Protein AF-0000000087154926 (afdb_homodimer)

Solvent-accessible surface area (backbone atoms only — not comparable to full-atom values): 63981 Å² total; per-residue (Å²): 123,73,59,80,70,66,79,45,47,63,75,35,67,78,38,38,64,49,48,40,53,49,39,43,32,69,75,39,32,81,43,69,43,34,34,36,35,54,97,91,38,78,43,77,36,25,26,40,57,48,49,42,52,24,42,16,43,15,47,27,40,43,75,71,67,49,43,70,70,38,28,35,30,39,26,35,64,43,36,64,53,52,53,39,52,49,53,8,36,39,50,42,40,11,19,31,30,39,33,59,58,82,58,50,27,67,55,48,25,48,54,37,61,73,67,55,36,38,34,34,38,21,36,38,71,68,41,43,52,34,45,61,62,22,79,50,47,84,76,31,68,37,39,33,30,49,34,85,84,61,79,65,89,87,55,60,92,41,48,39,35,45,69,65,55,34,54,90,32,82,65,62,40,68,59,51,44,51,55,38,39,73,70,58,52,15,80,38,64,33,33,31,35,63,41,81,47,82,69,76,74,54,47,28,41,27,27,23,32,21,10,47,48,24,6,34,46,42,60,49,73,65,32,69,62,44,76,76,41,80,30,36,30,66,55,53,55,58,50,38,38,63,67,36,32,31,55,63,59,44,26,38,59,56,32,48,38,29,36,33,23,40,76,41,47,89,48,35,66,60,43,31,44,73,65,33,23,28,37,48,74,45,45,45,67,60,55,52,53,51,49,49,54,42,50,52,54,50,68,70,43,52,73,66,55,40,51,51,50,53,52,39,50,54,46,22,51,53,36,49,52,38,53,56,65,71,52,84,67,53,66,66,48,52,51,45,35,52,50,35,36,64,72,50,30,37,60,45,32,45,75,63,12,45,59,54,45,71,42,41,40,30,28,90,50,86,59,48,40,68,60,47,47,51,44,39,49,55,68,35,61,54,33,34,35,37,52,47,83,63,32,33,45,46,56,27,30,40,63,56,74,57,51,74,64,68,44,29,22,35,69,51,95,29,90,48,47,47,78,48,67,46,95,85,26,34,35,31,39,32,44,56,16,37,41,83,37,34,64,98,28,66,68,63,22,52,70,33,44,51,98,72,28,35,54,68,50,34,25,47,46,69,46,100,84,58,38,28,25,80,48,37,44,60,86,57,44,26,42,24,61,82,71,46,78,40,48,40,55,54,49,27,42,50,44,43,70,38,78,47,29,68,45,55,48,60,41,31,65,64,26,88,56,28,27,33,42,32,26,62,22,62,68,55,41,46,64,64,34,48,84,73,40,79,84,54,82,51,70,49,39,48,43,72,30,65,68,51,47,50,53,51,49,52,49,46,48,58,30,32,73,76,39,58,79,86,64,25,66,77,41,72,45,54,42,59,57,77,84,30,44,88,78,57,30,18,37,90,88,65,45,78,26,63,58,43,42,50,61,75,42,36,72,63,52,53,70,64,49,79,47,60,64,55,48,51,49,52,52,52,68,74,93,124,74,59,78,70,65,80,44,47,63,76,33,65,78,37,40,63,50,45,40,54,51,40,43,32,69,74,40,32,80,42,68,44,33,34,35,35,54,96,92,38,79,44,76,35,25,26,40,58,50,48,42,52,22,42,17,43,15,49,30,40,42,76,73,66,50,43,71,70,39,28,34,32,41,27,36,64,44,38,65,54,52,52,40,52,48,53,8,36,41,52,42,40,13,20,31,31,38,32,59,59,81,58,49,28,68,55,48,24,47,55,39,61,75,68,54,36,39,33,34,39,20,37,38,72,69,42,44,53,34,46,61,63,22,79,49,48,86,74,31,69,37,37,33,31,49,34,84,83,60,76,66,90,86,54,60,92,42,48,39,37,44,69,66,56,33,54,89,30,84,66,62,41,68,60,51,46,51,56,39,41,72,70,57,50,15,79,39,64,34,33,32,36,61,41,78,48,82,68,77,76,56,46,28,39,28,28,23,31,22,10,47,49,25,6,34,48,43,59,50,73,66,33,70,62,44,76,74,42,80,30,36,31,65,55,51,54,59,50,38,37,65,68,35,31,31,57,62,60,44,27,39,60,56,32,48,38,30,37,32,23,42,76,42,46,90,48,36,67,60,42,30,45,75,65,34,23,28,36,48,74,46,44,46,67,60,56,50,53,51,49,50,53,41,50,51,54,50,69,70,43,54,73,66,54,41,50,51,49,53,53,40,48,54,46,20,51,52,37,49,52,38,54,56,65,71,52,82,68,53,66,67,48,52,52,46,35,52,51,34,35,66,73,50,30,37,60,46,32,45,75,64,12,45,60,54,45,73,43,41,39,29,26,87,51,86,59,49,39,67,60,48,45,50,44,38,50,54,67,36,60,54,33,35,37,37,51,48,83,61,32,33,44,44,56,27,28,42,65,56,74,56,52,74,62,67,43,30,21,34,69,51,94,30,89,48,47,45,78,48,67,45,94,86,26,34,34,31,39,31,46,57,18,37,39,83,36,35,64,97,29,66,69,64,21,52,68,34,41,52,98,70,29,34,53,67,49,34,26,49,45,68,45,98,86,58,38,28,25,79,50,37,45,60,86,58,45,26,43,25,61,82,69,47,78,39,47,39,56,54,50,26,42,51,42,42,69,36,80,47,31,67,45,55,47,62,42,31,64,66,26,89,57,29,27,34,41,31,26,62,21,62,68,55,40,46,64,64,35,48,84,73,41,79,84,53,82,50,69,48,39,48,43,72,29,65,66,50,46,52,52,50,48,52,50,44,49,59,32,33,72,77,38,57,80,85,63,25,65,76,39,72,47,52,42,59,57,78,84,32,43,87,79,55,28,17,38,90,88,65,43,79,26,63,60,44,42,49,59,74,40,36,74,64,54,53,71,66,48,79,49,60,66,55,49,50,48,52,51,51,67,76,93

pLDDT: mean 89.59, std 10.34, range [37.25, 98.75]

Structure (mmCIF, N/CA/C/O backbone):
data_AF-0000000087154926-model_v1
#
loop_
_entity.id
_entity.type
_entity.pdbx_description
1 polymer 'Long-chain-fatty-acid--CoA ligase FadD15'
#
loop_
_atom_site.group_PDB
_atom_site.id
_atom_site.type_symbol
_atom_site.label_atom_id
_atom_site.label_alt_id
_atom_site.label_comp_id
_atom_site.label_asym_id
_atom_site.label_entity_id
_atom_site.label_seq_id
_atom_site.pdbx_PDB_ins_code
_atom_site.Cartn_x
_atom_site.Cartn_y
_atom_site.Cartn_z
_atom_site.occupancy
_atom_site.B_iso_or_equiv
_atom_site.auth_seq_id
_atom_site.auth_comp_id
_atom_site.auth_asym_id
_atom_site.auth_atom_id
_atom_site.pdbx_PDB_model_num
ATOM 1 N N . MET A 1 1 ? -20.078 -26.844 -34.25 1 72.94 1 MET A N 1
ATOM 2 C CA . MET A 1 1 ? -20.125 -27.266 -32.875 1 72.94 1 MET A CA 1
ATOM 3 C C . MET A 1 1 ? -19.547 -26.188 -31.953 1 72.94 1 MET A C 1
ATOM 5 O O . MET A 1 1 ? -18.5 -25.609 -32.25 1 72.94 1 MET A O 1
ATOM 9 N N . ASP A 1 2 ? -20.328 -25.766 -31.047 1 77.19 2 ASP A N 1
ATOM 10 C CA . ASP A 1 2 ? -19.875 -24.781 -30.078 1 77.19 2 ASP A CA 1
ATOM 11 C C . ASP A 1 2 ? -19.094 -25.453 -28.953 1 77.19 2 ASP A C 1
ATOM 13 O O . ASP A 1 2 ? -19.672 -25.828 -27.938 1 77.19 2 ASP A O 1
ATOM 17 N N . VAL A 1 3 ? -17.812 -25.547 -29.062 1 77.19 3 VAL A N 1
ATOM 18 C CA . VAL A 1 3 ? -16.922 -26.328 -28.203 1 77.19 3 VAL A CA 1
ATOM 19 C C . VAL A 1 3 ? -16.875 -25.688 -26.812 1 77.19 3 VAL A C 1
ATOM 21 O O . VAL A 1 3 ? -16.797 -26.406 -25.797 1 77.19 3 VAL A O 1
ATOM 24 N N . GLU A 1 4 ? -17.016 -24.375 -26.719 1 74.38 4 GLU A N 1
ATOM 25 C CA . GLU A 1 4 ? -16.844 -23.672 -25.453 1 74.38 4 GLU A CA 1
ATOM 26 C C . GLU A 1 4 ? -18.094 -23.766 -24.594 1 74.38 4 GLU A C 1
ATOM 28 O O . GLU A 1 4 ? -18.109 -23.344 -23.438 1 74.38 4 GLU A O 1
ATOM 33 N N . SER A 1 5 ? -19.109 -24.469 -25.125 1 78.06 5 SER A N 1
ATOM 34 C CA . SER A 1 5 ? -20.391 -24.594 -24.422 1 78.06 5 SER A CA 1
ATOM 35 C C . SER A 1 5 ? -20.422 -25.844 -23.547 1 78.06 5 SER A C 1
ATOM 37 O O . SER A 1 5 ? -21.375 -26.047 -22.797 1 78.06 5 SER A O 1
ATOM 39 N N . PHE A 1 6 ? -19.312 -26.656 -23.609 1 85.62 6 PHE A N 1
ATOM 40 C CA . PHE A 1 6 ? -19.297 -27.875 -22.797 1 85.62 6 PHE A CA 1
ATOM 41 C C . PHE A 1 6 ? -19.219 -27.531 -21.312 1 85.62 6 PHE A C 1
ATOM 43 O O . PHE A 1 6 ? -18.328 -26.797 -20.891 1 85.62 6 PHE A O 1
ATOM 50 N N . THR A 1 7 ? -20.094 -28.078 -20.516 1 85.44 7 THR A N 1
ATOM 51 C CA . THR A 1 7 ? -20.109 -27.828 -19.078 1 85.44 7 THR A CA 1
ATOM 52 C C . THR A 1 7 ? -19.922 -29.125 -18.312 1 85.44 7 THR A C 1
ATOM 54 O O . THR A 1 7 ? -19.781 -29.109 -17.078 1 85.44 7 THR A O 1
ATOM 57 N N . SER A 1 8 ? -20 -30.188 -19.078 1 90.56 8 SER A N 1
ATOM 58 C CA . SER A 1 8 ? -19.875 -31.5 -18.453 1 90.56 8 SER A CA 1
ATOM 59 C C . SER A 1 8 ? -19.141 -32.469 -19.375 1 90.56 8 SER A C 1
ATOM 61 O O . SER A 1 8 ? -19.266 -32.406 -20.594 1 90.56 8 SER A O 1
ATOM 63 N N . GLY A 1 9 ? -18.438 -33.406 -18.75 1 90.25 9 GLY A N 1
ATOM 64 C CA . GLY A 1 9 ? -17.797 -34.469 -19.5 1 90.25 9 GLY A CA 1
ATOM 65 C C . GLY A 1 9 ? -18.797 -35.375 -20.203 1 90.25 9 GLY A C 1
ATOM 66 O O . GLY A 1 9 ? -18.438 -36.062 -21.156 1 90.25 9 GLY A O 1
ATOM 67 N N . ALA A 1 10 ? -20 -35.344 -19.734 1 91.69 10 ALA A N 1
ATOM 68 C CA . ALA A 1 10 ? -21.047 -36.188 -20.312 1 91.69 10 ALA A CA 1
ATOM 69 C C . ALA A 1 10 ? -21.344 -35.781 -21.75 1 91.69 10 ALA A C 1
ATOM 71 O O . ALA A 1 10 ? -21.797 -36.594 -22.547 1 91.69 10 ALA A O 1
ATOM 72 N N . GLN A 1 11 ? -21.078 -34.625 -22.062 1 93.31 11 GLN A N 1
ATOM 73 C CA . GLN A 1 11 ? -21.375 -34.125 -23.391 1 93.31 11 GLN A CA 1
ATOM 74 C C . GLN A 1 11 ? -20.312 -34.562 -24.406 1 93.31 11 GLN A C 1
ATOM 76 O O . GLN A 1 11 ? -20.484 -34.344 -25.609 1 93.31 11 GLN A O 1
ATOM 81 N N . LEU A 1 12 ? -19.25 -35.219 -23.938 1 95.38 12 LEU A N 1
ATOM 82 C CA . LEU A 1 12 ? -18.125 -35.562 -24.797 1 95.38 12 LEU A CA 1
ATOM 83 C C . LEU A 1 12 ? -18.203 -37.031 -25.203 1 95.38 12 LEU A C 1
ATOM 85 O O . LEU A 1 12 ? -17.344 -37.531 -25.938 1 95.38 12 LEU A O 1
ATOM 89 N N . VAL A 1 13 ? -19.312 -37.75 -24.906 1 94.69 13 VAL A N 1
ATOM 90 C CA . VAL A 1 13 ? -19.438 -39.188 -25.109 1 94.69 13 VAL A CA 1
ATOM 91 C C . VAL A 1 13 ? -19.594 -39.5 -26.609 1 94.69 13 VAL A C 1
ATOM 93 O O . VAL A 1 13 ? -19.422 -40.625 -27.031 1 94.69 13 VAL A O 1
ATOM 96 N N . ASP A 1 14 ? -19.844 -38.531 -27.422 1 94.31 14 ASP A N 1
ATOM 97 C CA . ASP A 1 14 ? -19.984 -38.75 -28.859 1 94.31 14 ASP A CA 1
ATOM 98 C C . ASP A 1 14 ? -19.062 -37.781 -29.641 1 94.31 14 ASP A C 1
ATOM 100 O O . ASP A 1 14 ? -19.328 -37.5 -30.797 1 94.31 14 ASP A O 1
ATOM 104 N N . VAL A 1 15 ? -18.141 -37.281 -28.984 1 96.38 15 VAL A N 1
ATOM 105 C CA . VAL A 1 15 ? -17.234 -36.312 -29.594 1 96.38 15 VAL A CA 1
ATOM 106 C C . VAL A 1 15 ? -15.859 -36.938 -29.812 1 96.38 15 VAL A C 1
ATOM 108 O O . VAL A 1 15 ? -15.375 -37.688 -28.953 1 96.38 15 VAL A O 1
ATOM 111 N N . THR A 1 16 ? -15.25 -36.719 -30.984 1 97.62 16 THR A N 1
ATOM 112 C CA . THR A 1 16 ? -13.93 -37.25 -31.281 1 97.62 16 THR A CA 1
ATOM 113 C C . THR A 1 16 ? -12.93 -36.125 -31.531 1 97.62 16 THR A C 1
ATOM 115 O O . THR A 1 16 ? -13.328 -34.969 -31.797 1 97.62 16 THR A O 1
ATOM 118 N N . ILE A 1 17 ? -11.672 -36.406 -31.406 1 97.81 17 ILE A N 1
ATOM 119 C CA . ILE A 1 17 ? -10.586 -35.438 -31.562 1 97.81 17 ILE A CA 1
ATOM 120 C C . ILE A 1 17 ? -10.602 -34.875 -33 1 97.81 17 ILE A C 1
ATOM 122 O O . ILE A 1 17 ? -10.555 -33.656 -33.188 1 97.81 17 ILE A O 1
ATOM 126 N N . PRO A 1 18 ? -10.773 -35.719 -34.094 1 97.75 18 PRO A N 1
ATOM 127 C CA . PRO A 1 18 ? -10.844 -35.156 -35.438 1 97.75 18 PRO A CA 1
ATOM 128 C C . PRO A 1 18 ? -12.031 -34.219 -35.594 1 97.75 18 PRO A C 1
ATOM 130 O O . PRO A 1 18 ? -11.945 -33.25 -36.375 1 97.75 18 PRO A O 1
ATOM 133 N N . GLN A 1 19 ? -13.109 -34.531 -34.906 1 97.06 19 GLN A N 1
ATOM 134 C CA . GLN A 1 19 ? -14.273 -33.656 -34.969 1 97.06 19 GLN A CA 1
ATOM 135 C C . GLN A 1 19 ? -13.953 -32.25 -34.438 1 97.06 19 GLN A C 1
ATOM 137 O O . GLN A 1 19 ? -14.344 -31.25 -35 1 97.06 19 GLN A O 1
ATOM 142 N N . LEU A 1 20 ? -13.273 -32.219 -33.312 1 96.62 20 LEU A N 1
ATOM 143 C CA . LEU A 1 20 ? -12.945 -30.938 -32.688 1 96.62 20 LEU A CA 1
ATOM 144 C C . LEU A 1 20 ? -11.891 -30.188 -33.5 1 96.62 20 LEU A C 1
ATOM 146 O O . LEU A 1 20 ? -11.906 -28.969 -33.562 1 96.62 20 LEU A O 1
ATOM 150 N N . LEU A 1 21 ? -10.914 -30.938 -34.094 1 97.31 21 LEU A N 1
ATOM 151 C CA . LEU A 1 21 ? -9.953 -30.297 -35 1 97.31 21 LEU A CA 1
ATOM 152 C C . LEU A 1 21 ? -10.672 -29.641 -36.156 1 97.31 21 LEU A C 1
ATOM 154 O O . LEU A 1 21 ? -10.367 -28.484 -36.5 1 97.31 21 LEU A O 1
ATOM 158 N N . SER A 1 22 ? -11.609 -30.328 -36.688 1 96.5 22 SER A N 1
ATOM 159 C CA . SER A 1 22 ? -12.406 -29.797 -37.781 1 96.5 22 SER A CA 1
ATOM 160 C C . SER A 1 22 ? -13.18 -28.562 -37.375 1 96.5 22 SER A C 1
ATOM 162 O O . SER A 1 22 ? -13.273 -27.594 -38.125 1 96.5 22 SER A O 1
ATOM 164 N N . ALA A 1 23 ? -13.742 -28.625 -36.25 1 95.25 23 ALA A N 1
ATOM 165 C CA . ALA A 1 23 ? -14.508 -27.5 -35.719 1 95.25 23 ALA A CA 1
ATOM 166 C C . ALA A 1 23 ? -13.625 -26.281 -35.531 1 95.25 23 ALA A C 1
ATOM 168 O O . ALA A 1 23 ? -14.023 -25.156 -35.875 1 95.25 23 ALA A O 1
ATOM 169 N N . ARG A 1 24 ? -12.414 -26.438 -35 1 94.81 24 ARG A N 1
ATOM 170 C CA . ARG A 1 24 ? -11.492 -25.312 -34.812 1 94.81 24 ARG A CA 1
ATOM 171 C C . ARG A 1 24 ? -11.055 -24.719 -36.125 1 94.81 24 ARG A C 1
ATOM 173 O O . ARG A 1 24 ? -10.945 -23.5 -36.25 1 94.81 24 ARG A O 1
ATOM 180 N N . ARG A 1 25 ? -10.781 -25.609 -37.062 1 96 25 ARG A N 1
ATOM 181 C CA . ARG A 1 25 ? -10.445 -25.141 -38.406 1 96 25 ARG A CA 1
ATOM 182 C C . ARG A 1 25 ? -11.555 -24.266 -38.969 1 96 25 ARG A C 1
ATOM 184 O O . ARG A 1 25 ? -11.273 -23.234 -39.594 1 96 25 ARG A O 1
ATOM 191 N N . ALA A 1 26 ? -12.734 -24.625 -38.75 1 95 26 ALA A N 1
ATOM 192 C CA . ALA A 1 26 ? -13.883 -23.906 -39.281 1 95 26 ALA A CA 1
ATOM 193 C C . ALA A 1 26 ? -14.117 -22.609 -38.531 1 95 26 ALA A C 1
ATOM 195 O O . ALA A 1 26 ? -14.414 -21.578 -39.156 1 95 26 ALA A O 1
ATOM 196 N N . GLU A 1 27 ? -13.984 -22.609 -37.281 1 92.69 27 GLU A N 1
ATOM 197 C CA . GLU A 1 27 ? -14.352 -21.484 -36.406 1 92.69 27 GLU A CA 1
ATOM 198 C C . GLU A 1 27 ? -13.266 -20.422 -36.406 1 92.69 27 GLU A C 1
ATOM 200 O O . GLU A 1 27 ? -13.562 -19.219 -36.312 1 92.69 27 GLU A O 1
ATOM 205 N N . ARG A 1 28 ? -12.031 -20.812 -36.406 1 92 28 ARG A N 1
ATOM 206 C CA . ARG A 1 28 ? -10.945 -19.859 -36.25 1 92 28 ARG A CA 1
ATOM 207 C C . ARG A 1 28 ? -9.742 -20.219 -37.094 1 92 28 ARG A C 1
ATOM 209 O O . ARG A 1 28 ? -8.625 -20.344 -36.594 1 92 28 ARG A O 1
ATOM 216 N N . PRO A 1 29 ? -9.914 -20.25 -38.344 1 95.69 29 PRO A N 1
ATOM 217 C CA . PRO A 1 29 ? -8.867 -20.734 -39.25 1 95.69 29 PRO A CA 1
ATOM 218 C C . PRO A 1 29 ? -7.598 -19.891 -39.188 1 95.69 29 PRO A C 1
ATOM 220 O O . PRO A 1 29 ? -6.492 -20.422 -39.312 1 95.69 29 PRO A O 1
ATOM 223 N N . GLU A 1 30 ? -7.754 -18.594 -38.875 1 97.12 30 GLU A N 1
ATOM 224 C CA . GLU A 1 30 ? -6.594 -17.703 -38.969 1 97.12 30 GLU A CA 1
ATOM 225 C C . GLU A 1 30 ? -5.984 -17.438 -37.594 1 97.12 30 GLU A C 1
ATOM 227 O O . GLU A 1 30 ? -4.953 -16.766 -37.5 1 97.12 30 GLU A O 1
ATOM 232 N N . MET A 1 31 ? -6.598 -17.906 -36.531 1 96 31 MET A N 1
ATOM 233 C CA . MET A 1 31 ? -6.023 -17.75 -35.219 1 96 31 MET A CA 1
ATOM 234 C C . MET A 1 31 ? -4.848 -18.703 -35 1 96 31 MET A C 1
ATOM 236 O O . MET A 1 31 ? -4.781 -19.766 -35.625 1 96 31 MET A O 1
ATOM 240 N N . VAL A 1 32 ? -3.922 -18.297 -34.156 1 97.81 32 VAL A N 1
ATOM 241 C CA . VAL A 1 32 ? -2.711 -19.062 -33.906 1 97.81 32 VAL A CA 1
ATOM 242 C C . VAL A 1 32 ? -3.057 -20.328 -33.125 1 97.81 32 VAL A C 1
ATOM 244 O O . VAL A 1 32 ? -3.717 -20.266 -32.062 1 97.81 32 VAL A O 1
ATOM 247 N N . ALA A 1 33 ? -2.643 -21.5 -33.656 1 97.94 33 ALA A N 1
ATOM 248 C CA . ALA A 1 33 ? -2.844 -22.781 -33 1 97.94 33 ALA A CA 1
ATOM 249 C C . ALA A 1 33 ? -1.681 -23.109 -32.062 1 97.94 33 ALA A C 1
ATOM 251 O O . ALA A 1 33 ? -1.884 -23.609 -30.953 1 97.94 33 ALA A O 1
ATOM 252 N N . TYR A 1 34 ? -0.46 -22.828 -32.531 1 98.25 34 TYR A N 1
ATOM 253 C CA . TYR A 1 34 ? 0.733 -23.016 -31.703 1 98.25 34 TYR A CA 1
ATOM 254 C C . TYR A 1 34 ? 1.912 -22.234 -32.281 1 98.25 34 TYR A C 1
ATOM 256 O O . TYR A 1 34 ? 1.832 -21.703 -33.375 1 98.25 34 TYR A O 1
ATOM 264 N N . LYS A 1 35 ? 2.965 -22.094 -31.484 1 98.56 35 LYS A N 1
ATOM 265 C CA . LYS A 1 35 ? 4.215 -21.484 -31.906 1 98.56 35 LYS A CA 1
ATOM 266 C C . LYS A 1 35 ? 5.402 -22.406 -31.641 1 98.56 35 LYS A C 1
ATOM 268 O O . LYS A 1 35 ? 5.414 -23.125 -30.641 1 98.56 35 LYS A O 1
ATOM 273 N N . GLN A 1 36 ? 6.363 -22.422 -32.594 1 98.38 36 GLN A N 1
ATOM 274 C CA . GLN A 1 36 ? 7.621 -23.141 -32.438 1 98.38 36 GLN A CA 1
ATOM 275 C C . GLN A 1 36 ? 8.812 -22.203 -32.594 1 98.38 36 GLN A C 1
ATOM 277 O O . GLN A 1 36 ? 8.883 -21.438 -33.562 1 98.38 36 GLN A O 1
ATOM 282 N N . LYS A 1 37 ? 9.688 -22.266 -31.578 1 97.81 37 LYS A N 1
ATOM 283 C CA . LYS A 1 37 ? 10.93 -21.516 -31.703 1 97.81 37 LYS A CA 1
ATOM 284 C C . LYS A 1 37 ? 11.953 -22.281 -32.531 1 97.81 37 LYS A C 1
ATOM 286 O O . LYS A 1 37 ? 12.188 -23.469 -32.312 1 97.81 37 LYS A O 1
ATOM 291 N N . ARG A 1 38 ? 12.461 -21.688 -33.562 1 96.19 38 ARG A N 1
ATOM 292 C CA . ARG A 1 38 ? 13.539 -22.219 -34.375 1 96.19 38 ARG A CA 1
ATOM 293 C C . ARG A 1 38 ? 14.602 -21.172 -34.656 1 96.19 38 ARG A C 1
ATOM 295 O O . ARG A 1 38 ? 14.289 -20.062 -35.125 1 96.19 38 ARG A O 1
ATOM 302 N N . ARG A 1 39 ? 15.812 -21.453 -34.312 1 94.62 39 ARG A N 1
ATOM 303 C CA . ARG A 1 39 ? 16.938 -20.562 -34.562 1 94.62 39 ARG A CA 1
ATOM 304 C C . ARG A 1 39 ? 16.672 -19.172 -33.938 1 94.62 39 ARG A C 1
ATOM 306 O O . ARG A 1 39 ? 16.859 -18.156 -34.625 1 94.62 39 ARG A O 1
ATOM 313 N N . GLY A 1 40 ? 16.109 -19.156 -32.812 1 94.25 40 GLY A N 1
ATOM 314 C CA . GLY A 1 40 ? 15.922 -17.938 -32.031 1 94.25 40 GLY A CA 1
ATOM 315 C C . GLY A 1 40 ? 14.648 -17.188 -32.406 1 94.25 40 GLY A C 1
ATOM 316 O O . GLY A 1 40 ? 14.305 -16.188 -31.766 1 94.25 40 GLY A O 1
ATOM 317 N N . GLU A 1 41 ? 13.852 -17.703 -33.344 1 97.06 41 GLU A N 1
ATOM 318 C CA . GLU A 1 41 ? 12.656 -17.016 -33.812 1 97.06 41 GLU A CA 1
ATOM 319 C C . GLU A 1 41 ? 11.398 -17.828 -33.531 1 97.06 41 GLU A C 1
ATOM 321 O O . GLU A 1 41 ? 11.398 -19.047 -33.719 1 97.06 41 GLU A O 1
ATOM 326 N N . TRP A 1 42 ? 10.375 -17.125 -33.094 1 98 42 TRP A N 1
ATOM 327 C CA . TRP A 1 42 ? 9.094 -17.797 -32.875 1 98 42 TRP A CA 1
ATOM 328 C C . TRP A 1 42 ? 8.281 -17.844 -34.188 1 98 42 TRP A C 1
ATOM 330 O O . TRP A 1 42 ? 8.031 -16.812 -34.812 1 98 42 TRP A O 1
ATOM 340 N N . ILE A 1 43 ? 7.891 -18.969 -34.594 1 98.12 43 ILE A N 1
ATOM 341 C CA . ILE A 1 43 ? 7.086 -19.188 -35.781 1 98.12 43 ILE A CA 1
ATOM 342 C C . ILE A 1 43 ? 5.676 -19.609 -35.375 1 98.12 43 ILE A C 1
ATOM 344 O O . ILE A 1 43 ? 5.496 -20.625 -34.688 1 98.12 43 ILE A O 1
ATOM 348 N N . ALA A 1 44 ? 4.699 -18.844 -35.844 1 98.38 44 ALA A N 1
ATOM 349 C CA . ALA A 1 44 ? 3.303 -19.141 -35.531 1 98.38 44 ALA A CA 1
ATOM 350 C C . ALA A 1 44 ? 2.662 -20 -36.625 1 98.38 44 ALA A C 1
ATOM 352 O O . ALA A 1 44 ? 2.955 -19.828 -37.812 1 98.38 44 ALA A O 1
ATOM 353 N N . THR A 1 45 ? 1.829 -20.938 -36.25 1 98.5 45 THR A N 1
ATOM 354 C CA . THR A 1 45 ? 1.003 -21.766 -37.125 1 98.5 45 THR A CA 1
ATOM 355 C C . THR A 1 45 ? -0.478 -21.562 -36.812 1 98.5 45 THR A C 1
ATOM 357 O O . THR A 1 45 ? -0.887 -21.625 -35.656 1 98.5 45 THR A O 1
ATOM 360 N N . THR A 1 46 ? -1.258 -21.25 -37.812 1 98.5 46 THR A N 1
ATOM 361 C CA . THR A 1 46 ? -2.689 -21.031 -37.625 1 98.5 46 THR A CA 1
ATOM 362 C C . THR A 1 46 ? -3.428 -22.375 -37.562 1 98.5 46 THR A C 1
ATOM 364 O O . THR A 1 46 ? -2.867 -23.422 -37.938 1 98.5 46 THR A O 1
ATOM 367 N N . TRP A 1 47 ? -4.66 -22.391 -37.188 1 98.06 47 TRP A N 1
ATOM 368 C CA . TRP A 1 47 ? -5.484 -23.594 -37.125 1 98.06 47 TRP A CA 1
ATOM 369 C C . TRP A 1 47 ? -5.664 -24.188 -38.531 1 98.06 47 TRP A C 1
ATOM 371 O O . TRP A 1 47 ? -5.707 -25.406 -38.688 1 98.06 47 TRP A O 1
ATOM 381 N N . ARG A 1 48 ? -5.727 -23.328 -39.5 1 98.31 48 ARG A N 1
ATOM 382 C CA . ARG A 1 48 ? -5.816 -23.797 -40.906 1 98.31 48 ARG A CA 1
ATOM 383 C C . ARG A 1 48 ? -4.551 -24.531 -41.312 1 98.31 48 ARG A C 1
ATOM 385 O O . ARG A 1 48 ? -4.617 -25.656 -41.812 1 98.31 48 ARG A O 1
ATOM 392 N N . GLN A 1 49 ? -3.469 -23.906 -41.094 1 98.19 49 GLN A N 1
ATOM 393 C CA . GLN A 1 49 ? -2.189 -24.516 -41.438 1 98.19 49 GLN A CA 1
ATOM 394 C C . GLN A 1 49 ? -1.965 -25.812 -40.656 1 98.19 49 GLN A C 1
ATOM 396 O O . GLN A 1 49 ? -1.498 -26.797 -41.219 1 98.19 49 GLN A O 1
ATOM 401 N N . TYR A 1 50 ? -2.305 -25.781 -39.406 1 98.25 50 TYR A N 1
ATOM 402 C CA . TYR A 1 50 ? -2.16 -26.938 -38.531 1 98.25 50 TYR A CA 1
ATOM 403 C C . TYR A 1 50 ? -2.979 -28.109 -39.062 1 98.25 50 TYR A C 1
ATOM 405 O O . TYR A 1 50 ? -2.451 -29.219 -39.25 1 98.25 50 TYR A O 1
ATOM 413 N N . SER A 1 51 ? -4.242 -27.859 -39.344 1 98.25 51 SER A N 1
ATOM 414 C CA . SER A 1 51 ? -5.133 -28.906 -39.844 1 98.25 51 SER A CA 1
ATOM 415 C C . SER A 1 51 ? -4.699 -29.422 -41.188 1 98.25 51 SER A C 1
ATOM 417 O O . SER A 1 51 ? -4.832 -30.609 -41.5 1 98.25 51 SER A O 1
ATOM 419 N N . ASP A 1 52 ? -4.16 -28.578 -42.062 1 98 52 ASP A N 1
ATOM 420 C CA . ASP A 1 52 ? -3.648 -28.984 -43.375 1 98 52 ASP A CA 1
ATOM 421 C C . ASP A 1 52 ? -2.473 -29.938 -43.219 1 98 52 ASP A C 1
ATOM 423 O O . ASP A 1 52 ? -2.428 -30.984 -43.875 1 98 52 ASP A O 1
ATOM 427 N N . GLN A 1 53 ? -1.593 -29.562 -42.375 1 97.69 53 GLN A N 1
ATOM 428 C CA . GLN A 1 53 ? -0.415 -30.391 -42.156 1 97.69 53 GLN A CA 1
ATOM 429 C C . GLN A 1 53 ? -0.8 -31.75 -41.594 1 97.69 53 GLN A C 1
ATOM 431 O O . GLN A 1 53 ? -0.235 -32.781 -41.969 1 97.69 53 GLN A O 1
ATOM 436 N N . VAL A 1 54 ? -1.736 -31.75 -40.625 1 98.25 54 VAL A N 1
ATOM 437 C CA . VAL A 1 54 ? -2.217 -32.969 -40.031 1 98.25 54 VAL A CA 1
ATOM 438 C C . VAL A 1 54 ? -2.857 -33.875 -41.062 1 98.25 54 VAL A C 1
ATOM 440 O O . VAL A 1 54 ? -2.566 -35.062 -41.125 1 98.25 54 VAL A O 1
ATOM 443 N N . ALA A 1 55 ? -3.709 -33.281 -41.906 1 97.94 55 ALA A N 1
ATOM 444 C CA . ALA A 1 55 ? -4.398 -34.062 -42.938 1 97.94 55 ALA A CA 1
ATOM 445 C C . ALA A 1 55 ? -3.406 -34.656 -43.938 1 97.94 55 ALA A C 1
ATOM 447 O O . ALA A 1 55 ? -3.525 -35.812 -44.312 1 97.94 55 ALA A O 1
ATOM 448 N N . ASP A 1 56 ? -2.463 -33.875 -44.344 1 97.88 56 ASP A N 1
ATOM 449 C CA . ASP A 1 56 ? -1.45 -34.344 -45.281 1 97.88 56 ASP A CA 1
ATOM 450 C C . ASP A 1 56 ? -0.655 -35.5 -44.688 1 97.88 56 ASP A C 1
ATOM 452 O O . ASP A 1 56 ? -0.433 -36.5 -45.375 1 97.88 56 ASP A O 1
ATOM 456 N N . LEU A 1 57 ? -0.222 -35.344 -43.5 1 98.06 57 LEU A N 1
ATOM 457 C CA . LEU A 1 57 ? 0.556 -36.406 -42.844 1 98.06 57 LEU A CA 1
ATOM 458 C C . LEU A 1 57 ? -0.296 -37.656 -42.625 1 98.06 57 LEU A C 1
ATOM 460 O O . LEU A 1 57 ? 0.181 -38.781 -42.781 1 98.06 57 LEU A O 1
ATOM 464 N N . ALA A 1 58 ? -1.553 -37.5 -42.156 1 98.19 58 ALA A N 1
ATOM 465 C CA . ALA A 1 58 ? -2.467 -38.625 -41.969 1 98.19 58 ALA A CA 1
ATOM 466 C C . ALA A 1 58 ? -2.684 -39.375 -43.281 1 98.19 58 ALA A C 1
ATOM 468 O O . ALA A 1 58 ? -2.691 -40.594 -43.312 1 98.19 58 ALA A O 1
ATOM 469 N N . ALA A 1 59 ? -2.861 -38.625 -44.375 1 97 59 ALA A N 1
ATOM 470 C CA . ALA A 1 59 ? -3.02 -39.219 -45.688 1 97 59 ALA A CA 1
ATOM 471 C C . ALA A 1 59 ? -1.766 -40 -46.094 1 97 59 ALA A C 1
ATOM 473 O O . ALA A 1 59 ? -1.854 -41.094 -46.656 1 97 59 ALA A O 1
ATOM 474 N N . ALA A 1 60 ? -0.632 -39.406 -45.812 1 97.69 60 ALA A N 1
ATOM 475 C CA . ALA A 1 60 ? 0.631 -40.094 -46.125 1 97.69 60 ALA A CA 1
ATOM 476 C C . ALA A 1 60 ? 0.731 -41.406 -45.375 1 97.69 60 ALA A C 1
ATOM 478 O O . ALA A 1 60 ? 1.187 -42.438 -45.938 1 97.69 60 ALA A O 1
ATOM 479 N N . LEU A 1 61 ? 0.329 -41.406 -44.125 1 97.81 61 LEU A N 1
ATOM 480 C CA . LEU A 1 61 ? 0.302 -42.656 -43.344 1 97.81 61 LEU A CA 1
ATOM 481 C C . LEU A 1 61 ? -0.595 -43.688 -44 1 97.81 61 LEU A C 1
ATOM 483 O O . LEU A 1 61 ? -0.186 -44.844 -44.188 1 97.81 61 LEU A O 1
ATOM 487 N N . ARG A 1 62 ? -1.79 -43.312 -44.344 1 95.81 62 ARG A N 1
ATOM 488 C CA . ARG A 1 62 ? -2.744 -44.219 -44.969 1 95.81 62 ARG A CA 1
ATOM 489 C C . ARG A 1 62 ? -2.193 -44.781 -46.281 1 95.81 62 ARG A C 1
ATOM 491 O O . ARG A 1 62 ? -2.309 -45.969 -46.562 1 95.81 62 ARG A O 1
ATOM 498 N N . ASN A 1 63 ? -1.602 -43.938 -47.094 1 95.38 63 ASN A N 1
ATOM 499 C CA . ASN A 1 63 ? -1.023 -44.344 -48.375 1 95.38 63 ASN A CA 1
ATOM 500 C C . ASN A 1 63 ? 0.125 -45.344 -48.188 1 95.38 63 ASN A C 1
ATOM 502 O O . ASN A 1 63 ? 0.384 -46.156 -49.062 1 95.38 63 ASN A O 1
ATOM 506 N N . ALA A 1 64 ? 0.735 -45.25 -47.031 1 95.81 64 ALA A N 1
ATOM 507 C CA . ALA A 1 64 ? 1.856 -46.125 -46.719 1 95.81 64 ALA A CA 1
ATOM 508 C C . ALA A 1 64 ? 1.374 -47.438 -46.062 1 95.81 64 ALA A C 1
ATOM 510 O O . ALA A 1 64 ? 2.182 -48.25 -45.625 1 95.81 64 ALA A O 1
ATOM 511 N N . GLY A 1 65 ? 0.057 -47.594 -45.938 1 96.06 65 GLY A N 1
ATOM 512 C CA . GLY A 1 65 ? -0.493 -48.844 -45.5 1 96.06 65 GLY A CA 1
ATOM 513 C C . GLY A 1 65 ? -0.979 -48.812 -44.062 1 96.06 65 GLY A C 1
ATOM 514 O O . GLY A 1 65 ? -1.364 -49.844 -43.5 1 96.06 65 GLY A O 1
ATOM 515 N N . PHE A 1 66 ? -0.918 -47.625 -43.5 1 97.25 66 PHE A N 1
ATOM 516 C CA . PHE A 1 66 ? -1.433 -47.469 -42.125 1 97.25 66 PHE A CA 1
ATOM 517 C C . PHE A 1 66 ? -2.951 -47.625 -42.125 1 97.25 66 PHE A C 1
ATOM 519 O O . PHE A 1 66 ? -3.652 -46.906 -42.844 1 97.25 66 PHE A O 1
ATOM 526 N N . LYS A 1 67 ? -3.514 -48.5 -41.344 1 96.5 67 LYS A N 1
ATOM 527 C CA . LYS A 1 67 ? -4.949 -48.75 -41.281 1 96.5 67 LYS A CA 1
ATOM 528 C C . LYS A 1 67 ? -5.531 -48.344 -39.938 1 96.5 67 LYS A C 1
ATOM 530 O O . LYS A 1 67 ? -4.789 -48.094 -38.969 1 96.5 67 LYS A O 1
ATOM 535 N N . ARG A 1 68 ? -6.824 -48.25 -39.938 1 96.31 68 ARG A N 1
ATOM 536 C CA . ARG A 1 68 ? -7.508 -47.969 -38.656 1 96.31 68 ARG A CA 1
ATOM 537 C C . ARG A 1 68 ? -7.172 -49 -37.625 1 96.31 68 ARG A C 1
ATOM 539 O O . ARG A 1 68 ? -7.164 -50.188 -37.906 1 96.31 68 ARG A O 1
ATOM 546 N N . GLY A 1 69 ? -6.77 -48.5 -36.438 1 96.56 69 GLY A N 1
ATOM 547 C CA . GLY A 1 69 ? -6.43 -49.406 -35.344 1 96.56 69 GLY A CA 1
ATOM 548 C C . GLY A 1 69 ? -4.945 -49.688 -35.25 1 96.56 69 GLY A C 1
ATOM 549 O O . GLY A 1 69 ? -4.469 -50.188 -34.219 1 96.56 69 GLY A O 1
ATOM 550 N N . ASP A 1 70 ? -4.191 -49.375 -36.344 1 98 70 ASP A N 1
ATOM 551 C CA . ASP A 1 70 ? -2.744 -49.562 -36.281 1 98 70 ASP A CA 1
ATOM 552 C C . ASP A 1 70 ? -2.104 -48.625 -35.25 1 98 70 ASP A C 1
ATOM 554 O O . ASP A 1 70 ? -2.674 -47.594 -34.906 1 98 70 ASP A O 1
ATOM 558 N N . ARG A 1 71 ? -0.963 -49.094 -34.719 1 98.5 71 ARG A N 1
ATOM 559 C CA . ARG A 1 71 ? -0.235 -48.281 -33.75 1 98.5 71 ARG A CA 1
ATOM 560 C C . ARG A 1 71 ? 0.984 -47.625 -34.375 1 98.5 71 ARG A C 1
ATOM 562 O O . ARG A 1 71 ? 1.695 -48.25 -35.156 1 98.5 71 ARG A O 1
ATOM 569 N N . ALA A 1 72 ? 1.183 -46.375 -34.125 1 98.75 72 ALA A N 1
ATOM 570 C CA . ALA A 1 72 ? 2.391 -45.656 -34.469 1 98.75 72 ALA A CA 1
ATOM 571 C C . ALA A 1 72 ? 3.062 -45.094 -33.219 1 98.75 72 ALA A C 1
ATOM 573 O O . ALA A 1 72 ? 2.436 -44.344 -32.438 1 98.75 72 ALA A O 1
ATOM 574 N N . ALA A 1 73 ? 4.348 -45.406 -33 1 98.62 73 ALA A N 1
ATOM 575 C CA . ALA A 1 73 ? 5.105 -44.906 -31.875 1 98.62 73 ALA A CA 1
ATOM 576 C C . ALA A 1 73 ? 5.711 -43.531 -32.188 1 98.62 73 ALA A C 1
ATOM 578 O O . ALA A 1 73 ? 6.004 -43.25 -33.344 1 98.62 73 ALA A O 1
ATOM 579 N N . ILE A 1 74 ? 5.801 -42.719 -31.234 1 98.31 74 ILE A N 1
ATOM 580 C CA . ILE A 1 74 ? 6.484 -41.438 -31.375 1 98.31 74 ILE A CA 1
ATOM 581 C C . ILE A 1 74 ? 7.531 -41.281 -30.281 1 98.31 74 ILE A C 1
ATOM 583 O O . ILE A 1 74 ? 7.203 -41.281 -29.094 1 98.31 74 ILE A O 1
ATOM 587 N N . MET A 1 75 ? 8.75 -41.219 -30.625 1 97 75 MET A N 1
ATOM 588 C CA . MET A 1 75 ? 9.891 -41 -29.734 1 97 75 MET A CA 1
ATOM 589 C C . MET A 1 75 ? 10.617 -39.719 -30.094 1 97 75 MET A C 1
ATOM 591 O O . MET A 1 75 ? 11.375 -39.688 -31.062 1 97 75 MET A O 1
ATOM 595 N N . GLY A 1 76 ? 10.391 -38.688 -29.266 1 95 76 GLY A N 1
ATOM 596 C CA . GLY A 1 76 ? 11.031 -37.438 -29.547 1 95 76 GLY A CA 1
ATOM 597 C C . GLY A 1 76 ? 10.781 -36.375 -28.469 1 95 76 GLY A C 1
ATOM 598 O O . GLY A 1 76 ? 9.906 -36.562 -27.609 1 95 76 GLY A O 1
ATOM 599 N N . ASP A 1 77 ? 11.57 -35.344 -28.484 1 93.06 77 ASP A N 1
ATOM 600 C CA . ASP A 1 77 ? 11.422 -34.25 -27.547 1 93.06 77 ASP A CA 1
ATOM 601 C C . ASP A 1 77 ? 10.203 -33.375 -27.906 1 93.06 77 ASP A C 1
ATOM 603 O O . ASP A 1 77 ? 9.531 -33.656 -28.906 1 93.06 77 ASP A O 1
ATOM 607 N N . VAL A 1 78 ? 9.859 -32.438 -27.062 1 94.31 78 VAL A N 1
ATOM 608 C CA . VAL A 1 78 ? 8.734 -31.547 -27.312 1 94.31 78 VAL A CA 1
ATOM 609 C C . VAL A 1 78 ? 8.969 -30.766 -28.609 1 94.31 78 VAL A C 1
ATOM 611 O O . VAL A 1 78 ? 10.039 -30.188 -28.797 1 94.31 78 VAL A O 1
ATOM 614 N N . SER A 1 79 ? 8.031 -30.812 -29.5 1 96.81 79 SER A N 1
ATOM 615 C CA . SER A 1 79 ? 8.133 -30.078 -30.766 1 96.81 79 SER A CA 1
ATOM 616 C C . SER A 1 79 ? 6.797 -30.031 -31.5 1 96.81 79 SER A C 1
ATOM 618 O O . SER A 1 79 ? 5.902 -30.828 -31.203 1 96.81 79 SER A O 1
ATOM 620 N N . GLN A 1 80 ? 6.723 -29.109 -32.438 1 97.56 80 GLN A N 1
ATOM 621 C CA . GLN A 1 80 ? 5.527 -29.078 -33.25 1 97.56 80 GLN A CA 1
ATOM 622 C C . GLN A 1 80 ? 5.391 -30.359 -34.062 1 97.56 80 GLN A C 1
ATOM 624 O O . GLN A 1 80 ? 4.277 -30.828 -34.312 1 97.56 80 GLN A O 1
ATOM 629 N N . GLU A 1 81 ? 6.535 -30.969 -34.469 1 98 81 GLU A N 1
ATOM 630 C CA . GLU A 1 81 ? 6.5 -32.219 -35.219 1 98 81 GLU A CA 1
ATOM 631 C C . GLU A 1 81 ? 5.902 -33.344 -34.406 1 98 81 GLU A C 1
ATOM 633 O O . GLU A 1 81 ? 5.172 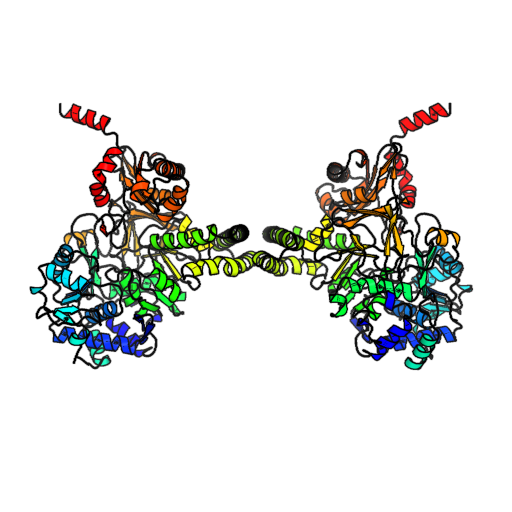-34.188 -34.969 1 98 81 GLU A O 1
ATOM 638 N N . TRP A 1 82 ? 6.32 -33.375 -33.156 1 97.81 82 TRP A N 1
ATOM 639 C CA . TRP A 1 82 ? 5.695 -34.344 -32.281 1 97.81 82 TRP A CA 1
ATOM 640 C C . TRP A 1 82 ? 4.176 -34.188 -32.281 1 97.81 82 TRP A C 1
ATOM 642 O O . TRP A 1 82 ? 3.438 -35.156 -32.406 1 97.81 82 TRP A O 1
ATOM 652 N N . LEU A 1 83 ? 3.73 -32.938 -32.094 1 98.25 83 LEU A N 1
ATOM 653 C CA . LEU A 1 83 ? 2.311 -32.594 -32.094 1 98.25 83 LEU A CA 1
ATOM 654 C C . LEU A 1 83 ? 1.64 -33.031 -33.406 1 98.25 83 LEU A C 1
ATOM 656 O O . LEU A 1 83 ? 0.561 -33.625 -33.375 1 98.25 83 LEU A O 1
ATOM 660 N N . LEU A 1 84 ? 2.246 -32.75 -34.531 1 98.25 84 LEU A N 1
ATOM 661 C CA . LEU A 1 84 ? 1.718 -33.125 -35.812 1 98.25 84 LEU A CA 1
ATOM 662 C C . LEU A 1 84 ? 1.607 -34.625 -35.969 1 98.25 84 LEU A C 1
ATOM 664 O O . LEU A 1 84 ? 0.589 -35.156 -36.438 1 98.25 84 LEU A O 1
ATOM 668 N N . ALA A 1 85 ? 2.648 -35.312 -35.562 1 98.44 85 ALA A N 1
ATOM 669 C CA . ALA A 1 85 ? 2.66 -36.781 -35.656 1 98.44 85 ALA A CA 1
ATOM 670 C C . ALA A 1 85 ? 1.535 -37.375 -34.812 1 98.44 85 ALA A C 1
ATOM 672 O O . ALA A 1 85 ? 0.849 -38.312 -35.25 1 98.44 85 ALA A O 1
ATOM 673 N N . ASP A 1 86 ? 1.359 -36.906 -33.656 1 98.31 86 ASP A N 1
ATOM 674 C CA . ASP A 1 86 ? 0.321 -37.375 -32.75 1 98.31 86 ASP A CA 1
ATOM 675 C C . ASP A 1 86 ? -1.069 -37.156 -33.344 1 98.31 86 ASP A C 1
ATOM 677 O O . ASP A 1 86 ? -1.829 -38.125 -33.5 1 98.31 86 ASP A O 1
ATOM 681 N N . MET A 1 87 ? -1.352 -35.938 -33.719 1 98.5 87 MET A N 1
ATOM 682 C CA . MET A 1 87 ? -2.666 -35.594 -34.25 1 98.5 87 MET A CA 1
ATOM 683 C C . MET A 1 87 ? -2.934 -36.312 -35.562 1 98.5 87 MET A C 1
ATOM 685 O O . MET A 1 87 ? -4.047 -36.812 -35.812 1 98.5 87 MET A O 1
ATOM 689 N N . ALA A 1 88 ? -1.937 -36.438 -36.406 1 98.56 88 ALA A N 1
ATOM 690 C CA . ALA A 1 88 ? -2.096 -37.125 -37.688 1 98.56 88 ALA A CA 1
ATOM 691 C C . ALA A 1 88 ? -2.393 -38.594 -37.5 1 98.56 88 ALA A C 1
ATOM 693 O O . ALA A 1 88 ? -3.232 -39.188 -38.188 1 98.56 88 ALA A O 1
ATOM 694 N N . THR A 1 89 ? -1.677 -39.25 -36.594 1 98.5 89 THR A N 1
ATOM 695 C CA . THR A 1 89 ? -1.923 -40.656 -36.281 1 98.5 89 THR A CA 1
ATOM 696 C C . THR A 1 89 ? -3.371 -40.875 -35.844 1 98.5 89 THR A C 1
ATOM 698 O O . THR A 1 89 ? -4.047 -41.75 -36.344 1 98.5 89 THR A O 1
ATOM 701 N N . ILE A 1 90 ? -3.857 -40 -34.969 1 98.38 90 ILE A N 1
ATOM 702 C CA . ILE A 1 90 ? -5.219 -40.094 -34.469 1 98.38 90 ILE A CA 1
ATOM 703 C C . ILE A 1 90 ? -6.215 -39.844 -35.594 1 98.38 90 ILE A C 1
ATOM 705 O O . ILE A 1 90 ? -7.176 -40.625 -35.75 1 98.38 90 ILE A O 1
ATOM 709 N N . CYS A 1 91 ? -5.965 -38.906 -36.438 1 97.88 91 CYS A N 1
ATOM 710 C CA . CYS A 1 91 ? -6.875 -38.562 -37.531 1 97.88 91 CYS A CA 1
ATOM 711 C C . CYS A 1 91 ? -6.859 -39.625 -38.594 1 97.88 91 CYS A C 1
ATOM 713 O O . CYS A 1 91 ? -7.82 -39.75 -39.375 1 97.88 91 CYS A O 1
ATOM 715 N N . ALA A 1 92 ? -5.801 -40.375 -38.688 1 97.62 92 ALA A N 1
ATOM 716 C CA . ALA A 1 92 ? -5.73 -41.5 -39.625 1 97.62 92 ALA A CA 1
ATOM 717 C C . ALA A 1 92 ? -6.453 -42.719 -39.062 1 97.62 92 ALA A C 1
ATOM 719 O O . ALA A 1 92 ? -6.543 -43.75 -39.719 1 97.62 92 ALA A O 1
ATOM 720 N N . GLY A 1 93 ? -6.984 -42.562 -37.844 1 97.69 93 GLY A N 1
ATOM 721 C CA . GLY A 1 93 ? -7.715 -43.656 -37.219 1 97.69 93 GLY A CA 1
ATOM 722 C C . GLY A 1 93 ? -6.816 -44.594 -36.406 1 97.69 93 GLY A C 1
ATOM 723 O O . GLY A 1 93 ? -7.238 -45.688 -36.031 1 97.69 93 GLY A O 1
ATOM 724 N N . GLY A 1 94 ? -5.629 -44.219 -36.219 1 98.19 94 GLY A N 1
ATOM 725 C CA . GLY A 1 94 ? -4.672 -45.062 -35.531 1 98.19 94 GLY A CA 1
ATOM 726 C C . GLY A 1 94 ? -4.52 -44.75 -34.062 1 98.19 94 GLY A C 1
ATOM 727 O O . GLY A 1 94 ? -5.316 -44 -33.5 1 98.19 94 GLY A O 1
ATOM 728 N N . VAL A 1 95 ? -3.561 -45.438 -33.406 1 98.5 95 VAL A N 1
ATOM 729 C CA . VAL A 1 95 ? -3.281 -45.344 -31.984 1 98.5 95 VAL A CA 1
ATOM 730 C C . VAL A 1 95 ? -1.841 -44.875 -31.766 1 98.5 95 VAL A C 1
ATOM 732 O O . VAL A 1 95 ? -0.901 -45.5 -32.25 1 98.5 95 VAL A O 1
ATOM 735 N N . THR A 1 96 ? -1.687 -43.781 -31.094 1 98.25 96 THR A N 1
ATOM 736 C CA . THR A 1 96 ? -0.36 -43.25 -30.781 1 98.25 96 THR A CA 1
ATOM 737 C C . THR A 1 96 ? 0.246 -44 -29.594 1 98.25 96 THR A C 1
ATOM 739 O O . THR A 1 96 ? -0.415 -44.219 -28.578 1 98.25 96 THR A O 1
ATOM 742 N N . VAL A 1 97 ? 1.479 -44.438 -29.719 1 97.75 97 VAL A N 1
ATOM 743 C CA . VAL A 1 97 ? 2.268 -45.031 -28.641 1 97.75 97 VAL A CA 1
ATOM 744 C C . VAL A 1 97 ? 3.395 -44.094 -28.234 1 97.75 97 VAL A C 1
ATOM 746 O O . VAL A 1 97 ? 4.367 -43.906 -28.984 1 97.75 97 VAL A O 1
ATOM 749 N N . GLY A 1 98 ? 3.248 -43.5 -27.062 1 94.69 98 GLY A N 1
ATOM 750 C CA . GLY A 1 98 ? 4.27 -42.594 -26.594 1 94.69 98 GLY A CA 1
ATOM 751 C C . GLY A 1 98 ? 5.508 -43.281 -26.062 1 94.69 98 GLY A C 1
ATOM 752 O O . GLY A 1 98 ? 5.402 -44.219 -25.281 1 94.69 98 GLY A O 1
ATOM 753 N N . VAL A 1 99 ? 6.691 -42.812 -26.516 1 93.06 99 VAL A N 1
ATOM 754 C CA . VAL A 1 99 ? 7.98 -43.312 -26.047 1 93.06 99 VAL A CA 1
ATOM 755 C C . VAL A 1 99 ? 8.859 -42.156 -25.594 1 93.06 99 VAL A C 1
ATOM 757 O O . VAL A 1 99 ? 9.031 -41.156 -26.328 1 93.06 99 VAL A O 1
ATOM 760 N N . TYR A 1 100 ? 9.352 -42.25 -24.359 1 87.5 100 TYR A N 1
ATOM 761 C CA . TYR A 1 100 ? 10.242 -41.219 -23.891 1 87.5 100 TYR A CA 1
ATOM 762 C C . TYR A 1 100 ? 11.469 -41.062 -24.797 1 87.5 100 TYR A C 1
ATOM 764 O O . TYR A 1 100 ? 12.039 -42.094 -25.219 1 87.5 100 TYR A O 1
ATOM 772 N N . PHE A 1 101 ? 11.867 -39.875 -25.031 1 88.94 101 PHE A N 1
ATOM 773 C CA . PHE A 1 101 ? 12.945 -39.688 -26 1 88.94 101 PHE A CA 1
ATOM 774 C C . PHE A 1 101 ? 14.289 -40.062 -25.406 1 88.94 101 PHE A C 1
ATOM 776 O O . PHE A 1 101 ? 15.305 -40.094 -26.094 1 88.94 101 PHE A O 1
ATOM 783 N N . THR A 1 102 ? 14.281 -40.438 -24.078 1 80.94 102 THR A N 1
ATOM 784 C CA . THR A 1 102 ? 15.5 -40.875 -23.406 1 80.94 102 THR A CA 1
ATOM 785 C C . THR A 1 102 ? 15.477 -42.375 -23.172 1 80.94 102 THR A C 1
ATOM 787 O O . THR A 1 102 ? 16.344 -42.938 -22.484 1 80.94 102 THR A O 1
ATOM 790 N N . SER A 1 103 ? 14.484 -43.062 -23.688 1 85.12 103 SER A N 1
ATOM 791 C CA . SER A 1 103 ? 14.359 -44.5 -23.484 1 85.12 103 SER A CA 1
ATOM 792 C C . SER A 1 103 ? 15.531 -45.25 -24.125 1 85.12 103 SER A C 1
ATOM 794 O O . SER A 1 103 ? 16.047 -44.844 -25.156 1 85.12 103 SER A O 1
ATOM 796 N N . SER A 1 104 ? 15.922 -46.344 -23.531 1 85.12 104 SER A N 1
ATOM 797 C CA . SER A 1 104 ? 16.984 -47.188 -24.047 1 85.12 104 SER A CA 1
ATOM 798 C C . SER A 1 104 ? 16.5 -48.062 -25.203 1 85.12 104 SER A C 1
ATOM 800 O O . SER A 1 104 ? 15.289 -48.188 -25.406 1 85.12 104 SER A O 1
ATOM 802 N N . PRO A 1 105 ? 17.453 -48.656 -25.969 1 90.38 105 PRO A N 1
ATOM 803 C CA . PRO A 1 105 ? 17.047 -49.562 -27.047 1 90.38 105 PRO A CA 1
ATOM 804 C C . PRO A 1 105 ? 16.219 -50.719 -26.562 1 90.38 105 PRO A C 1
ATOM 806 O O . PRO A 1 105 ? 15.266 -51.125 -27.234 1 90.38 105 PRO A O 1
ATOM 809 N N . GLU A 1 106 ? 16.562 -51.188 -25.406 1 87.69 106 GLU A N 1
ATOM 810 C CA . GLU A 1 106 ? 15.82 -52.312 -24.828 1 87.69 106 GLU A CA 1
ATOM 811 C C . GLU A 1 106 ? 14.383 -51.938 -24.516 1 87.69 106 GLU A C 1
ATOM 813 O O . GLU A 1 106 ? 13.453 -52.688 -24.797 1 87.69 106 GLU A O 1
ATOM 818 N N . GLU A 1 107 ? 14.242 -50.781 -23.969 1 86.5 107 GLU A N 1
ATOM 819 C CA . GLU A 1 107 ? 12.906 -50.281 -23.656 1 86.5 107 GLU A CA 1
ATOM 820 C C . GLU A 1 107 ? 12.094 -50.062 -24.922 1 86.5 107 GLU A C 1
ATOM 822 O O . GLU A 1 107 ? 10.922 -50.438 -25 1 86.5 107 GLU A O 1
ATOM 827 N N . VAL A 1 108 ? 12.758 -49.469 -25.906 1 93.69 108 VAL A N 1
ATOM 828 C CA . VAL A 1 108 ? 12.094 -49.219 -27.172 1 93.69 108 VAL A CA 1
ATOM 829 C C . VAL A 1 108 ? 11.672 -50.531 -27.828 1 93.69 108 VAL A C 1
ATOM 831 O O . VAL A 1 108 ? 10.562 -50.625 -28.344 1 93.69 108 VAL A O 1
ATOM 834 N N . GLY A 1 109 ? 12.594 -51.5 -27.734 1 94.81 109 GLY A N 1
ATOM 835 C CA . GLY A 1 109 ? 12.25 -52.812 -28.25 1 94.81 109 GLY A CA 1
ATOM 836 C C . GLY A 1 109 ? 11.016 -53.406 -27.594 1 94.81 109 GLY A C 1
ATOM 837 O O . GLY A 1 109 ? 10.148 -53.969 -28.266 1 94.81 109 GLY A O 1
ATOM 838 N N . TYR A 1 110 ? 10.945 -53.281 -26.344 1 91.62 110 TYR A N 1
ATOM 839 C CA . TYR A 1 110 ? 9.797 -53.781 -25.594 1 91.62 110 TYR A CA 1
ATOM 840 C C . TYR A 1 110 ? 8.523 -53.062 -26.016 1 91.62 110 TYR A C 1
ATOM 842 O O . TYR A 1 110 ? 7.5 -53.688 -26.281 1 91.62 110 TYR A O 1
ATOM 850 N N . TYR A 1 111 ? 8.516 -51.719 -26.078 1 94.75 111 TYR A N 1
ATOM 851 C CA . TYR A 1 111 ? 7.34 -50.906 -26.406 1 94.75 111 TYR A CA 1
ATOM 852 C C . TYR A 1 111 ? 6.828 -51.25 -27.812 1 94.75 111 TYR A C 1
ATOM 854 O O . TYR A 1 111 ? 5.621 -51.406 -28.016 1 94.75 111 TYR A O 1
ATOM 862 N N . LEU A 1 112 ? 7.762 -51.438 -28.734 1 96.88 112 LEU A N 1
ATOM 863 C CA . LEU A 1 112 ? 7.387 -51.75 -30.109 1 96.88 112 LEU A CA 1
ATOM 864 C C . LEU A 1 112 ? 6.812 -53.156 -30.219 1 96.88 112 LEU A C 1
ATOM 866 O O . LEU A 1 112 ? 5.785 -53.344 -30.859 1 96.88 112 LEU A O 1
ATOM 870 N N . SER A 1 113 ? 7.441 -54.031 -29.531 1 96.44 113 SER A N 1
ATOM 871 C CA . SER A 1 113 ? 6.992 -55.406 -29.578 1 96.44 113 SER A CA 1
ATOM 872 C C . SER A 1 113 ? 5.645 -55.594 -28.891 1 96.44 113 SER A C 1
ATOM 874 O O . SER A 1 113 ? 4.727 -56.219 -29.438 1 96.44 113 SER A O 1
ATOM 876 N N . ASP A 1 114 ? 5.523 -55.062 -27.734 1 95.31 114 ASP A N 1
ATOM 877 C CA . ASP A 1 114 ? 4.297 -55.219 -26.953 1 95.31 114 ASP A CA 1
ATOM 878 C C . ASP A 1 114 ? 3.121 -54.531 -27.641 1 95.31 114 ASP A C 1
ATOM 880 O O . ASP A 1 114 ? 2.045 -55.094 -27.781 1 95.31 114 ASP A O 1
ATOM 884 N N . SER A 1 115 ? 3.314 -53.281 -28.125 1 97.44 115 SER A N 1
ATOM 885 C CA . SER A 1 115 ? 2.234 -52.5 -28.719 1 97.44 115 SER A CA 1
ATOM 886 C C . SER A 1 115 ? 1.898 -53.031 -30.125 1 97.44 115 SER A C 1
ATOM 888 O O . SER A 1 115 ? 0.793 -52.781 -30.625 1 97.44 115 SER A O 1
ATOM 890 N N . GLY A 1 116 ? 2.848 -53.625 -30.75 1 97.44 116 GLY A N 1
ATOM 891 C CA . GLY A 1 116 ? 2.674 -54.031 -32.125 1 97.44 116 GLY A CA 1
ATOM 892 C C . GLY A 1 116 ? 2.707 -52.875 -33.094 1 97.44 116 GLY A C 1
ATOM 893 O O . GLY A 1 116 ? 2.09 -52.906 -34.156 1 97.44 116 GLY A O 1
ATOM 894 N N . ALA A 1 117 ? 3.393 -51.812 -32.781 1 97.94 117 ALA A N 1
ATOM 895 C CA . ALA A 1 117 ? 3.492 -50.656 -33.656 1 97.94 117 ALA A CA 1
ATOM 896 C C . ALA A 1 117 ? 4.184 -51 -34.969 1 97.94 117 ALA A C 1
ATOM 898 O O . ALA A 1 117 ? 5.18 -51.75 -34.969 1 97.94 117 ALA A O 1
ATOM 899 N N . SER A 1 118 ? 3.621 -50.5 -36 1 96.06 118 SER A N 1
ATOM 900 C CA . SER A 1 118 ? 4.172 -50.812 -37.312 1 96.06 118 SER A CA 1
ATOM 901 C C . SER A 1 118 ? 4.883 -49.594 -37.906 1 96.06 118 SER A C 1
ATOM 903 O O . SER A 1 118 ? 5.633 -49.719 -38.875 1 96.06 118 SER A O 1
ATOM 905 N N . PHE A 1 119 ? 4.602 -48.438 -37.406 1 98.19 119 PHE A N 1
ATOM 906 C CA . PHE A 1 119 ? 5.258 -47.188 -37.75 1 98.19 119 PHE A CA 1
ATOM 907 C C . PHE A 1 119 ? 5.883 -46.531 -36.5 1 98.19 119 PHE A C 1
ATOM 909 O O . PHE A 1 119 ? 5.398 -46.719 -35.375 1 98.19 119 PHE A O 1
ATOM 916 N N . ILE A 1 120 ? 7.008 -45.812 -36.688 1 98.5 120 ILE A N 1
ATOM 917 C CA . ILE A 1 120 ? 7.551 -45.031 -35.594 1 98.5 120 ILE A CA 1
ATOM 918 C C . ILE A 1 120 ? 8.086 -43.719 -36.125 1 98.5 120 ILE A C 1
ATOM 920 O O . ILE A 1 120 ? 8.703 -43.656 -37.188 1 98.5 120 ILE A O 1
ATOM 924 N N . PHE A 1 121 ? 7.711 -42.656 -35.438 1 98.56 121 PHE A N 1
ATOM 925 C CA . PHE A 1 121 ? 8.328 -41.344 -35.594 1 98.56 121 PHE A CA 1
ATOM 926 C C . PHE A 1 121 ? 9.484 -41.156 -34.625 1 98.56 121 PHE A C 1
ATOM 928 O O . PHE A 1 121 ? 9.344 -41.438 -33.438 1 98.56 121 PHE A O 1
ATOM 935 N N . VAL A 1 122 ? 10.633 -40.688 -35.062 1 97.81 122 VAL A N 1
ATOM 936 C CA . VAL A 1 122 ? 11.781 -40.469 -34.188 1 97.81 122 VAL A CA 1
ATOM 937 C C . VAL A 1 122 ? 12.211 -39 -34.312 1 97.81 122 VAL A C 1
ATOM 939 O O . VAL A 1 122 ? 12.211 -38.406 -35.406 1 97.81 122 VAL A O 1
ATOM 942 N N . GLY A 1 123 ? 12.531 -38.406 -33.188 1 96.25 123 GLY A N 1
ATOM 943 C CA . GLY A 1 123 ? 12.766 -36.969 -33.062 1 96.25 123 GLY A CA 1
ATOM 944 C C . GLY A 1 123 ? 14.031 -36.531 -33.781 1 96.25 123 GLY A C 1
ATOM 945 O O . GLY A 1 123 ? 14.086 -35.406 -34.312 1 96.25 123 GLY A O 1
ATOM 946 N N . SER A 1 124 ? 15.055 -37.312 -33.688 1 93.94 124 SER A N 1
ATOM 947 C CA . SER A 1 124 ? 16.359 -36.969 -34.25 1 93.94 124 SER A CA 1
ATOM 948 C C . SER A 1 124 ? 17.156 -38.219 -34.625 1 93.94 124 SER A C 1
ATOM 950 O O . SER A 1 124 ? 16.656 -39.344 -34.531 1 93.94 124 SER A O 1
ATOM 952 N N . GLU A 1 125 ? 18.375 -37.906 -35.094 1 92.94 125 GLU A N 1
ATOM 953 C CA . GLU A 1 125 ? 19.281 -38.969 -35.438 1 92.94 125 GLU A CA 1
ATOM 954 C C . GLU A 1 125 ? 19.594 -39.844 -34.219 1 92.94 125 GLU A C 1
ATOM 956 O O . GLU A 1 125 ? 19.734 -41.062 -34.344 1 92.94 125 GLU A O 1
ATOM 961 N N . LEU A 1 126 ? 19.656 -39.219 -33.125 1 90.88 126 LEU A N 1
ATOM 962 C CA . LEU A 1 126 ? 19.938 -39.938 -31.906 1 90.88 126 LEU A CA 1
ATOM 963 C C . LEU A 1 126 ? 18.875 -40.969 -31.625 1 90.88 126 LEU A C 1
ATOM 965 O O . LEU A 1 126 ? 19.172 -42.125 -31.312 1 90.88 126 LEU A O 1
ATOM 969 N N . GLN A 1 127 ? 17.625 -40.594 -31.688 1 94.5 127 GLN A N 1
ATOM 970 C CA . GLN A 1 127 ? 16.531 -41.531 -31.438 1 94.5 127 GLN A CA 1
ATOM 971 C C . GLN A 1 127 ? 16.422 -42.562 -32.562 1 94.5 127 GLN A C 1
ATOM 973 O O . GLN A 1 127 ? 16.016 -43.719 -32.312 1 94.5 127 GLN A O 1
ATOM 978 N N . LEU A 1 128 ? 16.781 -42.156 -33.812 1 95.38 128 LEU A N 1
ATOM 979 C CA . LEU A 1 128 ? 16.844 -43.125 -34.906 1 95.38 128 LEU A CA 1
ATOM 980 C C . LEU A 1 128 ? 17.812 -44.25 -34.594 1 95.38 128 LEU A C 1
ATOM 982 O O . LEU A 1 128 ? 17.484 -45.438 -34.75 1 95.38 128 LEU A O 1
ATOM 986 N N . ASP A 1 129 ? 18.969 -43.906 -34.094 1 93.31 129 ASP A N 1
ATOM 987 C CA . ASP A 1 129 ? 20 -44.875 -33.75 1 93.31 129 ASP A CA 1
ATOM 988 C C . ASP A 1 129 ? 19.484 -45.812 -32.656 1 93.31 129 ASP A C 1
ATOM 990 O O . ASP A 1 129 ? 19.766 -47.031 -32.719 1 93.31 129 ASP A O 1
ATOM 994 N N . ILE A 1 130 ? 18.75 -45.281 -31.703 1 93.06 130 ILE A N 1
ATOM 995 C CA . ILE A 1 130 ? 18.203 -46.094 -30.625 1 93.06 130 ILE A CA 1
ATOM 996 C C . ILE A 1 130 ? 17.219 -47.094 -31.172 1 93.06 130 ILE A C 1
ATOM 998 O O . ILE A 1 130 ? 17.234 -48.281 -30.797 1 93.06 130 ILE A O 1
ATOM 1002 N N . VAL A 1 131 ? 16.344 -46.688 -32.062 1 95.88 131 VAL A N 1
ATOM 1003 C CA . VAL A 1 131 ? 15.336 -47.562 -32.688 1 95.88 131 VAL A CA 1
ATOM 1004 C C . VAL A 1 131 ? 16.016 -48.625 -33.5 1 95.88 131 VAL A C 1
ATOM 1006 O O . VAL A 1 131 ? 15.625 -49.812 -33.469 1 95.88 131 VAL A O 1
ATOM 1009 N N . LEU A 1 132 ? 17.062 -48.281 -34.25 1 95.06 132 LEU A N 1
ATOM 1010 C CA . LEU A 1 132 ? 17.797 -49.219 -35.094 1 95.06 132 LEU A CA 1
ATOM 1011 C C . LEU A 1 132 ? 18.469 -50.281 -34.219 1 95.06 132 LEU A C 1
ATOM 1013 O O . LEU A 1 132 ? 18.609 -51.438 -34.656 1 95.06 132 LEU A O 1
ATOM 1017 N N . ALA A 1 133 ? 18.781 -49.875 -33.062 1 93.94 133 ALA A N 1
ATOM 1018 C CA . ALA A 1 133 ? 19.469 -50.781 -32.125 1 93.94 133 ALA A CA 1
ATOM 1019 C C . ALA A 1 133 ? 18.484 -51.594 -31.297 1 93.94 133 ALA A C 1
ATOM 1021 O O . ALA A 1 133 ? 18.875 -52.438 -30.516 1 93.94 133 ALA A O 1
ATOM 1022 N N . SER A 1 134 ? 17.234 -51.344 -31.422 1 93.75 134 SER A N 1
ATOM 1023 C CA . SER A 1 134 ? 16.203 -51.906 -30.562 1 93.75 134 SER A CA 1
ATOM 1024 C C . SER A 1 134 ? 15.93 -53.375 -30.938 1 93.75 134 SER A C 1
ATOM 1026 O O . SER A 1 134 ? 15.297 -54.094 -30.172 1 93.75 134 SER A O 1
ATOM 1028 N N . GLY A 1 135 ? 16.344 -53.844 -32.094 1 93.06 135 GLY A N 1
ATOM 1029 C CA . GLY A 1 135 ? 16.062 -55.188 -32.625 1 93.06 135 GLY A CA 1
ATOM 1030 C C . GLY A 1 135 ? 14.711 -55.281 -33.281 1 93.06 135 GLY A C 1
ATOM 1031 O O . GLY A 1 135 ? 14.336 -56.375 -33.75 1 93.06 135 GLY A O 1
ATOM 1032 N N . GLN A 1 136 ? 13.984 -54.188 -33.375 1 93.88 136 GLN A N 1
ATOM 1033 C CA . GLN A 1 136 ? 12.633 -54.219 -33.938 1 93.88 136 GLN A CA 1
ATOM 1034 C C . GLN A 1 136 ? 12.555 -53.438 -35.25 1 93.88 136 GLN A C 1
ATOM 1036 O O . GLN A 1 136 ? 11.523 -53.438 -35.906 1 93.88 136 GLN A O 1
ATOM 1041 N N . ALA A 1 137 ? 13.625 -52.812 -35.688 1 93.75 137 ALA A N 1
ATOM 1042 C CA . ALA A 1 137 ? 13.625 -51.844 -36.781 1 93.75 137 ALA A CA 1
ATOM 1043 C C . ALA A 1 137 ? 13.211 -52.5 -38.094 1 93.75 137 ALA A C 1
ATOM 1045 O O . ALA A 1 137 ? 12.492 -51.906 -38.906 1 93.75 137 ALA A O 1
ATOM 1046 N N . GLU A 1 138 ? 13.586 -53.719 -38.312 1 92 138 GLU A N 1
ATOM 1047 C CA . GLU A 1 138 ? 13.336 -54.406 -39.562 1 92 138 GLU A CA 1
ATOM 1048 C C . GLU A 1 138 ? 11.852 -54.719 -39.75 1 92 138 GLU A C 1
ATOM 1050 O O . GLU A 1 138 ? 11.352 -54.812 -40.844 1 92 138 GLU A O 1
ATOM 1055 N N . GLY A 1 139 ? 11.219 -54.844 -38.688 1 92.69 139 GLY A N 1
ATOM 1056 C CA . GLY A 1 139 ? 9.805 -55.219 -38.719 1 92.69 139 GLY A CA 1
ATOM 1057 C C . GLY A 1 139 ? 8.898 -54 -38.906 1 92.69 139 GLY A C 1
ATOM 1058 O O . GLY A 1 139 ? 7.707 -54.156 -39.188 1 92.69 139 GLY A O 1
ATOM 1059 N N . LEU A 1 140 ? 9.453 -52.781 -38.906 1 96.25 140 LEU A N 1
ATOM 1060 C CA . LEU A 1 140 ? 8.664 -51.562 -39.031 1 96.25 140 LEU A CA 1
ATOM 1061 C C . LEU A 1 140 ? 8.461 -51.25 -40.531 1 96.25 140 LEU A C 1
ATOM 1063 O O . LEU A 1 140 ? 9.383 -51.375 -41.312 1 96.25 140 LEU A O 1
ATOM 1067 N N . ARG A 1 141 ? 7.312 -50.875 -40.844 1 96.5 141 ARG A N 1
ATOM 1068 C CA . ARG A 1 141 ? 7.012 -50.469 -42.219 1 96.5 141 ARG A CA 1
ATOM 1069 C C . ARG A 1 141 ? 7.738 -49.188 -42.562 1 96.5 141 ARG A C 1
ATOM 1071 O O . ARG A 1 141 ? 8.281 -49.031 -43.656 1 96.5 141 ARG A O 1
ATOM 1078 N N . LYS A 1 142 ? 7.668 -48.188 -41.656 1 96.62 142 LYS A N 1
ATOM 1079 C CA . LYS A 1 142 ? 8.367 -46.938 -41.875 1 96.62 142 LYS A CA 1
ATOM 1080 C C . LYS A 1 142 ? 8.914 -46.406 -40.562 1 96.62 142 LYS A C 1
ATOM 1082 O O . LYS A 1 142 ? 8.289 -46.562 -39.5 1 96.62 142 LYS A O 1
ATOM 1087 N N . ILE A 1 143 ? 10.086 -45.875 -40.625 1 97.44 143 ILE A N 1
ATOM 1088 C CA . ILE A 1 143 ? 10.68 -45.031 -39.594 1 97.44 143 ILE A CA 1
ATOM 1089 C C . ILE A 1 143 ? 10.805 -43.594 -40.094 1 97.44 143 ILE A C 1
ATOM 1091 O O . ILE A 1 143 ? 11.578 -43.312 -41.031 1 97.44 143 ILE A O 1
ATOM 1095 N N . ILE A 1 144 ? 10 -42.656 -39.5 1 97.38 144 ILE A N 1
ATOM 1096 C CA . ILE A 1 144 ? 9.922 -41.312 -40 1 97.38 144 ILE A CA 1
ATOM 1097 C C . ILE A 1 144 ? 10.672 -40.375 -39.062 1 97.38 144 ILE A C 1
ATOM 1099 O O . ILE A 1 144 ? 10.344 -40.25 -37.906 1 97.38 144 ILE A O 1
ATOM 1103 N N . VAL A 1 145 ? 11.648 -39.656 -39.531 1 97.12 145 VAL A N 1
ATOM 1104 C CA . VAL A 1 145 ? 12.461 -38.75 -38.75 1 97.12 145 VAL A CA 1
ATOM 1105 C C . VAL A 1 145 ? 11.812 -37.344 -38.719 1 97.12 145 VAL A C 1
ATOM 1107 O O . VAL A 1 145 ? 11.617 -36.719 -39.75 1 97.12 145 VAL A O 1
ATOM 1110 N N . LEU A 1 146 ? 11.523 -36.875 -37.531 1 96.69 146 LEU A N 1
ATOM 1111 C CA . LEU A 1 146 ? 10.758 -35.656 -37.344 1 96.69 146 LEU A CA 1
ATOM 1112 C C . LEU A 1 146 ? 11.641 -34.406 -37.531 1 96.69 146 LEU A C 1
ATOM 1114 O O . LEU A 1 146 ? 11.156 -33.375 -37.938 1 96.69 146 LEU A O 1
ATOM 1118 N N . ASP A 1 147 ? 12.93 -34.531 -37.281 1 94.56 147 ASP A N 1
ATOM 1119 C CA . ASP A 1 147 ? 13.859 -33.406 -37.375 1 94.56 147 ASP A CA 1
ATOM 1120 C C . ASP A 1 147 ? 13.883 -32.844 -38.812 1 94.56 147 ASP A C 1
ATOM 1122 O O . ASP A 1 147 ? 14.312 -33.531 -39.75 1 94.56 147 ASP A O 1
ATOM 1126 N N . PRO A 1 148 ? 13.461 -31.594 -38.875 1 90.5 148 PRO A N 1
ATOM 1127 C CA . PRO A 1 148 ? 13.391 -31.031 -40.219 1 90.5 148 PRO A CA 1
ATOM 1128 C C . PRO A 1 148 ? 14.758 -30.875 -40.875 1 90.5 148 PRO A C 1
ATOM 1130 O O . PRO A 1 148 ? 14.852 -30.75 -42.125 1 90.5 148 PRO A O 1
ATOM 1133 N N . GLU A 1 149 ? 15.742 -30.875 -40.156 1 88.56 149 GLU A N 1
ATOM 1134 C CA . GLU A 1 149 ? 17.078 -30.672 -40.688 1 88.56 149 GLU A CA 1
ATOM 1135 C C . GLU A 1 149 ? 17.75 -32 -41.031 1 88.56 149 GLU A C 1
ATOM 1137 O O . GLU A 1 149 ? 18.859 -32.031 -41.562 1 88.56 149 GLU A O 1
ATOM 1142 N N . TRP A 1 150 ? 17.078 -33.062 -40.656 1 90.12 150 TRP A N 1
ATOM 1143 C CA . TRP A 1 150 ? 17.641 -34.406 -40.906 1 90.12 150 TRP A CA 1
ATOM 1144 C C . TRP A 1 150 ? 17.641 -34.75 -42.375 1 90.12 150 TRP A C 1
ATOM 1146 O O . TRP A 1 150 ? 16.672 -34.469 -43.094 1 90.12 150 TRP A O 1
ATOM 1156 N N . SER A 1 151 ? 18.828 -35.25 -43 1 81.38 151 SER A N 1
ATOM 1157 C CA . SER A 1 151 ? 18.953 -35.688 -44.406 1 81.38 151 SER A CA 1
ATOM 1158 C C . SER A 1 151 ? 19.25 -37.188 -44.5 1 81.38 151 SER A C 1
ATOM 1160 O O . SER A 1 151 ? 20.016 -37.719 -43.688 1 81.38 151 SER A O 1
ATOM 1162 N N . ALA A 1 152 ? 18.484 -38.031 -45.344 1 71.12 152 ALA A N 1
ATOM 1163 C CA . ALA A 1 152 ? 18.391 -39.469 -45.5 1 71.12 152 ALA A CA 1
ATOM 1164 C C . ALA A 1 152 ? 19.688 -40.062 -46.094 1 71.12 152 ALA A C 1
ATOM 1166 O O . ALA A 1 152 ? 19.766 -41.25 -46.375 1 71.12 152 ALA A O 1
ATOM 1167 N N . ALA A 1 153 ? 20.781 -39.469 -46.375 1 56.66 153 ALA A N 1
ATOM 1168 C CA . ALA A 1 153 ? 21.812 -39.969 -47.281 1 56.66 153 ALA A CA 1
ATOM 1169 C C . ALA A 1 153 ? 22.047 -41.438 -47.094 1 56.66 153 ALA A C 1
ATOM 1171 O O . ALA A 1 153 ? 22.188 -42.188 -48.094 1 56.66 153 ALA A O 1
ATOM 1172 N N . ALA A 1 154 ? 22.203 -42.094 -45.969 1 56.81 154 ALA A N 1
ATOM 1173 C CA . ALA A 1 154 ? 22.625 -43.5 -45.812 1 56.81 154 ALA A CA 1
ATOM 1174 C C . ALA A 1 154 ? 21.641 -44.25 -44.906 1 56.81 154 ALA A C 1
ATOM 1176 O O . ALA A 1 154 ? 22.031 -45.219 -44.25 1 56.81 154 ALA A O 1
ATOM 1177 N N . ALA A 1 155 ? 20.25 -43.969 -45.156 1 65.5 155 ALA A N 1
ATOM 1178 C CA . ALA A 1 155 ? 19.391 -44.594 -44.156 1 65.5 155 ALA A CA 1
ATOM 1179 C C . ALA A 1 155 ? 18.797 -45.906 -44.719 1 65.5 155 ALA A C 1
ATOM 1181 O O . ALA A 1 155 ? 18.797 -46.125 -45.938 1 65.5 155 ALA A O 1
ATOM 1182 N N . ALA A 1 156 ? 18.516 -46.844 -43.844 1 75.25 156 ALA A N 1
ATOM 1183 C CA . ALA A 1 156 ? 17.797 -48.094 -44.156 1 75.25 156 ALA A CA 1
ATOM 1184 C C . ALA A 1 156 ? 16.594 -47.812 -45.062 1 75.25 156 ALA A C 1
ATOM 1186 O O . ALA A 1 156 ? 16.109 -46.656 -45.094 1 75.25 156 ALA A O 1
ATOM 1187 N N . ALA A 1 157 ? 16.141 -48.75 -45.875 1 80.5 157 ALA A N 1
ATOM 1188 C CA . ALA A 1 157 ? 15.109 -48.625 -46.875 1 80.5 157 ALA A CA 1
ATOM 1189 C C . ALA A 1 157 ? 13.797 -48.125 -46.281 1 80.5 157 ALA A C 1
ATOM 1191 O O . ALA A 1 157 ? 13.008 -47.438 -46.938 1 80.5 157 ALA A O 1
ATOM 1192 N N . ASN A 1 158 ? 13.602 -48.312 -45 1 92.94 158 ASN A N 1
ATOM 1193 C CA . ASN A 1 158 ? 12.305 -47.938 -44.438 1 92.94 158 ASN A CA 1
ATOM 1194 C C . ASN A 1 158 ? 12.414 -46.688 -43.594 1 92.94 158 ASN A C 1
ATOM 1196 O O . ASN A 1 158 ? 11.492 -46.344 -42.844 1 92.94 158 ASN A O 1
ATOM 1200 N N . VAL A 1 159 ? 13.578 -45.969 -43.719 1 95.38 159 VAL A N 1
ATOM 1201 C CA . VAL A 1 159 ? 13.766 -44.719 -43 1 95.38 159 VAL A CA 1
ATOM 1202 C C . VAL A 1 159 ? 13.523 -43.562 -43.938 1 95.38 159 VAL A C 1
ATOM 1204 O O . VAL A 1 159 ? 14.062 -43.531 -45.062 1 95.38 159 VAL A O 1
ATOM 1207 N N . VAL A 1 160 ? 12.695 -42.625 -43.5 1 94.31 160 VAL A N 1
ATOM 1208 C CA . VAL A 1 160 ? 12.359 -41.5 -44.375 1 94.31 160 VAL A CA 1
ATOM 1209 C C . VAL A 1 160 ? 12.227 -40.219 -43.531 1 94.31 160 VAL A C 1
ATOM 1211 O O . VAL A 1 160 ? 11.906 -40.281 -42.344 1 94.31 160 VAL A O 1
ATOM 1214 N N . SER A 1 161 ? 12.555 -39.062 -44.094 1 94.81 161 SER A N 1
ATOM 1215 C CA . SER A 1 161 ? 12.305 -37.812 -43.406 1 94.81 161 SER A CA 1
ATOM 1216 C C . SER A 1 161 ? 10.828 -37.438 -43.438 1 94.81 161 SER A C 1
ATOM 1218 O O . SER A 1 161 ? 10.094 -37.844 -44.344 1 94.81 161 SER A O 1
ATOM 1220 N N . LEU A 1 162 ? 10.391 -36.656 -42.406 1 95.19 162 LEU A N 1
ATOM 1221 C CA . LEU A 1 162 ? 9 -36.219 -42.344 1 95.19 162 LEU A CA 1
ATOM 1222 C C . LEU A 1 162 ? 8.617 -35.469 -43.625 1 95.19 162 LEU A C 1
ATOM 1224 O O . LEU A 1 162 ? 7.531 -35.688 -44.188 1 95.19 162 LEU A O 1
ATOM 1228 N N . ARG A 1 163 ? 9.477 -34.562 -44.031 1 92.19 163 ARG A N 1
ATOM 1229 C CA . ARG A 1 163 ? 9.227 -33.781 -45.25 1 92.19 163 ARG A CA 1
ATOM 1230 C C . ARG A 1 163 ? 9.008 -34.688 -46.469 1 92.19 163 ARG A C 1
ATOM 1232 O O . ARG A 1 163 ? 8.031 -34.531 -47.188 1 92.19 163 ARG A O 1
ATOM 1239 N N . SER A 1 164 ? 9.906 -35.625 -46.656 1 91.94 164 SER A N 1
ATOM 1240 C CA . SER A 1 164 ? 9.828 -36.531 -47.781 1 91.94 164 SER A CA 1
ATOM 1241 C C . SER A 1 164 ? 8.602 -37.438 -47.688 1 91.94 164 SER A C 1
ATOM 1243 O O . SER A 1 164 ? 8 -37.781 -48.719 1 91.94 164 SER A O 1
ATOM 1245 N N . PHE A 1 165 ? 8.297 -37.844 -46.531 1 93.81 165 PHE A N 1
ATOM 1246 C CA . PHE A 1 165 ? 7.168 -38.719 -46.281 1 93.81 165 PHE A CA 1
ATOM 1247 C C . PHE A 1 165 ? 5.859 -38.062 -46.688 1 93.81 165 PHE A C 1
ATOM 1249 O O . PHE A 1 165 ? 4.945 -38.719 -47.188 1 93.81 165 PHE A O 1
ATOM 1256 N N . CYS A 1 166 ? 5.762 -36.812 -46.438 1 92.75 166 CYS A N 1
ATOM 1257 C CA . CYS A 1 166 ? 4.535 -36.062 -46.688 1 92.75 166 CYS A CA 1
ATOM 1258 C C . CYS A 1 166 ? 4.504 -35.5 -48.125 1 92.75 166 CYS A C 1
ATOM 1260 O O . CYS A 1 166 ? 3.469 -35.031 -48.594 1 92.75 166 CYS A O 1
ATOM 1262 N N . GLU A 1 167 ? 5.727 -35.75 -48.719 1 83.19 167 GLU A N 1
ATOM 1263 C CA . GLU A 1 167 ? 5.852 -35.188 -50.062 1 83.19 167 GLU A CA 1
ATOM 1264 C C . GLU A 1 167 ? 4.852 -35.812 -51.031 1 83.19 167 GLU A C 1
ATOM 1266 O O . GLU A 1 167 ? 4.598 -37 -50.969 1 83.19 167 GLU A O 1
ATOM 1271 N N . LYS A 1 168 ? 3.945 -35.156 -51.656 1 78.56 168 LYS A N 1
ATOM 1272 C CA . LYS A 1 168 ? 3.033 -35.562 -52.719 1 78.56 168 LYS A CA 1
ATOM 1273 C C . LYS A 1 168 ? 1.657 -35.906 -52.156 1 78.56 168 LYS A C 1
ATOM 1275 O O . LYS A 1 168 ? 0.8 -36.406 -52.906 1 78.56 168 LYS A O 1
ATOM 1280 N N . ASN A 1 169 ? 1.538 -35.75 -50.938 1 79.38 169 ASN A N 1
ATOM 1281 C CA . ASN A 1 169 ? 0.258 -36.125 -50.344 1 79.38 169 ASN A CA 1
ATOM 1282 C C . ASN A 1 169 ? -0.562 -34.906 -49.969 1 79.38 169 ASN A C 1
ATOM 1284 O O . ASN A 1 169 ? -0.99 -34.75 -48.844 1 79.38 169 ASN A O 1
ATOM 1288 N N . SER A 1 170 ? -0.828 -34.062 -50.906 1 86.56 170 SER A N 1
ATOM 1289 C CA . SER A 1 170 ? -1.723 -32.938 -50.656 1 86.56 170 SER A CA 1
ATOM 1290 C C . SER A 1 170 ? -3.178 -33.312 -50.875 1 86.56 170 SER A C 1
ATOM 1292 O O . SER A 1 170 ? -3.535 -33.75 -51.969 1 86.56 170 SER A O 1
ATOM 1294 N N . VAL A 1 171 ? -3.924 -33.219 -49.719 1 93.12 171 VAL A N 1
ATOM 1295 C CA . VAL A 1 171 ? -5.32 -33.625 -49.812 1 93.12 171 VAL A CA 1
ATOM 1296 C C . VAL A 1 171 ? -6.23 -32.438 -49.469 1 93.12 171 VAL A C 1
ATOM 1298 O O . VAL A 1 171 ? -5.773 -31.438 -48.938 1 93.12 171 VAL A O 1
ATOM 1301 N N . ASP A 1 172 ? -7.535 -32.625 -49.875 1 95.75 172 ASP A N 1
ATOM 1302 C CA . ASP A 1 172 ? -8.547 -31.719 -49.375 1 95.75 172 ASP A CA 1
ATOM 1303 C C . ASP A 1 172 ? -8.82 -31.969 -47.875 1 95.75 172 ASP A C 1
ATOM 1305 O O . ASP A 1 172 ? -9.492 -32.938 -47.531 1 95.75 172 ASP A O 1
ATOM 1309 N N . THR A 1 173 ? -8.312 -31.031 -47.125 1 95.69 173 THR A N 1
ATOM 1310 C CA . THR A 1 173 ? -8.336 -31.203 -45.656 1 95.69 173 THR A CA 1
ATOM 1311 C C . THR A 1 173 ? -9.766 -31.375 -45.156 1 95.69 173 THR A C 1
ATOM 1313 O O . THR A 1 173 ? -10.039 -32.25 -44.344 1 95.69 173 THR A O 1
ATOM 1316 N N . ASP A 1 174 ? -10.688 -30.594 -45.656 1 95.94 174 ASP A N 1
ATOM 1317 C CA . ASP A 1 174 ? -12.07 -30.656 -45.188 1 95.94 174 ASP A CA 1
ATOM 1318 C C . ASP A 1 174 ? -12.695 -32 -45.531 1 95.94 174 ASP A C 1
ATOM 1320 O O . ASP A 1 174 ? -13.367 -32.625 -44.688 1 95.94 174 ASP A O 1
ATOM 1324 N N . GLU A 1 175 ? -12.445 -32.406 -46.688 1 96.38 175 GLU A N 1
ATOM 1325 C CA . GLU A 1 175 ? -12.984 -33.719 -47.125 1 96.38 175 GLU A CA 1
ATOM 1326 C C . GLU A 1 175 ? -12.352 -34.844 -46.312 1 96.38 175 GLU A C 1
ATOM 1328 O O . GLU A 1 175 ? -13.039 -35.781 -45.906 1 96.38 175 GLU A O 1
ATOM 1333 N N . PHE A 1 176 ? -11.102 -34.781 -46.188 1 96.25 176 PHE A N 1
ATOM 1334 C CA . PHE A 1 176 ? -10.391 -35.812 -45.469 1 96.25 176 PHE A CA 1
ATOM 1335 C C . PHE A 1 176 ? -10.906 -35.906 -44.031 1 96.25 176 PHE A C 1
ATOM 1337 O O . PHE A 1 176 ? -11.234 -37 -43.562 1 96.25 176 PHE A O 1
ATOM 1344 N N . LEU A 1 177 ? -10.961 -34.781 -43.312 1 95.69 177 LEU A N 1
ATOM 1345 C CA . LEU A 1 177 ? -11.406 -34.75 -41.938 1 95.69 177 LEU A CA 1
ATOM 1346 C C . LEU A 1 177 ? -12.859 -35.188 -41.812 1 95.69 177 LEU A C 1
ATOM 1348 O O . LEU A 1 177 ? -13.227 -35.906 -40.875 1 95.69 177 LEU A O 1
ATOM 1352 N N . ARG A 1 178 ? -13.641 -34.812 -42.75 1 95.56 178 ARG A N 1
ATOM 1353 C CA . ARG A 1 178 ? -15.039 -35.25 -42.75 1 95.56 178 ARG A CA 1
ATOM 1354 C C . ARG A 1 178 ? -15.141 -36.75 -42.812 1 95.56 178 ARG A C 1
ATOM 1356 O O . ARG A 1 178 ? -15.945 -37.375 -42.125 1 95.56 178 ARG A O 1
ATOM 1363 N N . THR A 1 179 ? -14.375 -37.344 -43.625 1 95.81 179 THR A N 1
ATOM 1364 C CA . THR A 1 179 ? -14.375 -38.781 -43.812 1 95.81 179 THR A CA 1
ATOM 1365 C C . THR A 1 179 ? -13.898 -39.5 -42.531 1 95.81 179 THR A C 1
ATOM 1367 O O . THR A 1 179 ? -14.477 -40.5 -42.125 1 95.81 179 THR A O 1
ATOM 1370 N N . GLN A 1 180 ? -12.875 -38.938 -42 1 93.62 180 GLN A N 1
ATOM 1371 C CA . GLN A 1 180 ? -12.336 -39.531 -40.781 1 93.62 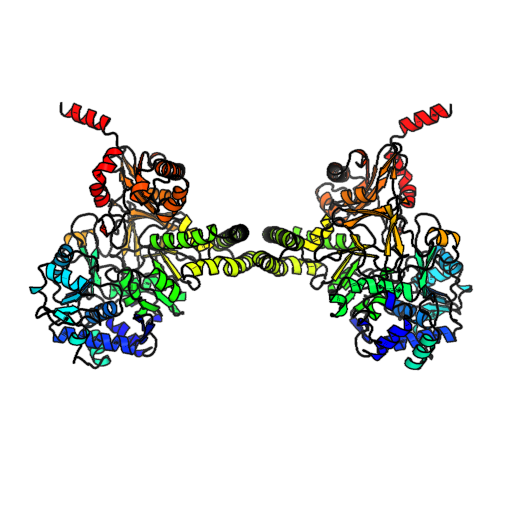180 GLN A CA 1
ATOM 1372 C C . GLN A 1 180 ? -13.328 -39.375 -39.625 1 93.62 180 GLN A C 1
ATOM 1374 O O . GLN A 1 180 ? -13.5 -40.281 -38.812 1 93.62 180 GLN A O 1
ATOM 1379 N N . VAL A 1 181 ? -13.984 -38.25 -39.5 1 94.44 181 VAL A N 1
ATOM 1380 C CA . VAL A 1 181 ? -14.977 -38 -38.469 1 94.44 181 VAL A CA 1
ATOM 1381 C C . VAL A 1 181 ? -16.125 -38.969 -38.594 1 94.44 181 VAL A C 1
ATOM 1383 O O . VAL A 1 181 ? -16.609 -39.5 -37.594 1 94.44 181 VAL A O 1
ATOM 1386 N N . ALA A 1 182 ? -16.469 -39.312 -39.75 1 95.81 182 ALA A N 1
ATOM 1387 C CA . ALA A 1 182 ? -17.609 -40.188 -40 1 95.81 182 ALA A CA 1
ATOM 1388 C C . ALA A 1 182 ? -17.297 -41.594 -39.531 1 95.81 182 ALA A C 1
ATOM 1390 O O . ALA A 1 182 ? -18.203 -42.344 -39.156 1 95.81 182 ALA A O 1
ATOM 1391 N N . LYS A 1 183 ? -16.062 -41.969 -39.469 1 96.44 183 LYS A N 1
ATOM 1392 C CA . LYS A 1 183 ? -15.656 -43.312 -39.156 1 96.44 183 LYS A CA 1
ATOM 1393 C C . LYS A 1 183 ? -15.297 -43.469 -37.688 1 96.44 183 LYS A C 1
ATOM 1395 O O . LYS A 1 183 ? -15.273 -44.562 -37.125 1 96.44 183 LYS A O 1
ATOM 1400 N N . ALA A 1 184 ? -14.977 -42.375 -37.062 1 96.56 184 ALA A N 1
ATOM 1401 C CA . ALA A 1 184 ? -14.43 -42.406 -35.719 1 96.56 184 ALA A CA 1
ATOM 1402 C C . ALA A 1 184 ? -15.547 -42.469 -34.656 1 96.56 184 ALA A C 1
ATOM 1404 O O . ALA A 1 184 ? -16.625 -41.906 -34.875 1 96.56 184 ALA A O 1
ATOM 1405 N N . LYS A 1 185 ? -15.312 -43.188 -33.562 1 97.44 185 LYS A N 1
ATOM 1406 C CA . LYS A 1 185 ? -16.172 -43.219 -32.375 1 97.44 185 LYS A CA 1
ATOM 1407 C C . LYS A 1 185 ? -15.414 -42.719 -31.125 1 97.44 185 LYS A C 1
ATOM 1409 O O . LYS A 1 185 ? -14.219 -43 -30.984 1 97.44 185 LYS A O 1
ATOM 1414 N N . ALA A 1 186 ? -16.172 -42.125 -30.266 1 97.5 186 ALA A N 1
ATOM 1415 C CA . ALA A 1 186 ? -15.562 -41.594 -29.047 1 97.5 186 ALA A CA 1
ATOM 1416 C C . ALA A 1 186 ? -14.867 -42.688 -28.25 1 97.5 186 ALA A C 1
ATOM 1418 O O . ALA A 1 186 ? -13.867 -42.438 -27.562 1 97.5 186 ALA A O 1
ATOM 1419 N N . SER A 1 187 ? -15.32 -43.938 -28.406 1 97.5 187 SER A N 1
ATOM 1420 C CA . SER A 1 187 ? -14.812 -45.062 -27.641 1 97.5 187 SER A CA 1
ATOM 1421 C C . SER A 1 187 ? -13.609 -45.688 -28.312 1 97.5 187 SER A C 1
ATOM 1423 O O . SER A 1 187 ? -13 -46.625 -27.781 1 97.5 187 SER A O 1
ATOM 1425 N N . ASP A 1 188 ? -13.219 -45.188 -29.516 1 98.31 188 ASP A N 1
ATOM 1426 C CA . ASP A 1 188 ? -12.062 -45.719 -30.203 1 98.31 188 ASP A CA 1
ATOM 1427 C C . ASP A 1 188 ? -10.773 -45.438 -29.438 1 98.31 188 ASP A C 1
ATOM 1429 O O . ASP A 1 188 ? -10.609 -44.375 -28.875 1 98.31 188 ASP A O 1
ATOM 1433 N N . LEU A 1 189 ? -9.867 -46.438 -29.438 1 98.06 189 LEU A N 1
ATOM 1434 C CA . LEU A 1 189 ? -8.547 -46.25 -28.859 1 98.06 189 LEU A CA 1
ATOM 1435 C C . LEU A 1 189 ? -7.715 -45.281 -29.656 1 98.06 189 LEU A C 1
ATOM 1437 O O . LEU A 1 189 ? -7.68 -45.344 -30.891 1 98.06 189 LEU A O 1
ATOM 1441 N N . VAL A 1 190 ? -7.059 -44.344 -28.953 1 97.44 190 VAL A N 1
ATOM 1442 C CA . VAL A 1 190 ? -6.27 -43.375 -29.703 1 97.44 190 VAL A CA 1
ATOM 1443 C C . VAL A 1 190 ? -4.863 -43.281 -29.109 1 97.44 190 VAL A C 1
ATOM 1445 O O . VAL A 1 190 ? -3.957 -42.719 -29.734 1 97.44 190 VAL A O 1
ATOM 1448 N N . SER A 1 191 ? -4.652 -43.875 -27.922 1 97.19 191 SER A N 1
ATOM 1449 C CA . SER A 1 191 ? -3.352 -43.719 -27.281 1 97.19 191 SER A CA 1
ATOM 1450 C C . SER A 1 191 ? -3.033 -44.906 -26.391 1 97.19 191 SER A C 1
ATOM 1452 O O . SER A 1 191 ? -3.92 -45.438 -25.734 1 97.19 191 SER A O 1
ATOM 1454 N N . ILE A 1 192 ? -1.83 -45.312 -26.391 1 96.56 192 ILE A N 1
ATOM 1455 C CA . ILE A 1 192 ? -1.237 -46.219 -25.422 1 96.56 192 ILE A CA 1
ATOM 1456 C C . ILE A 1 192 ? -0.042 -45.562 -24.75 1 96.56 192 ILE A C 1
ATOM 1458 O O . ILE A 1 192 ? 0.949 -45.219 -25.406 1 96.56 192 ILE A O 1
ATOM 1462 N N . GLY A 1 193 ? -0.175 -45.25 -23.5 1 92.12 193 GLY A N 1
ATOM 1463 C CA . GLY A 1 193 ? 0.91 -44.688 -22.719 1 92.12 193 GLY A CA 1
ATOM 1464 C C . GLY A 1 193 ? 1.473 -45.656 -21.688 1 92.12 193 GLY A C 1
ATOM 1465 O O . GLY A 1 193 ? 0.747 -46.125 -20.812 1 92.12 193 GLY A O 1
ATOM 1466 N N . TYR A 1 194 ? 2.76 -45.906 -21.812 1 87.38 194 TYR A N 1
ATOM 1467 C CA . TYR A 1 194 ? 3.375 -46.875 -20.906 1 87.38 194 TYR A CA 1
ATOM 1468 C C . TYR A 1 194 ? 3.721 -46.25 -19.578 1 87.38 194 TYR A C 1
ATOM 1470 O O . TYR A 1 194 ? 4.301 -45.156 -19.516 1 87.38 194 TYR A O 1
ATOM 1478 N N . THR A 1 195 ? 3.217 -46.844 -18.5 1 78.19 195 THR A N 1
ATOM 1479 C CA . THR A 1 195 ? 3.434 -46.375 -17.125 1 78.19 195 THR A CA 1
ATOM 1480 C C . THR A 1 195 ? 4.438 -47.25 -16.406 1 78.19 195 THR A C 1
ATOM 1482 O O . THR A 1 195 ? 4.488 -48.469 -16.625 1 78.19 195 THR A O 1
ATOM 1485 N N . SER A 1 196 ? 5.516 -46.656 -15.852 1 61.91 196 SER A N 1
ATOM 1486 C CA . SER A 1 196 ? 6.57 -47.438 -15.18 1 61.91 196 SER A CA 1
ATOM 1487 C C . SER A 1 196 ? 6.094 -47.969 -13.836 1 61.91 196 SER A C 1
ATOM 1489 O O . SER A 1 196 ? 5.574 -47.219 -13.008 1 61.91 196 SER A O 1
ATOM 1491 N N . GLY A 1 197 ? 5.305 -49 -13.859 1 53.66 197 GLY A N 1
ATOM 1492 C CA . GLY A 1 197 ? 4.941 -49.531 -12.562 1 53.66 197 GLY A CA 1
ATOM 1493 C C . GLY A 1 197 ? 6.141 -49.906 -11.711 1 53.66 197 GLY A C 1
ATOM 1494 O O . GLY A 1 197 ? 7.273 -49.906 -12.195 1 53.66 197 GLY A O 1
ATOM 1495 N N . THR A 1 198 ? 6.152 -49.75 -10.336 1 47.03 198 THR A N 1
ATOM 1496 C CA . THR A 1 198 ? 7.199 -50.062 -9.375 1 47.03 198 THR A CA 1
ATOM 1497 C C . THR A 1 198 ? 7.734 -51.469 -9.602 1 47.03 198 THR A C 1
ATOM 1499 O O . THR A 1 198 ? 8.898 -51.75 -9.305 1 47.03 198 THR A O 1
ATOM 1502 N N . THR A 1 199 ? 6.871 -52.375 -10.117 1 49.09 199 THR A N 1
ATOM 1503 C CA . THR A 1 199 ? 7.258 -53.781 -10.312 1 49.09 199 THR A CA 1
ATOM 1504 C C . THR A 1 199 ? 6.996 -54.219 -11.75 1 49.09 199 THR A C 1
ATOM 1506 O O . THR A 1 199 ? 5.965 -53.875 -12.336 1 49.09 199 THR A O 1
ATOM 1509 N N . GLY A 1 200 ? 8.086 -54.688 -12.477 1 59.22 200 GLY A N 1
ATOM 1510 C CA . GLY A 1 200 ? 7.918 -55.375 -13.766 1 59.22 200 GLY A CA 1
ATOM 1511 C C . GLY A 1 200 ? 8.016 -54.406 -14.938 1 59.22 200 GLY A C 1
ATOM 1512 O O . GLY A 1 200 ? 8.492 -53.281 -14.797 1 59.22 200 GLY A O 1
ATOM 1513 N N . PHE A 1 201 ? 7.684 -54.812 -16.156 1 71.44 201 PHE A N 1
ATOM 1514 C CA . PHE A 1 201 ? 7.707 -54.031 -17.375 1 71.44 201 PHE A CA 1
ATOM 1515 C C . PHE A 1 201 ? 6.57 -53 -17.391 1 71.44 201 PHE A C 1
ATOM 1517 O O . PHE A 1 201 ? 5.484 -53.281 -16.859 1 71.44 201 PHE A O 1
ATOM 1524 N N . PRO A 1 202 ? 6.789 -51.875 -17.891 1 81.38 202 PRO A N 1
ATOM 1525 C CA . PRO A 1 202 ? 5.746 -50.844 -17.984 1 81.38 202 PRO A CA 1
ATOM 1526 C C . PRO A 1 202 ? 4.48 -51.344 -18.672 1 81.38 202 PRO A C 1
ATOM 1528 O O . PRO A 1 202 ? 4.555 -52.219 -19.547 1 81.38 202 PRO A O 1
ATOM 1531 N N . LYS A 1 203 ? 3.354 -50.906 -18.156 1 88.56 203 LYS A N 1
ATOM 1532 C CA . LYS A 1 203 ? 2.064 -51.281 -18.719 1 88.56 203 LYS A CA 1
ATOM 1533 C C . LYS A 1 203 ? 1.51 -50.188 -19.609 1 88.56 203 LYS A C 1
ATOM 1535 O O . LYS A 1 203 ? 1.63 -49 -19.281 1 88.56 203 LYS A O 1
ATOM 1540 N N . GLY A 1 204 ? 0.992 -50.562 -20.781 1 93.94 204 GLY A N 1
ATOM 1541 C CA . GLY A 1 204 ? 0.433 -49.594 -21.703 1 93.94 204 GLY A CA 1
ATOM 1542 C C . GLY A 1 204 ? -1.005 -49.219 -21.375 1 93.94 204 GLY A C 1
ATOM 1543 O O . GLY A 1 204 ? -1.929 -49.969 -21.703 1 93.94 204 GLY A O 1
ATOM 1544 N N . ALA A 1 205 ? -1.226 -48.125 -20.734 1 95.5 205 ALA A N 1
ATOM 1545 C CA . ALA A 1 205 ? -2.576 -47.625 -20.453 1 95.5 205 ALA A CA 1
ATOM 1546 C C . ALA A 1 205 ? -3.289 -47.219 -21.734 1 95.5 205 ALA A C 1
ATOM 1548 O O . ALA A 1 205 ? -2.764 -46.438 -22.516 1 95.5 205 ALA A O 1
ATOM 1549 N N . MET A 1 206 ? -4.465 -47.75 -21.953 1 97.94 206 MET A N 1
ATOM 1550 C CA . MET A 1 206 ? -5.234 -47.5 -23.172 1 97.94 206 MET A CA 1
ATOM 1551 C C . MET A 1 206 ? -6.203 -46.344 -22.969 1 97.94 206 MET A C 1
ATOM 1553 O O . MET A 1 206 ? -7.039 -46.375 -22.062 1 97.94 206 MET A O 1
ATOM 1557 N N . LEU A 1 207 ? -6.062 -45.312 -23.766 1 97.56 207 LEU A N 1
ATOM 1558 C CA . LEU A 1 207 ? -6.926 -44.156 -23.672 1 97.56 207 LEU A CA 1
ATOM 1559 C C . LEU A 1 207 ? -7.711 -43.969 -24.969 1 97.56 207 LEU A C 1
ATOM 1561 O O . LEU A 1 207 ? -7.18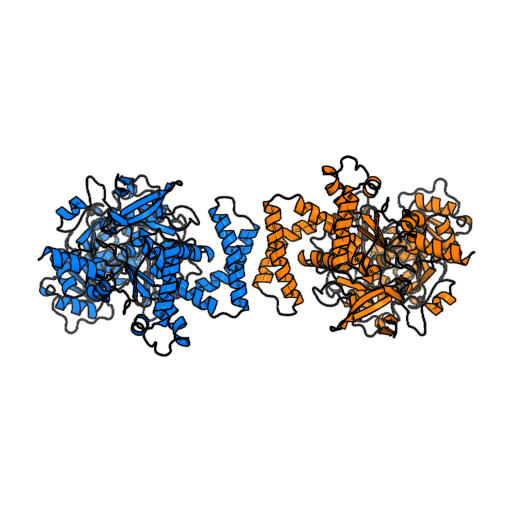 -44.156 -26.062 1 97.56 207 LEU A O 1
ATOM 1565 N N . THR A 1 208 ? -8.93 -43.531 -24.875 1 98.06 208 THR A N 1
ATOM 1566 C CA . THR A 1 208 ? -9.836 -43.312 -26 1 98.06 208 THR A CA 1
ATOM 1567 C C . THR A 1 208 ? -9.945 -41.812 -26.312 1 98.06 208 THR A C 1
ATOM 1569 O O . THR A 1 208 ? -9.367 -41 -25.625 1 98.06 208 THR A O 1
ATOM 1572 N N . HIS A 1 209 ? -10.703 -41.5 -27.469 1 97.88 209 HIS A N 1
ATOM 1573 C CA . HIS A 1 209 ? -11.047 -40.094 -27.688 1 97.88 209 HIS A CA 1
ATOM 1574 C C . HIS A 1 209 ? -11.711 -39.5 -26.453 1 97.88 209 HIS A C 1
ATOM 1576 O O . HIS A 1 209 ? -11.328 -38.406 -26.016 1 97.88 209 HIS A O 1
ATOM 1582 N N . LEU A 1 210 ? -12.617 -40.219 -25.891 1 97.44 210 LEU A N 1
ATOM 1583 C CA . LEU A 1 210 ? -13.391 -39.75 -24.75 1 97.44 210 LEU A CA 1
ATOM 1584 C C . LEU A 1 210 ? -12.492 -39.562 -23.531 1 97.44 210 LEU A C 1
ATOM 1586 O O . LEU A 1 210 ? -12.586 -38.531 -22.844 1 97.44 210 LEU A O 1
ATOM 1590 N N . SER A 1 211 ? -11.586 -40.469 -23.266 1 96.75 211 SER A N 1
ATOM 1591 C CA . SER A 1 211 ? -10.688 -40.344 -22.125 1 96.75 211 SER A CA 1
ATOM 1592 C C . SER A 1 211 ? -9.906 -39.031 -22.172 1 96.75 211 SER A C 1
ATOM 1594 O O . SER A 1 211 ? -9.891 -38.281 -21.188 1 96.75 211 SER A O 1
ATOM 1596 N N . LEU A 1 212 ? -9.344 -38.781 -23.328 1 96.75 212 LEU A N 1
ATOM 1597 C CA . LEU A 1 212 ? -8.461 -37.625 -23.469 1 96.75 212 LEU A CA 1
ATOM 1598 C C . LEU A 1 212 ? -9.258 -36.312 -23.453 1 96.75 212 LEU A C 1
ATOM 1600 O O . LEU A 1 212 ? -8.875 -35.344 -22.797 1 96.75 212 LEU A O 1
ATOM 1604 N N . LEU A 1 213 ? -10.367 -36.281 -24.125 1 96.12 213 LEU A N 1
ATOM 1605 C CA . LEU A 1 213 ? -11.164 -35.062 -24.219 1 96.12 213 LEU A CA 1
ATOM 1606 C C . LEU A 1 213 ? -11.836 -34.75 -22.875 1 96.12 213 LEU A C 1
ATOM 1608 O O . LEU A 1 213 ? -11.828 -33.594 -22.438 1 96.12 213 LEU A O 1
ATOM 1612 N N . ALA A 1 214 ? -12.414 -35.719 -22.219 1 95.06 214 ALA A N 1
ATOM 1613 C CA . ALA A 1 214 ? -13.047 -35.531 -20.922 1 95.06 214 ALA A CA 1
ATOM 1614 C C . ALA A 1 214 ? -12.023 -35.125 -19.859 1 95.06 214 ALA A C 1
ATOM 1616 O O . ALA A 1 214 ? -12.305 -34.312 -18.984 1 95.06 214 ALA A O 1
ATOM 1617 N N . GLY A 1 215 ? -10.891 -35.781 -19.922 1 93.12 215 GLY A N 1
ATOM 1618 C CA . GLY A 1 215 ? -9.82 -35.375 -19.016 1 93.12 215 GLY A CA 1
ATOM 1619 C C . GLY A 1 215 ? -9.398 -33.938 -19.188 1 93.12 215 GLY A C 1
ATOM 1620 O O . GLY A 1 215 ? -9.273 -33.188 -18.203 1 93.12 215 GLY A O 1
ATOM 1621 N N . ALA A 1 216 ? -9.164 -33.531 -20.438 1 92 216 ALA A N 1
ATOM 1622 C CA . ALA A 1 216 ? -8.797 -32.125 -20.719 1 92 216 ALA A CA 1
ATOM 1623 C C . ALA A 1 216 ? -9.906 -31.172 -20.297 1 92 216 ALA A C 1
ATOM 1625 O O . ALA A 1 216 ? -9.633 -30.109 -19.75 1 92 216 ALA A O 1
ATOM 1626 N N . HIS A 1 217 ? -11.109 -31.562 -20.484 1 91.88 217 HIS A N 1
ATOM 1627 C CA . HIS A 1 217 ? -12.266 -30.734 -20.141 1 91.88 217 HIS A CA 1
ATOM 1628 C C . HIS A 1 217 ? -12.352 -30.516 -18.625 1 91.88 217 HIS A C 1
ATOM 1630 O O . HIS A 1 217 ? -12.812 -29.469 -18.172 1 91.88 217 HIS A O 1
ATOM 1636 N N . SER A 1 218 ? -11.953 -31.453 -17.875 1 90.12 218 SER A N 1
ATOM 1637 C CA . SER A 1 218 ? -12.016 -31.312 -16.422 1 90.12 218 SER A CA 1
ATOM 1638 C C . SER A 1 218 ? -11.25 -30.078 -15.953 1 90.12 218 SER A C 1
ATOM 1640 O O . SER A 1 218 ? -11.656 -29.422 -15 1 90.12 218 SER A O 1
ATOM 1642 N N . ILE A 1 219 ? -10.234 -29.688 -16.656 1 86.38 219 ILE A N 1
ATOM 1643 C CA . ILE A 1 219 ? -9.398 -28.547 -16.297 1 86.38 219 ILE A CA 1
ATOM 1644 C C . ILE A 1 219 ? -10.18 -27.25 -16.516 1 86.38 219 ILE A C 1
ATOM 1646 O O . ILE A 1 219 ? -10.016 -26.297 -15.766 1 86.38 219 ILE A O 1
ATOM 1650 N N . THR A 1 220 ? -11.039 -27.219 -17.469 1 86.56 220 THR A N 1
ATOM 1651 C CA . THR A 1 220 ? -11.805 -26.016 -17.812 1 86.56 220 THR A CA 1
ATOM 1652 C C . THR A 1 220 ? -12.93 -25.797 -16.797 1 86.56 220 THR A C 1
ATOM 1654 O O . THR A 1 220 ? -13.5 -24.703 -16.734 1 86.56 220 THR A O 1
ATOM 1657 N N . THR A 1 221 ? -13.242 -26.781 -16.016 1 82.94 221 THR A N 1
ATOM 1658 C CA . THR A 1 221 ? -14.422 -26.734 -15.156 1 82.94 221 THR A CA 1
ATOM 1659 C C . THR A 1 221 ? -14.117 -25.953 -13.875 1 82.94 221 THR A C 1
ATOM 1661 O O . THR A 1 221 ? -15.031 -25.422 -13.234 1 82.94 221 THR A O 1
ATOM 1664 N N . PHE A 1 222 ? -12.875 -25.875 -13.508 1 77.94 222 PHE A N 1
ATOM 1665 C CA . PHE A 1 222 ? -12.602 -25.234 -12.227 1 77.94 222 PHE A CA 1
ATOM 1666 C C . PHE A 1 222 ? -11.742 -24 -12.406 1 77.94 222 PHE A C 1
ATOM 1668 O O . PHE A 1 222 ? -11.258 -23.422 -11.43 1 77.94 222 PHE A O 1
ATOM 1675 N N . THR A 1 223 ? -11.57 -23.562 -13.539 1 79.44 223 THR A N 1
ATOM 1676 C CA . THR A 1 223 ? -10.93 -22.281 -13.844 1 79.44 223 THR A CA 1
ATOM 1677 C C . THR A 1 223 ? -11.703 -21.531 -14.922 1 79.44 223 THR A C 1
ATOM 1679 O O . THR A 1 223 ? -11.422 -21.688 -16.109 1 79.44 223 THR A O 1
ATOM 1682 N N . PRO A 1 224 ? -12.516 -20.75 -14.484 1 71 224 PRO A N 1
ATOM 1683 C CA . PRO A 1 224 ? -13.383 -20.094 -15.461 1 71 224 PRO A CA 1
ATOM 1684 C C . PRO A 1 224 ? -12.594 -19.234 -16.453 1 71 224 PRO A C 1
ATOM 1686 O O . PRO A 1 224 ? -13 -19.109 -17.609 1 71 224 PRO A O 1
ATOM 1689 N N . ARG A 1 225 ? -11.461 -18.812 -16.062 1 76.88 225 ARG A N 1
ATOM 1690 C CA . ARG A 1 225 ? -10.648 -17.953 -16.938 1 76.88 225 ARG A CA 1
ATOM 1691 C C . ARG A 1 225 ? -10.172 -18.734 -18.156 1 76.88 225 ARG A C 1
ATOM 1693 O O . ARG A 1 225 ? -9.836 -18.125 -19.188 1 76.88 225 ARG A O 1
ATOM 1700 N N . MET A 1 226 ? -10.195 -20.016 -18.109 1 77.75 226 MET A N 1
ATOM 1701 C CA . MET A 1 226 ? -9.727 -20.875 -19.203 1 77.75 226 MET A CA 1
ATOM 1702 C C . MET A 1 226 ? -10.664 -20.781 -20.406 1 77.75 226 MET A C 1
ATOM 1704 O O . MET A 1 226 ? -10.258 -21.047 -21.547 1 77.75 226 MET A O 1
ATOM 1708 N N . ARG A 1 227 ? -11.906 -20.344 -20.156 1 73 227 ARG A N 1
ATOM 1709 C CA . ARG A 1 227 ? -12.898 -20.359 -21.219 1 73 227 ARG A CA 1
ATOM 1710 C C . ARG A 1 227 ? -13 -19 -21.906 1 73 227 ARG A C 1
ATOM 1712 O O . ARG A 1 227 ? -13.547 -18.891 -23 1 73 227 ARG A O 1
ATOM 1719 N N . SER A 1 228 ? -12.453 -18.016 -21.266 1 75 228 SER A N 1
ATOM 1720 C CA . SER A 1 228 ? -12.703 -16.688 -21.812 1 75 228 SER A CA 1
ATOM 1721 C C . SER A 1 228 ? -11.422 -16.047 -22.344 1 75 228 SER A C 1
ATOM 1723 O O . SER A 1 228 ? -11.438 -15.406 -23.391 1 75 228 SER A O 1
ATOM 1725 N N . ASP A 1 229 ? -10.312 -16.359 -21.781 1 83.94 229 ASP A N 1
ATOM 1726 C CA . ASP A 1 229 ? -9.055 -15.695 -22.125 1 83.94 229 ASP A CA 1
ATOM 1727 C C . ASP A 1 229 ? -8.18 -16.594 -22.984 1 83.94 229 ASP A C 1
ATOM 1729 O O . ASP A 1 229 ? -8.359 -17.812 -23.016 1 83.94 229 ASP A O 1
ATOM 1733 N N . THR A 1 230 ? -7.387 -15.992 -23.797 1 90.75 230 THR A N 1
ATOM 1734 C CA . THR A 1 230 ? -6.32 -16.734 -24.469 1 90.75 230 THR A CA 1
ATOM 1735 C C . THR A 1 230 ? -5.141 -16.953 -23.516 1 90.75 230 THR A C 1
ATOM 1737 O O . THR A 1 230 ? -4.719 -16.016 -22.828 1 90.75 230 THR A O 1
ATOM 1740 N N . HIS A 1 231 ? -4.699 -18.172 -23.5 1 95 231 HIS A N 1
ATOM 1741 C CA . HIS A 1 231 ? -3.611 -18.5 -22.578 1 95 231 HIS A CA 1
ATOM 1742 C C . HIS A 1 231 ? -2.367 -18.953 -23.344 1 95 231 HIS A C 1
ATOM 1744 O O . HIS A 1 231 ? -2.471 -19.688 -24.328 1 95 231 HIS A O 1
ATOM 1750 N N . ARG A 1 232 ? -1.232 -18.469 -22.938 1 97.31 232 ARG A N 1
ATOM 1751 C CA . ARG A 1 232 ? 0.062 -18.953 -23.406 1 97.31 232 ARG A CA 1
ATOM 1752 C C . ARG A 1 232 ? 0.559 -20.109 -22.547 1 97.31 232 ARG A C 1
ATOM 1754 O O . ARG A 1 232 ? 0.652 -19.984 -21.328 1 97.31 232 ARG A O 1
ATOM 1761 N N . LEU A 1 233 ? 0.841 -21.203 -23.234 1 96.38 233 LEU A N 1
ATOM 1762 C CA . LEU A 1 233 ? 1.354 -22.391 -22.562 1 96.38 233 LEU A CA 1
ATOM 1763 C C . LEU A 1 233 ? 2.744 -22.75 -23.078 1 96.38 233 LEU A C 1
ATOM 1765 O O . LEU A 1 233 ? 2.965 -22.797 -24.297 1 96.38 233 LEU A O 1
ATOM 1769 N N . VAL A 1 234 ? 3.676 -22.922 -22.172 1 97.44 234 VAL A N 1
ATOM 1770 C CA . VAL A 1 234 ? 4.969 -23.484 -22.547 1 97.44 234 VAL A CA 1
ATOM 1771 C C . VAL A 1 234 ? 4.938 -25 -22.359 1 97.44 234 VAL A C 1
ATOM 1773 O O . VAL A 1 234 ? 4.719 -25.5 -21.25 1 97.44 234 VAL A O 1
ATOM 1776 N N . VAL A 1 235 ? 5.094 -25.75 -23.469 1 96.56 235 VAL A N 1
ATOM 1777 C CA . VAL A 1 235 ? 5.148 -27.203 -23.391 1 96.56 235 VAL A CA 1
ATOM 1778 C C . VAL A 1 235 ? 6.543 -27.641 -22.969 1 96.56 235 VAL A C 1
ATOM 1780 O O . VAL A 1 235 ? 7.488 -27.609 -23.766 1 96.56 235 VAL A O 1
ATOM 1783 N N . HIS A 1 236 ? 6.664 -28.047 -21.734 1 92.12 236 HIS A N 1
ATOM 1784 C CA . HIS A 1 236 ? 7.996 -28.344 -21.203 1 92.12 236 HIS A CA 1
ATOM 1785 C C . HIS A 1 236 ? 8.078 -29.781 -20.688 1 92.12 236 HIS A C 1
ATOM 1787 O O . HIS A 1 236 ? 9.172 -30.312 -20.516 1 92.12 236 HIS A O 1
ATOM 1793 N N . LEU A 1 237 ? 6.969 -30.391 -20.453 1 89.38 237 LEU A N 1
ATOM 1794 C CA . LEU A 1 237 ? 6.941 -31.781 -20.047 1 89.38 237 LEU A CA 1
ATOM 1795 C C . LEU A 1 237 ? 6.965 -32.688 -21.266 1 89.38 237 LEU A C 1
ATOM 1797 O O . LEU A 1 237 ? 6.508 -32.312 -22.344 1 89.38 237 LEU A O 1
ATOM 1801 N N . PRO A 1 238 ? 7.461 -33.906 -21.109 1 89.69 238 PRO A N 1
ATOM 1802 C CA . PRO A 1 238 ? 7.484 -34.844 -22.25 1 89.69 238 PRO A CA 1
ATOM 1803 C C . PRO A 1 238 ? 6.086 -35.156 -22.781 1 89.69 238 PRO A C 1
ATOM 1805 O O . PRO A 1 238 ? 5.211 -35.562 -22 1 89.69 238 PRO A O 1
ATOM 1808 N N . MET A 1 239 ? 5.918 -35.062 -24.062 1 93.19 239 MET A N 1
ATOM 1809 C CA . MET A 1 239 ? 4.613 -35.25 -24.688 1 93.19 239 MET A CA 1
ATOM 1810 C C . MET A 1 239 ? 4.258 -36.75 -24.75 1 93.19 239 MET A C 1
ATOM 1812 O O . MET A 1 239 ? 3.113 -37.094 -25.047 1 93.19 239 MET A O 1
ATOM 1816 N N . SER A 1 240 ? 5.25 -37.656 -24.484 1 90.94 240 SER A N 1
ATOM 1817 C CA . SER A 1 240 ? 4.961 -39.062 -24.375 1 90.94 240 SER A CA 1
ATOM 1818 C C . SER A 1 240 ? 4.117 -39.375 -23.156 1 90.94 240 SER A C 1
ATOM 1820 O O . SER A 1 240 ? 3.525 -40.469 -23.047 1 90.94 240 SER A O 1
ATOM 1822 N N . HIS A 1 241 ? 4.113 -38.406 -22.266 1 87.25 241 HIS A N 1
ATOM 1823 C CA . HIS A 1 241 ? 3.289 -38.531 -21.062 1 87.25 241 HIS A CA 1
ATOM 1824 C C . HIS A 1 241 ? 1.914 -37.906 -21.281 1 87.25 241 HIS A C 1
ATOM 1826 O O . HIS A 1 241 ? 1.785 -36.906 -21.984 1 87.25 241 HIS A O 1
ATOM 1832 N N . THR A 1 242 ? 0.983 -38.438 -20.578 1 88.19 242 THR A N 1
ATOM 1833 C CA . THR A 1 242 ? -0.42 -38.094 -20.781 1 88.19 242 THR A CA 1
ATOM 1834 C C . THR A 1 242 ? -0.679 -36.625 -20.453 1 88.19 242 THR A C 1
ATOM 1836 O O . THR A 1 242 ? -1.435 -35.969 -21.156 1 88.19 242 THR A O 1
ATOM 1839 N N . VAL A 1 243 ? -0.075 -36.094 -19.438 1 86.88 243 VAL A N 1
ATOM 1840 C CA . VAL A 1 243 ? -0.357 -34.719 -19 1 86.88 243 VAL A CA 1
ATOM 1841 C C . VAL A 1 243 ? 0.046 -33.719 -20.078 1 86.88 243 VAL A C 1
ATOM 1843 O O . VAL A 1 243 ? -0.75 -32.875 -20.484 1 86.88 243 VAL A O 1
ATOM 1846 N N . ALA A 1 244 ? 1.27 -33.812 -20.516 1 88.69 244 ALA A N 1
ATOM 1847 C CA . ALA A 1 244 ? 1.754 -32.906 -21.547 1 88.69 244 ALA A CA 1
ATOM 1848 C C . ALA A 1 244 ? 0.948 -33.062 -22.844 1 88.69 244 ALA A C 1
ATOM 1850 O O . ALA A 1 244 ? 0.669 -32.062 -23.516 1 88.69 244 ALA A O 1
ATOM 1851 N N . ARG A 1 245 ? 0.658 -34.281 -23.125 1 88.81 245 ARG A N 1
ATOM 1852 C CA . ARG A 1 245 ? -0.121 -34.531 -24.344 1 88.81 245 ARG A CA 1
ATOM 1853 C C . ARG A 1 245 ? -1.509 -33.906 -24.234 1 88.81 245 ARG A C 1
ATOM 1855 O O . ARG A 1 245 ? -1.992 -33.281 -25.188 1 88.81 245 ARG A O 1
ATOM 1862 N N . ALA A 1 246 ? -2.117 -34.094 -23.109 1 89.69 246 ALA A N 1
ATOM 1863 C CA . ALA A 1 246 ? -3.428 -33.469 -22.891 1 89.69 246 ALA A CA 1
ATOM 1864 C C . ALA A 1 246 ? -3.346 -31.953 -22.984 1 89.69 246 ALA A C 1
ATOM 1866 O O . ALA A 1 246 ? -4.215 -31.312 -23.578 1 89.69 246 ALA A O 1
ATOM 1867 N N . GLN A 1 247 ? -2.314 -31.406 -22.5 1 90.75 247 GLN A N 1
ATOM 1868 C CA . GLN A 1 247 ? -2.164 -29.953 -22.469 1 90.75 247 GLN A CA 1
ATOM 1869 C C . GLN A 1 247 ? -1.88 -29.391 -23.859 1 90.75 247 GLN A C 1
ATOM 1871 O O . GLN A 1 247 ? -2.436 -28.359 -24.234 1 90.75 247 GLN A O 1
ATOM 1876 N N . ALA A 1 248 ? -1.043 -30.062 -24.562 1 93.56 248 ALA A N 1
ATOM 1877 C CA . ALA A 1 248 ? -0.572 -29.516 -25.828 1 93.56 248 ALA A CA 1
ATOM 1878 C C . ALA A 1 248 ? -1.498 -29.922 -26.969 1 93.56 248 ALA A C 1
ATOM 1880 O O . ALA A 1 248 ? -1.625 -29.188 -27.953 1 93.56 248 ALA A O 1
ATOM 1881 N N . THR A 1 249 ? -2.164 -31.078 -26.828 1 94.62 249 THR A N 1
ATOM 1882 C CA . THR A 1 249 ? -2.887 -31.625 -27.969 1 94.62 249 THR A CA 1
ATOM 1883 C C . THR A 1 249 ? -4.395 -31.438 -27.781 1 94.62 249 THR A C 1
ATOM 1885 O O . THR A 1 249 ? -5.062 -30.875 -28.656 1 94.62 249 THR A O 1
ATOM 1888 N N . THR A 1 250 ? -4.926 -31.812 -26.688 1 95.06 250 THR A N 1
ATOM 1889 C CA . THR A 1 250 ? -6.379 -31.891 -26.578 1 95.06 250 THR A CA 1
ATOM 1890 C C . THR A 1 250 ? -6.938 -30.609 -25.938 1 95.06 250 THR A C 1
ATOM 1892 O O . THR A 1 250 ? -7.992 -30.125 -26.344 1 95.06 250 THR A O 1
ATOM 1895 N N . LEU A 1 251 ? -6.262 -30.047 -24.938 1 93.44 251 LEU A N 1
ATOM 1896 C CA . LEU A 1 251 ? -6.773 -28.891 -24.219 1 93.44 251 LEU A CA 1
ATOM 1897 C C . LEU A 1 251 ? -6.965 -27.703 -25.188 1 93.44 251 LEU A C 1
ATOM 1899 O O . LEU A 1 251 ? -7.969 -27 -25.094 1 93.44 251 LEU A O 1
ATOM 1903 N N . PRO A 1 252 ? -6.051 -27.453 -26.156 1 94.56 252 PRO A N 1
ATOM 1904 C CA . PRO A 1 252 ? -6.238 -26.359 -27.094 1 94.56 252 PRO A CA 1
ATOM 1905 C C . PRO A 1 252 ? -7.492 -26.516 -27.953 1 94.56 252 PRO A C 1
ATOM 1907 O O . PRO A 1 252 ? -7.992 -25.547 -28.516 1 94.56 252 PRO A O 1
ATOM 1910 N N . LEU A 1 253 ? -7.988 -27.797 -28.094 1 94.62 253 LEU A N 1
ATOM 1911 C CA . LEU A 1 253 ? -9.219 -28.047 -28.844 1 94.62 253 LEU A CA 1
ATOM 1912 C C . LEU A 1 253 ? -10.438 -27.594 -28.047 1 94.62 253 LEU A C 1
ATOM 1914 O O . LEU A 1 253 ? -11.508 -27.375 -28.625 1 94.62 253 LEU A O 1
ATOM 1918 N N . LEU A 1 254 ? -10.258 -27.516 -26.75 1 92.25 254 LEU A N 1
ATOM 1919 C CA . LEU A 1 254 ? -11.398 -27.281 -25.875 1 92.25 254 LEU A CA 1
ATOM 1920 C C . LEU A 1 254 ? -11.344 -25.859 -25.297 1 92.25 254 LEU A C 1
ATOM 1922 O O . LEU A 1 254 ? -12.359 -25.344 -24.812 1 92.25 254 LEU A O 1
ATOM 1926 N N . ALA A 1 255 ? -10.164 -25.266 -25.266 1 90.62 255 ALA A N 1
ATOM 1927 C CA . ALA A 1 255 ? -9.945 -23.938 -24.703 1 90.62 255 ALA A CA 1
ATOM 1928 C C . ALA A 1 255 ? -9.023 -23.094 -25.594 1 90.62 255 ALA A C 1
ATOM 1930 O O . ALA A 1 255 ? -8.422 -23.625 -26.531 1 90.62 255 ALA A O 1
ATOM 1931 N N . ARG A 1 256 ? -8.961 -21.781 -25.328 1 90.38 256 ARG A N 1
ATOM 1932 C CA . ARG A 1 256 ? -8.078 -20.891 -26.078 1 90.38 256 ARG A CA 1
ATOM 1933 C C . ARG A 1 256 ? -6.656 -20.938 -25.531 1 90.38 256 ARG A C 1
ATOM 1935 O O . ARG A 1 256 ? -6.242 -20.031 -24.797 1 90.38 256 ARG A O 1
ATOM 1942 N N . MET A 1 257 ? -6.004 -21.984 -25.891 1 93.12 257 MET A N 1
ATOM 1943 C CA . MET A 1 257 ? -4.629 -22.219 -25.469 1 93.12 257 MET A CA 1
ATOM 1944 C C . MET A 1 257 ? -3.68 -22.203 -26.656 1 93.12 257 MET A C 1
ATOM 1946 O O . MET A 1 257 ? -3.977 -22.797 -27.703 1 93.12 257 MET A O 1
ATOM 1950 N N . VAL A 1 258 ? -2.613 -21.516 -26.438 1 96.94 258 VAL A N 1
ATOM 1951 C CA . VAL A 1 258 ? -1.592 -21.5 -27.484 1 96.94 258 VAL A CA 1
ATOM 1952 C C . VAL A 1 258 ? -0.305 -22.125 -26.969 1 96.94 258 VAL A C 1
ATOM 1954 O O . VAL A 1 258 ? 0.487 -21.469 -26.281 1 96.94 258 VAL A O 1
ATOM 1957 N N . PRO A 1 259 ? -0.085 -23.391 -27.344 1 97.94 259 PRO A N 1
ATOM 1958 C CA . PRO A 1 259 ? 1.177 -24.031 -26.953 1 97.94 259 PRO A CA 1
ATOM 1959 C C . PRO A 1 259 ? 2.393 -23.359 -27.594 1 97.94 259 PRO A C 1
ATOM 1961 O O . PRO A 1 259 ? 2.346 -23 -28.766 1 97.94 259 PRO A O 1
ATOM 1964 N N . HIS A 1 260 ? 3.404 -23.141 -26.797 1 98.31 260 HIS A N 1
ATOM 1965 C CA . HIS A 1 260 ? 4.707 -22.672 -27.234 1 98.31 260 HIS A CA 1
ATOM 1966 C C . HIS A 1 260 ? 5.777 -23.734 -27.062 1 98.31 260 HIS A C 1
ATOM 1968 O O . HIS A 1 260 ? 6.035 -24.188 -25.938 1 98.31 260 HIS A O 1
ATOM 1974 N N . PHE A 1 261 ? 6.352 -24.156 -28.188 1 97.94 261 PHE A N 1
ATOM 1975 C CA . PHE A 1 261 ? 7.445 -25.125 -28.172 1 97.94 261 PHE A CA 1
ATOM 1976 C C . PHE A 1 261 ? 8.789 -24.422 -28.328 1 97.94 261 PHE A C 1
ATOM 1978 O O . PHE A 1 261 ? 9.031 -23.734 -29.312 1 97.94 261 PHE A O 1
ATOM 1985 N N . GLY A 1 262 ? 9.602 -24.562 -27.266 1 96.69 262 GLY A N 1
ATOM 1986 C CA . GLY A 1 262 ? 10.961 -24.078 -27.406 1 96.69 262 GLY A CA 1
ATOM 1987 C C . GLY A 1 262 ? 11.805 -24.906 -28.359 1 96.69 262 GLY A C 1
ATOM 1988 O O . GLY A 1 262 ? 11.281 -25.766 -29.047 1 96.69 262 GLY A O 1
ATOM 1989 N N . GLU A 1 263 ? 13.07 -24.609 -28.391 1 94.38 263 GLU A N 1
ATOM 1990 C CA . GLU A 1 263 ? 13.969 -25.359 -29.25 1 94.38 263 GLU A CA 1
ATOM 1991 C C . GLU A 1 263 ? 14.188 -26.781 -28.719 1 94.38 263 GLU A C 1
ATOM 1993 O O . GLU A 1 263 ? 14.25 -27.734 -29.484 1 94.38 263 GLU A O 1
ATOM 1998 N N . THR A 1 264 ? 14.297 -26.844 -27.406 1 90.38 264 THR A N 1
ATOM 1999 C CA . THR A 1 264 ? 14.383 -28.109 -26.703 1 90.38 264 THR A CA 1
ATOM 2000 C C . THR A 1 264 ? 13.734 -28 -25.328 1 90.38 264 THR A C 1
ATOM 2002 O O . THR A 1 264 ? 13.531 -26.906 -24.812 1 90.38 264 THR A O 1
ATOM 2005 N N . SER A 1 265 ? 13.375 -29.141 -24.75 1 88.38 265 SER A N 1
ATOM 2006 C CA . SER A 1 265 ? 12.805 -29.141 -23.406 1 88.38 265 SER A CA 1
ATOM 2007 C C . SER A 1 265 ? 13.867 -28.781 -22.359 1 88.38 265 SER A C 1
ATOM 2009 O O . SER A 1 265 ? 13.539 -28.297 -21.281 1 88.38 265 SER A O 1
ATOM 2011 N N . ALA A 1 266 ? 15.148 -28.953 -22.672 1 84.69 266 ALA A N 1
ATOM 2012 C CA . ALA A 1 266 ? 16.25 -28.656 -21.766 1 84.69 266 ALA A CA 1
ATOM 2013 C C . ALA A 1 266 ? 16.312 -27.156 -21.453 1 84.69 266 ALA A C 1
ATOM 2015 O O . ALA A 1 266 ? 16.734 -26.766 -20.375 1 84.69 266 ALA A O 1
ATOM 2016 N N . GLU A 1 267 ? 15.828 -26.375 -22.344 1 90.44 267 GLU A N 1
ATOM 2017 C CA . GLU A 1 267 ? 15.883 -24.938 -22.188 1 90.44 267 GLU A CA 1
ATOM 2018 C C . GLU A 1 267 ? 14.531 -24.375 -21.75 1 90.44 267 GLU A C 1
ATOM 2020 O O . GLU A 1 267 ? 14.188 -23.234 -22.062 1 90.44 267 GLU A O 1
ATOM 2025 N N . PHE A 1 268 ? 13.781 -25.203 -21.047 1 92.06 268 PHE A N 1
ATOM 2026 C CA . PHE A 1 268 ? 12.414 -24.828 -20.703 1 92.06 268 PHE A CA 1
ATOM 2027 C C . PHE A 1 268 ? 12.391 -23.562 -19.859 1 92.06 268 PHE A C 1
ATOM 2029 O O . PHE A 1 268 ? 11.492 -22.734 -20 1 92.06 268 PHE A O 1
ATOM 2036 N N . ALA A 1 269 ? 13.375 -23.344 -18.984 1 92.75 269 ALA A N 1
ATOM 2037 C CA . ALA A 1 269 ? 13.391 -22.156 -18.125 1 92.75 269 ALA A CA 1
ATOM 2038 C C . ALA A 1 269 ? 13.492 -20.875 -18.938 1 92.75 269 ALA A C 1
ATOM 2040 O O . ALA A 1 269 ? 12.773 -19.906 -18.672 1 92.75 269 ALA A O 1
ATOM 2041 N N . GLN A 1 270 ? 14.359 -20.891 -19.906 1 94.88 270 GLN A N 1
ATOM 2042 C CA . GLN A 1 270 ? 14.516 -19.734 -20.797 1 94.88 270 GLN A CA 1
ATOM 2043 C C . GLN A 1 270 ? 13.258 -19.516 -21.641 1 94.88 270 GLN A C 1
ATOM 2045 O O . GLN A 1 270 ? 12.852 -18.375 -21.875 1 94.88 270 GLN A O 1
ATOM 2050 N N . THR A 1 271 ? 12.695 -20.609 -22.078 1 97.25 271 THR A N 1
ATOM 2051 C CA . THR A 1 271 ? 11.469 -20.531 -22.859 1 97.25 271 THR A CA 1
ATOM 2052 C C . THR A 1 271 ? 10.352 -19.875 -22.031 1 97.25 271 THR A C 1
ATOM 2054 O O . THR A 1 271 ? 9.609 -19.031 -22.547 1 97.25 271 THR A O 1
ATOM 2057 N N . ILE A 1 272 ? 10.258 -20.219 -20.797 1 98 272 ILE A N 1
ATOM 2058 C CA . ILE A 1 272 ? 9.242 -19.672 -19.891 1 98 272 ILE A CA 1
ATOM 2059 C C . ILE A 1 272 ? 9.461 -18.172 -19.734 1 98 272 ILE A C 1
ATOM 2061 O O . ILE A 1 272 ? 8.508 -17.391 -19.797 1 98 272 ILE A O 1
ATOM 2065 N N . LYS A 1 273 ? 10.672 -17.75 -19.562 1 97.31 273 LYS A N 1
ATOM 2066 C CA . LYS A 1 273 ? 10.984 -16.344 -19.391 1 97.31 273 LYS A CA 1
ATOM 2067 C C . LYS A 1 273 ? 10.602 -15.539 -20.641 1 97.31 273 LYS A C 1
ATOM 2069 O O . LYS A 1 273 ? 10.125 -14.414 -20.531 1 97.31 273 LYS A O 1
ATOM 2074 N N . GLU A 1 274 ? 10.805 -16.125 -21.797 1 97.69 274 GLU A N 1
ATOM 2075 C CA . GLU A 1 274 ? 10.531 -15.438 -23.062 1 97.69 274 GLU A CA 1
ATOM 2076 C C . GLU A 1 274 ? 9.031 -15.367 -23.344 1 97.69 274 GLU A C 1
ATOM 2078 O O . GLU A 1 274 ? 8.531 -14.336 -23.797 1 97.69 274 GLU A O 1
ATOM 2083 N N . VAL A 1 275 ? 8.352 -16.453 -23 1 98.19 275 VAL A N 1
ATOM 2084 C CA . VAL A 1 275 ? 6.945 -16.594 -23.375 1 98.19 275 VAL A CA 1
ATOM 2085 C C . VAL A 1 275 ? 6.062 -15.922 -22.312 1 98.19 275 VAL A C 1
ATOM 2087 O O . VAL A 1 275 ? 4.957 -15.469 -22.625 1 98.19 275 VAL A O 1
ATOM 2090 N N . ARG A 1 276 ? 6.531 -15.859 -21.031 1 98.06 276 ARG A N 1
ATOM 2091 C CA . ARG A 1 276 ? 5.73 -15.367 -19.922 1 98.06 276 ARG A CA 1
ATOM 2092 C C . ARG A 1 276 ? 4.344 -16 -19.922 1 98.06 276 ARG A C 1
ATOM 2094 O O . ARG A 1 276 ? 3.338 -15.297 -20.062 1 98.06 276 ARG A O 1
ATOM 2101 N N . PRO A 1 277 ? 4.266 -17.25 -19.656 1 97.94 277 PRO A N 1
ATOM 2102 C CA . PRO A 1 277 ? 2.994 -17.969 -19.766 1 97.94 277 PRO A CA 1
ATOM 2103 C C . PRO A 1 277 ? 1.92 -17.406 -18.828 1 97.94 277 PRO A C 1
ATOM 2105 O O . PRO A 1 277 ? 2.238 -16.859 -17.766 1 97.94 277 PRO A O 1
ATOM 2108 N N . THR A 1 278 ? 0.654 -17.531 -19.25 1 96.94 278 THR A N 1
ATOM 2109 C CA . THR A 1 278 ? -0.484 -17.172 -18.422 1 96.94 278 THR A CA 1
ATOM 2110 C C . THR A 1 278 ? -1.131 -18.422 -17.812 1 96.94 278 THR A C 1
ATOM 2112 O O . THR A 1 278 ? -2 -18.312 -16.953 1 96.94 278 THR A O 1
ATOM 2115 N N . TYR A 1 279 ? -0.678 -19.625 -18.281 1 95.62 279 TYR A N 1
ATOM 2116 C CA . TYR A 1 279 ? -1.063 -20.938 -17.766 1 95.62 279 TYR A CA 1
ATOM 2117 C C . TYR A 1 279 ? 0.162 -21.812 -17.531 1 95.62 279 TYR A C 1
ATOM 2119 O O . TYR A 1 279 ? 1.046 -21.891 -18.391 1 95.62 279 TYR A O 1
ATOM 2127 N N . PHE A 1 280 ? 0.191 -22.438 -16.328 1 95.38 280 PHE A N 1
ATOM 2128 C CA . PHE A 1 280 ? 1.322 -23.312 -16.016 1 95.38 280 PHE A CA 1
ATOM 2129 C C . PHE A 1 280 ? 0.903 -24.438 -15.094 1 95.38 280 PHE A C 1
ATOM 2131 O O . PHE A 1 280 ? 0.341 -24.203 -14.023 1 95.38 280 PHE A O 1
ATOM 2138 N N . THR A 1 281 ? 1.092 -25.656 -15.508 1 92.88 281 THR A N 1
ATOM 2139 C CA . THR A 1 281 ? 0.896 -26.844 -14.68 1 92.88 281 THR A CA 1
ATOM 2140 C C . THR A 1 281 ? 2.16 -27.703 -14.648 1 92.88 281 THR A C 1
ATOM 2142 O O . THR A 1 281 ? 2.734 -28 -15.695 1 92.88 281 THR A O 1
ATOM 2145 N N . ALA A 1 282 ? 2.588 -28.047 -13.5 1 92.19 282 ALA A N 1
ATOM 2146 C CA . ALA A 1 282 ? 3.799 -28.844 -13.336 1 92.19 282 ALA A CA 1
ATOM 2147 C C . ALA A 1 282 ? 3.816 -29.547 -11.984 1 92.19 282 ALA A C 1
ATOM 2149 O O . ALA A 1 282 ? 3.094 -29.156 -11.062 1 92.19 282 ALA A O 1
ATOM 2150 N N . PRO A 1 283 ? 4.613 -30.594 -11.914 1 87.38 283 PRO A N 1
ATOM 2151 C CA . PRO A 1 283 ? 4.828 -31.203 -10.602 1 87.38 283 PRO A CA 1
ATOM 2152 C C . PRO A 1 283 ? 5.477 -30.25 -9.609 1 87.38 283 PRO A C 1
ATOM 2154 O O . PRO A 1 283 ? 6.09 -29.25 -10.008 1 87.38 283 PRO A O 1
ATOM 2157 N N . PRO A 1 284 ? 5.418 -30.531 -8.305 1 88.31 284 PRO A N 1
ATOM 2158 C CA . PRO A 1 284 ? 5.934 -29.672 -7.242 1 88.31 284 PRO A CA 1
ATOM 2159 C C . PRO A 1 284 ? 7.418 -29.344 -7.414 1 88.31 284 PRO A C 1
ATOM 2161 O O . PRO A 1 284 ? 7.852 -28.234 -7.09 1 88.31 284 PRO A O 1
ATOM 2164 N N . ARG A 1 285 ? 8.156 -30.234 -8.016 1 81.38 285 ARG A N 1
ATOM 2165 C CA . ARG A 1 285 ? 9.602 -30.047 -8.133 1 81.38 285 ARG A CA 1
ATOM 2166 C C . ARG A 1 285 ? 9.922 -28.828 -8.977 1 81.38 285 ARG A C 1
ATOM 2168 O O . ARG A 1 285 ? 10.922 -28.141 -8.734 1 81.38 285 ARG A O 1
ATOM 2175 N N . PHE A 1 286 ? 9.125 -28.562 -9.953 1 87.25 286 PHE A N 1
ATOM 2176 C CA . PHE A 1 286 ? 9.344 -27.391 -10.789 1 87.25 286 PHE A CA 1
ATOM 2177 C C . PHE A 1 286 ? 9.086 -26.109 -10 1 87.25 286 PHE A C 1
ATOM 2179 O O . PHE A 1 286 ? 9.867 -25.156 -10.086 1 87.25 286 PHE A O 1
ATOM 2186 N N . TYR A 1 287 ? 8.062 -26.141 -9.18 1 92.94 287 TYR A N 1
ATOM 2187 C CA . TYR A 1 287 ? 7.75 -24.984 -8.344 1 92.94 287 TYR A CA 1
ATOM 2188 C C . TYR A 1 287 ? 8.828 -24.766 -7.289 1 92.94 287 TYR A C 1
ATOM 2190 O O . TYR A 1 287 ? 9.148 -23.625 -6.949 1 92.94 287 TYR A O 1
ATOM 2198 N N . GLN A 1 288 ? 9.328 -25.828 -6.773 1 85.69 288 GLN A N 1
ATOM 2199 C CA . GLN A 1 288 ? 10.414 -25.75 -5.805 1 85.69 288 GLN A CA 1
ATOM 2200 C C . GLN A 1 288 ? 11.656 -25.109 -6.422 1 85.69 288 GLN A C 1
ATOM 2202 O O . GLN A 1 288 ? 12.266 -24.219 -5.824 1 85.69 288 GLN A O 1
ATOM 2207 N N . ARG A 1 289 ? 11.984 -25.547 -7.594 1 81.94 289 ARG A N 1
ATOM 2208 C CA . ARG A 1 289 ? 13.148 -25.031 -8.297 1 81.94 289 ARG A CA 1
ATOM 2209 C C . ARG A 1 289 ? 13.016 -23.531 -8.539 1 81.94 289 ARG A C 1
ATOM 2211 O O . ARG A 1 289 ? 13.93 -22.766 -8.234 1 81.94 289 ARG A O 1
ATOM 2218 N N . PHE A 1 290 ? 11.906 -23.141 -9 1 92.62 290 PHE A N 1
ATOM 2219 C CA . PHE A 1 290 ? 11.695 -21.734 -9.32 1 92.62 290 PHE A CA 1
ATOM 2220 C C . PHE A 1 290 ? 11.625 -20.891 -8.047 1 92.62 290 PHE A C 1
ATOM 2222 O O . PHE A 1 290 ? 12.117 -19.766 -8.016 1 92.62 290 PHE A O 1
ATOM 2229 N N . ALA A 1 291 ? 11.008 -21.422 -6.98 1 92.38 291 ALA A N 1
ATOM 2230 C CA . ALA A 1 291 ? 10.969 -20.719 -5.703 1 92.38 291 ALA A CA 1
ATOM 2231 C C . ALA A 1 291 ? 12.375 -20.484 -5.164 1 92.38 291 ALA A C 1
ATOM 2233 O O . ALA A 1 291 ? 12.68 -19.391 -4.668 1 92.38 291 ALA A O 1
ATOM 2234 N N . THR A 1 292 ? 13.172 -21.438 -5.305 1 82.94 292 THR A N 1
ATOM 2235 C CA . THR A 1 292 ? 14.555 -21.328 -4.852 1 82.94 292 THR A CA 1
ATOM 2236 C C . THR A 1 292 ? 15.297 -20.25 -5.625 1 82.94 292 THR A C 1
ATOM 2238 O O . THR A 1 292 ? 16.062 -19.484 -5.047 1 82.94 292 THR A O 1
ATOM 2241 N N . GLN A 1 293 ? 15.039 -20.234 -6.871 1 86.25 293 GLN A N 1
ATOM 2242 C CA . GLN A 1 293 ? 15.656 -19.203 -7.699 1 86.25 293 GLN A CA 1
ATOM 2243 C C . GLN A 1 293 ? 15.227 -17.797 -7.254 1 86.25 293 GLN A C 1
ATOM 2245 O O . GLN A 1 293 ? 16.062 -16.891 -7.148 1 86.25 293 GLN A O 1
ATOM 2250 N N . ILE A 1 294 ? 13.992 -17.609 -6.977 1 93.5 294 ILE A N 1
ATOM 2251 C CA . ILE A 1 294 ? 13.469 -16.328 -6.535 1 93.5 294 ILE A CA 1
ATOM 2252 C C . ILE A 1 294 ? 14.07 -15.953 -5.184 1 93.5 294 ILE A C 1
ATOM 2254 O O . ILE A 1 294 ? 14.539 -14.828 -4.992 1 93.5 294 ILE A O 1
ATOM 2258 N N . LEU A 1 295 ? 14.102 -16.891 -4.262 1 88.75 295 LEU A N 1
ATOM 2259 C CA . LEU A 1 295 ? 14.617 -16.625 -2.924 1 88.75 295 LEU A CA 1
ATOM 2260 C C . LEU A 1 295 ? 16.109 -16.297 -2.967 1 88.75 295 LEU A C 1
ATOM 2262 O O . LEU A 1 295 ? 16.594 -15.5 -2.17 1 88.75 295 LEU A O 1
ATOM 2266 N N . SER A 1 296 ? 16.781 -16.953 -3.896 1 82.06 296 SER A N 1
ATOM 2267 C CA . SER A 1 296 ? 18.188 -16.625 -4.074 1 82.06 296 SER A CA 1
ATOM 2268 C C . SER A 1 296 ? 18.375 -15.172 -4.477 1 82.06 296 SER A C 1
ATOM 2270 O O . SER A 1 296 ? 19.312 -14.508 -4.004 1 82.06 296 SER A O 1
ATOM 2272 N N . LYS A 1 297 ? 17.547 -14.758 -5.32 1 87 297 LYS A N 1
ATOM 2273 C CA . LYS A 1 297 ? 17.578 -13.359 -5.727 1 87 297 LYS A CA 1
ATOM 2274 C C . LYS A 1 297 ? 17.281 -12.438 -4.547 1 87 297 LYS A C 1
ATOM 2276 O O . LYS A 1 297 ? 17.938 -11.406 -4.383 1 87 297 LYS A O 1
ATOM 2281 N N . VAL A 1 298 ? 16.312 -12.742 -3.703 1 90.88 298 VAL A N 1
ATOM 2282 C CA . VAL A 1 298 ? 15.953 -11.961 -2.523 1 90.88 298 VAL A CA 1
ATOM 2283 C C . VAL A 1 298 ? 17.141 -11.883 -1.571 1 90.88 298 VAL A C 1
ATOM 2285 O O . VAL A 1 298 ? 17.484 -10.797 -1.084 1 90.88 298 VAL A O 1
ATOM 2288 N N . HIS A 1 299 ? 17.75 -12.969 -1.363 1 84.38 299 HIS A N 1
ATOM 2289 C CA . HIS A 1 299 ? 18.844 -13.062 -0.4 1 84.38 299 HIS A CA 1
ATOM 2290 C C . HIS A 1 299 ? 20.094 -12.328 -0.903 1 84.38 299 HIS A C 1
ATOM 2292 O O . HIS A 1 299 ? 20.891 -11.852 -0.105 1 84.38 299 HIS A O 1
ATOM 2298 N N . ALA A 1 300 ? 20.266 -12.234 -2.172 1 85.06 300 ALA A N 1
ATOM 2299 C CA . ALA A 1 300 ? 21.406 -11.562 -2.768 1 85.06 300 ALA A CA 1
ATOM 2300 C C . ALA A 1 300 ? 21.219 -10.047 -2.779 1 85.06 300 ALA A C 1
ATOM 2302 O O . ALA A 1 300 ? 22.141 -9.297 -3.104 1 85.06 300 ALA A O 1
ATOM 2303 N N . GLY A 1 301 ? 20.016 -9.602 -2.465 1 87.81 301 GLY A N 1
ATOM 2304 C CA . GLY A 1 301 ? 19.719 -8.18 -2.488 1 87.81 301 GLY A CA 1
ATOM 2305 C C . GLY A 1 301 ? 20.359 -7.418 -1.344 1 87.81 301 GLY A C 1
ATOM 2306 O O . GLY A 1 301 ? 20.953 -8.016 -0.442 1 87.81 301 GLY A O 1
ATOM 2307 N N . SER A 1 302 ? 20.328 -6.059 -1.367 1 93.88 302 SER A N 1
ATOM 2308 C CA . SER A 1 302 ? 20.828 -5.184 -0.307 1 93.88 302 SER A CA 1
ATOM 2309 C C . SER A 1 302 ? 20.031 -5.367 0.977 1 93.88 302 SER A C 1
ATOM 2311 O O . SER A 1 302 ? 18.969 -5.996 0.969 1 93.88 302 SER A O 1
ATOM 2313 N N . ALA A 1 303 ? 20.531 -4.871 2.025 1 92.38 303 ALA A N 1
ATOM 2314 C CA . ALA A 1 303 ? 19.828 -4.93 3.303 1 92.38 303 ALA A CA 1
ATOM 2315 C C . ALA A 1 303 ? 18.453 -4.273 3.203 1 92.38 303 ALA A C 1
ATOM 2317 O O . ALA A 1 303 ? 17.469 -4.797 3.73 1 92.38 303 ALA A O 1
ATOM 2318 N N . LYS A 1 304 ? 18.375 -3.199 2.48 1 91.81 304 LYS A N 1
ATOM 2319 C CA . LYS A 1 304 ? 17.109 -2.484 2.301 1 91.81 304 LYS A CA 1
ATOM 2320 C C . LYS A 1 304 ? 16.125 -3.316 1.491 1 91.81 304 LYS A C 1
ATOM 2322 O O . LYS A 1 304 ? 14.938 -3.371 1.82 1 91.81 304 LYS A O 1
ATOM 2327 N N . GLN A 1 305 ? 16.609 -3.932 0.488 1 92.94 305 GLN A N 1
ATOM 2328 C CA . GLN A 1 305 ? 15.75 -4.766 -0.349 1 92.94 305 GLN A CA 1
ATOM 2329 C C . GLN A 1 305 ? 15.188 -5.945 0.439 1 92.94 305 GLN A C 1
ATOM 2331 O O . GLN A 1 305 ? 14.023 -6.305 0.281 1 92.94 305 GLN A O 1
ATOM 2336 N N . LYS A 1 306 ? 16.016 -6.492 1.27 1 93.88 306 LYS A N 1
ATOM 2337 C CA . LYS A 1 306 ? 15.586 -7.602 2.119 1 93.88 306 LYS A CA 1
ATOM 2338 C C . LYS A 1 306 ? 14.531 -7.145 3.125 1 93.88 306 LYS A C 1
ATOM 2340 O O . LYS A 1 306 ? 13.555 -7.859 3.379 1 93.88 306 LYS A O 1
ATOM 2345 N N . GLN A 1 307 ? 14.758 -5.988 3.664 1 93.56 307 GLN A N 1
ATOM 2346 C CA . GLN A 1 307 ? 13.781 -5.438 4.602 1 93.56 307 GLN A CA 1
ATOM 2347 C C . GLN A 1 307 ? 12.445 -5.172 3.914 1 93.56 307 GLN A C 1
ATOM 2349 O O . GLN A 1 307 ? 11.383 -5.445 4.48 1 93.56 307 GLN A O 1
ATOM 2354 N N . ASP A 1 308 ? 12.508 -4.609 2.74 1 96.06 308 ASP A N 1
ATOM 2355 C CA . ASP A 1 308 ? 11.289 -4.352 1.972 1 96.06 308 ASP A CA 1
ATOM 2356 C C . ASP A 1 308 ? 10.555 -5.652 1.66 1 96.06 308 ASP A C 1
ATOM 2358 O O . ASP A 1 308 ? 9.328 -5.715 1.765 1 96.06 308 ASP A O 1
ATOM 2362 N N . TYR A 1 309 ? 11.359 -6.707 1.312 1 97.81 309 TYR A N 1
ATOM 2363 C CA . TYR A 1 309 ? 10.75 -8.008 1.046 1 97.81 309 TYR A CA 1
ATOM 2364 C C . TYR A 1 309 ? 10.055 -8.547 2.289 1 97.81 309 TYR A C 1
ATOM 2366 O O . TYR A 1 309 ? 8.914 -9.016 2.215 1 97.81 309 TYR A O 1
ATOM 2374 N N . GLN A 1 310 ? 10.68 -8.43 3.396 1 96.19 310 GLN A N 1
ATOM 2375 C CA . GLN A 1 310 ? 10.109 -8.93 4.641 1 96.19 310 GLN A CA 1
ATOM 2376 C C . GLN A 1 310 ? 8.828 -8.188 5.004 1 96.19 310 GLN A C 1
ATOM 2378 O O . GLN A 1 310 ? 7.852 -8.789 5.449 1 96.19 310 GLN A O 1
ATOM 2383 N N . PHE A 1 311 ? 8.852 -6.895 4.809 1 96.06 311 PHE A N 1
ATOM 2384 C CA . PHE A 1 311 ? 7.66 -6.102 5.102 1 96.06 311 PHE A CA 1
ATOM 2385 C C . PHE A 1 311 ? 6.527 -6.449 4.145 1 96.06 311 PHE A C 1
ATOM 2387 O O . PHE A 1 311 ? 5.375 -6.566 4.559 1 96.06 311 PHE A O 1
ATOM 2394 N N . ALA A 1 312 ? 6.82 -6.605 2.85 1 98.06 312 ALA A N 1
ATOM 2395 C CA . ALA A 1 312 ? 5.828 -7.023 1.861 1 98.06 312 ALA A CA 1
ATOM 2396 C C . ALA A 1 312 ? 5.234 -8.383 2.219 1 98.06 312 ALA A C 1
ATOM 2398 O O . ALA A 1 312 ? 4.031 -8.602 2.068 1 98.06 312 ALA A O 1
ATOM 2399 N N . MET A 1 313 ? 6.102 -9.281 2.717 1 97.75 313 MET A N 1
ATOM 2400 C CA . MET A 1 313 ? 5.648 -10.609 3.117 1 97.75 313 MET A CA 1
ATOM 2401 C C . MET A 1 313 ? 4.672 -10.523 4.285 1 97.75 313 MET A C 1
ATOM 2403 O O . MET A 1 313 ? 3.721 -11.305 4.363 1 97.75 313 MET A O 1
ATOM 2407 N N . THR A 1 314 ? 4.91 -9.586 5.172 1 96.56 314 THR A N 1
ATOM 2408 C CA . THR A 1 314 ? 3.99 -9.375 6.281 1 96.56 314 THR A CA 1
ATOM 2409 C C . THR A 1 314 ? 2.611 -8.969 5.773 1 96.56 314 THR A C 1
ATOM 2411 O O . THR A 1 314 ? 1.594 -9.484 6.238 1 96.56 314 THR A O 1
ATOM 2414 N N . ILE A 1 315 ? 2.619 -8.094 4.855 1 97.44 315 ILE A N 1
ATOM 2415 C CA . ILE A 1 315 ? 1.365 -7.633 4.273 1 97.44 315 ILE A CA 1
ATOM 2416 C C . ILE A 1 315 ? 0.719 -8.766 3.477 1 97.44 315 ILE A C 1
ATOM 2418 O O . ILE A 1 315 ? -0.496 -8.961 3.541 1 97.44 315 ILE A O 1
ATOM 2422 N N . ALA A 1 316 ? 1.525 -9.523 2.773 1 98.19 316 ALA A N 1
ATOM 2423 C CA . ALA A 1 316 ? 1.031 -10.648 1.987 1 98.19 316 ALA A CA 1
ATOM 2424 C C . ALA A 1 316 ? 0.357 -11.688 2.881 1 98.19 316 ALA A C 1
ATOM 2426 O O . ALA A 1 316 ? -0.666 -12.266 2.506 1 98.19 316 ALA A O 1
ATOM 2427 N N . ARG A 1 317 ? 0.97 -11.945 3.992 1 97 317 ARG A N 1
ATOM 2428 C CA . ARG A 1 317 ? 0.383 -12.891 4.93 1 97 317 ARG A CA 1
ATOM 2429 C C . ARG A 1 317 ? -0.997 -12.43 5.387 1 97 317 ARG A C 1
ATOM 2431 O O . ARG A 1 317 ? -1.934 -13.227 5.457 1 97 317 ARG A O 1
ATOM 2438 N N . LYS A 1 318 ? -1.102 -11.164 5.664 1 95.06 318 LYS A N 1
ATOM 2439 C CA . LYS A 1 318 ? -2.398 -10.625 6.055 1 95.06 318 LYS A CA 1
ATOM 2440 C C . LYS A 1 318 ? -3.41 -10.742 4.922 1 95.06 318 LYS A C 1
ATOM 2442 O O . LYS A 1 318 ? -4.59 -11.008 5.16 1 95.06 318 LYS A O 1
ATOM 2447 N N . ALA A 1 319 ? -2.98 -10.461 3.77 1 96.5 319 ALA A N 1
ATOM 2448 C CA . ALA A 1 319 ? -3.855 -10.539 2.604 1 96.5 319 ALA A CA 1
ATOM 2449 C C . ALA A 1 319 ? -4.324 -11.969 2.361 1 96.5 319 ALA A C 1
ATOM 2451 O O . ALA A 1 319 ? -5.5 -12.211 2.074 1 96.5 319 ALA A O 1
ATOM 2452 N N . LEU A 1 320 ? -3.385 -12.906 2.451 1 95.88 320 LEU A N 1
ATOM 2453 C CA . LEU A 1 320 ? -3.738 -14.305 2.236 1 95.88 320 LEU A CA 1
ATOM 2454 C C . LEU A 1 320 ? -4.727 -14.789 3.293 1 95.88 320 LEU A C 1
ATOM 2456 O O . LEU A 1 320 ? -5.707 -15.469 2.971 1 95.88 320 LEU A O 1
ATOM 2460 N N . ASP A 1 321 ? -4.422 -14.406 4.531 1 94.5 321 ASP A N 1
ATOM 2461 C CA . ASP A 1 321 ? -5.34 -14.75 5.609 1 94.5 321 ASP A CA 1
ATOM 2462 C C . ASP A 1 321 ? -6.738 -14.195 5.34 1 94.5 321 ASP A C 1
ATOM 2464 O O . ASP A 1 321 ? -7.738 -14.883 5.562 1 94.5 321 ASP A O 1
ATOM 2468 N N . ASP A 1 322 ? -6.742 -13.016 4.875 1 93.62 322 ASP A N 1
ATOM 2469 C CA . ASP A 1 322 ? -8.008 -12.367 4.562 1 93.62 322 ASP A CA 1
ATOM 2470 C C . ASP A 1 322 ? -8.742 -13.094 3.436 1 93.62 322 ASP A C 1
ATOM 2472 O O . ASP A 1 322 ? -9.953 -13.305 3.51 1 93.62 322 ASP A O 1
ATOM 2476 N N . ARG A 1 323 ? -8.055 -13.484 2.41 1 92.56 323 ARG A N 1
ATOM 2477 C CA . ARG A 1 323 ? -8.625 -14.164 1.249 1 92.56 323 ARG A CA 1
ATOM 2478 C C . ARG A 1 323 ? -9.156 -15.539 1.626 1 92.56 323 ARG A C 1
ATOM 2480 O O . ARG A 1 323 ? -10.188 -15.977 1.107 1 92.56 323 ARG A O 1
ATOM 2487 N N . GLN A 1 324 ? -8.477 -16.188 2.514 1 92.88 324 GLN A N 1
ATOM 2488 C CA . GLN A 1 324 ? -8.812 -17.562 2.869 1 92.88 324 GLN A CA 1
ATOM 2489 C C . GLN A 1 324 ? -9.898 -17.594 3.936 1 92.88 324 GLN A C 1
ATOM 2491 O O . GLN A 1 324 ? -10.516 -18.641 4.16 1 92.88 324 GLN A O 1
ATOM 2496 N N . ALA A 1 325 ? -10.133 -16.469 4.578 1 87.81 325 ALA A N 1
ATOM 2497 C CA . ALA A 1 325 ? -11.172 -16.391 5.598 1 87.81 325 ALA A CA 1
ATOM 2498 C C . ALA A 1 325 ? -12.562 -16.391 4.965 1 87.81 325 ALA A C 1
ATOM 2500 O O . ALA A 1 325 ? -13.562 -16.656 5.648 1 87.81 325 ALA A O 1
ATOM 2501 N N . GLY A 1 326 ? -12.648 -16.281 3.67 1 79.19 326 GLY A N 1
ATOM 2502 C CA . GLY A 1 326 ? -13.898 -16.422 2.949 1 79.19 326 GLY A CA 1
ATOM 2503 C C . GLY A 1 326 ? -14.758 -15.164 2.992 1 79.19 326 GLY A C 1
ATOM 2504 O O . GLY A 1 326 ? -15.781 -15.078 2.32 1 79.19 326 GLY A O 1
ATOM 2505 N N . ALA A 1 327 ? -14.406 -14.117 3.836 1 79.44 327 ALA A N 1
ATOM 2506 C CA . ALA A 1 327 ? -15.164 -12.875 3.916 1 79.44 327 ALA A CA 1
ATOM 2507 C C . ALA A 1 327 ? -14.75 -11.906 2.814 1 79.44 327 ALA A C 1
ATOM 2509 O O . ALA A 1 327 ? -13.852 -12.203 2.025 1 79.44 327 ALA A O 1
ATOM 2510 N N . ALA A 1 328 ? -15.555 -10.859 2.67 1 85.81 328 ALA A N 1
ATOM 2511 C CA . ALA A 1 328 ? -15.172 -9.805 1.733 1 85.81 328 ALA A CA 1
ATOM 2512 C C . ALA A 1 328 ? -13.781 -9.266 2.047 1 85.81 328 ALA A C 1
ATOM 2514 O O . ALA A 1 328 ? -13.445 -9.039 3.211 1 85.81 328 ALA A O 1
ATOM 2515 N N . PRO A 1 329 ? -12.984 -9.25 1.033 1 87.88 329 PRO A N 1
ATOM 2516 C CA . PRO A 1 329 ? -11.617 -8.789 1.274 1 87.88 329 PRO A CA 1
ATOM 2517 C C . PRO A 1 329 ? -11.57 -7.387 1.888 1 87.88 329 PRO A C 1
ATOM 2519 O O . PRO A 1 329 ? -12.375 -6.527 1.537 1 87.88 329 PRO A O 1
ATOM 2522 N N . ASP A 1 330 ? -10.742 -7.188 2.805 1 92.75 330 ASP A N 1
ATOM 2523 C CA . ASP A 1 330 ? -10.484 -5.883 3.4 1 92.75 330 ASP A CA 1
ATOM 2524 C C . ASP A 1 330 ? -9.859 -4.926 2.381 1 92.75 330 ASP A C 1
ATOM 2526 O O . ASP A 1 330 ? -8.797 -5.203 1.834 1 92.75 330 ASP A O 1
ATOM 2530 N N . PRO A 1 331 ? -10.508 -3.84 2.127 1 94.31 331 PRO A N 1
ATOM 2531 C CA . PRO A 1 331 ? -10.031 -2.943 1.073 1 94.31 331 PRO A CA 1
ATOM 2532 C C . PRO A 1 331 ? -8.625 -2.414 1.347 1 94.31 331 PRO A C 1
ATOM 2534 O O . PRO A 1 331 ? -7.82 -2.27 0.42 1 94.31 331 PRO A O 1
ATOM 2537 N N . LEU A 1 332 ? -8.281 -2.057 2.592 1 96.06 332 LEU A N 1
ATOM 2538 C CA . LEU A 1 332 ? -6.945 -1.55 2.906 1 96.06 332 LEU A CA 1
ATOM 2539 C C . LEU A 1 332 ? -5.883 -2.605 2.625 1 96.06 332 LEU A C 1
ATOM 2541 O O . LEU A 1 332 ? -4.895 -2.332 1.938 1 96.06 332 LEU A O 1
ATOM 2545 N N . ILE A 1 333 ? -6.152 -3.801 3.109 1 96.38 333 ILE A N 1
ATOM 2546 C CA . ILE A 1 333 ? -5.18 -4.879 2.973 1 96.38 333 ILE A CA 1
ATOM 2547 C C . ILE A 1 333 ? -5 -5.227 1.495 1 96.38 333 ILE A C 1
ATOM 2549 O O . ILE A 1 333 ? -3.879 -5.441 1.033 1 96.38 333 ILE A O 1
ATOM 2553 N N . SER A 1 334 ? -6.129 -5.258 0.77 1 96.88 334 SER A N 1
ATOM 2554 C CA . SER A 1 334 ? -6.074 -5.543 -0.661 1 96.88 334 SER A CA 1
ATOM 2555 C C . SER A 1 334 ? -5.246 -4.496 -1.4 1 96.88 334 SER A C 1
ATOM 2557 O O . SER A 1 334 ? -4.426 -4.836 -2.256 1 96.88 334 SER A O 1
ATOM 2559 N N . ALA A 1 335 ? -5.445 -3.254 -1.04 1 97.5 335 ALA A N 1
ATOM 2560 C CA . ALA A 1 335 ? -4.719 -2.174 -1.7 1 97.5 335 ALA A CA 1
ATOM 2561 C C . ALA A 1 335 ? -3.236 -2.211 -1.342 1 97.5 335 ALA A C 1
ATOM 2563 O O . ALA A 1 335 ? -2.379 -1.96 -2.193 1 97.5 335 ALA A O 1
ATOM 2564 N N . LEU A 1 336 ? -2.961 -2.406 -0.046 1 98.19 336 LEU A N 1
ATOM 2565 C CA . LEU A 1 336 ? -1.571 -2.529 0.38 1 98.19 336 LEU A CA 1
ATOM 2566 C C . LEU A 1 336 ? -0.879 -3.678 -0.346 1 98.19 336 LEU A C 1
ATOM 2568 O O . LEU A 1 336 ? 0.265 -3.541 -0.783 1 98.19 336 LEU A O 1
ATOM 2572 N N . PHE A 1 337 ? -1.559 -4.773 -0.484 1 98.38 337 PHE A N 1
ATOM 2573 C CA . PHE A 1 337 ? -0.988 -5.922 -1.183 1 98.38 337 PHE A CA 1
ATOM 2574 C C . PHE A 1 337 ? -0.738 -5.59 -2.648 1 98.38 337 PHE A C 1
ATOM 2576 O O . PHE A 1 337 ? 0.256 -6.031 -3.229 1 98.38 337 PHE A O 1
ATOM 2583 N N . ALA A 1 338 ? -1.665 -4.918 -3.262 1 98.19 338 ALA A N 1
ATOM 2584 C CA . ALA A 1 338 ? -1.489 -4.516 -4.656 1 98.19 338 ALA A CA 1
ATOM 2585 C C . ALA A 1 338 ? -0.188 -3.742 -4.844 1 98.19 338 ALA A C 1
ATOM 2587 O O . ALA A 1 338 ? 0.499 -3.908 -5.855 1 98.19 338 ALA A O 1
ATOM 2588 N N . VAL A 1 339 ? 0.167 -2.922 -3.869 1 98.12 339 VAL A N 1
ATOM 2589 C CA . VAL A 1 339 ? 1.426 -2.186 -3.914 1 98.12 339 VAL A CA 1
ATOM 2590 C C . VAL A 1 339 ? 2.6 -3.16 -3.838 1 98.12 339 VAL A C 1
ATOM 2592 O O . VAL A 1 339 ? 3.562 -3.043 -4.598 1 98.12 339 VAL A O 1
ATOM 2595 N N . CYS A 1 340 ? 2.504 -4.07 -2.895 1 98.38 340 CYS A N 1
ATOM 2596 C CA . CYS A 1 340 ? 3.557 -5.066 -2.732 1 98.38 340 CYS A CA 1
ATOM 2597 C C . CYS A 1 340 ? 3.707 -5.91 -3.992 1 98.38 340 CYS A C 1
ATOM 2599 O O . CYS A 1 340 ? 4.824 -6.238 -4.395 1 98.38 340 CYS A O 1
ATOM 2601 N N . GLN A 1 341 ? 2.594 -6.305 -4.598 1 97.88 341 GLN A N 1
ATOM 2602 C CA . GLN A 1 341 ? 2.617 -7.082 -5.832 1 97.88 341 GLN A CA 1
ATOM 2603 C C . GLN A 1 341 ? 3.371 -6.344 -6.934 1 97.88 341 GLN A C 1
ATOM 2605 O O . GLN A 1 341 ? 4.234 -6.922 -7.598 1 97.88 341 GLN A O 1
ATOM 2610 N N . ASP A 1 342 ? 3.105 -5.098 -7.016 1 97.62 342 ASP A N 1
ATOM 2611 C CA . ASP A 1 342 ? 3.666 -4.297 -8.102 1 97.62 342 ASP A CA 1
ATOM 2612 C C . ASP A 1 342 ? 5.148 -4.023 -7.867 1 97.62 342 ASP A C 1
ATOM 2614 O O . ASP A 1 342 ? 5.953 -4.105 -8.797 1 97.62 342 ASP A O 1
ATOM 2618 N N . GLN A 1 343 ? 5.496 -3.766 -6.652 1 97.06 343 GLN A N 1
ATOM 2619 C CA . GLN A 1 343 ? 6.832 -3.232 -6.406 1 97.06 343 GLN A CA 1
ATOM 2620 C C . GLN A 1 343 ? 7.809 -4.344 -6.027 1 97.06 343 GLN A C 1
ATOM 2622 O O . GLN A 1 343 ? 9.016 -4.203 -6.211 1 97.06 343 GLN A O 1
ATOM 2627 N N . ILE A 1 344 ? 7.238 -5.414 -5.445 1 98.12 344 ILE A N 1
ATOM 2628 C CA . ILE A 1 344 ? 8.141 -6.414 -4.891 1 98.12 344 ILE A CA 1
ATOM 2629 C C . ILE A 1 344 ? 7.926 -7.754 -5.59 1 98.12 344 ILE A C 1
ATOM 2631 O O . ILE A 1 344 ? 8.828 -8.273 -6.246 1 98.12 344 ILE A O 1
ATOM 2635 N N . PHE A 1 345 ? 6.73 -8.305 -5.66 1 98.56 345 PHE A N 1
ATOM 2636 C CA . PHE A 1 345 ? 6.492 -9.703 -6.008 1 98.56 345 PHE A CA 1
ATOM 2637 C C . PHE A 1 345 ? 6.5 -9.891 -7.52 1 98.56 345 PHE A C 1
ATOM 2639 O O . PHE A 1 345 ? 7.082 -10.852 -8.023 1 98.56 345 PHE A O 1
ATOM 2646 N N . ARG A 1 346 ? 5.891 -8.992 -8.281 1 98 346 ARG A N 1
ATOM 2647 C CA . ARG A 1 346 ? 5.855 -9.148 -9.734 1 98 346 ARG A CA 1
ATOM 2648 C C . ARG A 1 346 ? 7.262 -9.133 -10.32 1 98 346 ARG A C 1
ATOM 2650 O O . ARG A 1 346 ? 7.59 -9.969 -11.172 1 98 346 ARG A O 1
ATOM 2657 N N . PRO A 1 347 ? 8.109 -8.156 -9.82 1 97.75 347 PRO A N 1
ATOM 2658 C CA . PRO A 1 347 ? 9.492 -8.211 -10.289 1 97.75 347 PRO A CA 1
ATOM 2659 C C . PRO A 1 347 ? 10.188 -9.523 -9.938 1 97.75 347 PRO A C 1
ATOM 2661 O O . PRO A 1 347 ? 10.977 -10.039 -10.734 1 97.75 347 PRO A O 1
ATOM 2664 N N . LEU A 1 348 ? 9.93 -10.094 -8.805 1 97.5 348 LEU A N 1
ATOM 2665 C CA . LEU A 1 348 ? 10.516 -11.367 -8.398 1 97.5 348 LEU A CA 1
ATOM 2666 C C . LEU A 1 348 ? 9.992 -12.508 -9.258 1 97.5 348 LEU A C 1
ATOM 2668 O O . LEU A 1 348 ? 10.75 -13.383 -9.68 1 97.5 348 LEU A O 1
ATOM 2672 N N . LEU A 1 349 ? 8.719 -12.516 -9.586 1 98.56 349 LEU A N 1
ATOM 2673 C CA . LEU A 1 349 ? 8.109 -13.531 -10.438 1 98.56 349 LEU A CA 1
ATOM 2674 C C . LEU A 1 349 ? 8.664 -13.445 -11.859 1 98.56 349 LEU A C 1
ATOM 2676 O O . LEU A 1 349 ? 8.82 -14.469 -12.531 1 98.56 349 LEU A O 1
ATOM 2680 N N . ALA A 1 350 ? 9.031 -12.227 -12.242 1 98.12 350 ALA A N 1
ATOM 2681 C CA . ALA A 1 350 ? 9.594 -12.016 -13.578 1 98.12 350 AL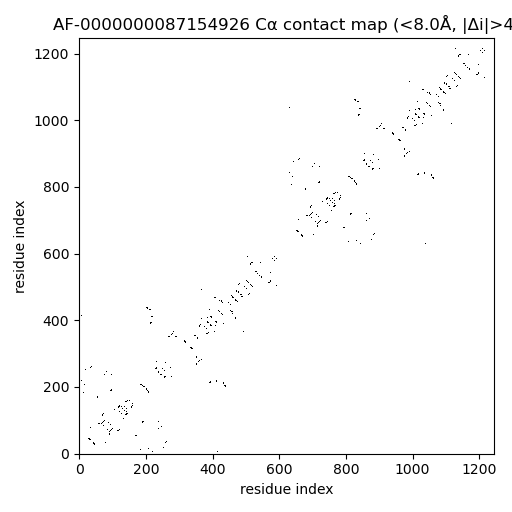A A CA 1
ATOM 2682 C C . ALA A 1 350 ? 10.953 -12.695 -13.719 1 98.12 350 ALA A C 1
ATOM 2684 O O . ALA A 1 350 ? 11.367 -13.039 -14.82 1 98.12 350 ALA A O 1
ATOM 2685 N N . GLU A 1 351 ? 11.586 -12.938 -12.539 1 95.62 351 GLU A N 1
ATOM 2686 C CA . GLU A 1 351 ? 12.883 -13.609 -12.547 1 95.62 351 GLU A CA 1
ATOM 2687 C C . GLU A 1 351 ? 12.758 -15.023 -13.109 1 95.62 351 GLU A C 1
ATOM 2689 O O . GLU A 1 351 ? 13.734 -15.578 -13.617 1 95.62 351 GLU A O 1
ATOM 2694 N N . VAL A 1 352 ? 11.562 -15.594 -13.086 1 97.31 352 VAL A N 1
ATOM 2695 C CA . VAL A 1 352 ? 11.383 -16.953 -13.594 1 97.31 352 VAL A CA 1
ATOM 2696 C C . VAL A 1 352 ? 10.312 -16.953 -14.68 1 97.31 352 VAL A C 1
ATOM 2698 O O . VAL A 1 352 ? 9.797 -18.016 -15.047 1 97.31 352 VAL A O 1
ATOM 2701 N N . GLY A 1 353 ? 9.844 -15.812 -15.148 1 98.25 353 GLY A N 1
ATOM 2702 C CA . GLY A 1 353 ? 8.93 -15.664 -16.266 1 98.25 353 GLY A CA 1
ATOM 2703 C C . GLY A 1 353 ? 7.477 -15.828 -15.875 1 98.25 353 GLY A C 1
ATOM 2704 O O . GLY A 1 353 ? 6.633 -16.141 -16.719 1 98.25 353 GLY A O 1
ATOM 2705 N N . PHE A 1 354 ? 7.117 -15.617 -14.594 1 98.56 354 PHE A N 1
ATOM 2706 C CA . PHE A 1 354 ? 5.766 -15.898 -14.125 1 98.56 354 PHE A CA 1
ATOM 2707 C C . PHE A 1 354 ? 5.008 -14.602 -13.852 1 98.56 354 PHE A C 1
ATOM 2709 O O . PHE A 1 354 ? 3.998 -14.602 -13.148 1 98.56 354 PHE A O 1
ATOM 2716 N N . GLU A 1 355 ? 5.465 -13.445 -14.391 1 97.69 355 GLU A N 1
ATOM 2717 C CA . GLU A 1 355 ? 4.863 -12.148 -14.086 1 97.69 355 GLU A CA 1
ATOM 2718 C C . GLU A 1 355 ? 3.461 -12.039 -14.68 1 97.69 355 GLU A C 1
ATOM 2720 O O . GLU A 1 355 ? 2.666 -11.195 -14.25 1 97.69 355 GLU A O 1
ATOM 2725 N N . ASP A 1 356 ? 3.123 -12.914 -15.695 1 97.06 356 ASP A N 1
ATOM 2726 C CA . ASP A 1 356 ? 1.806 -12.852 -16.312 1 97.06 356 ASP A CA 1
ATOM 2727 C C . ASP A 1 356 ? 0.958 -14.062 -15.938 1 97.06 356 ASP A C 1
ATOM 2729 O O . ASP A 1 356 ? -0.164 -14.219 -16.422 1 97.06 356 ASP A O 1
ATOM 2733 N N . LEU A 1 357 ? 1.482 -14.922 -15.102 1 96.75 357 LEU A N 1
ATOM 2734 C CA . LEU A 1 357 ? 0.823 -16.188 -14.773 1 96.75 357 LEU A CA 1
ATOM 2735 C C . LEU A 1 357 ? -0.46 -15.938 -13.984 1 96.75 357 LEU A C 1
ATOM 2737 O O . LEU A 1 357 ? -0.436 -15.281 -12.945 1 96.75 357 LEU A O 1
ATOM 2741 N N . THR A 1 358 ? -1.564 -16.453 -14.477 1 93.12 358 THR A N 1
ATOM 2742 C CA . THR A 1 358 ? -2.854 -16.234 -13.828 1 93.12 358 THR A CA 1
ATOM 2743 C C . THR A 1 358 ? -3.49 -17.578 -13.438 1 93.12 358 THR A C 1
ATOM 2745 O O . THR A 1 358 ? -4.301 -17.625 -12.516 1 93.12 358 THR A O 1
ATOM 2748 N N . VAL A 1 359 ? -3.141 -18.641 -14.172 1 93.94 359 VAL A N 1
ATOM 2749 C CA . VAL A 1 359 ? -3.672 -19.984 -13.898 1 93.94 359 VAL A CA 1
ATOM 2750 C C . VAL A 1 359 ? -2.521 -20.953 -13.656 1 93.94 359 VAL A C 1
ATOM 2752 O O . VAL A 1 359 ? -1.741 -21.25 -14.562 1 93.94 359 VAL A O 1
ATOM 2755 N N . CYS A 1 360 ? -2.438 -21.453 -12.461 1 94.38 360 CYS A N 1
ATOM 2756 C CA . CYS A 1 360 ? -1.358 -22.391 -12.156 1 94.38 360 CYS A CA 1
ATOM 2757 C C . CYS A 1 360 ? -1.841 -23.484 -11.227 1 94.38 360 CYS A C 1
ATOM 2759 O O . CYS A 1 360 ? -2.631 -23.234 -10.312 1 94.38 360 CYS A O 1
ATOM 2761 N N . TYR A 1 361 ? -1.396 -24.719 -11.57 1 93.31 361 TYR A N 1
ATOM 2762 C CA . TYR A 1 361 ? -1.758 -25.922 -10.828 1 93.31 361 TYR A CA 1
ATOM 2763 C C . TYR A 1 361 ? -0.548 -26.828 -10.633 1 93.31 361 TYR A C 1
ATOM 2765 O O . TYR A 1 361 ? 0.445 -26.719 -11.359 1 93.31 361 TYR A O 1
ATOM 2773 N N . THR A 1 362 ? -0.683 -27.594 -9.633 1 93.25 362 THR A N 1
ATOM 2774 C CA . THR A 1 362 ? 0.285 -28.672 -9.43 1 93.25 362 THR A CA 1
ATOM 2775 C C . THR A 1 362 ? -0.424 -30 -9.195 1 93.25 362 THR A C 1
ATOM 2777 O O . THR A 1 362 ? -1.552 -30.031 -8.695 1 93.25 362 THR A O 1
ATOM 2780 N N . SER A 1 363 ? 0.152 -31 -9.727 1 89.5 363 SER A N 1
ATOM 2781 C CA . SER A 1 363 ? -0.335 -32.375 -9.617 1 89.5 363 SER A CA 1
ATOM 2782 C C . SER A 1 363 ? 0.816 -33.375 -9.648 1 89.5 363 SER A C 1
ATOM 2784 O O . SER A 1 363 ? 1.981 -33 -9.531 1 89.5 363 SER A O 1
ATOM 2786 N N . SER A 1 364 ? 0.54 -34.656 -9.727 1 79 364 SER A N 1
ATOM 2787 C CA . SER A 1 364 ? 1.488 -35.75 -9.961 1 79 364 SER A CA 1
ATOM 2788 C C . SER A 1 364 ? 2.133 -36.188 -8.656 1 79 364 SER A C 1
ATOM 2790 O O . SER A 1 364 ? 2.574 -37.344 -8.547 1 79 364 SER A O 1
ATOM 2792 N N . ALA A 1 365 ? 2.357 -35.219 -7.777 1 76.62 365 ALA A N 1
ATOM 2793 C CA . ALA A 1 365 ? 2.891 -35.531 -6.453 1 76.62 365 ALA A CA 1
ATOM 2794 C C . ALA A 1 365 ? 2.318 -34.594 -5.398 1 76.62 365 ALA A C 1
ATOM 2796 O O . ALA A 1 365 ? 1.748 -33.531 -5.73 1 76.62 365 ALA A O 1
ATOM 2797 N N . ALA A 1 366 ? 2.512 -35.031 -4.188 1 78 366 ALA A N 1
ATOM 2798 C CA . ALA A 1 366 ? 2.023 -34.188 -3.105 1 78 366 ALA A CA 1
ATOM 2799 C C . ALA A 1 366 ? 2.826 -32.906 -3.025 1 78 366 ALA A C 1
ATOM 2801 O O . ALA A 1 366 ? 4.059 -32.906 -3.084 1 78 366 ALA A O 1
ATOM 2802 N N . MET A 1 367 ? 2.166 -31.812 -2.947 1 85.75 367 MET A N 1
ATOM 2803 C CA . MET A 1 367 ? 2.768 -30.5 -2.822 1 85.75 367 MET A CA 1
ATOM 2804 C C . MET A 1 367 ? 3.037 -30.156 -1.36 1 85.75 367 MET A C 1
ATOM 2806 O O . MET A 1 367 ? 2.133 -30.219 -0.527 1 85.75 367 MET A O 1
ATOM 2810 N N . PRO A 1 368 ? 4.324 -29.844 -0.984 1 81.44 368 PRO A N 1
ATOM 2811 C CA . PRO A 1 368 ? 4.535 -29.344 0.378 1 81.44 368 PRO A CA 1
ATOM 2812 C C . PRO A 1 368 ? 3.713 -28.094 0.686 1 81.44 368 PRO A C 1
ATOM 2814 O O . PRO A 1 368 ? 3.684 -27.156 -0.115 1 81.44 368 PRO A O 1
ATOM 2817 N N . SER A 1 369 ? 3.064 -28.047 1.825 1 88.56 369 SER A N 1
ATOM 2818 C CA . SER A 1 369 ? 2.131 -26.984 2.182 1 88.56 369 SER A CA 1
ATOM 2819 C C . SER A 1 369 ? 2.822 -25.625 2.201 1 88.56 369 SER A C 1
ATOM 2821 O O . SER A 1 369 ? 2.273 -24.625 1.715 1 88.56 369 SER A O 1
ATOM 2823 N N . GLU A 1 370 ? 4.043 -25.547 2.727 1 88.12 370 GLU A N 1
ATOM 2824 C CA . GLU A 1 370 ? 4.762 -24.297 2.846 1 88.12 370 GLU A CA 1
ATOM 2825 C C . GLU A 1 370 ? 5.121 -23.719 1.474 1 88.12 370 GLU A C 1
ATOM 2827 O O . GLU A 1 370 ? 5.098 -22.516 1.271 1 88.12 370 GLU A O 1
ATOM 2832 N N . LEU A 1 371 ? 5.457 -24.672 0.568 1 90.38 371 LEU A N 1
ATOM 2833 C CA . LEU A 1 371 ? 5.809 -24.234 -0.782 1 90.38 371 LEU A CA 1
ATOM 2834 C C . LEU A 1 371 ? 4.594 -23.656 -1.499 1 90.38 371 LEU A C 1
ATOM 2836 O O . LEU A 1 371 ? 4.691 -22.625 -2.164 1 90.38 371 LEU A O 1
ATOM 2840 N N . MET A 1 372 ? 3.518 -24.328 -1.342 1 94.88 372 MET A N 1
ATOM 2841 C CA . MET A 1 372 ? 2.289 -23.828 -1.948 1 94.88 372 MET A CA 1
ATOM 2842 C C . MET A 1 372 ? 1.939 -22.438 -1.394 1 94.88 372 MET A C 1
ATOM 2844 O O . MET A 1 372 ? 1.642 -21.516 -2.154 1 94.88 372 MET A O 1
ATOM 2848 N N . SER A 1 373 ? 2.045 -22.297 -0.058 1 95.75 373 SER A N 1
ATOM 2849 C CA . SER A 1 373 ? 1.723 -21.031 0.601 1 95.75 373 SER A CA 1
ATOM 2850 C C . SER A 1 373 ? 2.66 -19.922 0.149 1 95.75 373 SER A C 1
ATOM 2852 O O . SER A 1 373 ? 2.24 -18.781 -0.009 1 95.75 373 SER A O 1
ATOM 2854 N N . LEU A 1 374 ? 3.881 -20.234 0.017 1 96.31 374 LEU A N 1
ATOM 2855 C CA . LEU A 1 374 ? 4.855 -19.25 -0.42 1 96.31 374 LEU A CA 1
ATOM 2856 C C . LEU A 1 374 ? 4.461 -18.656 -1.769 1 96.31 374 LEU A C 1
ATOM 2858 O O . LEU A 1 374 ? 4.504 -17.438 -1.954 1 96.31 374 LEU A O 1
ATOM 2862 N N . TRP A 1 375 ? 4.102 -19.484 -2.729 1 97.94 375 TRP A N 1
ATOM 2863 C CA . TRP A 1 375 ? 3.68 -19.016 -4.043 1 97.94 375 TRP A CA 1
ATOM 2864 C C . TRP A 1 375 ? 2.428 -18.141 -3.928 1 97.94 375 TRP A C 1
ATOM 2866 O O . TRP A 1 375 ? 2.287 -17.141 -4.641 1 97.94 375 TRP A O 1
ATOM 2876 N N . GLN A 1 376 ? 1.542 -18.562 -3.037 1 97.81 376 GLN A N 1
ATOM 2877 C CA . GLN A 1 376 ? 0.334 -17.766 -2.824 1 97.81 376 GLN A CA 1
ATOM 2878 C C . GLN A 1 376 ? 0.667 -16.406 -2.215 1 97.81 376 GLN A C 1
ATOM 2880 O O . GLN A 1 376 ? 0.048 -15.398 -2.561 1 97.81 376 GLN A O 1
ATOM 2885 N N . LEU A 1 377 ? 1.593 -16.422 -1.308 1 97.94 377 LEU A N 1
ATOM 2886 C CA . LEU A 1 377 ? 2.025 -15.164 -0.7 1 97.94 377 LEU A CA 1
ATOM 2887 C C . LEU A 1 377 ? 2.6 -14.219 -1.751 1 97.94 377 LEU A C 1
ATOM 2889 O O . LEU A 1 377 ? 2.402 -13 -1.674 1 97.94 377 LEU A O 1
ATOM 2893 N N . TRP A 1 378 ? 3.244 -14.781 -2.779 1 98.25 378 TRP A N 1
ATOM 2894 C CA . TRP A 1 378 ? 3.809 -13.969 -3.852 1 98.25 378 TRP A CA 1
ATOM 2895 C C . TRP A 1 378 ? 2.725 -13.516 -4.824 1 98.25 378 TRP A C 1
ATOM 2897 O O . TRP A 1 378 ? 2.998 -12.773 -5.77 1 98.25 378 TRP A O 1
ATOM 2907 N N . GLY A 1 379 ? 1.519 -14.055 -4.695 1 97.12 379 GLY A N 1
ATOM 2908 C CA . GLY A 1 379 ? 0.397 -13.539 -5.469 1 97.12 379 GLY A CA 1
ATOM 2909 C C . GLY A 1 379 ? -0.081 -14.5 -6.535 1 97.12 379 GLY A C 1
ATOM 2910 O O . GLY A 1 379 ? -0.943 -14.156 -7.348 1 97.12 379 GLY A O 1
ATOM 2911 N N . LEU A 1 380 ? 0.45 -15.703 -6.531 1 97 380 LEU A N 1
ATOM 2912 C CA . LEU A 1 380 ? -0.013 -16.703 -7.48 1 97 380 LEU A CA 1
ATOM 2913 C C . LEU A 1 380 ? -0.98 -17.688 -6.816 1 97 380 LEU A C 1
ATOM 2915 O O . LEU A 1 380 ? -0.638 -18.312 -5.816 1 97 380 LEU A O 1
ATOM 2919 N N . GLN A 1 381 ? -2.141 -17.781 -7.387 1 93.94 381 GLN A N 1
ATOM 2920 C CA . GLN A 1 381 ? -3.154 -18.672 -6.828 1 93.94 381 GLN A CA 1
ATOM 2921 C C . GLN A 1 381 ? -2.885 -20.125 -7.211 1 93.94 381 GLN A C 1
ATOM 2923 O O . GLN A 1 381 ? -3.631 -20.703 -7.996 1 93.94 381 GLN A O 1
ATOM 2928 N N . LEU A 1 382 ? -1.793 -20.672 -6.695 1 95.75 382 LEU A N 1
ATOM 2929 C CA . LEU A 1 382 ? -1.426 -22.062 -6.957 1 95.75 382 LEU A CA 1
ATOM 2930 C C . LEU A 1 382 ? -2.424 -23.016 -6.312 1 95.75 382 LEU A C 1
ATOM 2932 O O . LEU A 1 382 ? -2.793 -22.844 -5.148 1 95.75 382 LEU A O 1
ATOM 2936 N N . LYS A 1 383 ? -2.875 -23.984 -7.121 1 94.88 383 LYS A N 1
ATOM 2937 C CA . LYS A 1 383 ? -3.844 -24.969 -6.664 1 94.88 383 LYS A CA 1
ATOM 2938 C C . LYS A 1 383 ? -3.34 -26.391 -6.91 1 94.88 383 LYS A C 1
ATOM 2940 O O . LYS A 1 383 ? -2.498 -26.609 -7.785 1 94.88 383 LYS A O 1
ATOM 2945 N N . GLU A 1 384 ? -3.857 -27.234 -6.113 1 94.12 384 GLU A N 1
ATOM 2946 C CA . GLU A 1 384 ? -3.547 -28.656 -6.297 1 94.12 384 GLU A CA 1
ATOM 2947 C C . GLU A 1 384 ? -4.727 -29.406 -6.902 1 94.12 384 GLU A C 1
ATOM 2949 O O . GLU A 1 384 ? -5.883 -29.078 -6.617 1 94.12 384 GLU A O 1
ATOM 2954 N N . CYS A 1 385 ? -4.445 -30.328 -7.762 1 92.94 385 CYS A N 1
ATOM 2955 C CA . CYS A 1 385 ? -5.434 -31.281 -8.273 1 92.94 385 CYS A CA 1
ATOM 2956 C C . CYS A 1 385 ? -4.859 -32.688 -8.328 1 92.94 385 CYS A C 1
ATOM 2958 O O . CYS A 1 385 ? -3.646 -32.875 -8.227 1 92.94 385 CYS A O 1
ATOM 2960 N N . TYR A 1 386 ? -5.75 -33.625 -8.336 1 93.81 386 TYR A N 1
ATOM 2961 C CA . TYR A 1 386 ? -5.359 -35.031 -8.336 1 93.81 386 TYR A CA 1
ATOM 2962 C C . TYR A 1 386 ? -5.73 -35.688 -9.656 1 93.81 386 TYR A C 1
ATOM 2964 O O . TYR A 1 386 ? -6.824 -35.469 -10.188 1 93.81 386 TYR A O 1
ATOM 2972 N N . GLY A 1 387 ? -4.785 -36.469 -10.156 1 89.94 387 GLY A N 1
ATOM 2973 C CA . GLY A 1 387 ? -4.973 -37.312 -11.328 1 89.94 387 GLY A CA 1
ATOM 2974 C C . GLY A 1 387 ? -3.883 -38.344 -11.492 1 89.94 387 GLY A C 1
ATOM 2975 O O . GLY A 1 387 ? -2.9 -38.344 -10.75 1 89.94 387 GLY A O 1
ATOM 2976 N N . GLN A 1 388 ? -4.082 -39.25 -12.305 1 88.94 388 GLN A N 1
ATOM 2977 C CA . GLN A 1 388 ? -3.117 -40.281 -12.719 1 88.94 388 GLN A CA 1
ATOM 2978 C C . GLN A 1 388 ? -3.322 -40.656 -14.18 1 88.94 388 GLN A C 1
ATOM 2980 O O . GLN A 1 388 ? -4.273 -40.188 -14.82 1 88.94 388 GLN A O 1
ATOM 2985 N N . THR A 1 389 ? -2.424 -41.375 -14.734 1 88.38 389 THR A N 1
ATOM 2986 C CA . THR A 1 389 ? -2.486 -41.75 -16.141 1 88.38 389 THR A CA 1
ATOM 2987 C C . THR A 1 389 ? -3.803 -42.438 -16.469 1 88.38 389 THR A C 1
ATOM 2989 O O . THR A 1 389 ? -4.402 -42.219 -17.516 1 88.38 389 THR A O 1
ATOM 2992 N N . GLU A 1 390 ? -4.316 -43.344 -15.531 1 93.88 390 GLU A N 1
ATOM 2993 C CA . GLU A 1 390 ? -5.531 -44.125 -15.719 1 93.88 390 GLU A CA 1
ATOM 2994 C C . GLU A 1 390 ? -6.781 -43.281 -15.586 1 93.88 390 GLU A C 1
ATOM 2996 O O . GLU A 1 390 ? -7.891 -43.719 -15.859 1 93.88 390 GLU A O 1
ATOM 3001 N N . LEU A 1 391 ? -6.543 -42.125 -15.125 1 94.25 391 L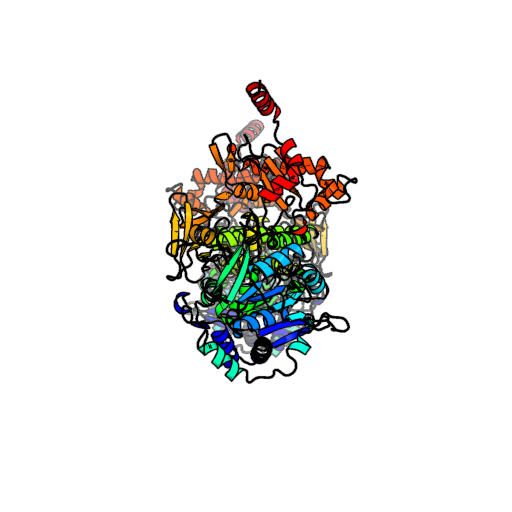EU A N 1
ATOM 3002 C CA . LEU A 1 391 ? -7.555 -41.094 -14.984 1 94.25 391 LEU A CA 1
ATOM 3003 C C . LEU A 1 391 ? -7.055 -39.781 -15.539 1 94.25 391 LEU A C 1
ATOM 3005 O O . LEU A 1 391 ? -6.418 -39 -14.828 1 94.25 391 LEU A O 1
ATOM 3009 N N . VAL A 1 392 ? -7.359 -39.531 -16.828 1 92.19 392 VAL A N 1
ATOM 3010 C CA . VAL A 1 392 ? -6.863 -38.312 -17.5 1 92.19 392 VAL A CA 1
ATOM 3011 C C . VAL A 1 392 ? -7.535 -37.094 -16.891 1 92.19 392 VAL A C 1
ATOM 3013 O O . VAL A 1 392 ? -8.75 -37.062 -16.688 1 92.19 392 VAL A O 1
ATOM 3016 N N . GLY A 1 393 ? -6.73 -36.062 -16.625 1 91.12 393 GLY A N 1
ATOM 3017 C CA . GLY A 1 393 ? -7.266 -34.906 -15.977 1 91.12 393 GLY A CA 1
ATOM 3018 C C . GLY A 1 393 ? -7.289 -35 -14.461 1 91.12 393 GLY A C 1
ATOM 3019 O O . GLY A 1 393 ? -6.312 -35.438 -13.852 1 91.12 393 GLY A O 1
ATOM 3020 N N . ALA A 1 394 ? -8.414 -34.469 -13.875 1 92.44 394 ALA A N 1
ATOM 3021 C CA . ALA A 1 394 ? -8.477 -34.438 -12.414 1 92.44 394 ALA A CA 1
ATOM 3022 C C . ALA A 1 394 ? -9.883 -34.75 -11.914 1 92.44 394 ALA A C 1
ATOM 3024 O O . ALA A 1 394 ? -10.867 -34.25 -12.461 1 92.44 394 ALA A O 1
ATOM 3025 N N . ASN A 1 395 ? -9.977 -35.625 -10.898 1 94.5 395 ASN A N 1
ATOM 3026 C CA . ASN A 1 395 ? -11.273 -35.844 -10.266 1 94.5 395 ASN A CA 1
ATOM 3027 C C . ASN A 1 395 ? -11.398 -35.094 -8.961 1 94.5 395 ASN A C 1
ATOM 3029 O O . ASN A 1 395 ? -12.516 -34.844 -8.477 1 94.5 395 ASN A O 1
ATOM 3033 N N . LEU A 1 396 ? -10.258 -34.781 -8.344 1 95.19 396 LEU A N 1
ATOM 3034 C CA . LEU A 1 396 ? -10.211 -33.906 -7.18 1 95.19 396 LEU A CA 1
ATOM 3035 C C . LEU A 1 396 ? -9.461 -32.625 -7.5 1 95.19 396 LEU A C 1
ATOM 3037 O O . LEU A 1 396 ? -8.422 -32.656 -8.164 1 95.19 396 LEU A O 1
ATOM 3041 N N . VAL A 1 397 ? -10.047 -31.562 -7.09 1 94.38 397 VAL A N 1
ATOM 3042 C CA . VAL A 1 397 ? -9.43 -30.266 -7.379 1 94.38 397 VAL A CA 1
ATOM 3043 C C . VAL A 1 397 ? -9.734 -29.281 -6.25 1 94.38 397 VAL A C 1
ATOM 3045 O O . VAL A 1 397 ? -10.805 -29.359 -5.633 1 94.38 397 VAL A O 1
ATOM 3048 N N . GLN A 1 398 ? -8.75 -28.469 -6.016 1 93.38 398 GLN A N 1
ATOM 3049 C CA . GLN A 1 398 ? -9.023 -27.312 -5.148 1 93.38 398 GLN A CA 1
ATOM 3050 C C . GLN A 1 398 ? -9.828 -26.25 -5.883 1 93.38 398 GLN A C 1
ATOM 3052 O O . GLN A 1 398 ? -9.266 -25.406 -6.582 1 93.38 398 GLN A O 1
ATOM 3057 N N . MET A 1 399 ? -11.047 -26.219 -5.695 1 89.12 399 MET A N 1
ATOM 3058 C CA . MET A 1 399 ? -11.961 -25.391 -6.465 1 89.12 399 MET A CA 1
ATOM 3059 C C . MET A 1 399 ? -11.977 -23.953 -5.93 1 89.12 399 MET A C 1
ATOM 3061 O O . MET A 1 399 ? -12.195 -23.016 -6.688 1 89.12 399 MET A O 1
ATOM 3065 N N . ALA A 1 400 ? -11.766 -23.797 -4.637 1 87.56 400 ALA A N 1
ATOM 3066 C CA . ALA A 1 400 ? -11.82 -22.484 -4.004 1 87.56 400 ALA A CA 1
ATOM 3067 C C . ALA A 1 400 ? -10.711 -21.578 -4.523 1 87.56 400 ALA A C 1
ATOM 3069 O O . ALA A 1 400 ? -9.648 -22.047 -4.926 1 87.56 400 ALA A O 1
ATOM 3070 N N . GLU A 1 401 ? -11.055 -20.297 -4.578 1 89.56 401 GLU A N 1
ATOM 3071 C CA . GLU A 1 401 ? -9.969 -19.344 -4.805 1 89.56 401 GLU A CA 1
ATOM 3072 C C . GLU A 1 401 ? -9.039 -19.266 -3.598 1 89.56 401 GLU A C 1
ATOM 3074 O O . GLU A 1 401 ? -9.484 -19.328 -2.453 1 89.56 401 GLU A O 1
ATOM 3079 N N . TRP A 1 402 ? -7.824 -19.266 -3.869 1 92.19 402 TRP A N 1
ATOM 3080 C CA . TRP A 1 402 ? -6.777 -19.172 -2.855 1 92.19 402 TRP A CA 1
ATOM 3081 C C . TRP A 1 402 ? -6.977 -20.234 -1.775 1 92.19 402 TRP A C 1
ATOM 3083 O O . TRP A 1 402 ? -7.062 -19.906 -0.588 1 92.19 402 TRP A O 1
ATOM 3093 N N . PRO A 1 403 ? -7.02 -21.422 -2.227 1 93.06 403 PRO A N 1
ATOM 3094 C CA . PRO A 1 403 ? -7.273 -22.5 -1.273 1 93.06 403 PRO A CA 1
ATOM 3095 C C . PRO A 1 403 ? -6.141 -22.672 -0.268 1 93.06 403 PRO A C 1
ATOM 3097 O O . PRO A 1 403 ? -4.988 -22.359 -0.57 1 93.06 403 PRO A O 1
ATOM 3100 N N . GLU A 1 404 ? -6.492 -23.25 0.885 1 90.81 404 GLU A N 1
ATOM 3101 C CA . GLU A 1 404 ? -5.473 -23.594 1.867 1 90.81 404 GLU A CA 1
ATOM 3102 C C . GLU A 1 404 ? -4.629 -24.781 1.388 1 90.81 404 GLU A C 1
ATOM 3104 O O . GLU A 1 404 ? -5.145 -25.688 0.74 1 90.81 404 GLU A O 1
ATOM 3109 N N . ALA A 1 405 ? -3.373 -24.75 1.726 1 90.25 405 ALA A N 1
ATOM 3110 C CA . ALA A 1 405 ? -2.447 -25.812 1.375 1 90.25 405 ALA A CA 1
ATOM 3111 C C . ALA A 1 405 ? -2.723 -27.062 2.203 1 90.25 405 ALA A C 1
ATOM 3113 O O . ALA A 1 405 ? -3.354 -27 3.26 1 90.25 405 ALA A O 1
ATOM 3114 N N . GLY A 1 406 ? -2.336 -28.188 1.629 1 87.25 406 GLY A N 1
ATOM 3115 C CA . GLY A 1 406 ? -2.367 -29.422 2.412 1 87.25 406 GLY A CA 1
ATOM 3116 C C . GLY A 1 406 ? -3.486 -30.359 2.008 1 87.25 406 GLY A C 1
ATOM 3117 O O . GLY A 1 406 ? -3.631 -31.438 2.576 1 87.25 406 GLY A O 1
ATOM 3118 N N . THR A 1 407 ? -4.285 -29.922 1.105 1 90.88 407 THR A N 1
ATOM 3119 C CA . THR A 1 407 ? -5.371 -30.766 0.609 1 90.88 407 THR A CA 1
ATOM 3120 C C . THR A 1 407 ? -5.371 -30.812 -0.917 1 90.88 407 THR A C 1
ATOM 3122 O O . THR A 1 407 ? -4.672 -30.016 -1.562 1 90.88 407 THR A O 1
ATOM 3125 N N . VAL A 1 408 ? -6.164 -31.75 -1.453 1 93.06 408 VAL A N 1
ATOM 3126 C CA . VAL A 1 408 ? -6.281 -31.828 -2.904 1 93.06 408 VAL A CA 1
ATOM 3127 C C . VAL A 1 408 ? -7.691 -31.422 -3.332 1 93.06 408 VAL A C 1
ATOM 3129 O O . VAL A 1 408 ? -8.086 -31.641 -4.48 1 93.06 408 VAL A O 1
ATOM 3132 N N . GLY A 1 409 ? -8.398 -30.844 -2.35 1 94.31 409 GLY A N 1
ATOM 3133 C CA . GLY A 1 409 ? -9.664 -30.219 -2.684 1 94.31 409 GLY A CA 1
ATOM 3134 C C . GLY A 1 409 ? -10.852 -31.156 -2.561 1 94.31 409 GLY A C 1
ATOM 3135 O O . GLY A 1 409 ? -10.961 -31.906 -1.583 1 94.31 409 GLY A O 1
ATOM 3136 N N . VAL A 1 410 ? -11.781 -31.031 -3.498 1 95.19 410 VAL A N 1
ATOM 3137 C CA . VAL A 1 410 ? -13.055 -31.75 -3.482 1 95.19 410 VAL A CA 1
ATOM 3138 C C . VAL A 1 410 ? -13.305 -32.375 -4.852 1 95.19 410 VAL A C 1
ATOM 3140 O O . VAL A 1 410 ? -12.625 -32.031 -5.828 1 95.19 410 VAL A O 1
ATOM 3143 N N . PRO A 1 411 ? -14.203 -33.344 -4.902 1 95.19 411 PRO A N 1
ATOM 3144 C CA . PRO A 1 411 ? -14.57 -33.906 -6.207 1 95.19 411 PRO A CA 1
ATOM 3145 C C . PRO A 1 411 ? -15.055 -32.844 -7.188 1 95.19 411 PRO A C 1
ATOM 3147 O O . PRO A 1 411 ? -15.75 -31.906 -6.793 1 95.19 411 PRO A O 1
ATOM 3150 N N . LEU A 1 412 ? -14.602 -33.031 -8.398 1 92.44 412 LEU A N 1
ATOM 3151 C CA . LEU A 1 412 ? -15.023 -32.125 -9.469 1 92.44 412 LEU A CA 1
ATOM 3152 C C . LEU A 1 412 ? -16.531 -31.969 -9.484 1 92.44 412 LEU A C 1
ATOM 3154 O O . LEU A 1 412 ? -17.266 -32.938 -9.344 1 92.44 412 LEU A O 1
ATOM 3158 N N . HIS A 1 413 ? -17 -30.719 -9.719 1 89.75 413 HIS A N 1
ATOM 3159 C CA . HIS A 1 413 ? -18.438 -30.469 -9.805 1 89.75 413 HIS A CA 1
ATOM 3160 C C . HIS A 1 413 ? -18.969 -30.812 -11.195 1 89.75 413 HIS A C 1
ATOM 3162 O O . HIS A 1 413 ? -19.406 -29.938 -11.93 1 89.75 413 HIS A O 1
ATOM 3168 N N . ASP A 1 414 ? -18.953 -31.953 -11.555 1 92.12 414 ASP A N 1
ATOM 3169 C CA . ASP A 1 414 ? -19.453 -32.562 -12.781 1 92.12 414 ASP A CA 1
ATOM 3170 C C . ASP A 1 414 ? -20.109 -33.906 -12.516 1 92.12 414 ASP A C 1
ATOM 3172 O O . ASP A 1 414 ? -19.438 -34.844 -12.062 1 92.12 414 ASP A O 1
ATOM 3176 N N . ALA A 1 415 ? -21.359 -34 -12.805 1 92.06 415 ALA A N 1
ATOM 3177 C CA . ALA A 1 415 ? -22.141 -35.219 -12.5 1 92.06 415 ALA A CA 1
ATOM 3178 C C . ALA A 1 415 ? -21.609 -36.406 -13.273 1 92.06 415 ALA A C 1
ATOM 3180 O O . ALA A 1 415 ? -21.875 -37.562 -12.914 1 92.06 415 ALA A O 1
ATOM 3181 N N . ALA A 1 416 ? -20.828 -36.156 -14.297 1 94.56 416 ALA A N 1
ATOM 3182 C CA . ALA A 1 416 ? -20.266 -37.25 -15.094 1 94.56 416 ALA A CA 1
ATOM 3183 C C . ALA A 1 416 ? -19.156 -37.969 -14.336 1 94.56 416 ALA A C 1
ATOM 3185 O O . ALA A 1 416 ? -18.734 -39.062 -14.719 1 94.56 416 ALA A O 1
ATOM 3186 N N . TRP A 1 417 ? -18.688 -37.312 -13.297 1 95.25 417 TRP A N 1
ATOM 3187 C CA . TRP A 1 417 ? -17.641 -37.875 -12.453 1 95.25 417 TRP A CA 1
ATOM 3188 C C . TRP A 1 417 ? -18.188 -38.312 -11.102 1 95.25 417 TRP A C 1
ATOM 3190 O O . TRP A 1 417 ? -19.031 -37.625 -10.516 1 95.25 417 TRP A O 1
ATOM 3200 N N . GLU A 1 418 ? -17.766 -39.438 -10.664 1 96.69 418 GLU A N 1
ATOM 3201 C CA . GLU A 1 418 ? -18.109 -39.938 -9.336 1 96.69 418 GLU A CA 1
ATOM 3202 C C . GLU A 1 418 ? -16.859 -40.375 -8.57 1 96.69 418 GLU A C 1
ATOM 3204 O O . GLU A 1 418 ? -15.992 -41.062 -9.125 1 96.69 418 GLU A O 1
ATOM 3209 N N . THR A 1 419 ? -16.766 -39.938 -7.383 1 96.94 419 THR A N 1
ATOM 3210 C CA . THR A 1 419 ? -15.68 -40.281 -6.477 1 96.94 419 THR A CA 1
ATOM 3211 C C . THR A 1 419 ? -16.219 -40.969 -5.227 1 96.94 419 THR A C 1
ATOM 3213 O O . THR A 1 419 ? -17.172 -40.5 -4.609 1 96.94 419 THR A O 1
ATOM 3216 N N . ALA A 1 420 ? -15.711 -42.125 -4.895 1 96.19 420 ALA A N 1
ATOM 3217 C CA . ALA A 1 420 ? -16.094 -42.844 -3.691 1 96.19 420 ALA A CA 1
ATOM 3218 C C . ALA A 1 420 ? -14.867 -43.281 -2.904 1 96.19 420 ALA A C 1
ATOM 3220 O O . ALA A 1 420 ? -13.766 -43.344 -3.449 1 96.19 420 ALA A O 1
ATOM 3221 N N . ILE A 1 421 ? -15.086 -43.531 -1.656 1 95.62 421 ILE A N 1
ATOM 3222 C CA . ILE A 1 421 ? -14.031 -44 -0.766 1 95.62 421 ILE A CA 1
ATOM 3223 C C . ILE A 1 421 ? -14.422 -45.344 -0.161 1 95.62 421 ILE A C 1
ATOM 3225 O O . ILE A 1 421 ? -15.5 -45.469 0.422 1 95.62 421 ILE A O 1
ATOM 3229 N N . LEU A 1 422 ? -13.555 -46.219 -0.274 1 95.25 422 LEU A N 1
ATOM 3230 C CA . LEU A 1 422 ? -13.812 -47.562 0.264 1 95.25 422 LEU A CA 1
ATOM 3231 C C . LEU A 1 422 ? -13.547 -47.594 1.766 1 95.25 422 LEU A C 1
ATOM 3233 O O . LEU A 1 422 ? -13.07 -46.625 2.342 1 95.25 422 LEU A O 1
ATOM 3237 N N . GLU A 1 423 ? -13.82 -48.719 2.344 1 91.69 423 GLU A N 1
ATOM 3238 C CA . GLU A 1 423 ? -13.656 -48.906 3.783 1 91.69 423 GLU A CA 1
ATOM 3239 C C . GLU A 1 423 ? -12.188 -48.75 4.188 1 91.69 423 GLU A C 1
ATOM 3241 O O . GLU A 1 423 ? -11.883 -48.25 5.266 1 91.69 423 GLU A O 1
ATOM 3246 N N . ASP A 1 424 ? -11.344 -49.188 3.338 1 88.31 424 ASP A N 1
ATOM 3247 C CA . ASP A 1 424 ? -9.914 -49.094 3.645 1 88.31 424 ASP A CA 1
ATOM 3248 C C . ASP A 1 424 ? -9.344 -47.75 3.229 1 88.31 424 ASP A C 1
ATOM 3250 O O . ASP A 1 424 ? -8.125 -47.562 3.17 1 88.31 424 ASP A O 1
ATOM 3254 N N . ARG A 1 425 ? -10.195 -46.875 2.76 1 91.44 425 ARG A N 1
ATOM 3255 C CA . ARG A 1 425 ? -9.906 -45.469 2.484 1 91.44 425 ARG A CA 1
ATOM 3256 C C . ARG A 1 425 ? -9.289 -45.312 1.102 1 91.44 425 ARG A C 1
ATOM 3258 O O . ARG A 1 425 ? -8.781 -44.219 0.771 1 91.44 425 ARG A O 1
ATOM 3265 N N . GLU A 1 426 ? -9.273 -46.406 0.337 1 94.31 426 GLU A N 1
ATOM 3266 C CA . GLU A 1 426 ? -8.883 -46.219 -1.06 1 94.31 426 GLU A CA 1
ATOM 3267 C C . GLU A 1 426 ? -9.922 -45.438 -1.838 1 94.31 426 GLU A C 1
ATOM 3269 O O . GLU A 1 426 ? -11.125 -45.688 -1.713 1 94.31 426 GLU A O 1
ATOM 3274 N N . MET A 1 427 ? -9.445 -44.5 -2.508 1 96.44 427 MET A N 1
ATOM 3275 C CA . MET A 1 427 ? -10.336 -43.75 -3.381 1 96.44 427 MET A CA 1
ATOM 3276 C C . MET A 1 427 ? -10.594 -44.5 -4.684 1 96.44 427 MET A C 1
ATOM 3278 O O . MET A 1 427 ? -9.664 -45.031 -5.281 1 96.44 427 MET A O 1
ATOM 3282 N N . ILE A 1 428 ? -11.828 -44.562 -5.082 1 97.31 428 ILE A N 1
ATOM 3283 C CA . ILE A 1 428 ? -12.188 -45.125 -6.387 1 97.31 428 ILE A CA 1
ATOM 3284 C C . ILE A 1 428 ? -12.953 -44.062 -7.191 1 97.31 428 ILE A C 1
ATOM 3286 O O . ILE A 1 428 ? -13.602 -43.188 -6.621 1 97.31 428 ILE A O 1
ATOM 3290 N N . VAL A 1 429 ? -12.852 -44.156 -8.453 1 97.94 429 VAL A N 1
ATOM 3291 C CA . VAL A 1 429 ? -13.375 -43.094 -9.297 1 97.94 429 VAL A CA 1
ATOM 3292 C C . VAL A 1 429 ? -14.062 -43.688 -10.523 1 97.94 429 VAL A C 1
ATOM 3294 O O . VAL A 1 429 ? -13.617 -44.719 -11.055 1 97.94 429 VAL A O 1
ATOM 3297 N N . ARG A 1 430 ? -15.133 -43.125 -10.922 1 97.56 430 ARG A N 1
ATOM 3298 C CA . ARG A 1 430 ? -15.82 -43.406 -12.18 1 97.56 430 ARG A CA 1
ATOM 3299 C C . ARG A 1 430 ? -16.078 -42.156 -12.969 1 97.56 430 ARG A C 1
ATOM 3301 O O . ARG A 1 430 ? -16.438 -41.125 -12.391 1 97.56 430 ARG A O 1
ATOM 3308 N N . GLY A 1 431 ? -15.852 -42.219 -14.258 1 96 431 GLY A N 1
ATOM 3309 C CA . GLY A 1 431 ? -16.062 -41.031 -15.078 1 96 431 GLY A CA 1
ATOM 3310 C C . GLY A 1 431 ? -15.562 -41.188 -16.5 1 96 431 GLY A C 1
ATOM 3311 O O . GLY A 1 431 ? -14.969 -42.219 -16.844 1 96 431 GLY A O 1
ATOM 3312 N N . PRO A 1 432 ? -15.812 -40.219 -17.328 1 95.56 432 PRO A N 1
ATOM 3313 C CA . PRO A 1 432 ? -15.547 -40.344 -18.766 1 95.56 432 PRO A CA 1
ATOM 3314 C C . PRO A 1 432 ? -14.062 -40.25 -19.094 1 95.56 432 PRO A C 1
ATOM 3316 O O . PRO A 1 432 ? -13.648 -40.594 -20.203 1 95.56 432 PRO A O 1
ATOM 3319 N N . GLY A 1 433 ? -13.227 -39.781 -18.25 1 95.69 433 GLY A N 1
ATOM 3320 C CA . GLY A 1 433 ? -11.805 -39.594 -18.531 1 95.69 433 GLY A CA 1
ATOM 3321 C C . GLY A 1 433 ? -10.961 -40.781 -18.141 1 95.69 433 GLY A C 1
ATOM 3322 O O . GLY A 1 433 ? -9.734 -40.719 -18.188 1 95.69 433 GLY A O 1
ATOM 3323 N N . LEU A 1 434 ? -11.594 -41.938 -17.781 1 97.44 434 LEU A N 1
ATOM 3324 C CA . LEU A 1 434 ? -10.859 -43.125 -17.359 1 97.44 434 LEU A CA 1
ATOM 3325 C C . LEU A 1 434 ? -10.266 -43.844 -18.562 1 97.44 434 LEU A C 1
ATOM 3327 O O . LEU A 1 434 ? -10.812 -43.781 -19.672 1 97.44 434 LEU A O 1
ATOM 3331 N N . PHE A 1 435 ? -9.117 -44.5 -18.344 1 97.44 435 PHE A N 1
ATOM 3332 C CA . PHE A 1 435 ? -8.586 -45.406 -19.344 1 97.44 435 PHE A CA 1
ATOM 3333 C C . PHE A 1 435 ? -9.484 -46.625 -19.469 1 97.44 435 PHE A C 1
ATOM 3335 O O . PHE A 1 435 ? -10.391 -46.844 -18.672 1 97.44 435 PHE A O 1
ATOM 3342 N N . VAL A 1 436 ? -9.305 -47.438 -20.531 1 97.31 436 VAL A N 1
ATOM 3343 C CA . VAL A 1 436 ? -10.203 -48.562 -20.766 1 97.31 436 VAL A CA 1
ATOM 3344 C C . VAL A 1 436 ? -9.484 -49.875 -20.469 1 97.31 436 VAL A C 1
ATOM 3346 O O . VAL A 1 436 ? -10.016 -50.938 -20.719 1 97.31 436 VAL A O 1
ATOM 3349 N N . GLY A 1 437 ? -8.266 -49.781 -19.984 1 97 437 GLY A N 1
ATOM 3350 C CA . GLY A 1 437 ? -7.504 -50.938 -19.594 1 97 437 GLY A CA 1
ATOM 3351 C C . GLY A 1 437 ? -6.039 -50.875 -19.984 1 97 437 GLY A C 1
ATOM 3352 O O . GLY A 1 437 ? -5.586 -49.844 -20.5 1 97 437 GLY A O 1
ATOM 3353 N N . TYR A 1 438 ? -5.34 -52 -19.609 1 95.69 438 TYR A N 1
ATOM 3354 C CA . TYR A 1 438 ? -3.934 -52.125 -19.984 1 95.69 438 TYR A CA 1
ATOM 3355 C C . TYR A 1 438 ? -3.771 -53.031 -21.203 1 95.69 438 TYR A C 1
ATOM 3357 O O . TYR A 1 438 ? -4.336 -54.125 -21.25 1 95.69 438 TYR A O 1
ATOM 3365 N N . TRP A 1 439 ? -2.996 -52.469 -22.172 1 96.94 439 TRP A N 1
ATOM 3366 C CA . TRP A 1 439 ? -2.764 -53.188 -23.422 1 96.94 439 TRP A CA 1
ATOM 3367 C C . TRP A 1 439 ? -2.152 -54.562 -23.172 1 96.94 439 TRP A C 1
ATOM 3369 O O . TRP A 1 439 ? -1.105 -54.688 -22.531 1 96.94 439 TRP A O 1
ATOM 3379 N N . ASN A 1 440 ? -2.748 -55.656 -23.562 1 95.12 440 ASN A N 1
ATOM 3380 C CA . ASN A 1 440 ? -2.297 -57.062 -23.469 1 95.12 440 ASN A CA 1
ATOM 3381 C C . ASN A 1 440 ? -2.158 -57.5 -22.016 1 95.12 440 ASN A C 1
ATOM 3383 O O . ASN A 1 440 ? -1.321 -58.344 -21.703 1 95.12 440 ASN A O 1
ATOM 3387 N N . LYS A 1 441 ? -2.926 -56.844 -21.172 1 93.75 441 LYS A N 1
ATOM 3388 C CA . LYS A 1 441 ? -2.865 -57.188 -19.75 1 93.75 441 LYS A CA 1
ATOM 3389 C C . LYS A 1 441 ? -4.262 -57.25 -19.141 1 93.75 441 LYS A C 1
ATOM 3391 O O . LYS A 1 441 ? -4.613 -56.438 -18.281 1 93.75 441 LYS A O 1
ATOM 3396 N N . PRO A 1 442 ? -4.992 -58.25 -19.516 1 94.69 442 PRO A N 1
ATOM 3397 C CA . PRO A 1 442 ? -6.379 -58.344 -19.047 1 94.69 442 PRO A CA 1
ATOM 3398 C C . PRO A 1 442 ? -6.492 -58.5 -17.531 1 94.69 442 PRO A C 1
ATOM 3400 O O . PRO A 1 442 ? -7.414 -57.969 -16.922 1 94.69 442 PRO A O 1
ATOM 3403 N N . GLU A 1 443 ? -5.582 -59.281 -16.938 1 93.12 443 GLU A N 1
ATOM 3404 C CA . GLU A 1 443 ? -5.645 -59.5 -15.492 1 93.12 443 GLU A CA 1
ATOM 3405 C C . GLU A 1 443 ? -5.387 -58.188 -14.742 1 93.12 443 GLU A C 1
ATOM 3407 O O . GLU A 1 443 ? -6.102 -57.844 -13.797 1 93.12 443 GLU A O 1
ATOM 3412 N N . GLU A 1 444 ? -4.375 -57.469 -15.164 1 90.88 444 GLU A N 1
ATOM 3413 C CA . GLU A 1 444 ? -4.086 -56.156 -14.562 1 90.88 444 GLU A CA 1
ATOM 3414 C C . GLU A 1 444 ? -5.234 -55.188 -14.789 1 90.88 444 GLU A C 1
ATOM 3416 O O . GLU A 1 444 ? -5.531 -54.375 -13.922 1 90.88 444 GLU A O 1
ATOM 3421 N N . THR A 1 445 ? -5.902 -55.281 -15.93 1 95.56 445 THR A N 1
ATOM 3422 C CA . THR A 1 445 ? -7.047 -54.438 -16.234 1 95.56 445 THR A CA 1
ATOM 3423 C C . THR A 1 445 ? -8.195 -54.688 -15.266 1 95.56 445 THR A C 1
ATOM 3425 O O . THR A 1 445 ? -8.766 -53.75 -14.703 1 95.56 445 THR A O 1
ATOM 3428 N N . ARG A 1 446 ? -8.422 -55.938 -15.047 1 94.25 446 ARG A N 1
ATOM 3429 C CA . ARG A 1 446 ? -9.523 -56.312 -14.164 1 94.25 446 ARG A CA 1
ATOM 3430 C C . ARG A 1 446 ? -9.242 -55.906 -12.727 1 94.25 446 ARG A C 1
ATOM 3432 O O . ARG A 1 446 ? -10.164 -55.594 -11.969 1 94.25 446 ARG A O 1
ATOM 3439 N N . SER A 1 447 ? -8.031 -55.906 -12.414 1 92.19 447 SER A N 1
ATOM 3440 C CA . SER A 1 447 ? -7.637 -55.5 -11.062 1 92.19 447 SER A CA 1
ATOM 3441 C C . SER A 1 447 ? -7.793 -54 -10.867 1 92.19 447 SER A C 1
ATOM 3443 O O . SER A 1 447 ? -8.141 -53.531 -9.781 1 92.19 447 SER A O 1
ATOM 3445 N N . ALA A 1 448 ? -7.613 -53.25 -11.852 1 93.69 448 ALA A N 1
ATOM 3446 C CA . ALA A 1 448 ? -7.613 -51.781 -11.758 1 93.69 448 ALA A CA 1
ATOM 3447 C C . ALA A 1 448 ? -8.992 -51.219 -12.062 1 93.69 448 ALA A C 1
ATOM 3449 O O . ALA A 1 448 ? -9.367 -50.156 -11.547 1 93.69 448 ALA A O 1
ATOM 3450 N N . LEU A 1 449 ? -9.727 -51.844 -12.93 1 96.31 449 LEU A N 1
ATOM 3451 C CA . LEU A 1 449 ? -11.031 -51.406 -13.398 1 96.31 449 LEU A CA 1
ATOM 3452 C C . LEU A 1 449 ? -12.086 -52.469 -13.156 1 96.31 449 LEU A C 1
ATOM 3454 O O . LEU A 1 449 ? -12.039 -53.531 -13.773 1 96.31 449 LEU A O 1
ATOM 3458 N N . ARG A 1 450 ? -13.016 -52.156 -12.312 1 95.56 450 ARG A N 1
ATOM 3459 C CA . ARG A 1 450 ? -14.078 -53.094 -11.969 1 95.56 450 ARG A CA 1
ATOM 3460 C C . ARG A 1 450 ? -15.445 -52.406 -12.023 1 95.56 450 ARG A C 1
ATOM 3462 O O . ARG A 1 450 ? -15.695 -51.469 -11.273 1 95.56 450 ARG A O 1
ATOM 3469 N N . ASP A 1 451 ? -16.344 -52.906 -12.852 1 94 451 ASP A N 1
ATOM 3470 C CA . ASP A 1 451 ? -17.703 -52.406 -12.961 1 94 451 ASP A CA 1
ATOM 3471 C C . ASP A 1 451 ? -17.703 -50.906 -13.227 1 94 451 ASP A C 1
ATOM 3473 O O . ASP A 1 451 ? -18.453 -50.156 -12.586 1 94 451 ASP A O 1
ATOM 3477 N N . GLY A 1 452 ? -16.766 -50.438 -13.93 1 94.75 452 GLY A N 1
ATOM 3478 C CA . GLY A 1 452 ? -16.688 -49.031 -14.344 1 94.75 452 GLY A CA 1
ATOM 3479 C C . GLY A 1 452 ? -15.922 -48.156 -13.367 1 94.75 452 GLY A C 1
ATOM 3480 O O . GLY A 1 452 ? -15.719 -46.969 -13.617 1 94.75 452 GLY A O 1
ATOM 3481 N N . TRP A 1 453 ? -15.484 -48.781 -12.234 1 97.75 453 TRP A N 1
ATOM 3482 C CA . TRP A 1 453 ? -14.742 -48.031 -11.227 1 97.75 453 TRP A CA 1
ATOM 3483 C C . TRP A 1 453 ? -13.242 -48.281 -11.352 1 97.75 453 TRP A C 1
ATOM 3485 O O . TRP A 1 453 ? -12.797 -49.406 -11.422 1 97.75 453 TRP A O 1
ATOM 3495 N N . LEU A 1 454 ? -12.523 -47.219 -11.391 1 98.12 454 LEU A N 1
ATOM 3496 C CA . LEU A 1 454 ? -11.078 -47.312 -11.258 1 98.12 454 LEU A CA 1
ATOM 3497 C C . LEU A 1 454 ? -10.672 -47.406 -9.789 1 98.12 454 LEU A C 1
ATOM 3499 O O . LEU A 1 454 ? -11.023 -46.562 -8.984 1 98.12 454 LEU A O 1
ATOM 3503 N N . TYR A 1 455 ? -10.016 -48.406 -9.477 1 96.44 455 TYR A N 1
ATOM 3504 C CA . TYR A 1 455 ? -9.344 -48.469 -8.188 1 96.44 455 TYR A CA 1
ATOM 3505 C C . TYR A 1 455 ? -7.984 -47.781 -8.242 1 96.44 455 TYR A C 1
ATOM 3507 O O . TYR A 1 455 ? -7.016 -48.344 -8.766 1 96.44 455 TYR A O 1
ATOM 3515 N N . THR A 1 456 ? -7.883 -46.656 -7.645 1 94.31 456 THR A N 1
ATOM 3516 C CA . THR A 1 456 ? -6.766 -45.75 -7.887 1 94.31 456 THR A CA 1
ATOM 3517 C C . THR A 1 456 ? -5.508 -46.25 -7.18 1 94.31 456 THR A C 1
ATOM 3519 O O . THR A 1 456 ? -4.391 -45.875 -7.551 1 94.31 456 THR A O 1
ATOM 3522 N N . GLY A 1 457 ? -5.699 -46.969 -6.141 1 90.75 457 GLY A N 1
ATOM 3523 C CA . GLY A 1 457 ? -4.574 -47.375 -5.312 1 90.75 457 GLY A CA 1
ATOM 3524 C C . GLY A 1 457 ? -4.105 -46.312 -4.367 1 90.75 457 GLY A C 1
ATOM 3525 O O . GLY A 1 457 ? -3.1 -46.469 -3.672 1 90.75 457 GLY A O 1
ATOM 3526 N N . ASP A 1 458 ? -4.789 -45.219 -4.266 1 90 458 ASP A N 1
ATOM 3527 C CA . ASP A 1 458 ? -4.418 -44.094 -3.404 1 90 458 ASP A CA 1
ATOM 3528 C C . ASP A 1 458 ? -5.367 -43.969 -2.215 1 90 458 ASP A C 1
ATOM 3530 O O . ASP A 1 458 ? -6.586 -44.062 -2.375 1 90 458 ASP A O 1
ATOM 3534 N N . ILE A 1 459 ? -4.73 -43.75 -1.097 1 90.06 459 ILE A N 1
ATOM 3535 C CA . ILE A 1 459 ? -5.473 -43.594 0.151 1 90.06 459 ILE A CA 1
ATOM 3536 C C . ILE A 1 459 ? -5.723 -42.125 0.442 1 90.06 459 ILE A C 1
ATOM 3538 O O . ILE A 1 459 ? -4.812 -41.312 0.327 1 90.06 459 ILE A O 1
ATOM 3542 N N . VAL A 1 460 ? -7.039 -41.812 0.81 1 92.44 460 VAL A N 1
ATOM 3543 C CA . VAL A 1 460 ? -7.371 -40.406 1.06 1 92.44 460 VAL A CA 1
ATOM 3544 C C . VAL A 1 460 ? -8.094 -40.281 2.398 1 92.44 460 VAL A C 1
ATOM 3546 O O . VAL A 1 460 ? -8.68 -41.25 2.893 1 92.44 460 VAL A O 1
ATOM 3549 N N . ASP A 1 461 ? -7.891 -39.156 3.035 1 90.69 461 ASP A N 1
ATOM 3550 C CA . ASP A 1 461 ? -8.688 -38.719 4.184 1 90.69 461 ASP A CA 1
ATOM 3551 C C . ASP A 1 461 ? -9.586 -37.562 3.826 1 90.69 461 ASP A C 1
ATOM 3553 O O . ASP A 1 461 ? -9.266 -36.75 2.938 1 90.69 461 ASP A O 1
ATOM 3557 N N . ILE A 1 462 ? -10.727 -37.531 4.434 1 92.81 462 ILE A N 1
ATOM 3558 C CA . ILE A 1 462 ? -11.617 -36.375 4.262 1 92.81 462 ILE A CA 1
ATOM 3559 C C . ILE A 1 462 ? -11.688 -35.562 5.559 1 92.81 462 ILE A C 1
ATOM 3561 O O . ILE A 1 462 ? -12.086 -36.094 6.598 1 92.81 462 ILE A O 1
ATOM 3565 N N . GLY A 1 463 ? -11.305 -34.406 5.457 1 87.88 463 GLY A N 1
ATOM 3566 C CA . GLY A 1 463 ? -11.344 -33.562 6.633 1 87.88 463 GLY A CA 1
ATOM 3567 C C . GLY A 1 463 ? -12.75 -33.125 7.008 1 87.88 463 GLY A C 1
ATOM 3568 O O . GLY A 1 463 ? -13.703 -33.406 6.285 1 87.88 463 GLY A O 1
ATOM 3569 N N . PRO A 1 464 ? -12.82 -32.375 8.18 1 88.44 464 PRO A N 1
ATOM 3570 C CA . PRO A 1 464 ? -14.125 -31.922 8.664 1 88.44 464 PRO A CA 1
ATOM 3571 C C . PRO A 1 464 ? -14.812 -30.969 7.703 1 88.44 464 PRO A C 1
ATOM 3573 O O . PRO A 1 464 ? -16.047 -30.859 7.695 1 88.44 464 PRO A O 1
ATOM 3576 N N . THR A 1 465 ? -14.039 -30.344 6.902 1 87.12 465 THR A N 1
ATOM 3577 C CA . THR A 1 465 ? -14.602 -29.375 5.973 1 87.12 465 THR A CA 1
ATOM 3578 C C . THR A 1 465 ? -14.93 -30.031 4.633 1 87.12 465 THR A C 1
ATOM 3580 O O . THR A 1 465 ? -15.336 -29.344 3.688 1 87.12 465 THR A O 1
ATOM 3583 N N . GLY A 1 466 ? -14.648 -31.266 4.543 1 91.12 466 GLY A N 1
ATOM 3584 C CA . GLY A 1 466 ? -14.969 -31.984 3.324 1 91.12 466 GLY A CA 1
ATOM 3585 C C . GLY A 1 466 ? -13.82 -32.031 2.33 1 91.12 466 GLY A C 1
ATOM 3586 O O . GLY A 1 466 ? -13.945 -32.594 1.247 1 91.12 466 GLY A O 1
ATOM 3587 N N . LEU A 1 467 ? -12.734 -31.438 2.701 1 93.75 467 LEU A N 1
ATOM 3588 C CA . LEU A 1 467 ? -11.578 -31.391 1.816 1 93.75 467 LEU A CA 1
ATOM 3589 C C . LEU A 1 467 ? -10.805 -32.688 1.87 1 93.75 467 LEU A C 1
ATOM 3591 O O . LEU A 1 467 ? -10.609 -33.281 2.947 1 93.75 467 LEU A O 1
ATOM 3595 N N . PHE A 1 468 ? -10.422 -33.156 0.718 1 94.81 468 PHE A N 1
ATOM 3596 C CA . PHE A 1 468 ? -9.688 -34.406 0.599 1 94.81 468 PHE A CA 1
ATOM 3597 C C . PHE A 1 468 ? -8.195 -34.188 0.805 1 94.81 468 PHE A C 1
ATOM 3599 O O . PHE A 1 468 ? -7.637 -33.219 0.323 1 94.81 468 PHE A O 1
ATOM 3606 N N . LYS A 1 469 ? -7.617 -35.094 1.515 1 90.5 469 LYS A N 1
ATOM 3607 C CA . LYS A 1 469 ? -6.168 -35.156 1.69 1 90.5 469 LYS A CA 1
ATOM 3608 C C . LYS A 1 469 ? -5.602 -36.469 1.186 1 90.5 469 LYS A C 1
ATOM 3610 O O . LYS A 1 469 ? -6.09 -37.531 1.547 1 90.5 469 LYS A O 1
ATOM 3615 N N . LEU A 1 470 ? -4.633 -36.375 0.278 1 87.19 470 LEU A N 1
ATOM 3616 C CA . LEU A 1 470 ? -3.943 -37.562 -0.181 1 87.19 470 LEU A CA 1
ATOM 3617 C C . LEU A 1 470 ? -2.975 -38.094 0.881 1 87.19 470 LEU A C 1
ATOM 3619 O O . LEU A 1 470 ? -2.074 -37.344 1.305 1 87.19 470 LEU A O 1
ATOM 3623 N N . VAL A 1 471 ? -3.146 -39.25 1.335 1 82.75 471 VAL A N 1
ATOM 3624 C CA . VAL A 1 471 ? -2.305 -39.812 2.373 1 82.75 471 VAL A CA 1
ATOM 3625 C C . VAL A 1 471 ? -1.103 -40.5 1.733 1 82.75 471 VAL A C 1
ATOM 3627 O O . VAL A 1 471 ? 0.045 -40.156 1.998 1 82.75 471 VAL A O 1
ATOM 3630 N N . ASP A 1 472 ? -1.341 -41.562 0.959 1 81.69 472 ASP A N 1
ATOM 3631 C CA . ASP A 1 472 ? -0.281 -42.312 0.281 1 81.69 472 ASP A CA 1
ATOM 3632 C C . ASP A 1 472 ? -0.863 -43.344 -0.668 1 81.69 472 ASP A C 1
ATOM 3634 O O . ASP A 1 472 ? -2.08 -43.531 -0.72 1 81.69 472 ASP A O 1
ATOM 3638 N N . ARG A 1 473 ? 0.138 -43.906 -1.442 1 78.88 473 ARG A N 1
ATOM 3639 C CA . ARG A 1 473 ? -0.247 -45.094 -2.211 1 78.88 473 ARG A CA 1
ATOM 3640 C C . ARG A 1 473 ? -0.5 -46.281 -1.293 1 78.88 473 ARG A C 1
ATOM 3642 O O . ARG A 1 473 ? 0.233 -46.5 -0.324 1 78.88 473 ARG A O 1
ATOM 3649 N N . LYS A 1 474 ? -1.493 -46.969 -1.588 1 76.5 474 LYS A N 1
ATOM 3650 C CA . LYS A 1 474 ? -1.843 -48.156 -0.792 1 76.5 474 LYS A CA 1
ATOM 3651 C C . LYS A 1 474 ? -0.667 -49.125 -0.697 1 76.5 474 LYS A C 1
ATOM 3653 O O . LYS A 1 474 ? -0.369 -49.625 0.381 1 76.5 474 LYS A O 1
ATOM 3658 N N . LYS A 1 475 ? 0.06 -49.188 -1.827 1 73 475 LYS A N 1
ATOM 3659 C CA . LYS A 1 475 ? 1.16 -50.156 -1.893 1 73 475 LYS A CA 1
ATOM 3660 C C . LYS A 1 475 ? 2.412 -49.594 -1.217 1 73 475 LYS A C 1
ATOM 3662 O O . LYS A 1 475 ? 3.355 -50.344 -0.944 1 73 475 LYS A O 1
ATOM 3667 N N . GLU A 1 476 ? 2.391 -48.375 -1 1 76.19 476 GLU A N 1
ATOM 3668 C CA . GLU A 1 476 ? 3.59 -47.75 -0.461 1 76.19 476 GLU A CA 1
ATOM 3669 C C . GLU A 1 476 ? 3.486 -47.562 1.052 1 76.19 476 GLU A C 1
ATOM 3671 O O . GLU A 1 476 ? 4.453 -47.156 1.7 1 76.19 476 GLU A O 1
ATOM 3676 N N . ILE A 1 477 ? 2.418 -47.781 1.54 1 76.38 477 ILE A N 1
ATOM 3677 C CA . ILE A 1 477 ? 2.266 -47.688 2.988 1 76.38 477 ILE A CA 1
ATOM 3678 C C . ILE A 1 477 ? 3.25 -48.625 3.67 1 76.38 477 ILE A C 1
ATOM 3680 O O . ILE A 1 477 ? 3.391 -49.781 3.264 1 76.38 477 ILE A O 1
ATOM 3684 N N . ILE A 1 478 ? 4.074 -48.031 4.512 1 79.94 478 ILE A N 1
ATOM 3685 C CA . ILE A 1 478 ? 5.062 -48.812 5.242 1 79.94 478 ILE A CA 1
ATOM 3686 C C . ILE A 1 478 ? 4.402 -49.5 6.445 1 79.94 478 ILE A C 1
ATOM 3688 O O . ILE A 1 478 ? 3.732 -48.844 7.242 1 79.94 478 ILE A O 1
ATOM 3692 N N . ASN A 1 479 ? 4.488 -50.781 6.496 1 77.62 479 ASN A N 1
ATOM 3693 C CA . ASN A 1 479 ? 4.102 -51.531 7.688 1 77.62 479 ASN A CA 1
ATOM 3694 C C . ASN A 1 479 ? 5.316 -51.938 8.516 1 77.62 479 ASN A C 1
ATOM 3696 O O . ASN A 1 479 ? 6.078 -52.812 8.109 1 77.62 479 ASN A O 1
ATOM 3700 N N . THR A 1 480 ? 5.473 -51.281 9.609 1 80.19 480 THR A N 1
ATOM 3701 C CA . THR A 1 480 ? 6.613 -51.594 10.469 1 80.19 480 THR A CA 1
ATOM 3702 C C . THR A 1 480 ? 6.414 -52.938 11.18 1 80.19 480 THR A C 1
ATOM 3704 O O . THR A 1 480 ? 5.309 -53.469 11.188 1 80.19 480 THR A O 1
ATOM 3707 N N . SER A 1 481 ? 7.566 -53.469 11.664 1 76.81 481 SER A N 1
ATOM 3708 C CA . SER A 1 481 ? 7.5 -54.75 12.352 1 76.81 481 SER A CA 1
ATOM 3709 C C . SER A 1 481 ? 6.633 -54.656 13.602 1 76.81 481 SER A C 1
ATOM 3711 O O . SER A 1 481 ? 6.121 -55.688 14.078 1 76.81 481 SER A O 1
ATOM 3713 N N . ASN A 1 482 ? 6.426 -53.438 14.094 1 72.56 482 ASN A N 1
ATOM 3714 C CA . ASN A 1 482 ? 5.586 -53.25 15.273 1 72.56 482 ASN A CA 1
ATOM 3715 C C . ASN A 1 482 ? 4.117 -53.094 14.898 1 72.56 482 ASN A C 1
ATOM 3717 O O . ASN A 1 482 ? 3.283 -52.781 15.742 1 72.56 482 ASN A O 1
ATOM 3721 N N . GLY A 1 483 ? 3.787 -53.281 13.625 1 70 483 GLY A N 1
ATOM 3722 C CA . GLY A 1 483 ? 2.406 -53.312 13.172 1 70 483 GLY A CA 1
ATOM 3723 C C . GLY A 1 483 ? 1.843 -51.938 12.836 1 70 483 GLY A C 1
ATOM 3724 O O . GLY A 1 483 ? 0.626 -51.781 12.727 1 70 483 GLY A O 1
ATOM 3725 N N . LYS A 1 484 ? 2.672 -50.969 12.812 1 76.19 484 LYS A N 1
ATOM 3726 C CA . LYS A 1 484 ? 2.193 -49.625 12.469 1 76.19 484 LYS A CA 1
ATOM 3727 C C . LYS A 1 484 ? 2.223 -49.406 10.961 1 76.19 484 LYS A C 1
ATOM 3729 O O . LYS A 1 484 ? 3.166 -49.812 10.289 1 76.19 484 LYS A O 1
ATOM 3734 N N . SER A 1 485 ? 1.113 -48.906 10.422 1 78.69 485 SER A N 1
ATOM 3735 C CA . SER A 1 485 ? 1.04 -48.5 9.023 1 78.69 485 SER A CA 1
ATOM 3736 C C . SER A 1 485 ? 1.305 -47.031 8.859 1 78.69 485 SER A C 1
ATOM 3738 O O . SER A 1 485 ? 0.557 -46.188 9.383 1 78.69 485 SER A O 1
ATOM 3740 N N . ILE A 1 486 ? 2.416 -46.781 8.211 1 81.94 486 ILE A N 1
ATOM 3741 C CA . ILE A 1 486 ? 2.893 -45.406 8.172 1 81.94 486 ILE A CA 1
ATOM 3742 C C . ILE A 1 486 ? 3.02 -44.938 6.723 1 81.94 486 ILE A C 1
ATOM 3744 O O . ILE A 1 486 ? 3.504 -45.688 5.867 1 81.94 486 ILE A O 1
ATOM 3748 N N . SER A 1 487 ? 2.566 -43.844 6.414 1 80.44 487 SER A N 1
ATOM 3749 C CA . SER A 1 487 ? 2.732 -43.219 5.102 1 80.44 487 SER A CA 1
ATOM 3750 C C . SER A 1 487 ? 4.102 -42.562 4.969 1 80.44 487 SER A C 1
ATOM 3752 O O . SER A 1 487 ? 4.363 -41.531 5.586 1 80.44 487 SER A O 1
ATOM 3754 N N . PRO A 1 488 ? 4.941 -43.125 4.145 1 87 488 PRO A N 1
ATOM 3755 C CA . PRO A 1 488 ? 6.25 -42.469 4 1 87 488 PRO A CA 1
ATOM 3756 C C . PRO A 1 488 ? 6.168 -41.125 3.336 1 87 488 PRO A C 1
ATOM 3758 O O . PRO A 1 488 ? 6.957 -40.219 3.652 1 87 488 PRO A O 1
ATOM 3761 N N . THR A 1 489 ? 5.152 -40.969 2.527 1 79.19 489 THR A N 1
ATOM 3762 C CA . THR A 1 489 ? 5.016 -39.75 1.778 1 79.19 489 THR A CA 1
ATOM 3763 C C . THR A 1 489 ? 4.828 -38.562 2.725 1 79.19 489 THR A C 1
ATOM 3765 O O . THR A 1 489 ? 5.438 -37.5 2.541 1 79.19 489 THR A O 1
ATOM 3768 N N . GLN A 1 490 ? 4.051 -38.688 3.646 1 78.06 490 GLN A N 1
ATOM 3769 C CA . GLN A 1 490 ? 3.82 -37.625 4.621 1 78.06 490 GLN A CA 1
ATOM 3770 C C . GLN A 1 490 ? 5.113 -37.25 5.336 1 78.06 490 GLN A C 1
ATOM 3772 O O . GLN A 1 490 ? 5.387 -36.062 5.535 1 78.06 490 GLN A O 1
ATOM 3777 N N . ILE A 1 491 ? 5.852 -38.219 5.707 1 86.94 491 ILE A N 1
ATOM 3778 C CA . ILE A 1 491 ? 7.113 -38 6.406 1 86.94 491 ILE A CA 1
ATOM 3779 C C . ILE A 1 491 ? 8.109 -37.312 5.465 1 86.94 491 ILE A C 1
ATOM 3781 O O . ILE A 1 491 ? 8.789 -36.375 5.844 1 86.94 491 ILE A O 1
ATOM 3785 N N . GLU A 1 492 ? 8.07 -37.781 4.27 1 89.5 492 GLU A N 1
ATOM 3786 C CA . GLU A 1 492 ? 8.977 -37.219 3.258 1 89.5 492 GLU A CA 1
ATOM 3787 C C . GLU A 1 492 ? 8.664 -35.781 2.961 1 89.5 492 GLU A C 1
ATOM 3789 O O . GLU A 1 492 ? 9.578 -34.938 2.809 1 89.5 492 GLU A O 1
ATOM 3794 N N . ASN A 1 493 ? 7.43 -35.531 2.938 1 82.88 493 ASN A N 1
ATOM 3795 C CA . ASN A 1 493 ? 7.02 -34.125 2.729 1 82.88 493 ASN A CA 1
ATOM 3796 C C . ASN A 1 493 ? 7.473 -33.25 3.877 1 82.88 493 ASN A C 1
ATOM 3798 O O . ASN A 1 493 ? 7.93 -32.125 3.65 1 82.88 493 ASN A O 1
ATOM 3802 N N . GLU A 1 494 ? 7.336 -33.656 5.094 1 83.94 494 GLU A N 1
ATOM 3803 C CA . GLU A 1 494 ? 7.773 -32.906 6.258 1 83.94 494 GLU A CA 1
ATOM 3804 C C . GLU A 1 494 ? 9.273 -32.625 6.203 1 83.94 494 GLU A C 1
ATOM 3806 O O . GLU A 1 494 ? 9.711 -31.516 6.559 1 83.94 494 GLU A O 1
ATOM 3811 N N . ILE A 1 495 ? 10.016 -33.562 5.695 1 89.31 495 ILE A N 1
ATOM 3812 C CA . ILE A 1 495 ? 11.469 -33.438 5.605 1 89.31 495 ILE A CA 1
ATOM 3813 C C . ILE A 1 495 ? 11.852 -32.438 4.516 1 89.31 495 ILE A C 1
ATOM 3815 O O . ILE A 1 495 ? 12.773 -31.656 4.688 1 89.31 495 ILE A O 1
ATOM 3819 N N . ARG A 1 496 ? 11.047 -32.344 3.5 1 86.69 496 ARG A N 1
ATOM 3820 C CA . ARG A 1 496 ? 11.359 -31.547 2.324 1 86.69 496 ARG A CA 1
ATOM 3821 C C . ARG A 1 496 ? 10.977 -30.094 2.545 1 86.69 496 ARG A C 1
ATOM 3823 O O . ARG A 1 496 ? 11.195 -29.25 1.669 1 86.69 496 ARG A O 1
ATOM 3830 N N . HIS A 1 497 ? 10.469 -29.828 3.701 1 81.38 497 HIS A N 1
ATOM 3831 C CA . HIS A 1 497 ? 10.258 -28.438 4.059 1 81.38 497 HIS A CA 1
ATOM 3832 C C . HIS A 1 497 ? 11.578 -27.688 4.18 1 81.38 497 HIS A C 1
ATOM 3834 O O . HIS A 1 497 ? 11.625 -26.469 4.051 1 81.38 497 HIS A O 1
ATOM 3840 N N . SER A 1 498 ? 12.648 -28.391 4.363 1 82.94 498 SER A N 1
ATOM 3841 C CA . SER A 1 498 ? 13.977 -27.812 4.465 1 82.94 498 SER A CA 1
ATOM 3842 C C . SER A 1 498 ? 14.508 -27.391 3.098 1 82.94 498 SER A C 1
ATOM 3844 O O . SER A 1 498 ? 14.461 -28.172 2.145 1 82.94 498 SER A O 1
ATOM 3846 N N . PRO A 1 499 ? 15.008 -26.156 3.023 1 80.12 499 PRO A N 1
ATOM 3847 C CA . PRO A 1 499 ? 15.578 -25.719 1.745 1 80.12 499 PRO A CA 1
ATOM 3848 C C . PRO A 1 499 ? 16.828 -26.516 1.351 1 80.12 499 PRO A C 1
ATOM 3850 O O . PRO A 1 499 ? 17.25 -26.453 0.198 1 80.12 499 PRO A O 1
ATOM 3853 N N . PHE A 1 500 ? 17.344 -27.297 2.223 1 85.88 500 PHE A N 1
ATOM 3854 C CA . PHE A 1 500 ? 18.578 -28.016 1.969 1 85.88 500 PHE A CA 1
ATOM 3855 C C . PHE A 1 500 ? 18.297 -29.422 1.473 1 85.88 500 PHE A C 1
ATOM 3857 O O . PHE A 1 500 ? 19.219 -30.156 1.087 1 85.88 500 PHE A O 1
ATOM 3864 N N . ILE A 1 501 ? 17.031 -29.812 1.479 1 90 501 ILE A N 1
ATOM 3865 C CA . ILE A 1 501 ? 16.656 -31.172 1.088 1 90 501 ILE A CA 1
ATOM 3866 C C . ILE A 1 501 ? 15.75 -31.125 -0.136 1 90 501 ILE A C 1
ATOM 3868 O O . ILE A 1 501 ? 14.664 -30.547 -0.088 1 90 501 ILE A O 1
ATOM 3872 N N . SER A 1 502 ? 16.188 -31.719 -1.187 1 86.88 502 SER A N 1
ATOM 3873 C CA . SER A 1 502 ? 15.422 -31.703 -2.426 1 86.88 502 SER A CA 1
ATOM 3874 C C . SER A 1 502 ? 14.461 -32.875 -2.492 1 86.88 502 SER A C 1
ATOM 3876 O O . SER A 1 502 ? 13.383 -32.781 -3.082 1 86.88 502 SER A O 1
ATOM 3878 N N . GLU A 1 503 ? 14.93 -34.062 -1.987 1 88.94 503 GLU A N 1
ATOM 3879 C CA . GLU A 1 503 ? 14.117 -35.281 -1.979 1 88.94 503 GLU A CA 1
ATOM 3880 C C . GLU A 1 503 ? 14.453 -36.156 -0.785 1 88.94 503 GLU A C 1
ATOM 3882 O O . GLU A 1 503 ? 15.547 -36.062 -0.225 1 88.94 503 GLU A O 1
ATOM 3887 N N . ALA A 1 504 ? 13.539 -37 -0.27 1 91.44 504 ALA A N 1
ATOM 3888 C CA . ALA A 1 504 ? 13.711 -37.969 0.811 1 91.44 504 ALA A CA 1
ATOM 3889 C C . ALA A 1 504 ? 12.984 -39.281 0.502 1 91.44 504 ALA A C 1
ATOM 3891 O O . ALA A 1 504 ? 11.898 -39.25 -0.069 1 91.44 504 ALA A O 1
ATOM 3892 N N . ALA A 1 505 ? 13.648 -40.344 0.792 1 92.12 505 ALA A N 1
ATOM 3893 C CA . ALA A 1 505 ? 13.023 -41.656 0.721 1 92.12 505 ALA A CA 1
ATOM 3894 C C . ALA A 1 505 ? 13.016 -42.344 2.086 1 92.12 505 ALA A C 1
ATOM 3896 O O . ALA A 1 505 ? 14.07 -42.75 2.596 1 92.12 505 ALA A O 1
ATOM 3897 N N . VAL A 1 506 ? 11.867 -42.5 2.658 1 92.44 506 VAL A N 1
ATOM 3898 C CA . VAL A 1 506 ? 11.734 -43.125 3.977 1 92.44 506 VAL A CA 1
ATOM 3899 C C . VAL A 1 506 ? 11.688 -44.625 3.838 1 92.44 506 VAL A C 1
ATOM 3901 O O . VAL A 1 506 ? 10.984 -45.156 2.969 1 92.44 506 VAL A O 1
ATOM 3904 N N . ILE A 1 507 ? 12.445 -45.25 4.656 1 91.31 507 ILE A N 1
ATOM 3905 C CA . ILE A 1 507 ? 12.562 -46.688 4.648 1 91.31 507 ILE A CA 1
ATOM 3906 C C . ILE A 1 507 ? 12.156 -47.25 6.008 1 91.31 507 ILE A C 1
ATOM 3908 O O . ILE A 1 507 ? 12.562 -46.719 7.051 1 91.31 507 ILE A O 1
ATOM 3912 N N . GLY A 1 508 ? 11.242 -48.375 5.957 1 87.94 508 GLY A N 1
ATOM 3913 C CA . GLY A 1 508 ? 10.891 -48.906 7.25 1 87.94 508 GLY A CA 1
ATOM 3914 C C . GLY A 1 508 ? 10.055 -50.188 7.145 1 87.94 508 GLY A C 1
ATOM 3915 O O . GLY A 1 508 ? 9.57 -50.688 8.156 1 87.94 508 GLY A O 1
ATOM 3916 N N . GLU A 1 509 ? 9.82 -50.625 5.93 1 85.12 509 GLU A N 1
ATOM 3917 C CA . GLU A 1 509 ? 9 -51.812 5.746 1 85.12 509 GLU A CA 1
ATOM 3918 C C . GLU A 1 509 ? 9.57 -53 6.52 1 85.12 509 GLU A C 1
ATOM 3920 O O . GLU A 1 509 ? 10.719 -53.406 6.293 1 85.12 509 GLU A O 1
ATOM 3925 N N . GLY A 1 510 ? 8.828 -53.531 7.383 1 80.81 510 GLY A N 1
ATOM 3926 C CA . GLY A 1 510 ? 9.242 -54.719 8.156 1 80.81 510 GLY A CA 1
ATOM 3927 C C . GLY A 1 510 ? 10.328 -54.406 9.164 1 80.81 510 GLY A C 1
ATOM 3928 O O . GLY A 1 510 ? 10.977 -55.312 9.688 1 80.81 510 GLY A O 1
ATOM 3929 N N . LYS A 1 511 ? 10.625 -53.094 9.297 1 84.94 511 LYS A N 1
ATOM 3930 C CA . LYS A 1 511 ? 11.68 -52.688 10.219 1 84.94 511 LYS A CA 1
ATOM 3931 C C . LYS A 1 511 ? 11.094 -52.094 11.5 1 84.94 511 LYS A C 1
ATOM 3933 O O . LYS A 1 511 ? 9.914 -51.75 11.539 1 84.94 511 LYS A O 1
ATOM 3938 N N . LYS A 1 512 ? 11.984 -52.031 12.492 1 81.19 512 LYS A N 1
ATOM 3939 C CA . LYS A 1 512 ? 11.547 -51.594 13.812 1 81.19 512 LYS A CA 1
ATOM 3940 C C . LYS A 1 512 ? 11.344 -50.062 13.828 1 81.19 512 LYS A C 1
ATOM 3942 O O . LYS A 1 512 ? 10.57 -49.562 14.641 1 81.19 512 LYS A O 1
ATOM 3947 N N . TYR A 1 513 ? 12.094 -49.438 13.062 1 88.06 513 TYR A N 1
ATOM 3948 C CA . TYR A 1 513 ? 12.016 -48 13.023 1 88.06 513 TYR A CA 1
ATOM 3949 C C . TYR A 1 513 ? 12.234 -47.469 11.609 1 88.06 513 TYR A C 1
ATOM 3951 O O . TYR A 1 513 ? 12.672 -48.219 10.727 1 88.06 513 TYR A O 1
ATOM 3959 N N . LEU A 1 514 ? 11.852 -46.219 11.383 1 92.38 514 LEU A N 1
ATOM 3960 C CA . LEU A 1 514 ? 11.969 -45.594 10.062 1 92.38 514 LEU A CA 1
ATOM 3961 C C . LEU A 1 514 ? 13.336 -44.938 9.883 1 92.38 514 LEU A C 1
ATOM 3963 O O . LEU A 1 514 ? 13.875 -44.344 10.82 1 92.38 514 LEU A O 1
ATOM 3967 N N . THR A 1 515 ? 13.93 -45.094 8.766 1 93.69 515 THR A N 1
ATOM 3968 C CA . THR A 1 515 ? 15.133 -44.375 8.336 1 93.69 515 THR A CA 1
ATOM 3969 C C . THR A 1 515 ? 14.891 -43.656 7.012 1 93.69 515 THR A C 1
ATOM 3971 O O . THR A 1 515 ? 13.797 -43.719 6.445 1 93.69 515 THR A O 1
ATOM 3974 N N . ALA A 1 516 ? 15.859 -42.844 6.602 1 94.5 516 ALA A N 1
ATOM 3975 C CA . ALA A 1 516 ? 15.617 -42.094 5.375 1 94.5 516 ALA A CA 1
ATOM 3976 C C . ALA A 1 516 ? 16.891 -41.938 4.555 1 94.5 516 ALA A C 1
ATOM 3978 O O . ALA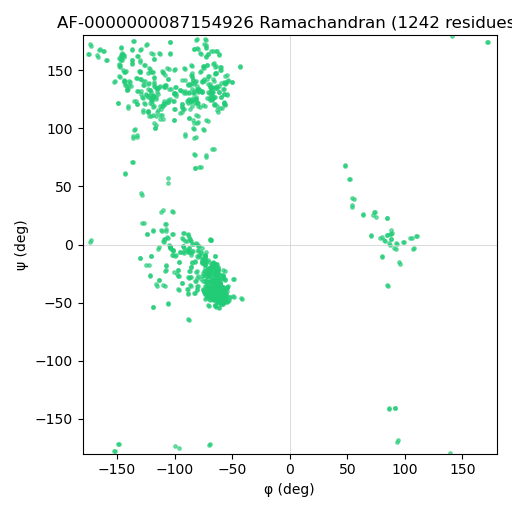 A 1 516 ? 17.984 -41.812 5.113 1 94.5 516 ALA A O 1
ATOM 3979 N N . LEU A 1 517 ? 16.781 -42.062 3.277 1 94.62 517 LEU A N 1
ATOM 3980 C CA . LEU A 1 517 ? 17.781 -41.562 2.332 1 94.62 517 LEU A CA 1
ATOM 3981 C C . LEU A 1 517 ? 17.5 -40.156 1.903 1 94.62 517 LEU A C 1
ATOM 3983 O O . LEU A 1 517 ? 16.375 -39.812 1.516 1 94.62 517 LEU A O 1
ATOM 3987 N N . ILE A 1 518 ? 18.5 -39.281 1.972 1 94.25 518 ILE A N 1
ATOM 3988 C CA . ILE A 1 518 ? 18.281 -37.875 1.766 1 94.25 518 ILE A CA 1
ATOM 3989 C C . ILE A 1 518 ? 19.031 -37.406 0.523 1 94.25 518 ILE A C 1
ATOM 3991 O O . ILE A 1 518 ? 20.234 -37.656 0.378 1 94.25 518 ILE A O 1
ATOM 3995 N N . GLU A 1 519 ? 18.281 -36.75 -0.404 1 92.62 519 GLU A N 1
ATOM 3996 C CA . GLU A 1 519 ? 18.906 -35.969 -1.465 1 92.62 519 GLU A CA 1
ATOM 3997 C C . GLU A 1 519 ? 19.031 -34.5 -1.067 1 92.62 519 GLU A C 1
ATOM 3999 O O . GLU A 1 519 ? 18.031 -33.844 -0.851 1 92.62 519 GLU A O 1
ATOM 4004 N N . VAL A 1 520 ? 20.25 -34 -0.997 1 90.25 520 VAL A N 1
ATOM 4005 C CA . VAL A 1 520 ? 20.453 -32.625 -0.601 1 90.25 520 VAL A CA 1
ATOM 4006 C C . VAL A 1 520 ? 20.297 -31.703 -1.816 1 90.25 520 VAL A C 1
ATOM 4008 O O . VAL A 1 520 ? 20.578 -32.094 -2.945 1 90.25 520 VAL A O 1
ATOM 4011 N N . ASN A 1 521 ? 19.703 -30.578 -1.609 1 85.25 521 ASN A N 1
ATOM 4012 C CA . ASN A 1 521 ? 19.656 -29.547 -2.646 1 85.25 521 ASN A CA 1
ATOM 4013 C C . ASN A 1 521 ? 21.062 -29.047 -2.99 1 85.25 521 ASN A C 1
ATOM 4015 O O . ASN A 1 521 ? 21.688 -28.359 -2.186 1 85.25 521 ASN A O 1
ATOM 4019 N N . ALA A 1 522 ? 21.422 -29.297 -4.156 1 80.75 522 ALA A N 1
ATOM 4020 C CA . ALA A 1 522 ? 22.797 -29.047 -4.543 1 80.75 522 ALA A CA 1
ATOM 4021 C C . ALA A 1 522 ? 23.125 -27.547 -4.469 1 80.75 522 ALA A C 1
ATOM 4023 O O . ALA A 1 522 ? 24.141 -27.156 -3.887 1 80.75 522 ALA A O 1
ATOM 4024 N N . ILE A 1 523 ? 22.266 -26.797 -4.898 1 73.5 523 ILE A N 1
ATOM 4025 C CA . ILE A 1 523 ? 22.531 -25.359 -5.004 1 73.5 523 ILE A CA 1
ATOM 4026 C C . ILE A 1 523 ? 22.578 -24.75 -3.605 1 73.5 523 ILE A C 1
ATOM 4028 O O . ILE A 1 523 ? 23.578 -24.125 -3.232 1 73.5 523 ILE A O 1
ATOM 4032 N N . ALA A 1 524 ? 21.578 -24.984 -2.816 1 76.81 524 ALA A N 1
ATOM 4033 C CA . ALA A 1 524 ? 21.5 -24.391 -1.485 1 76.81 524 ALA A CA 1
ATOM 4034 C C . ALA A 1 524 ? 22.609 -24.906 -0.583 1 76.81 524 ALA A C 1
ATOM 4036 O O . ALA A 1 524 ? 23.219 -24.141 0.164 1 76.81 524 ALA A O 1
ATOM 4037 N N . THR A 1 525 ? 22.938 -26.172 -0.729 1 80.44 525 THR A N 1
ATOM 4038 C CA . THR A 1 525 ? 23.875 -26.797 0.184 1 80.44 525 THR A CA 1
ATOM 4039 C C . THR A 1 525 ? 25.312 -26.453 -0.209 1 80.44 525 THR A C 1
ATOM 4041 O O . THR A 1 525 ? 26.172 -26.234 0.656 1 80.44 525 THR A O 1
ATOM 4044 N N . MET A 1 526 ? 25.516 -26.359 -1.474 1 78.75 526 MET A N 1
ATOM 4045 C CA . MET A 1 526 ? 26.844 -25.969 -1.913 1 78.75 526 MET A CA 1
ATOM 4046 C C . MET A 1 526 ? 27.156 -24.547 -1.486 1 78.75 526 MET A C 1
ATOM 4048 O O . MET A 1 526 ? 28.266 -24.266 -1.016 1 78.75 526 MET A O 1
ATOM 4052 N N . GLU A 1 527 ? 26.188 -23.719 -1.707 1 74.81 527 GLU A N 1
ATOM 4053 C CA . GLU A 1 527 ? 26.375 -22.328 -1.309 1 74.81 527 GLU A CA 1
ATOM 4054 C C . GLU A 1 527 ? 26.609 -22.219 0.193 1 74.81 527 GLU A C 1
ATOM 4056 O O . GLU A 1 527 ? 27.484 -21.453 0.628 1 74.81 527 GLU A O 1
ATOM 4061 N N . TRP A 1 528 ? 25.828 -22.922 0.932 1 76.56 528 TRP A N 1
ATOM 4062 C CA . TRP A 1 528 ? 25.953 -22.938 2.387 1 76.56 528 TRP A CA 1
ATOM 4063 C C . TRP A 1 528 ? 27.297 -23.516 2.82 1 76.56 528 TRP A C 1
ATOM 4065 O O . TRP A 1 528 ? 27.922 -22.984 3.738 1 76.56 528 TRP A O 1
ATOM 4075 N N . ALA A 1 529 ? 27.812 -24.578 2.104 1 75.25 529 ALA A N 1
ATOM 4076 C CA . ALA A 1 529 ? 28.984 -25.344 2.521 1 75.25 529 ALA A CA 1
ATOM 4077 C C . ALA A 1 529 ? 30.266 -24.703 2.012 1 75.25 529 ALA A C 1
ATOM 4079 O O . ALA A 1 529 ? 31.344 -24.938 2.559 1 75.25 529 ALA A O 1
ATOM 4080 N N . ARG A 1 530 ? 30.109 -23.953 0.998 1 69.56 530 ARG A N 1
ATOM 4081 C CA . ARG A 1 530 ? 31.297 -23.406 0.334 1 69.56 530 ARG A CA 1
ATOM 4082 C C . ARG A 1 530 ? 32.156 -22.641 1.317 1 69.56 530 ARG A C 1
ATOM 4084 O O . ARG A 1 530 ? 33.406 -22.766 1.291 1 69.56 530 ARG A O 1
ATOM 4091 N N . SER A 1 531 ? 31.609 -21.891 2.131 1 69.44 531 SER A N 1
ATOM 4092 C CA . SER A 1 531 ? 32.406 -21.094 3.031 1 69.44 531 SER A CA 1
ATOM 4093 C C . SER A 1 531 ? 32.781 -21.859 4.301 1 69.44 531 SER A C 1
ATOM 4095 O O . SER A 1 531 ? 33.625 -21.422 5.082 1 69.44 531 SER A O 1
ATOM 4097 N N . ARG A 1 532 ? 32.219 -22.969 4.453 1 74.19 532 ARG A N 1
ATOM 4098 C CA . ARG A 1 532 ? 32.344 -23.672 5.73 1 74.19 532 ARG A CA 1
ATOM 4099 C C . ARG A 1 532 ? 33.25 -24.906 5.602 1 74.19 532 ARG A C 1
ATOM 4101 O O . ARG A 1 532 ? 33.875 -25.312 6.57 1 74.19 532 ARG A O 1
ATOM 4108 N N . ASP A 1 533 ? 33.25 -25.641 4.496 1 72.19 533 ASP A N 1
ATOM 4109 C CA . ASP A 1 533 ? 34.062 -26.828 4.203 1 72.19 533 ASP A CA 1
ATOM 4110 C C . ASP A 1 533 ? 34.656 -26.75 2.801 1 72.19 533 ASP A C 1
ATOM 4112 O O . ASP A 1 533 ? 33.969 -27.031 1.811 1 72.19 533 ASP A O 1
ATOM 4116 N N . LEU A 1 534 ? 35.906 -26.344 2.734 1 68.75 534 LEU A N 1
ATOM 4117 C CA . LEU A 1 534 ? 36.594 -26.078 1.473 1 68.75 534 LEU A CA 1
ATOM 4118 C C . LEU A 1 534 ? 36.781 -27.359 0.672 1 68.75 534 LEU A C 1
ATOM 4120 O O . LEU A 1 534 ? 37.062 -27.312 -0.523 1 68.75 534 LEU A O 1
ATOM 4124 N N . ARG A 1 535 ? 36.625 -28.438 1.301 1 72.69 535 ARG A N 1
ATOM 4125 C CA . ARG A 1 535 ? 36.844 -29.703 0.638 1 72.69 535 ARG A CA 1
ATOM 4126 C C . ARG A 1 535 ? 35.688 -30.078 -0.267 1 72.69 535 ARG A C 1
ATOM 4128 O O . ARG A 1 535 ? 35.781 -31.031 -1.053 1 72.69 535 ARG A O 1
ATOM 4135 N N . ILE A 1 536 ? 34.594 -29.328 -0.244 1 78.12 536 ILE A N 1
ATOM 4136 C CA . ILE A 1 536 ? 33.375 -29.609 -0.999 1 78.12 536 ILE A CA 1
ATOM 4137 C C . ILE A 1 536 ? 33.469 -28.984 -2.387 1 78.12 536 ILE A C 1
ATOM 4139 O O . ILE A 1 536 ? 33.562 -27.75 -2.518 1 78.12 536 ILE A O 1
ATOM 4143 N N . ALA A 1 537 ? 33.625 -29.906 -3.406 1 75.94 537 ALA A N 1
ATOM 4144 C CA . ALA A 1 537 ? 33.781 -29.438 -4.777 1 75.94 537 ALA A CA 1
ATOM 4145 C C . ALA A 1 537 ? 32.594 -29.875 -5.645 1 75.94 537 ALA A C 1
ATOM 4147 O O . ALA A 1 537 ? 32.25 -29.219 -6.629 1 75.94 537 ALA A O 1
ATOM 4148 N N . GLN A 1 538 ? 32.125 -31.031 -5.34 1 81.19 538 GLN A N 1
ATOM 4149 C CA . GLN A 1 538 ? 31.031 -31.594 -6.129 1 81.19 538 GLN A CA 1
ATOM 4150 C C . GLN A 1 538 ? 29.969 -32.219 -5.234 1 81.19 538 GLN A C 1
ATOM 4152 O O . GLN A 1 538 ? 30.156 -32.344 -4.023 1 81.19 538 GLN A O 1
ATOM 4157 N N . TYR A 1 539 ? 28.859 -32.688 -5.82 1 82.88 539 TYR A N 1
ATOM 4158 C CA . TYR A 1 539 ? 27.703 -33.156 -5.074 1 82.88 539 TYR A CA 1
ATOM 4159 C C . TYR A 1 539 ? 28.078 -34.344 -4.184 1 82.88 539 TYR A C 1
ATOM 4161 O O . TYR A 1 539 ? 27.656 -34.406 -3.033 1 82.88 539 TYR A O 1
ATOM 4169 N N . SER A 1 540 ? 28.891 -35.188 -4.715 1 84.12 540 SER A N 1
ATOM 4170 C CA . SER A 1 540 ? 29.234 -36.406 -3.986 1 84.12 540 SER A CA 1
ATOM 4171 C C . SER A 1 540 ? 29.969 -36.094 -2.688 1 84.12 540 SER A C 1
ATOM 4173 O O . SER A 1 540 ? 29.906 -36.875 -1.731 1 84.12 540 SER A O 1
ATOM 4175 N N . ASP A 1 541 ? 30.609 -34.906 -2.689 1 84.31 541 ASP A N 1
ATOM 4176 C CA . ASP A 1 541 ? 31.359 -34.5 -1.505 1 84.31 541 ASP A CA 1
ATOM 4177 C C . ASP A 1 541 ? 30.406 -34.125 -0.366 1 84.31 541 ASP A C 1
ATOM 4179 O O . ASP A 1 541 ? 30.797 -34.156 0.804 1 84.31 541 ASP A O 1
ATOM 4183 N N . LEU A 1 542 ? 29.25 -33.812 -0.746 1 86 542 LEU A N 1
ATOM 4184 C CA . LEU A 1 542 ? 28.281 -33.344 0.256 1 86 542 LEU A CA 1
ATOM 4185 C C . LEU A 1 542 ? 27.891 -34.5 1.185 1 86 542 LEU A C 1
ATOM 4187 O O . LEU A 1 542 ? 27.766 -34.312 2.395 1 86 542 LEU A O 1
ATOM 4191 N N . ALA A 1 543 ? 27.781 -35.656 0.612 1 84.06 543 ALA A N 1
ATOM 4192 C CA . ALA A 1 543 ? 27.344 -36.844 1.365 1 84.06 543 ALA A CA 1
ATOM 4193 C C . ALA A 1 543 ? 28.391 -37.25 2.389 1 84.06 543 ALA A C 1
ATOM 4195 O O . ALA A 1 543 ? 28.062 -37.844 3.418 1 84.06 543 ALA A O 1
ATOM 4196 N N . ASN A 1 544 ? 29.625 -36.875 2.117 1 81.62 544 ASN A N 1
ATOM 4197 C CA . ASN A 1 544 ? 30.719 -37.312 2.979 1 81.62 544 ASN A CA 1
ATOM 4198 C C . ASN A 1 544 ? 31.203 -36.188 3.902 1 81.62 544 ASN A C 1
ATOM 4200 O O . ASN A 1 544 ? 32.125 -36.406 4.699 1 81.62 544 ASN A O 1
ATOM 4204 N N . SER A 1 545 ? 30.625 -35.094 3.777 1 86.88 545 SER A N 1
ATOM 4205 C CA . SER A 1 545 ? 31.016 -33.938 4.605 1 86.88 545 SER A CA 1
ATOM 4206 C C . SER A 1 545 ? 30.312 -33.969 5.957 1 86.88 545 SER A C 1
ATOM 4208 O O . SER A 1 545 ? 29.094 -33.969 6.023 1 86.88 545 SER A O 1
ATOM 4210 N N . GLU A 1 546 ? 31.047 -33.938 6.973 1 85.56 546 GLU A N 1
ATOM 4211 C CA . GLU A 1 546 ? 30.516 -34 8.328 1 85.56 546 GLU A CA 1
ATOM 4212 C C . GLU A 1 546 ? 29.641 -32.781 8.641 1 85.56 546 GLU A C 1
ATOM 4214 O O . GLU A 1 546 ? 28.609 -32.906 9.305 1 85.56 546 GLU A O 1
ATOM 4219 N N . ILE A 1 547 ? 30.109 -31.75 8.133 1 87.5 547 ILE A N 1
ATOM 4220 C CA . ILE A 1 547 ? 29.359 -30.531 8.43 1 87.5 547 ILE A CA 1
ATOM 4221 C C . ILE A 1 547 ? 28.016 -30.562 7.73 1 87.5 547 ILE A C 1
ATOM 4223 O O . ILE A 1 547 ? 27.016 -30.094 8.273 1 87.5 547 ILE A O 1
ATOM 4227 N N . VAL A 1 548 ? 28 -31.062 6.547 1 90 548 VAL A N 1
ATOM 4228 C CA . VAL A 1 548 ? 26.734 -31.156 5.809 1 90 548 VAL A CA 1
ATOM 4229 C C . VAL A 1 548 ? 25.828 -32.188 6.488 1 90 548 VAL A C 1
ATOM 4231 O O . VAL A 1 548 ? 24.625 -31.922 6.648 1 90 548 VAL A O 1
ATOM 4234 N N . VAL A 1 549 ? 26.406 -33.219 6.961 1 90.38 549 VAL A N 1
ATOM 4235 C CA . VAL A 1 549 ? 25.641 -34.281 7.625 1 90.38 549 VAL A CA 1
ATOM 4236 C C . VAL A 1 549 ? 25 -33.719 8.898 1 90.38 549 VAL A C 1
ATOM 4238 O O . VAL A 1 549 ? 23.828 -33.969 9.18 1 90.38 549 VAL A O 1
ATOM 4241 N N . ARG A 1 550 ? 25.703 -32.969 9.57 1 89.25 550 ARG A N 1
ATOM 4242 C CA . ARG A 1 550 ? 25.203 -32.375 10.812 1 89.25 550 ARG A CA 1
ATOM 4243 C C . ARG A 1 550 ? 24.078 -31.391 10.531 1 89.25 550 ARG A C 1
ATOM 4245 O O . ARG A 1 550 ? 23.094 -31.328 11.273 1 89.25 550 ARG A O 1
ATOM 4252 N N . MET A 1 551 ? 24.375 -30.625 9.5 1 90.25 551 MET A N 1
ATOM 4253 C CA . MET A 1 551 ? 23.344 -29.672 9.102 1 90.25 551 MET A CA 1
ATOM 4254 C C . MET A 1 551 ? 22.047 -30.391 8.734 1 90.25 551 MET A C 1
ATOM 4256 O O . MET A 1 551 ? 20.969 -30 9.172 1 90.25 551 MET A O 1
ATOM 4260 N N . ILE A 1 552 ? 22.141 -31.438 7.984 1 93.06 552 ILE A N 1
ATOM 4261 C CA . ILE A 1 552 ? 20.984 -32.219 7.559 1 93.06 552 ILE A CA 1
ATOM 4262 C C . ILE A 1 552 ? 20.344 -32.906 8.766 1 93.06 552 ILE A C 1
ATOM 4264 O O . ILE A 1 552 ? 19.125 -33 8.852 1 93.06 552 ILE A O 1
ATOM 4268 N N . GLU A 1 553 ? 21.188 -33.312 9.656 1 91.88 553 GLU A N 1
ATOM 4269 C CA . GLU A 1 553 ? 20.688 -33.906 10.898 1 91.88 553 GLU A CA 1
ATOM 4270 C C . GLU A 1 553 ? 19.797 -32.906 11.656 1 91.88 553 GLU A C 1
ATOM 4272 O O . GLU A 1 553 ? 18.75 -33.281 12.18 1 91.88 553 GLU A O 1
ATOM 4277 N N . GLY A 1 554 ? 20.297 -31.781 11.711 1 91 554 GLY A N 1
ATOM 4278 C CA . GLY A 1 554 ? 19.484 -30.75 12.32 1 91 554 GLY A CA 1
ATOM 4279 C C . GLY A 1 554 ? 18.156 -30.547 11.617 1 91 554 GLY A C 1
ATOM 4280 O O . GLY A 1 554 ? 17.125 -30.391 12.273 1 91 554 GLY A O 1
ATOM 4281 N N . GLU A 1 555 ? 18.188 -30.531 10.305 1 91.38 555 GLU A N 1
ATOM 4282 C CA . GLU A 1 555 ? 16.969 -30.359 9.516 1 91.38 555 GLU A CA 1
ATOM 4283 C C . GLU A 1 555 ? 16 -31.516 9.742 1 91.38 555 GLU A C 1
ATOM 4285 O O . GLU A 1 555 ? 14.789 -31.312 9.836 1 91.38 555 GLU A O 1
ATOM 4290 N N . ILE A 1 556 ? 16.516 -32.719 9.828 1 92.94 556 ILE A N 1
ATOM 4291 C CA . ILE A 1 556 ? 15.695 -33.875 10.094 1 92.94 556 ILE A CA 1
ATOM 4292 C C . ILE A 1 556 ? 15.117 -33.812 11.508 1 92.94 556 ILE A C 1
ATOM 4294 O O . ILE A 1 556 ? 13.969 -34.188 11.734 1 92.94 556 ILE A O 1
ATOM 4298 N N . GLY A 1 557 ? 15.914 -33.312 12.398 1 91.94 557 GLY A N 1
ATOM 4299 C CA . GLY A 1 557 ? 15.43 -33.094 13.75 1 91.94 557 GLY A CA 1
ATOM 4300 C C . GLY A 1 557 ? 14.219 -32.188 13.812 1 91.94 557 GLY A C 1
ATOM 4301 O O . GLY A 1 557 ? 13.258 -32.469 14.523 1 91.94 557 GLY A O 1
ATOM 4302 N N . LYS A 1 558 ? 14.305 -31.172 13.102 1 90.62 558 LYS A N 1
ATOM 4303 C CA . LYS A 1 558 ? 13.188 -30.234 13.023 1 90.62 558 LYS A CA 1
ATOM 4304 C C . LYS A 1 558 ? 11.938 -30.922 12.492 1 90.62 558 LYS A C 1
ATOM 4306 O O . LYS A 1 558 ? 10.836 -30.719 13.008 1 90.62 558 LYS A O 1
ATOM 4311 N N . ALA A 1 559 ? 12.117 -31.688 11.469 1 89.44 559 ALA A N 1
ATOM 4312 C CA . ALA A 1 559 ? 10.992 -32.438 10.906 1 89.44 559 ALA A CA 1
ATOM 4313 C C . ALA A 1 559 ? 10.445 -33.438 11.914 1 89.44 559 ALA A C 1
ATOM 4315 O O . ALA A 1 559 ? 9.227 -33.562 12.094 1 89.44 559 ALA A O 1
ATOM 4316 N N . ASN A 1 560 ? 11.344 -34.125 12.625 1 91.44 560 ASN A N 1
ATOM 4317 C CA . ASN A 1 560 ? 10.961 -35.125 13.617 1 91.44 560 ASN A CA 1
ATOM 4318 C C . ASN A 1 560 ? 10.125 -34.5 14.734 1 91.44 560 ASN A C 1
ATOM 4320 O O . ASN A 1 560 ? 9.203 -35.156 15.25 1 91.44 560 ASN A O 1
ATOM 4324 N N . SER A 1 561 ? 10.422 -33.312 15.016 1 88.12 561 SER A N 1
ATOM 4325 C CA . SER A 1 561 ? 9.719 -32.656 16.109 1 88.12 561 SER A CA 1
ATOM 4326 C C . SER A 1 561 ? 8.242 -32.469 15.773 1 88.12 561 SER A C 1
ATOM 4328 O O . SER A 1 561 ? 7.418 -32.25 16.672 1 88.12 561 SER A O 1
ATOM 4330 N N . LYS A 1 562 ? 7.875 -32.594 14.562 1 84.19 562 LYS A N 1
ATOM 4331 C CA . LYS A 1 562 ? 6.504 -32.375 14.109 1 84.19 562 LYS A CA 1
ATOM 4332 C C . LYS A 1 562 ? 5.809 -33.688 13.812 1 84.19 562 LYS A C 1
ATOM 4334 O O . LYS A 1 562 ? 4.676 -33.719 13.336 1 84.19 562 LYS A O 1
ATOM 4339 N N . LEU A 1 563 ? 6.523 -34.781 13.984 1 85.69 563 LEU A N 1
ATOM 4340 C CA . LEU A 1 563 ? 6.016 -36.094 13.641 1 85.69 563 LEU A CA 1
ATOM 4341 C C . LEU A 1 563 ? 5.762 -36.938 14.891 1 85.69 563 LEU A C 1
ATOM 4343 O O . LEU A 1 563 ? 6.402 -36.719 15.922 1 85.69 563 LEU A O 1
ATOM 4347 N N . ALA A 1 564 ? 4.777 -37.812 14.789 1 80.81 564 ALA A N 1
ATOM 4348 C CA . ALA A 1 564 ? 4.562 -38.781 15.875 1 80.81 564 ALA A CA 1
ATOM 4349 C C . ALA A 1 564 ? 5.789 -39.656 16.078 1 80.81 564 ALA A C 1
ATOM 4351 O O . ALA A 1 564 ? 6.598 -39.844 15.156 1 80.81 564 ALA A O 1
ATOM 4352 N N . ARG A 1 565 ? 5.961 -40.125 17.266 1 84.06 565 ARG A N 1
ATOM 4353 C CA . ARG A 1 565 ? 7.133 -40.906 17.656 1 84.06 565 ARG A CA 1
ATOM 4354 C C . ARG A 1 565 ? 7.402 -42.031 16.656 1 84.06 565 ARG A C 1
ATOM 4356 O O . ARG A 1 565 ? 8.547 -42.219 16.234 1 84.06 565 ARG A O 1
ATOM 4363 N N . ALA A 1 566 ? 6.348 -42.781 16.219 1 80.88 566 ALA A N 1
ATOM 4364 C CA . ALA A 1 566 ? 6.496 -43.906 15.32 1 80.88 566 ALA A CA 1
ATOM 4365 C C . ALA A 1 566 ? 6.883 -43.438 13.922 1 80.88 566 ALA A C 1
ATOM 4367 O O . ALA A 1 566 ? 7.375 -44.25 13.117 1 80.88 566 ALA A O 1
ATOM 4368 N N . GLU A 1 567 ? 6.746 -42.188 13.633 1 88 567 GLU A N 1
ATOM 4369 C CA . GLU A 1 567 ? 6.977 -41.656 12.297 1 88 567 GLU A CA 1
ATOM 4370 C C . GLU A 1 567 ? 8.336 -40.969 12.203 1 88 567 GLU A C 1
ATOM 4372 O O . GLU A 1 567 ? 8.742 -40.531 11.125 1 88 567 GLU A O 1
ATOM 4377 N N . GLN A 1 568 ? 9.008 -40.875 13.312 1 91.69 568 GLN A N 1
ATOM 4378 C CA . GLN A 1 568 ? 10.266 -40.156 13.344 1 91.69 568 GLN A CA 1
ATOM 4379 C C . GLN A 1 568 ? 11.391 -40.938 12.695 1 91.69 568 GLN A C 1
ATOM 4381 O O . GLN A 1 568 ? 11.469 -42.156 12.859 1 91.69 568 GLN A O 1
ATOM 4386 N N . ILE A 1 569 ? 12.25 -40.281 11.977 1 93.81 569 ILE A N 1
ATOM 4387 C CA . ILE A 1 569 ? 13.422 -40.875 11.328 1 93.81 569 ILE A CA 1
ATOM 4388 C C . ILE A 1 569 ? 14.539 -41.062 12.359 1 93.81 569 ILE A C 1
ATOM 4390 O O . ILE A 1 569 ? 15.016 -40.062 12.953 1 93.81 569 ILE A O 1
ATOM 4394 N N . LYS A 1 570 ? 14.891 -42.219 12.516 1 91 570 LYS A N 1
ATOM 4395 C CA . LYS A 1 570 ? 15.867 -42.531 13.562 1 91 570 LYS A CA 1
ATOM 4396 C C . LYS A 1 570 ? 17.297 -42.375 13.039 1 91 570 LYS A C 1
ATOM 4398 O O . LYS A 1 570 ? 18.219 -42.094 13.805 1 91 570 LYS A O 1
ATOM 4403 N N . ALA A 1 571 ? 17.5 -42.688 11.812 1 92.06 571 ALA A N 1
ATOM 4404 C CA . ALA A 1 571 ? 18.797 -42.562 11.148 1 92.06 571 ALA A CA 1
ATOM 4405 C C . ALA A 1 571 ? 18.625 -42.25 9.664 1 92.06 571 ALA A C 1
ATOM 4407 O O . ALA A 1 571 ? 17.578 -42.5 9.078 1 92.06 571 ALA A O 1
ATOM 4408 N N . PHE A 1 572 ? 19.672 -41.625 9.109 1 94.81 572 PHE A N 1
ATOM 4409 C CA . PHE A 1 572 ? 19.594 -41.25 7.699 1 94.81 572 PHE A CA 1
ATOM 4410 C C . PHE A 1 572 ? 20.953 -41.344 7.039 1 94.81 572 PHE A C 1
ATOM 4412 O O . PHE A 1 572 ? 21.984 -41.438 7.727 1 94.81 572 PHE A O 1
ATOM 4419 N N . ARG A 1 573 ? 20.969 -41.375 5.734 1 93.5 573 ARG A N 1
ATOM 4420 C CA . ARG A 1 573 ? 22.156 -41.219 4.906 1 93.5 573 ARG A CA 1
ATOM 4421 C C . ARG A 1 573 ? 21.906 -40.25 3.764 1 93.5 573 ARG A C 1
ATOM 4423 O O . ARG A 1 573 ? 20.797 -40.188 3.229 1 93.5 573 ARG A O 1
ATOM 4430 N N . ILE A 1 574 ? 22.922 -39.5 3.475 1 93.94 574 ILE A N 1
ATOM 4431 C CA . ILE A 1 574 ? 22.859 -38.625 2.314 1 93.94 574 ILE A CA 1
ATOM 4432 C C . ILE A 1 574 ? 23.219 -39.406 1.053 1 93.94 574 ILE A C 1
ATOM 4434 O O . ILE A 1 574 ? 24.219 -40.125 1.029 1 93.94 574 ILE A O 1
ATOM 4438 N N . LEU A 1 575 ? 22.344 -39.25 0.069 1 92.94 575 LEU A N 1
ATOM 4439 C CA . LEU A 1 575 ? 22.609 -39.906 -1.204 1 92.94 575 LEU A CA 1
ATOM 4440 C C . LEU A 1 575 ? 23.844 -39.344 -1.872 1 92.94 575 LEU A C 1
ATOM 4442 O O . LEU A 1 575 ? 24.062 -38.125 -1.867 1 92.94 575 LEU A O 1
ATOM 4446 N N . PRO A 1 576 ? 24.703 -40.156 -2.383 1 89.81 576 PRO A N 1
ATOM 4447 C CA . PRO A 1 576 ? 25.938 -39.688 -3.025 1 89.81 576 PRO A CA 1
ATOM 4448 C C . PRO A 1 576 ? 25.688 -39.062 -4.402 1 89.81 576 PRO A C 1
ATOM 4450 O O . PRO A 1 576 ? 26.609 -38.531 -5.012 1 89.81 576 PRO A O 1
ATOM 4453 N N . GLU A 1 577 ? 24.438 -39.219 -4.914 1 89.25 577 GLU A N 1
ATOM 4454 C CA . GLU A 1 577 ? 24.031 -38.656 -6.199 1 89.25 577 GLU A CA 1
ATOM 4455 C C . GLU A 1 577 ? 22.578 -38.188 -6.156 1 89.25 577 GLU A C 1
ATOM 4457 O O . GLU A 1 577 ? 21.828 -38.594 -5.27 1 89.25 577 GLU A O 1
ATOM 4462 N N . GLU A 1 578 ? 22.25 -37.344 -7.109 1 86.94 578 GLU A N 1
ATOM 4463 C CA . GLU A 1 578 ? 20.859 -36.906 -7.207 1 86.94 578 GLU A CA 1
ATOM 4464 C C . GLU A 1 578 ? 19.969 -37.969 -7.793 1 86.94 578 GLU A C 1
ATOM 4466 O O . GLU A 1 578 ? 20.391 -38.719 -8.672 1 86.94 578 GLU A O 1
ATOM 4471 N N . LEU A 1 579 ? 18.781 -38.062 -7.223 1 86.25 579 LEU A N 1
ATOM 4472 C CA . LEU A 1 579 ? 17.797 -38.969 -7.801 1 86.25 579 LEU A CA 1
ATOM 4473 C C . LEU A 1 579 ? 17.328 -38.5 -9.172 1 86.25 579 LEU A C 1
ATOM 4475 O O . LEU A 1 579 ? 17.031 -37.312 -9.336 1 86.25 579 LEU A O 1
ATOM 4479 N N . SER A 1 580 ? 17.438 -39.344 -10.156 1 81.31 580 SER A N 1
ATOM 4480 C CA . SER A 1 580 ? 17.078 -38.969 -11.516 1 81.31 580 SER A CA 1
ATOM 4481 C C . SER A 1 580 ? 16.484 -40.125 -12.297 1 81.31 580 SER A C 1
ATOM 4483 O O . SER A 1 580 ? 16.641 -41.281 -11.898 1 81.31 580 SER A O 1
ATOM 4485 N N . PRO A 1 581 ? 15.766 -39.844 -13.305 1 74.5 581 PRO A N 1
ATOM 4486 C CA . PRO A 1 581 ? 15.344 -40.938 -14.18 1 74.5 581 PRO A CA 1
ATOM 4487 C C . PRO A 1 581 ? 16.516 -41.688 -14.797 1 74.5 581 PRO A C 1
ATOM 4489 O O . PRO A 1 581 ? 16.453 -42.906 -14.992 1 74.5 581 PRO A O 1
ATOM 4492 N N . GLU A 1 582 ? 17.609 -41 -14.992 1 74.31 582 GLU A N 1
ATOM 4493 C CA . GLU A 1 582 ? 18.781 -41.594 -15.641 1 74.31 582 GLU A CA 1
ATOM 4494 C C . GLU A 1 582 ? 19.391 -42.688 -14.797 1 74.31 582 GLU A C 1
ATOM 4496 O O . GLU A 1 582 ? 19.844 -43.719 -15.328 1 74.31 582 GLU A O 1
ATOM 4501 N N . ASN A 1 583 ? 19.328 -42.531 -13.461 1 78.62 583 ASN A N 1
ATOM 4502 C CA . ASN A 1 583 ? 19.891 -43.594 -12.617 1 78.62 583 ASN A CA 1
ATOM 4503 C C . ASN A 1 583 ? 18.828 -44.594 -12.211 1 78.62 583 ASN A C 1
ATOM 4505 O O . ASN A 1 583 ? 19.078 -45.438 -11.344 1 78.62 583 ASN A O 1
ATOM 4509 N N . GLY A 1 584 ? 17.672 -44.438 -12.727 1 77.25 584 GLY A N 1
ATOM 4510 C CA . GLY A 1 584 ? 16.641 -45.438 -12.664 1 77.25 584 GLY A CA 1
ATOM 4511 C C . GLY A 1 584 ? 15.781 -45.344 -11.414 1 77.25 584 GLY A C 1
ATOM 4512 O O . GLY A 1 584 ? 14.914 -46.188 -11.18 1 77.25 584 GLY A O 1
ATOM 4513 N N . VAL A 1 585 ? 16.016 -44.312 -10.609 1 84.5 585 VAL A N 1
ATOM 4514 C CA . VAL A 1 585 ? 15.352 -44.312 -9.305 1 84.5 585 VAL A CA 1
ATOM 4515 C C . VAL A 1 585 ? 14.188 -43.344 -9.312 1 84.5 585 VAL A C 1
ATOM 4517 O O . VAL A 1 585 ? 13.5 -43.156 -8.305 1 84.5 585 VAL A O 1
ATOM 4520 N N . MET A 1 586 ? 14.047 -42.688 -10.398 1 80.31 586 MET A N 1
ATOM 4521 C CA . MET A 1 586 ? 12.883 -41.844 -10.609 1 80.31 586 MET A CA 1
ATOM 4522 C C . MET A 1 586 ? 12.219 -42.125 -11.945 1 80.31 586 MET A C 1
ATOM 4524 O O . MET A 1 586 ? 12.891 -42.531 -12.906 1 80.31 586 MET A O 1
ATOM 4528 N N . THR A 1 587 ? 10.945 -41.938 -11.93 1 69.31 587 THR A N 1
ATOM 4529 C CA . THR A 1 587 ? 10.227 -42 -13.203 1 69.31 587 THR A CA 1
ATOM 4530 C C . THR A 1 587 ? 10.562 -40.781 -14.07 1 69.31 587 THR A C 1
ATOM 4532 O O . THR A 1 587 ? 11.141 -39.812 -13.586 1 69.31 587 THR A O 1
ATOM 4535 N N . PRO A 1 588 ? 10.266 -40.875 -15.242 1 63.12 588 PRO A N 1
ATOM 4536 C CA . PRO A 1 588 ? 10.5 -39.719 -16.109 1 63.12 588 PRO A CA 1
ATOM 4537 C C . PRO A 1 588 ? 9.758 -38.469 -15.633 1 63.12 588 PRO A C 1
ATOM 4539 O O . PRO A 1 588 ? 10.18 -37.344 -15.938 1 63.12 588 PRO A O 1
ATOM 4542 N N . THR A 1 589 ? 8.672 -38.719 -14.945 1 59.31 589 THR A N 1
ATOM 4543 C CA . THR A 1 589 ? 7.914 -37.594 -14.414 1 59.31 589 THR A CA 1
ATOM 4544 C C . THR A 1 589 ? 8.43 -37.188 -13.031 1 59.31 589 THR A C 1
ATOM 4546 O O . THR A 1 589 ? 7.785 -36.438 -12.312 1 59.31 589 THR A O 1
ATOM 4549 N N . ARG A 1 590 ? 9.609 -37.875 -12.695 1 64.38 590 ARG A N 1
ATOM 4550 C CA . ARG A 1 590 ? 10.391 -37.531 -11.508 1 64.38 590 ARG A CA 1
ATOM 4551 C C . ARG A 1 590 ? 9.695 -38.031 -10.242 1 64.38 590 ARG A C 1
ATOM 4553 O O . ARG A 1 590 ? 9.781 -37.375 -9.195 1 64.38 590 ARG A O 1
ATOM 4560 N N . LYS A 1 591 ? 8.883 -39 -10.391 1 73.12 591 LYS A N 1
ATOM 4561 C CA . LYS A 1 591 ? 8.359 -39.688 -9.219 1 73.12 591 LYS A CA 1
ATOM 4562 C C . LYS A 1 591 ? 9.359 -40.719 -8.695 1 73.12 591 LYS A C 1
ATOM 4564 O O . LYS A 1 591 ? 10 -41.438 -9.484 1 73.12 591 LYS A O 1
ATOM 4569 N N . LYS A 1 592 ? 9.547 -40.906 -7.328 1 80.25 592 LYS A N 1
ATOM 4570 C CA . LYS A 1 592 ? 10.461 -41.844 -6.719 1 80.25 592 LYS A CA 1
ATOM 4571 C C . LYS A 1 592 ? 10.039 -43.281 -7.02 1 80.25 592 LYS A C 1
ATOM 4573 O O . LYS A 1 592 ? 8.852 -43.625 -6.906 1 80.25 592 LYS A O 1
ATOM 4578 N N . ARG A 1 593 ? 10.953 -44.031 -7.535 1 78.5 593 ARG A N 1
ATOM 4579 C CA . ARG A 1 593 ? 10.781 -45.469 -7.625 1 78.5 593 ARG A CA 1
ATOM 4580 C C . ARG A 1 593 ? 11.328 -46.156 -6.387 1 78.5 593 ARG A C 1
ATOM 4582 O O . ARG A 1 593 ? 12.508 -46.531 -6.344 1 78.5 593 ARG A O 1
ATOM 4589 N N . ARG A 1 594 ? 10.492 -46.438 -5.418 1 84.12 594 ARG A N 1
ATOM 4590 C CA . ARG A 1 594 ? 10.938 -46.875 -4.094 1 84.12 594 ARG A CA 1
ATOM 4591 C C . ARG A 1 594 ? 11.641 -48.219 -4.156 1 84.12 594 ARG A C 1
ATOM 4593 O O . ARG A 1 594 ? 12.656 -48.406 -3.49 1 84.12 594 ARG A O 1
ATOM 4600 N N . LYS A 1 595 ? 11.094 -49.125 -4.895 1 79.56 595 LYS A N 1
ATOM 4601 C CA . LYS A 1 595 ? 11.727 -50.438 -5.004 1 79.56 595 LYS A CA 1
ATOM 4602 C C . LYS A 1 595 ? 13.141 -50.344 -5.562 1 79.56 595 LYS A C 1
ATOM 4604 O O . LYS A 1 595 ? 14.07 -50.938 -5.039 1 79.56 595 LYS A O 1
ATOM 4609 N N . GLN A 1 596 ? 13.25 -49.5 -6.605 1 85 596 GLN A N 1
ATOM 4610 C CA . GLN A 1 596 ? 14.555 -49.312 -7.223 1 85 596 GLN A CA 1
ATOM 4611 C C . GLN A 1 596 ? 15.508 -48.562 -6.281 1 85 596 GLN A C 1
ATOM 4613 O O . GLN A 1 596 ? 16.703 -48.875 -6.258 1 85 596 GLN A O 1
ATOM 4618 N N . ILE A 1 597 ? 14.977 -47.688 -5.582 1 89.5 597 ILE A N 1
ATOM 4619 C CA . ILE A 1 597 ? 15.781 -46.969 -4.602 1 89.5 597 ILE A CA 1
ATOM 4620 C C . ILE A 1 597 ? 16.312 -47.969 -3.557 1 89.5 597 ILE A C 1
ATOM 4622 O O . ILE A 1 597 ? 17.5 -47.938 -3.221 1 89.5 597 ILE A O 1
ATOM 4626 N N . MET A 1 598 ? 15.477 -48.875 -3.115 1 86 598 MET A N 1
ATOM 4627 C CA . MET A 1 598 ? 15.867 -49.844 -2.113 1 86 598 MET A CA 1
ATOM 4628 C C . MET A 1 598 ? 16.938 -50.781 -2.658 1 86 598 MET A C 1
ATOM 4630 O O . MET A 1 598 ? 17.875 -51.125 -1.941 1 86 598 MET A O 1
ATOM 4634 N N . GLU A 1 599 ? 16.734 -51.062 -3.926 1 87.12 599 GLU A N 1
ATOM 4635 C CA . GLU A 1 599 ? 17.688 -52 -4.551 1 87.12 599 GLU A CA 1
ATOM 4636 C C . GLU A 1 599 ? 19.031 -51.312 -4.797 1 87.12 599 GLU A C 1
ATOM 4638 O O . GLU A 1 599 ? 20.094 -51.844 -4.453 1 87.12 599 GLU A O 1
ATOM 4643 N N . ARG A 1 600 ? 18.984 -50.156 -5.34 1 89.31 600 ARG A N 1
ATOM 4644 C CA . ARG A 1 600 ? 20.203 -49.469 -5.727 1 89.31 600 ARG A CA 1
ATOM 4645 C C . ARG A 1 600 ? 21.016 -49.062 -4.504 1 89.31 600 ARG A C 1
ATOM 4647 O O . ARG A 1 600 ? 22.25 -49.125 -4.523 1 89.31 600 ARG A O 1
ATOM 4654 N N . TYR A 1 601 ? 20.359 -48.688 -3.473 1 92.06 601 TYR A N 1
ATOM 4655 C CA . TYR A 1 601 ? 21.078 -48.188 -2.311 1 92.06 601 TYR A CA 1
ATOM 4656 C C . TYR A 1 601 ? 21 -49.156 -1.141 1 92.06 601 TYR A C 1
ATOM 4658 O O . TYR A 1 601 ? 21 -48.719 0.021 1 92.06 601 TYR A O 1
ATOM 4666 N N . ARG A 1 602 ? 20.891 -50.375 -1.466 1 89.38 602 ARG A N 1
ATOM 4667 C CA . ARG A 1 602 ? 20.75 -51.406 -0.455 1 89.38 602 ARG A CA 1
ATOM 4668 C C . ARG A 1 602 ? 21.891 -51.375 0.544 1 89.38 602 ARG A C 1
ATOM 4670 O O . ARG A 1 602 ? 21.688 -51.5 1.752 1 89.38 602 ARG A O 1
ATOM 4677 N N . SER A 1 603 ? 23.109 -51.219 0.017 1 87.62 603 SER A N 1
ATOM 4678 C CA . SER A 1 603 ? 24.281 -51.188 0.891 1 87.62 603 SER A CA 1
ATOM 4679 C C . SER A 1 603 ? 24.203 -50.031 1.881 1 87.62 603 SER A C 1
ATOM 4681 O O . SER A 1 603 ? 24.562 -50.188 3.051 1 87.62 603 SER A O 1
ATOM 4683 N N . LEU A 1 604 ? 23.781 -48.938 1.397 1 89.5 604 LEU A N 1
ATOM 4684 C CA . LEU A 1 604 ? 23.641 -47.75 2.248 1 89.5 604 LEU A CA 1
ATOM 4685 C C . LEU A 1 604 ? 22.547 -47.969 3.287 1 89.5 604 LEU A C 1
ATOM 4687 O O . LEU A 1 604 ? 22.719 -47.625 4.457 1 89.5 604 LEU A O 1
ATOM 4691 N N . ILE A 1 605 ? 21.422 -48.531 2.9 1 90.62 605 ILE A N 1
ATOM 4692 C CA . ILE A 1 605 ? 20.266 -48.781 3.758 1 90.62 605 ILE A CA 1
ATOM 4693 C C . ILE A 1 605 ? 20.641 -49.75 4.867 1 90.62 605 ILE A C 1
ATOM 4695 O O . ILE A 1 605 ? 20.25 -49.562 6.023 1 90.62 605 ILE A O 1
ATOM 4699 N N . ASP A 1 606 ? 21.438 -50.719 4.48 1 85.19 606 ASP A N 1
ATOM 4700 C CA . ASP A 1 606 ? 21.828 -51.75 5.434 1 85.19 606 ASP A CA 1
ATOM 4701 C C . ASP A 1 606 ? 22.625 -51.156 6.59 1 85.19 606 ASP A C 1
ATOM 4703 O O . ASP A 1 606 ? 22.578 -51.656 7.715 1 85.19 606 ASP A O 1
ATOM 4707 N N . THR A 1 607 ? 23.297 -50.062 6.254 1 86.31 607 THR A N 1
ATOM 4708 C CA . THR A 1 607 ? 24.094 -49.438 7.293 1 86.31 607 THR A CA 1
ATOM 4709 C C . THR A 1 607 ? 23.203 -48.719 8.305 1 86.31 607 THR A C 1
ATOM 4711 O O . THR A 1 607 ? 23.656 -48.375 9.398 1 86.31 607 THR A O 1
ATOM 4714 N N . LEU A 1 608 ? 22.031 -48.469 7.992 1 88.56 608 LEU A N 1
ATOM 4715 C CA . LEU A 1 608 ? 21.125 -47.688 8.82 1 88.56 608 LEU A CA 1
ATOM 4716 C C . LEU A 1 608 ? 20.438 -48.562 9.859 1 88.56 608 LEU A C 1
ATOM 4718 O O . LEU A 1 608 ? 19.859 -48.031 10.828 1 88.56 608 LEU A O 1
ATOM 4722 N N . TYR A 1 609 ? 20.438 -49.781 9.641 1 82.31 609 TYR A N 1
ATOM 4723 C CA . TYR A 1 609 ? 19.766 -50.688 10.562 1 82.31 609 TYR A CA 1
ATOM 4724 C C . TYR A 1 609 ? 20.75 -51.594 11.25 1 82.31 609 TYR A C 1
ATOM 4726 O O . TYR A 1 609 ? 21.719 -52.062 10.633 1 82.31 609 TYR A O 1
ATOM 4734 N N . ASP A 1 610 ? 20.953 -51.562 12.547 1 65.94 610 ASP A N 1
ATOM 4735 C CA . ASP A 1 610 ? 21.797 -52.469 13.32 1 65.94 610 ASP A CA 1
ATOM 4736 C C . ASP A 1 610 ? 21.203 -53.875 13.336 1 65.94 610 ASP A C 1
ATOM 4738 O O . ASP A 1 610 ? 20.141 -54.094 13.922 1 65.94 610 ASP A O 1
ATOM 4742 N N . GLU A 1 611 ? 21.453 -54.562 12.32 1 54.03 611 GLU A N 1
ATOM 4743 C CA . GLU A 1 611 ? 20.891 -55.906 12.328 1 54.03 611 GLU A CA 1
ATOM 4744 C C . GLU A 1 611 ? 21.562 -56.781 13.375 1 54.03 611 GLU A C 1
ATOM 4746 O O . GLU A 1 611 ? 21.359 -58 13.406 1 54.03 611 GLU A O 1
ATOM 4751 N N . SER A 1 612 ? 22.438 -56.281 14.156 1 49.97 612 SER A N 1
ATOM 4752 C CA . SER A 1 612 ? 23.141 -57.156 15.078 1 49.97 612 SER A CA 1
ATOM 4753 C C . SER A 1 612 ? 22.141 -57.969 15.922 1 49.97 612 SER A C 1
ATOM 4755 O O . SER A 1 612 ? 22.328 -59.156 16.141 1 49.97 612 SER A O 1
ATOM 4757 N N . GLU A 1 613 ? 21.25 -57.219 16.406 1 44.44 613 GLU A N 1
ATOM 4758 C CA . GLU A 1 613 ? 20.328 -58 17.266 1 44.44 613 GLU A CA 1
ATOM 4759 C C . GLU A 1 613 ? 19.5 -58.969 16.438 1 44.44 613 GLU A C 1
ATOM 4761 O O . GLU A 1 613 ? 19.281 -60.094 16.875 1 44.44 613 GLU A O 1
ATOM 4766 N N . ASP A 1 614 ? 19.094 -58.562 15.297 1 44.22 614 ASP A N 1
ATOM 4767 C CA . ASP A 1 614 ? 18.297 -59.5 14.492 1 44.22 614 ASP A CA 1
ATOM 4768 C C . ASP A 1 614 ? 19.172 -60.594 13.922 1 44.22 614 ASP A C 1
ATOM 4770 O O . ASP A 1 614 ? 18.734 -61.75 13.836 1 44.22 614 ASP A O 1
ATOM 4774 N N . ASN A 1 615 ? 20.281 -60.188 13.609 1 45.25 615 ASN A N 1
ATOM 4775 C CA . ASN A 1 615 ? 21.203 -61.25 13.188 1 45.25 615 ASN A CA 1
ATOM 4776 C C . ASN A 1 615 ? 21.531 -62.219 14.328 1 45.25 615 ASN A C 1
ATOM 4778 O O . ASN A 1 615 ? 21.703 -63.406 14.102 1 45.25 615 ASN A O 1
ATOM 4782 N N . LEU A 1 616 ? 21.688 -61.625 15.5 1 44.88 616 LEU A N 1
ATOM 4783 C CA . LEU A 1 616 ? 21.906 -62.5 16.656 1 44.88 616 LEU A CA 1
ATOM 4784 C C . LEU A 1 616 ? 20.719 -63.438 16.859 1 44.88 616 LEU A C 1
ATOM 4786 O O . LEU A 1 616 ? 20.906 -64.625 17.125 1 44.88 616 LEU A O 1
ATOM 4790 N N . VAL A 1 617 ? 19.562 -62.969 16.672 1 47.88 617 VAL A N 1
ATOM 4791 C CA . VAL A 1 617 ? 18.375 -63.781 16.844 1 47.88 617 VAL A CA 1
ATOM 4792 C C . VAL A 1 617 ? 18.297 -64.812 15.711 1 47.88 617 VAL A C 1
ATOM 4794 O O . VAL A 1 617 ? 18.031 -66 15.938 1 47.88 617 VAL A O 1
ATOM 4797 N N . LYS A 1 618 ? 18.516 -64.5 14.484 1 50.41 618 LYS A N 1
ATOM 4798 C CA . LYS A 1 618 ? 18.5 -65.438 13.352 1 50.41 618 LYS A CA 1
ATOM 4799 C C . LYS A 1 618 ? 19.609 -66.438 13.477 1 50.41 618 LYS A C 1
ATOM 4801 O O . LYS A 1 618 ? 19.406 -67.625 13.148 1 50.41 618 LYS A O 1
ATOM 4806 N N . ALA A 1 619 ? 20.656 -66.062 13.984 1 50 619 ALA A N 1
ATOM 4807 C CA . ALA A 1 619 ? 21.766 -66.938 14.203 1 50 619 ALA A CA 1
ATOM 4808 C C . ALA A 1 619 ? 21.453 -67.938 15.305 1 50 619 ALA A C 1
ATOM 4810 O O . ALA A 1 619 ? 21.797 -69.125 15.195 1 50 619 ALA A O 1
ATOM 4811 N N . GLU A 1 620 ? 20.781 -67.312 16.25 1 47.38 620 GLU A N 1
ATOM 4812 C CA . GLU A 1 620 ? 20.391 -68.25 17.328 1 47.38 620 GLU A CA 1
ATOM 4813 C C . GLU A 1 620 ? 19.297 -69.188 16.859 1 47.38 620 GLU A C 1
ATOM 4815 O O . GLU A 1 620 ? 19.266 -70.375 17.281 1 47.38 620 GLU A O 1
ATOM 4820 N N . MET A 1 621 ? 18.391 -68.75 16.078 1 45.5 621 MET A N 1
ATOM 4821 C CA . MET A 1 621 ? 17.344 -69.625 15.625 1 45.5 621 MET A CA 1
ATOM 4822 C C . MET A 1 621 ? 17.891 -70.688 14.656 1 45.5 621 MET A C 1
ATOM 4824 O O . MET A 1 621 ? 17.281 -71.75 14.43 1 45.5 621 MET A O 1
ATOM 4828 N N . LYS A 1 622 ? 18.922 -70.375 13.852 1 48.06 622 LYS A N 1
ATOM 4829 C CA . LYS A 1 622 ? 19.578 -71.375 12.977 1 48.06 622 LYS A CA 1
ATOM 4830 C C . LYS A 1 622 ? 20.438 -72.312 13.781 1 48.06 622 LYS A C 1
ATOM 4832 O O . LYS A 1 622 ? 20.844 -73.375 13.266 1 48.06 622 LYS A O 1
ATOM 4837 N N . THR A 1 623 ? 20.75 -71.938 14.945 1 37.25 623 THR A N 1
ATOM 4838 C CA . THR A 1 623 ? 21.406 -72.938 15.734 1 37.25 623 THR A CA 1
ATOM 4839 C C . THR A 1 623 ? 20.359 -73.875 16.406 1 37.25 623 THR A C 1
ATOM 4841 O O . THR A 1 623 ? 19.344 -73.375 16.891 1 37.25 623 THR A O 1
ATOM 4844 N N . MET B 1 1 ? 4.102 47 -9.32 1 73.06 1 MET B N 1
ATOM 4845 C CA . MET B 1 1 ? 5.004 46.344 -8.375 1 73.06 1 MET B CA 1
ATOM 4846 C C . MET B 1 1 ? 4.781 44.844 -8.359 1 73.06 1 MET B C 1
ATOM 4848 O O . MET B 1 1 ? 3.639 44.375 -8.336 1 73.06 1 MET B O 1
ATOM 4852 N N . ASP B 1 2 ? 5.805 44.125 -8.625 1 77.19 2 ASP B N 1
ATOM 4853 C CA . ASP B 1 2 ? 5.723 42.656 -8.578 1 77.19 2 ASP B CA 1
ATOM 4854 C C . ASP B 1 2 ? 5.891 42.156 -7.148 1 77.19 2 ASP B C 1
ATOM 4856 O O . ASP B 1 2 ? 7.008 41.844 -6.719 1 77.19 2 ASP B O 1
ATOM 4860 N N . VAL B 1 3 ? 4.828 42 -6.441 1 77.19 3 VAL B N 1
ATOM 4861 C CA . VAL B 1 3 ? 4.789 41.719 -5.008 1 77.19 3 VAL B CA 1
ATOM 4862 C C . VAL B 1 3 ? 5.355 40.312 -4.738 1 77.19 3 VAL B C 1
ATOM 4864 O O . VAL B 1 3 ? 6.02 40.094 -3.725 1 77.19 3 VAL B O 1
ATOM 4867 N N . GLU B 1 4 ? 5.18 39.375 -5.672 1 74.25 4 GLU B N 1
ATOM 4868 C CA . GLU B 1 4 ? 5.559 38 -5.434 1 74.25 4 GLU B CA 1
ATOM 4869 C C . GLU B 1 4 ? 7.055 37.781 -5.648 1 74.25 4 GLU B C 1
ATOM 4871 O O . GLU B 1 4 ? 7.578 36.719 -5.379 1 74.25 4 GLU B O 1
ATOM 4876 N N . SER B 1 5 ? 7.746 38.875 -5.98 1 78.12 5 SER B N 1
ATOM 4877 C CA . SER B 1 5 ? 9.18 38.812 -6.254 1 78.12 5 SER B CA 1
ATOM 4878 C C . SER B 1 5 ? 10 39.062 -5 1 78.12 5 SER B C 1
ATOM 4880 O O . SER B 1 5 ? 11.219 38.938 -5.008 1 78.12 5 SER B O 1
ATOM 4882 N N . PHE B 1 6 ? 9.297 39.406 -3.865 1 85.69 6 PHE B N 1
ATOM 4883 C CA . PHE B 1 6 ? 10.023 39.688 -2.639 1 85.69 6 PHE B CA 1
ATOM 4884 C C . PHE B 1 6 ? 10.695 38.438 -2.1 1 85.69 6 PHE B C 1
ATOM 4886 O O . PHE B 1 6 ? 10.047 37.406 -1.934 1 85.69 6 PHE B O 1
ATOM 4893 N N . THR B 1 7 ? 11.969 38.469 -1.804 1 85.44 7 THR B N 1
ATOM 4894 C CA . THR B 1 7 ? 12.703 37.344 -1.28 1 85.44 7 THR B CA 1
ATOM 4895 C C . THR B 1 7 ? 13.312 37.656 0.082 1 85.44 7 THR B C 1
ATOM 4897 O O . THR B 1 7 ? 13.852 36.781 0.751 1 85.44 7 THR B O 1
ATOM 4900 N N . SER B 1 8 ? 13.211 38.906 0.381 1 90.62 8 SER B N 1
ATOM 4901 C CA . SER B 1 8 ? 13.773 39.375 1.65 1 90.62 8 SER B CA 1
ATOM 4902 C C . SER B 1 8 ? 12.93 40.469 2.268 1 90.62 8 SER B C 1
ATOM 4904 O O . SER B 1 8 ? 12.344 41.281 1.55 1 90.62 8 SER B O 1
ATOM 4906 N N . GLY B 1 9 ? 12.922 40.5 3.588 1 90.31 9 GLY B N 1
ATOM 4907 C CA . GLY B 1 9 ? 12.258 41.594 4.297 1 90.31 9 GLY B CA 1
ATOM 4908 C C . GLY B 1 9 ? 12.898 42.938 4.047 1 90.31 9 GLY B C 1
ATOM 4909 O O . GLY B 1 9 ? 12.258 44 4.234 1 90.31 9 GLY B O 1
ATOM 4910 N N . ALA B 1 10 ? 14.109 42.906 3.598 1 91.62 10 ALA B N 1
ATOM 4911 C CA . ALA B 1 10 ? 14.836 44.156 3.318 1 91.62 10 ALA B CA 1
ATOM 4912 C C . ALA B 1 10 ? 14.188 44.938 2.18 1 91.62 10 ALA B C 1
ATOM 4914 O O . ALA B 1 10 ? 14.305 46.156 2.111 1 91.62 10 ALA B O 1
ATOM 4915 N N . GLN B 1 11 ? 13.516 44.281 1.39 1 93.38 11 GLN B N 1
ATOM 4916 C CA . GLN B 1 11 ? 12.891 44.906 0.227 1 93.38 11 GLN B CA 1
ATOM 4917 C C . GLN B 1 11 ? 11.609 45.625 0.613 1 93.38 11 GLN B C 1
ATOM 4919 O O . GLN B 1 11 ? 11.039 46.375 -0.192 1 93.38 11 GLN B O 1
ATOM 4924 N N . LEU B 1 12 ? 11.172 45.5 1.869 1 95.38 12 LEU B N 1
ATOM 4925 C CA . LEU B 1 12 ? 9.898 46.062 2.299 1 95.38 12 LEU B CA 1
ATOM 4926 C C . LEU B 1 12 ? 10.102 47.344 3.066 1 95.38 12 LEU B C 1
ATOM 4928 O O . LEU B 1 12 ? 9.133 47.969 3.52 1 95.38 12 LEU B O 1
ATOM 4932 N N . VAL B 1 13 ? 11.32 47.906 3.1 1 94.62 13 VAL B N 1
ATOM 4933 C CA . VAL B 1 13 ? 11.672 49.062 3.91 1 94.62 13 VAL B CA 1
ATOM 4934 C C . VAL B 1 13 ? 11.039 50.344 3.316 1 94.62 13 VAL B C 1
ATOM 4936 O O . VAL B 1 13 ? 10.906 51.344 4 1 94.62 13 VAL B O 1
ATOM 4939 N N . ASP B 1 14 ? 10.562 50.281 2.113 1 94.25 14 ASP B N 1
ATOM 4940 C CA . ASP B 1 14 ? 9.938 51.438 1.482 1 94.25 14 ASP B CA 1
ATOM 4941 C C . ASP B 1 14 ? 8.547 51.094 0.955 1 94.25 14 ASP B C 1
ATOM 4943 O O . ASP B 1 14 ? 8.031 51.75 0.046 1 94.25 14 ASP B O 1
ATOM 4947 N N . VAL B 1 15 ? 8.031 50.062 1.432 1 96.31 15 VAL B N 1
ATOM 4948 C CA . VAL B 1 15 ? 6.734 49.594 0.958 1 96.31 15 VAL B CA 1
ATOM 4949 C C . VAL B 1 15 ? 5.676 49.812 2.033 1 96.31 15 VAL B C 1
ATOM 4951 O O . VAL B 1 15 ? 5.934 49.625 3.223 1 96.31 15 VAL B O 1
ATOM 4954 N N . THR B 1 16 ? 4.496 50.312 1.642 1 97.69 16 THR B N 1
ATOM 4955 C CA . THR B 1 16 ? 3.41 50.531 2.586 1 97.69 16 THR B CA 1
ATOM 4956 C C . THR B 1 16 ? 2.197 49.688 2.236 1 97.69 16 THR B C 1
ATOM 4958 O O . THR B 1 16 ? 2.086 49.188 1.114 1 97.69 16 THR B O 1
ATOM 4961 N N . ILE B 1 17 ? 1.322 49.469 3.188 1 97.81 17 ILE B N 1
ATOM 4962 C CA . ILE B 1 17 ? 0.133 48.656 3.039 1 97.81 17 ILE B CA 1
ATOM 4963 C C . ILE B 1 17 ? -0.772 49.219 1.956 1 97.81 17 ILE B C 1
ATOM 4965 O O . ILE B 1 17 ? -1.221 48.5 1.061 1 97.81 17 ILE B O 1
ATOM 4969 N N . PRO B 1 18 ? -1.033 50.594 1.916 1 97.75 18 PRO B N 1
ATOM 4970 C CA . PRO B 1 18 ? -1.854 51.156 0.832 1 97.75 18 PRO B CA 1
ATOM 4971 C C . PRO B 1 18 ? -1.235 50.938 -0.546 1 97.75 18 PRO B C 1
ATOM 4973 O O . PRO B 1 18 ? -1.959 50.75 -1.53 1 97.75 18 PRO B O 1
ATOM 4976 N N . GLN B 1 19 ? 0.072 50.938 -0.591 1 97.06 19 GLN B N 1
ATOM 4977 C CA . GLN B 1 19 ? 0.752 50.688 -1.854 1 97.06 19 GLN B CA 1
ATOM 4978 C C . GLN B 1 19 ? 0.449 49.281 -2.361 1 97.06 19 GLN B C 1
ATOM 4980 O O . GLN B 1 19 ? 0.185 49.062 -3.551 1 97.06 19 GLN B O 1
ATOM 4985 N N . LEU B 1 20 ? 0.528 48.281 -1.484 1 96.62 20 LEU B N 1
ATOM 4986 C CA . LEU B 1 20 ? 0.286 46.906 -1.879 1 96.62 20 LEU B CA 1
ATOM 4987 C C . LEU B 1 20 ? -1.187 46.688 -2.205 1 96.62 20 LEU B C 1
ATOM 4989 O O . LEU B 1 20 ? -1.519 45.875 -3.084 1 96.62 20 LEU B O 1
ATOM 4993 N N . LEU B 1 21 ? -2.111 47.344 -1.442 1 97.31 21 LEU B N 1
ATOM 4994 C CA . LEU B 1 21 ? -3.525 47.281 -1.791 1 97.31 21 LEU B CA 1
ATOM 4995 C C . LEU B 1 21 ? -3.768 47.812 -3.203 1 97.31 21 LEU B C 1
ATOM 4997 O O . LEU B 1 21 ? -4.492 47.188 -3.984 1 97.31 21 LEU B O 1
ATOM 5001 N N . SER B 1 22 ? -3.137 48.906 -3.506 1 96.5 22 SER B N 1
ATOM 5002 C CA . SER B 1 22 ? -3.242 49.469 -4.84 1 96.5 22 SER B CA 1
ATOM 5003 C C . SER B 1 22 ? -2.691 48.531 -5.902 1 96.5 22 SER B C 1
ATOM 5005 O O . SER B 1 22 ? -3.266 48.406 -6.984 1 96.5 22 SER B O 1
ATOM 5007 N N . ALA B 1 23 ? -1.603 47.969 -5.605 1 95.19 23 ALA B N 1
ATOM 5008 C CA . ALA B 1 23 ? -0.982 47.031 -6.539 1 95.19 23 ALA B CA 1
ATOM 5009 C C . ALA B 1 23 ? -1.897 45.844 -6.809 1 95.19 23 ALA B C 1
ATOM 5011 O O . ALA B 1 23 ? -2.033 45.406 -7.953 1 95.19 23 ALA B O 1
ATOM 5012 N N . ARG B 1 24 ? -2.527 45.281 -5.777 1 94.75 24 ARG B N 1
ATOM 5013 C CA . ARG B 1 24 ? -3.418 44.125 -5.941 1 94.75 24 ARG B CA 1
ATOM 5014 C C . ARG B 1 24 ? -4.652 44.5 -6.758 1 94.75 24 ARG B C 1
ATOM 5016 O O . ARG B 1 24 ? -5.117 43.719 -7.586 1 94.75 24 ARG B O 1
ATOM 5023 N N . ARG B 1 25 ? -5.168 45.656 -6.453 1 96 25 ARG B N 1
ATOM 5024 C CA . ARG B 1 25 ? -6.293 46.188 -7.234 1 96 25 ARG B CA 1
ATOM 5025 C C . ARG B 1 25 ? -5.941 46.25 -8.719 1 96 25 ARG B C 1
ATOM 5027 O O . ARG B 1 25 ? -6.758 45.875 -9.57 1 96 25 ARG B O 1
ATOM 5034 N N . ALA B 1 26 ? -4.789 46.656 -9.016 1 95 26 ALA B N 1
ATOM 5035 C CA . ALA B 1 26 ? -4.352 46.812 -10.398 1 95 26 ALA B CA 1
ATOM 5036 C C . ALA B 1 26 ? -4.074 45.469 -11.055 1 95 26 ALA B C 1
ATOM 5038 O O . ALA B 1 26 ? -4.426 45.25 -12.211 1 95 26 ALA B O 1
ATOM 5039 N N . GLU B 1 27 ? -3.475 44.562 -10.359 1 92.62 27 GLU B N 1
ATOM 5040 C CA . GLU B 1 27 ? -2.982 43.312 -10.898 1 92.62 27 GLU B CA 1
ATOM 5041 C C . GLU B 1 27 ? -4.109 42.281 -11.039 1 92.62 27 GLU B C 1
ATOM 5043 O O . GLU B 1 27 ? -4.125 41.5 -11.977 1 92.62 27 GLU B O 1
ATOM 5048 N N . ARG B 1 28 ? -4.996 42.25 -10.102 1 91.94 28 ARG B N 1
ATOM 5049 C CA . ARG B 1 28 ? -6 41.188 -10.086 1 91.94 28 ARG B CA 1
ATOM 5050 C C . ARG B 1 28 ? -7.344 41.719 -9.602 1 91.94 28 ARG B C 1
ATOM 5052 O O . ARG B 1 28 ? -7.934 41.188 -8.664 1 91.94 28 ARG B O 1
ATOM 5059 N N . PRO B 1 29 ? -7.891 42.625 -10.266 1 95.62 29 PRO B N 1
ATOM 5060 C CA . PRO B 1 29 ? -9.102 43.312 -9.805 1 95.62 29 PRO B CA 1
ATOM 5061 C C . PRO B 1 29 ? -10.297 42.375 -9.664 1 95.62 29 PRO B C 1
ATOM 5063 O O . PRO B 1 29 ? -11.109 42.531 -8.75 1 95.62 29 PRO B O 1
ATOM 5066 N N . GLU B 1 30 ? -10.32 41.312 -10.477 1 97.12 30 GLU B N 1
ATOM 5067 C CA . GLU B 1 30 ? -11.516 40.469 -10.5 1 97.12 30 GLU B CA 1
ATOM 5068 C C . GLU B 1 30 ? -11.32 39.188 -9.688 1 97.12 30 GLU B C 1
ATOM 5070 O O . GLU B 1 30 ? -12.25 38.406 -9.531 1 97.12 30 GLU B O 1
ATOM 5075 N N . MET B 1 31 ? -10.133 38.969 -9.18 1 95.94 31 MET B N 1
ATOM 5076 C CA . MET B 1 31 ? -9.906 37.812 -8.328 1 95.94 31 MET B CA 1
ATOM 5077 C C . MET B 1 31 ? -10.5 38.031 -6.938 1 95.94 31 MET B C 1
ATOM 5079 O O . MET B 1 31 ? -10.633 39.156 -6.492 1 95.94 31 MET B O 1
ATOM 5083 N N . VAL B 1 32 ? -10.867 36.938 -6.289 1 97.81 32 VAL B N 1
ATOM 5084 C CA . VAL B 1 32 ? -11.508 37 -4.98 1 97.81 32 VAL B CA 1
ATOM 5085 C C . VAL B 1 32 ? -10.492 37.406 -3.926 1 97.81 32 VAL B C 1
ATOM 5087 O O . VAL B 1 32 ? -9.414 36.812 -3.822 1 97.81 32 VAL B O 1
ATOM 5090 N N . ALA B 1 33 ? -10.828 38.469 -3.168 1 97.94 33 ALA B N 1
ATOM 5091 C CA . ALA B 1 33 ? -9.977 38.969 -2.08 1 97.94 33 ALA B CA 1
ATOM 5092 C C . ALA B 1 33 ? -10.312 38.25 -0.771 1 97.94 33 ALA B C 1
ATOM 5094 O O . ALA B 1 33 ? -9.414 37.906 0.003 1 97.94 33 ALA B O 1
ATOM 5095 N N . TYR B 1 34 ? -11.609 38.062 -0.514 1 98.25 34 TYR B N 1
ATOM 5096 C CA . TYR B 1 34 ? -12.07 37.344 0.663 1 98.25 34 TYR B CA 1
ATOM 5097 C C . TYR B 1 34 ? -13.516 36.875 0.496 1 98.25 34 TYR B C 1
ATOM 5099 O O . TYR B 1 34 ? -14.188 37.281 -0.458 1 98.25 34 TYR B O 1
ATOM 5107 N N . LYS B 1 35 ? -13.953 36 1.362 1 98.56 35 LYS B N 1
ATOM 5108 C CA . LYS B 1 35 ? -15.344 35.531 1.417 1 98.56 35 LYS B CA 1
ATOM 5109 C C . LYS B 1 35 ? -15.914 35.688 2.826 1 98.56 35 LYS B C 1
ATOM 5111 O O . LYS B 1 35 ? -15.195 35.5 3.812 1 98.56 35 LYS B O 1
ATOM 5116 N N . GLN B 1 36 ? -17.188 36.094 2.902 1 98.38 36 GLN B N 1
ATOM 5117 C CA . GLN B 1 36 ? -17.938 36.188 4.148 1 98.38 36 GLN B CA 1
ATOM 5118 C C . GLN B 1 36 ? -19.203 35.344 4.086 1 98.38 36 GLN B C 1
ATOM 5120 O O . GLN B 1 36 ? -19.984 35.438 3.127 1 98.38 36 GLN B O 1
ATOM 5125 N N . LYS B 1 37 ? -19.344 34.469 5.113 1 97.81 37 LYS B N 1
ATOM 5126 C CA . LYS B 1 37 ? -20.594 33.719 5.211 1 97.81 37 LYS B CA 1
ATOM 5127 C C . LYS B 1 37 ? -21.688 34.562 5.875 1 97.81 37 LYS B C 1
ATOM 5129 O O . LYS B 1 37 ? -21.453 35.156 6.922 1 97.81 37 LYS B O 1
ATOM 5134 N N . ARG B 1 38 ? -22.781 34.688 5.266 1 96.19 38 ARG B N 1
ATOM 5135 C CA . ARG B 1 38 ? -23.969 35.375 5.809 1 96.19 38 ARG B CA 1
ATOM 5136 C C . ARG B 1 38 ? -25.219 34.531 5.539 1 96.19 38 ARG B C 1
ATOM 5138 O O . ARG B 1 38 ? -25.5 34.188 4.395 1 96.19 38 ARG B O 1
ATOM 5145 N N . ARG B 1 39 ? -25.938 34.188 6.547 1 94.56 39 ARG B N 1
ATOM 5146 C CA . ARG B 1 39 ? -27.188 33.438 6.441 1 94.56 39 ARG B CA 1
ATOM 5147 C C . ARG B 1 39 ? -27 32.156 5.648 1 94.56 39 ARG B C 1
ATOM 5149 O O . ARG B 1 39 ? -27.75 31.875 4.723 1 94.56 39 ARG B O 1
ATOM 5156 N N . GLY B 1 40 ? -25.922 31.516 5.875 1 94.25 40 GLY B N 1
ATOM 5157 C CA . GLY B 1 40 ? -25.641 30.203 5.316 1 94.25 40 GLY B CA 1
ATOM 5158 C C . GLY B 1 40 ? -25 30.266 3.941 1 94.25 40 GLY B C 1
ATOM 5159 O O . GLY B 1 40 ? -24.625 29.234 3.383 1 94.25 40 GLY B O 1
ATOM 5160 N N . GLU B 1 41 ? -24.781 31.469 3.395 1 96.94 41 GLU B N 1
ATOM 5161 C CA . GLU B 1 41 ? -24.234 31.594 2.045 1 96.94 41 GLU B CA 1
ATOM 5162 C C . GLU B 1 41 ? -22.875 32.312 2.059 1 96.94 41 GLU B C 1
ATOM 5164 O O . GLU B 1 41 ? -22.688 33.25 2.801 1 96.94 41 GLU B O 1
ATOM 5169 N N . TRP B 1 42 ? -21.984 31.781 1.228 1 98 42 TRP B N 1
ATOM 5170 C CA . TRP B 1 42 ? -20.688 32.406 1.083 1 98 42 TRP B CA 1
ATOM 5171 C C . TRP B 1 42 ? -20.734 33.531 0.048 1 98 42 TRP B C 1
ATOM 5173 O O . TRP B 1 42 ? -21.125 33.312 -1.099 1 98 42 TRP B O 1
ATOM 5183 N N . ILE B 1 43 ? -20.375 34.688 0.405 1 98.06 43 ILE B N 1
ATOM 5184 C CA . ILE B 1 43 ? -20.344 35.844 -0.473 1 98.06 43 ILE B CA 1
ATOM 5185 C C . ILE B 1 43 ? -18.891 36.25 -0.756 1 98.06 43 ILE B C 1
ATOM 5187 O O . ILE B 1 43 ? -18.125 36.5 0.169 1 98.06 43 ILE B O 1
ATOM 5191 N N . ALA B 1 44 ? -18.531 36.25 -2.039 1 98.38 44 ALA B N 1
ATOM 5192 C CA . ALA B 1 44 ? -17.172 36.594 -2.445 1 98.38 44 ALA B CA 1
ATOM 5193 C C . ALA B 1 44 ? -17.047 38.094 -2.736 1 98.38 44 ALA B C 1
ATOM 5195 O O . ALA B 1 44 ? -17.969 38.719 -3.27 1 98.38 44 ALA B O 1
ATOM 5196 N N . THR B 1 45 ? -15.953 38.719 -2.367 1 98.5 45 THR B N 1
ATOM 5197 C CA . THR B 1 45 ? -15.578 40.094 -2.693 1 98.5 45 THR B CA 1
ATOM 5198 C C . THR B 1 45 ? -14.273 40.125 -3.484 1 98.5 45 THR B C 1
ATOM 5200 O O . THR B 1 45 ? -13.289 39.469 -3.098 1 98.5 45 THR B O 1
ATOM 5203 N N . THR B 1 46 ? -14.281 40.781 -4.617 1 98.5 46 THR B N 1
ATOM 5204 C CA . THR B 1 46 ? -13.086 40.875 -5.449 1 98.5 46 THR B CA 1
ATOM 5205 C C . THR B 1 46 ? -12.133 41.938 -4.914 1 98.5 46 THR B C 1
ATOM 5207 O O . THR B 1 46 ? -12.516 42.75 -4.066 1 98.5 46 THR B O 1
ATOM 5210 N N . TRP B 1 47 ? -10.922 42 -5.395 1 98.06 47 TRP B N 1
ATOM 5211 C CA . TRP B 1 47 ? -9.938 43 -4.996 1 98.06 47 TRP B CA 1
ATOM 5212 C C . TRP B 1 47 ? -10.414 44.406 -5.363 1 98.06 47 TRP B C 1
ATOM 5214 O O . TRP B 1 47 ? -10.156 45.344 -4.629 1 98.06 47 TRP B O 1
ATOM 5224 N N . ARG B 1 48 ? -11.102 44.5 -6.453 1 98.31 48 ARG B N 1
ATOM 5225 C CA . ARG B 1 48 ? -11.68 45.781 -6.863 1 98.31 48 ARG B CA 1
ATOM 5226 C C . ARG B 1 48 ? -12.734 46.25 -5.867 1 98.31 48 ARG B C 1
ATOM 5228 O O . ARG B 1 48 ? -12.688 47.375 -5.391 1 98.31 48 ARG B O 1
ATOM 5235 N N . GLN B 1 49 ? -13.633 45.375 -5.602 1 98.19 49 GLN B N 1
ATOM 5236 C CA . GLN B 1 49 ? -14.703 45.719 -4.66 1 98.19 49 GLN B CA 1
ATOM 5237 C C . GLN B 1 49 ? -14.141 46.031 -3.277 1 98.19 49 GLN B C 1
ATOM 5239 O O . GLN B 1 49 ? -14.578 46.969 -2.621 1 98.19 49 GLN B O 1
ATOM 5244 N N . TYR B 1 50 ? -13.188 45.219 -2.873 1 98.25 50 TYR B N 1
ATOM 5245 C CA . TYR B 1 50 ? -12.539 45.406 -1.577 1 98.25 50 TYR B CA 1
ATOM 5246 C C . TYR B 1 50 ? -11.883 46.781 -1.474 1 98.25 50 TYR B C 1
ATOM 5248 O O . TYR B 1 50 ? -12.125 47.5 -0.52 1 98.25 50 TYR B O 1
ATOM 5256 N N . SER B 1 51 ? -11.094 47.125 -2.475 1 98.31 51 SER B N 1
ATOM 5257 C CA . SER B 1 51 ? -10.383 48.406 -2.471 1 98.31 51 SER B CA 1
ATOM 5258 C C . SER B 1 51 ? -11.352 49.562 -2.553 1 98.31 51 SER B C 1
ATOM 5260 O O . SER B 1 51 ? -11.109 50.625 -1.959 1 98.31 51 SER B O 1
ATOM 5262 N N . ASP B 1 52 ? -12.469 49.438 -3.26 1 98.06 52 ASP B N 1
ATOM 5263 C CA . ASP B 1 52 ? -13.492 50.469 -3.336 1 98.06 52 ASP B CA 1
ATOM 5264 C C . ASP B 1 52 ? -14.109 50.75 -1.965 1 98.06 52 ASP B C 1
ATOM 5266 O O . ASP B 1 52 ? -14.258 51.875 -1.556 1 98.06 52 ASP B O 1
ATOM 5270 N N . GLN B 1 53 ? -14.453 49.688 -1.34 1 97.75 53 GLN B N 1
ATOM 5271 C CA . GLN B 1 53 ? -15.062 49.812 -0.022 1 97.75 53 GLN B CA 1
ATOM 5272 C C . GLN B 1 53 ? -14.102 50.438 0.978 1 97.75 53 GLN B C 1
ATOM 5274 O O . GLN B 1 53 ? -14.5 51.25 1.808 1 97.75 53 GLN B O 1
ATOM 5279 N N . VAL B 1 54 ? -12.836 50.031 0.914 1 98.25 54 VAL B N 1
ATOM 5280 C CA . VAL B 1 54 ? -11.805 50.562 1.792 1 98.25 54 VAL B CA 1
ATOM 5281 C C . VAL B 1 54 ? -11.648 52.062 1.543 1 98.25 54 VAL B C 1
ATOM 5283 O O . VAL B 1 54 ? -11.609 52.875 2.488 1 98.25 54 VAL B O 1
ATOM 5286 N N . ALA B 1 55 ? -11.57 52.469 0.28 1 97.94 55 ALA B N 1
ATOM 5287 C CA . ALA B 1 55 ? -11.398 53.875 -0.079 1 97.94 55 ALA B CA 1
ATOM 5288 C C . ALA B 1 55 ? -12.586 54.688 0.392 1 97.94 55 ALA B C 1
ATOM 5290 O O . ALA B 1 55 ? -12.406 55.781 0.932 1 97.94 55 ALA B O 1
ATOM 5291 N N . ASP B 1 56 ? -13.758 54.188 0.168 1 97.88 56 ASP B N 1
ATOM 5292 C CA . ASP B 1 56 ? -14.969 54.906 0.584 1 97.88 56 ASP B CA 1
ATOM 5293 C C . ASP B 1 56 ? -14.992 55.094 2.098 1 97.88 56 ASP B C 1
ATOM 5295 O O . ASP B 1 56 ? -15.297 56.188 2.578 1 97.88 56 ASP B O 1
ATOM 5299 N N . LEU B 1 57 ? -14.711 54.062 2.822 1 98.12 57 LEU B N 1
ATOM 5300 C CA . LEU B 1 57 ? -14.719 54.156 4.277 1 98.12 57 LEU B CA 1
ATOM 5301 C C . LEU B 1 57 ? -13.609 55.062 4.77 1 98.12 57 LEU B C 1
ATOM 5303 O O . LEU B 1 57 ? -13.805 55.844 5.719 1 98.12 57 LEU B O 1
ATOM 5307 N N . ALA B 1 58 ? -12.398 54.969 4.203 1 98.19 58 ALA B N 1
ATOM 5308 C CA . ALA B 1 58 ? -11.289 55.844 4.562 1 98.19 58 ALA B CA 1
ATOM 5309 C C . ALA B 1 58 ? -11.648 57.312 4.32 1 98.19 58 ALA B C 1
ATOM 5311 O O . ALA B 1 58 ? -11.336 58.188 5.137 1 98.19 58 ALA B O 1
ATOM 5312 N N . ALA B 1 59 ? -12.273 57.594 3.186 1 97.06 59 ALA B N 1
ATOM 5313 C CA . ALA B 1 59 ? -12.719 58.938 2.871 1 97.06 59 ALA B CA 1
ATOM 5314 C C . ALA B 1 59 ? -13.75 59.406 3.885 1 97.06 59 ALA B C 1
ATOM 5316 O O . ALA B 1 59 ? -13.727 60.594 4.293 1 97.06 59 ALA B O 1
ATOM 5317 N N . ALA B 1 60 ? -14.656 58.562 4.246 1 97.75 60 ALA B N 1
ATOM 5318 C CA . ALA B 1 60 ? -15.656 58.906 5.25 1 97.75 60 ALA B CA 1
ATOM 5319 C C . ALA B 1 60 ? -15 59.281 6.574 1 97.75 60 ALA B C 1
ATOM 5321 O O . ALA B 1 60 ? -15.422 60.219 7.238 1 97.75 60 ALA B O 1
ATOM 5322 N N . LEU B 1 61 ? -14 58.531 6.953 1 97.88 61 LEU B N 1
ATOM 5323 C CA . LEU B 1 61 ? -13.242 58.844 8.164 1 97.88 61 LEU B CA 1
ATOM 5324 C C . LEU B 1 61 ? -12.625 60.25 8.062 1 97.88 61 LEU B C 1
ATOM 5326 O O . LEU B 1 61 ? -12.766 61.062 8.984 1 97.88 61 LEU B O 1
ATOM 5330 N N . ARG B 1 62 ? -11.961 60.531 6.984 1 95.81 62 ARG B N 1
ATOM 5331 C CA . ARG B 1 62 ? -11.32 61.812 6.781 1 95.81 62 ARG B CA 1
ATOM 5332 C C . ARG B 1 62 ? -12.336 62.969 6.824 1 95.81 62 ARG B C 1
ATOM 5334 O O . ARG B 1 62 ? -12.094 64 7.445 1 95.81 62 ARG B O 1
ATOM 5341 N N . ASN B 1 63 ? -13.453 62.781 6.184 1 95.44 63 ASN B N 1
ATOM 5342 C CA . ASN B 1 63 ? -14.516 63.781 6.152 1 95.44 63 ASN B CA 1
ATOM 5343 C C . ASN B 1 63 ? -15.086 64 7.543 1 95.44 63 ASN B C 1
ATOM 5345 O O . ASN B 1 63 ? -15.562 65.125 7.832 1 95.44 63 ASN B O 1
ATOM 5349 N N . ALA B 1 64 ? -14.961 63.031 8.383 1 95.81 64 ALA B N 1
ATOM 5350 C CA . ALA B 1 64 ? -15.477 63.156 9.742 1 95.81 64 ALA B CA 1
ATOM 5351 C C . ALA B 1 64 ? -14.414 63.719 10.68 1 95.81 64 ALA B C 1
ATOM 5353 O O . ALA B 1 64 ? -14.617 63.781 11.891 1 95.81 64 ALA B O 1
ATOM 5354 N N . GLY B 1 65 ? -13.258 64.062 10.133 1 96.12 65 GLY B N 1
ATOM 5355 C CA . GLY B 1 65 ? -12.258 64.812 10.914 1 96.12 65 GLY B CA 1
ATOM 5356 C C . GLY B 1 65 ? -11.086 63.906 11.328 1 96.12 65 GLY B C 1
ATOM 5357 O O . GLY B 1 65 ? -10.219 64.312 12.094 1 96.12 65 GLY B O 1
ATOM 5358 N N . PHE B 1 66 ? -11.109 62.688 10.828 1 97.25 66 PHE B N 1
ATOM 5359 C CA . PHE B 1 66 ? -9.992 61.781 11.094 1 97.25 66 PHE B CA 1
ATOM 5360 C C . PHE B 1 66 ? -8.742 62.25 10.367 1 97.25 66 PHE B C 1
ATOM 5362 O O . PHE B 1 66 ? -8.75 62.438 9.148 1 97.25 66 PHE B O 1
ATOM 5369 N N . LYS B 1 67 ? -7.641 62.469 11.047 1 96.56 67 LYS B N 1
ATOM 5370 C CA . LYS B 1 67 ? -6.395 62.969 10.484 1 96.56 67 LYS B CA 1
ATOM 5371 C C . LYS B 1 67 ? -5.301 61.906 10.523 1 96.56 67 LYS B C 1
ATOM 5373 O O . LYS B 1 67 ? -5.422 60.906 11.242 1 96.56 67 LYS B O 1
ATOM 5378 N N . ARG B 1 68 ? -4.293 62.188 9.75 1 96.38 68 ARG B N 1
ATOM 5379 C CA . ARG B 1 68 ? -3.127 61.312 9.789 1 96.38 68 ARG B CA 1
ATOM 5380 C C . ARG B 1 68 ? -2.557 61.219 11.203 1 96.38 68 ARG B C 1
ATOM 5382 O O . ARG B 1 68 ? -2.42 62.25 11.883 1 96.38 68 ARG B O 1
ATOM 5389 N N . GLY B 1 69 ? -2.357 59.969 11.648 1 96.62 69 GLY B N 1
ATOM 5390 C CA . GLY B 1 69 ? -1.806 59.75 12.984 1 96.62 69 GLY B CA 1
ATOM 5391 C C . GLY B 1 69 ? -2.869 59.531 14.039 1 96.62 69 GLY B C 1
ATOM 5392 O O . GLY B 1 69 ? -2.568 59.062 15.133 1 96.62 69 GLY B O 1
ATOM 5393 N N . ASP B 1 70 ? -4.141 59.875 13.719 1 98 70 ASP B N 1
ATOM 5394 C CA . ASP B 1 70 ? -5.223 59.594 14.664 1 98 70 ASP B CA 1
ATOM 5395 C C . ASP B 1 70 ? -5.402 58.094 14.875 1 98 70 ASP B C 1
ATOM 5397 O O . ASP B 1 70 ? -5.004 57.281 14.023 1 98 70 ASP B O 1
ATOM 5401 N N . ARG B 1 71 ? -5.926 57.75 16.047 1 98.5 71 ARG B N 1
ATOM 5402 C CA . ARG B 1 71 ? -6.164 56.344 16.375 1 98.5 71 ARG B CA 1
ATOM 5403 C C . ARG B 1 71 ? -7.648 56 16.281 1 98.5 71 ARG B C 1
ATOM 5405 O O . ARG B 1 71 ? -8.5 56.781 16.719 1 98.5 71 ARG B O 1
ATOM 5412 N N . ALA B 1 72 ? -7.961 54.938 15.672 1 98.75 72 ALA B N 1
ATOM 5413 C CA . ALA B 1 72 ? -9.297 54.344 15.664 1 98.75 72 ALA B CA 1
ATOM 5414 C C . ALA B 1 72 ? -9.289 52.938 16.25 1 98.75 72 ALA B C 1
ATOM 5416 O O . ALA B 1 72 ? -8.539 52.062 15.797 1 98.75 72 ALA B O 1
ATOM 5417 N N . ALA B 1 73 ? -10.117 52.719 17.281 1 98.62 73 ALA B N 1
ATOM 5418 C CA . ALA B 1 73 ? -10.227 51.375 17.891 1 98.62 73 ALA B CA 1
ATOM 5419 C C . ALA B 1 73 ? -11.227 50.531 17.125 1 98.62 73 ALA B C 1
ATOM 5421 O O . ALA B 1 73 ? -12.172 51.031 16.531 1 98.62 73 ALA B O 1
ATOM 5422 N N . ILE B 1 74 ? -10.977 49.281 17.094 1 98.31 74 ILE B N 1
ATOM 5423 C CA . ILE B 1 74 ? -11.914 48.312 16.516 1 98.31 74 ILE B CA 1
ATOM 5424 C C . ILE B 1 74 ? -12.188 47.188 17.516 1 98.31 74 ILE B C 1
ATOM 5426 O O . ILE B 1 74 ? -11.273 46.469 17.906 1 98.31 74 ILE B O 1
ATOM 5430 N N . MET B 1 75 ? -13.359 47.094 17.984 1 96.88 75 MET B N 1
ATOM 5431 C CA . MET B 1 75 ? -13.844 46.062 18.891 1 96.88 75 MET B CA 1
ATOM 5432 C C . MET B 1 75 ? -14.938 45.219 18.234 1 96.88 75 MET B C 1
ATOM 5434 O O . MET B 1 75 ? -16.094 45.656 18.141 1 96.88 75 MET B O 1
ATOM 5438 N N . GLY B 1 76 ? -14.562 44.031 17.812 1 94.94 76 GLY B N 1
ATOM 5439 C CA . GLY B 1 76 ? -15.547 43.156 17.156 1 94.94 76 GLY B CA 1
ATOM 5440 C C . GLY B 1 76 ? -15.008 41.781 16.844 1 94.94 76 GLY B C 1
ATOM 5441 O O . GLY B 1 76 ? -13.797 41.531 16.922 1 94.94 76 GLY B O 1
ATOM 5442 N N . ASP B 1 77 ? -15.906 40.875 16.562 1 92.94 77 ASP B N 1
ATOM 5443 C CA . ASP B 1 77 ? -15.555 39.531 16.172 1 92.94 77 ASP B CA 1
ATOM 5444 C C . ASP B 1 77 ? -14.984 39.469 14.75 1 92.94 77 ASP B C 1
ATOM 5446 O O . ASP B 1 77 ? -14.945 40.5 14.07 1 92.94 77 ASP B O 1
ATOM 5450 N N . VAL B 1 78 ? -14.477 38.344 14.328 1 94.38 78 VAL B N 1
ATOM 5451 C CA . VAL B 1 78 ? -13.93 38.188 12.984 1 94.38 78 VAL B CA 1
ATOM 5452 C C . VAL B 1 78 ? -15.023 38.469 11.945 1 94.38 78 VAL B C 1
ATOM 5454 O O . VAL B 1 78 ? -16.125 37.938 12.047 1 94.38 78 VAL B O 1
ATOM 5457 N N . SER B 1 79 ? -14.766 39.344 11.031 1 96.81 79 SER B N 1
ATOM 5458 C CA . SER B 1 79 ? -15.719 39.688 9.977 1 96.81 79 SER B CA 1
ATOM 5459 C C . SER B 1 79 ? -15.055 40.469 8.867 1 96.81 79 SER B C 1
ATOM 5461 O O . SER B 1 79 ? -13.992 41.062 9.062 1 96.81 79 SER B O 1
ATOM 5463 N N . GLN B 1 80 ? -15.734 40.469 7.73 1 97.56 80 GLN B N 1
ATOM 5464 C CA . GLN B 1 80 ? -15.258 41.344 6.648 1 97.56 80 GLN B CA 1
ATOM 5465 C C . GLN B 1 80 ? -15.266 42.812 7.062 1 97.56 80 GLN B C 1
ATOM 5467 O O . GLN B 1 80 ? -14.406 43.594 6.645 1 97.56 80 GLN B O 1
ATOM 5472 N N . GLU B 1 81 ? -16.234 43.219 7.918 1 98 81 GLU B N 1
ATOM 5473 C CA . GLU B 1 81 ? -16.328 44.594 8.367 1 98 81 GLU B CA 1
ATOM 5474 C C . GLU B 1 81 ? -15.125 44.969 9.211 1 98 81 GLU B C 1
ATOM 5476 O O . GLU B 1 81 ? -14.633 46.094 9.125 1 98 81 GLU B O 1
ATOM 5481 N N . TRP B 1 82 ? -14.766 44 10.07 1 97.81 82 TRP B N 1
ATOM 5482 C CA . TRP B 1 82 ? -13.539 44.25 10.828 1 97.81 82 TRP B CA 1
ATOM 5483 C C . TRP B 1 82 ? -12.367 44.5 9.883 1 97.81 82 TRP B C 1
ATOM 5485 O O . TRP B 1 82 ? -11.594 45.438 10.094 1 97.81 82 TRP B O 1
ATOM 5495 N N . LEU B 1 83 ? -12.227 43.656 8.875 1 98.25 83 LEU B N 1
ATOM 5496 C CA . LEU B 1 83 ? -11.172 43.781 7.879 1 98.25 83 LEU B CA 1
ATOM 5497 C C . LEU B 1 83 ? -11.242 45.125 7.176 1 98.25 83 LEU B C 1
ATOM 5499 O O . LEU B 1 83 ? -10.219 45.812 7 1 98.25 83 LEU B O 1
ATOM 5503 N N . LEU B 1 84 ? -12.398 45.562 6.773 1 98.25 84 LEU B N 1
ATOM 5504 C CA . LEU B 1 84 ? -12.609 46.844 6.09 1 98.25 84 LEU B CA 1
ATOM 5505 C C . LEU B 1 84 ? -12.227 48 6.992 1 98.25 84 LEU B C 1
ATOM 5507 O O . LEU B 1 84 ? -11.555 48.938 6.551 1 98.25 84 LEU B O 1
ATOM 5511 N N . ALA B 1 85 ? -12.672 47.938 8.227 1 98.5 85 ALA B N 1
ATOM 5512 C CA . ALA B 1 85 ? -12.359 49 9.188 1 98.5 85 ALA B CA 1
ATOM 5513 C C . ALA B 1 85 ? -10.852 49.125 9.391 1 98.5 85 ALA B C 1
ATOM 5515 O O . ALA B 1 85 ? -10.328 50.219 9.438 1 98.5 85 ALA B O 1
ATOM 5516 N N . ASP B 1 86 ? -10.203 48.031 9.523 1 98.31 86 ASP B N 1
ATOM 5517 C CA . ASP B 1 86 ? -8.758 48 9.727 1 98.31 86 ASP B CA 1
ATOM 5518 C C . ASP B 1 86 ? -8.023 48.625 8.531 1 98.31 86 ASP B C 1
ATOM 5520 O O . ASP B 1 86 ? -7.27 49.594 8.695 1 98.31 86 ASP B O 1
ATOM 5524 N N . MET B 1 87 ? -8.32 48.125 7.355 1 98.5 87 MET B N 1
ATOM 5525 C CA . MET B 1 87 ? -7.648 48.562 6.141 1 98.5 87 MET B CA 1
ATOM 5526 C C . MET B 1 87 ? -7.969 50.031 5.859 1 98.5 87 MET B C 1
ATOM 5528 O O . MET B 1 87 ? -7.094 50.812 5.461 1 98.5 87 MET B O 1
ATOM 5532 N N . ALA B 1 88 ? -9.195 50.438 6.07 1 98.56 88 ALA B N 1
ATOM 5533 C CA . ALA B 1 88 ? -9.602 51.812 5.828 1 98.56 88 ALA B CA 1
ATOM 5534 C C . ALA B 1 88 ? -8.891 52.781 6.777 1 98.56 88 ALA B C 1
ATOM 5536 O O . ALA B 1 88 ? -8.469 53.875 6.375 1 98.56 88 ALA B O 1
ATOM 5537 N N . THR B 1 89 ? -8.805 52.406 8.047 1 98.56 89 THR B N 1
ATOM 5538 C CA . THR B 1 89 ? -8.086 53.219 9.023 1 98.56 89 THR B CA 1
ATOM 5539 C C . THR B 1 89 ? -6.641 53.438 8.586 1 98.56 89 THR B C 1
ATOM 5541 O O . THR B 1 89 ? -6.145 54.562 8.602 1 98.56 89 THR B O 1
ATOM 5544 N N . ILE B 1 90 ? -6 52.406 8.148 1 98.38 90 ILE B N 1
ATOM 5545 C CA . ILE B 1 90 ? -4.609 52.438 7.711 1 98.38 90 ILE B CA 1
ATOM 5546 C C . ILE B 1 90 ? -4.496 53.312 6.461 1 98.38 90 ILE B C 1
ATOM 5548 O O . ILE B 1 90 ? -3.619 54.188 6.379 1 98.38 90 ILE B O 1
ATOM 5552 N N . CYS B 1 91 ? -5.383 53.156 5.547 1 97.94 91 CYS B N 1
ATOM 5553 C CA . CYS B 1 91 ? -5.336 53.906 4.289 1 97.94 91 CYS B CA 1
ATOM 5554 C C . CYS B 1 91 ? -5.668 55.375 4.508 1 97.94 91 CYS B C 1
ATOM 5556 O O . CYS B 1 91 ? -5.281 56.219 3.709 1 97.94 91 CYS B O 1
ATOM 5558 N N . ALA B 1 92 ? -6.383 55.656 5.539 1 97.69 92 ALA B N 1
ATOM 5559 C CA . ALA B 1 92 ? -6.672 57.062 5.895 1 97.69 92 ALA B CA 1
ATOM 5560 C C . ALA B 1 92 ? -5.48 57.688 6.602 1 97.69 92 ALA B C 1
ATOM 5562 O O . ALA B 1 92 ? -5.512 58.875 6.922 1 97.69 92 ALA B O 1
ATOM 5563 N N . GLY B 1 93 ? -4.438 56.906 6.805 1 97.75 93 GLY B N 1
ATOM 5564 C CA . GLY B 1 93 ? -3.234 57.406 7.457 1 97.75 93 GLY B CA 1
ATOM 5565 C C . GLY B 1 93 ? -3.281 57.281 8.969 1 97.75 93 GLY B C 1
ATOM 5566 O O . GLY B 1 93 ? -2.461 57.875 9.672 1 97.75 93 GLY B O 1
ATOM 5567 N N . GLY B 1 94 ? -4.203 56.562 9.461 1 98.19 94 GLY B N 1
ATOM 5568 C CA . GLY B 1 94 ? -4.383 56.469 10.898 1 98.19 94 GLY B CA 1
ATOM 5569 C C . GLY B 1 94 ? -3.773 55.219 11.484 1 98.19 94 GLY B C 1
ATOM 5570 O O . GLY B 1 94 ? -3.014 54.5 10.812 1 98.19 94 GLY B O 1
ATOM 5571 N N . VAL B 1 95 ? -4.02 55 12.789 1 98.56 95 VAL B N 1
ATOM 5572 C CA . VAL B 1 95 ? -3.48 53.875 13.57 1 98.56 95 VAL B CA 1
ATOM 5573 C C . VAL B 1 95 ? -4.629 53.062 14.148 1 98.56 95 VAL B C 1
ATOM 5575 O O . VAL B 1 95 ? -5.484 53.594 14.859 1 98.56 95 VAL B O 1
ATOM 5578 N N . THR B 1 96 ? -4.66 51.812 13.812 1 98.25 96 THR B N 1
ATOM 5579 C CA . THR B 1 96 ? -5.672 50.906 14.336 1 98.25 96 THR B CA 1
ATOM 5580 C C . THR B 1 96 ? -5.32 50.469 15.758 1 98.25 96 THR B C 1
ATOM 5582 O O . THR B 1 96 ? -4.188 50.062 16.031 1 98.25 96 THR B O 1
ATOM 5585 N N . VAL B 1 97 ? -6.27 50.5 16.656 1 97.75 97 VAL B N 1
ATOM 5586 C CA . VAL B 1 97 ? -6.164 50 18.016 1 97.75 97 VAL B CA 1
ATOM 5587 C C . VAL B 1 97 ? -7.078 48.781 18.172 1 97.75 97 VAL B C 1
ATOM 5589 O O . VAL B 1 97 ? -8.305 48.938 18.234 1 97.75 97 VAL B O 1
ATOM 5592 N N . GLY B 1 98 ? -6.457 47.625 18.266 1 94.69 98 GLY B N 1
ATOM 5593 C CA . GLY B 1 98 ? -7.246 46.406 18.422 1 94.69 98 GLY B CA 1
ATOM 5594 C C . GLY B 1 98 ? -7.766 46.219 19.844 1 94.69 98 GLY B C 1
ATOM 5595 O O . GLY B 1 98 ? -7.02 46.375 20.812 1 94.69 98 GLY B O 1
ATOM 5596 N N . VAL B 1 99 ? -9.078 45.906 19.938 1 92.81 99 VAL B N 1
ATOM 5597 C CA . VAL B 1 99 ? -9.727 45.594 21.219 1 92.81 99 VAL B CA 1
ATOM 5598 C C . VAL B 1 99 ? -10.469 44.281 21.125 1 92.81 99 VAL B C 1
ATOM 5600 O O . VAL B 1 99 ? -11.258 44.062 20.203 1 92.81 99 VAL B O 1
ATOM 5603 N N . TYR B 1 100 ? -10.164 43.375 22.062 1 87.19 100 TYR B N 1
ATOM 5604 C CA . TYR B 1 100 ? -10.875 42.094 22.062 1 87.19 100 TYR B CA 1
ATOM 5605 C C . TYR B 1 100 ? -12.375 42.312 22.219 1 87.19 100 TYR B C 1
ATOM 5607 O O . TYR B 1 100 ? -12.82 43.156 23 1 87.19 100 TYR B O 1
ATOM 5615 N N . PHE B 1 101 ? -13.117 41.594 21.5 1 88.5 101 PHE B N 1
ATOM 5616 C CA . PHE B 1 101 ? -14.555 41.812 21.484 1 88.5 101 PHE B CA 1
ATOM 5617 C C . PHE B 1 101 ? -15.203 41.344 22.766 1 88.5 101 PHE B C 1
ATOM 5619 O O . PHE B 1 101 ? -16.391 41.594 23 1 88.5 101 PHE B O 1
ATOM 5626 N N . THR B 1 102 ? -14.391 40.688 23.656 1 80.56 102 THR B N 1
ATOM 5627 C CA . THR B 1 102 ? -14.898 40.219 24.953 1 80.56 102 THR B CA 1
ATOM 5628 C C . THR B 1 102 ? -14.375 41.125 26.078 1 80.56 102 THR B C 1
ATOM 5630 O O . THR B 1 102 ? -14.547 40.781 27.25 1 80.56 102 THR B O 1
ATOM 5633 N N . SER B 1 103 ? -13.695 42.188 25.75 1 84.88 103 SER B N 1
ATOM 5634 C CA . SER B 1 103 ? -13.133 43.062 26.75 1 84.88 103 SER B CA 1
ATOM 5635 C C . SER B 1 103 ? -14.227 43.719 27.594 1 84.88 103 SER B C 1
ATOM 5637 O O . SER B 1 103 ? -15.312 44 27.094 1 84.88 103 SER B O 1
ATOM 5639 N N . SER B 1 104 ? -13.945 43.969 28.844 1 85 104 SER B N 1
ATOM 5640 C CA . SER B 1 104 ? -14.867 44.656 29.766 1 85 104 SER B CA 1
ATOM 5641 C C . SER B 1 104 ? -14.898 46.156 29.516 1 85 104 SER B C 1
ATOM 5643 O O . SER B 1 104 ? -14.008 46.688 28.844 1 85 104 SER B O 1
ATOM 5645 N N . PRO B 1 105 ? -15.938 46.812 30.062 1 90.12 105 PRO B N 1
ATOM 5646 C CA . PRO B 1 105 ? -15.984 48.281 29.922 1 90.12 105 PRO B CA 1
ATOM 5647 C C . PRO B 1 105 ? -14.75 48.969 30.516 1 90.12 105 PRO B C 1
ATOM 5649 O O . PRO B 1 105 ? -14.266 49.938 29.938 1 90.12 105 PRO B O 1
ATOM 5652 N N . GLU B 1 106 ? -14.281 48.438 31.594 1 87.31 106 GLU B N 1
ATOM 5653 C CA . GLU B 1 106 ? -13.094 49 32.25 1 87.31 106 GLU B CA 1
ATOM 5654 C C . GLU B 1 106 ? -11.875 48.875 31.328 1 87.31 106 GLU B C 1
ATOM 5656 O O . GLU B 1 106 ? -11.094 49.812 31.203 1 87.31 106 GLU B O 1
ATOM 5661 N N . GLU B 1 107 ? -11.742 47.75 30.75 1 86.31 107 GLU B N 1
ATOM 5662 C CA . GLU B 1 107 ? -10.625 47.531 29.844 1 86.31 107 GLU B CA 1
ATOM 5663 C C . GLU B 1 107 ? -10.727 48.438 28.609 1 86.31 107 GLU B C 1
ATOM 5665 O O . GLU B 1 107 ? -9.734 49.031 28.203 1 86.31 107 GLU B O 1
ATOM 5670 N N . VAL B 1 108 ? -11.938 48.531 28.094 1 93.5 108 VAL B N 1
ATOM 5671 C CA . VAL B 1 108 ? -12.164 49.375 26.938 1 93.5 108 VAL B CA 1
ATOM 5672 C C . VAL B 1 108 ? -11.859 50.844 27.281 1 93.5 108 VAL B C 1
ATOM 5674 O O . VAL B 1 108 ? -11.234 51.562 26.5 1 93.5 108 VAL B O 1
ATOM 5677 N N . GLY B 1 109 ? -12.305 51.219 28.5 1 94.69 109 GLY B N 1
ATOM 5678 C CA . GLY B 1 109 ? -11.984 52.562 28.953 1 94.69 109 GLY B CA 1
ATOM 5679 C C . GLY B 1 109 ? -10.492 52.844 29.016 1 94.69 109 GLY B C 1
ATOM 5680 O O . GLY B 1 109 ? -10.031 53.906 28.594 1 94.69 109 GLY B O 1
ATOM 5681 N N . TYR B 1 110 ? -9.789 51.906 29.484 1 91.38 110 TYR B N 1
ATOM 5682 C CA . TYR B 1 110 ? -8.336 52.031 29.562 1 91.38 110 TYR B CA 1
ATOM 5683 C C . TYR B 1 110 ? -7.727 52.156 28.172 1 91.38 110 TYR B C 1
ATOM 5685 O O . TYR B 1 110 ? -6.898 53.031 27.906 1 91.38 110 TYR B O 1
ATOM 5693 N N . TYR B 1 111 ? -8.102 51.25 27.219 1 94.62 111 TYR B N 1
ATOM 5694 C CA . TYR B 1 111 ? -7.539 51.25 25.875 1 94.62 111 TYR B CA 1
ATOM 5695 C C . TYR B 1 111 ? -7.809 52.562 25.156 1 94.62 111 TYR B C 1
ATOM 5697 O O . TYR B 1 111 ? -6.922 53.094 24.5 1 94.62 111 TYR B O 1
ATOM 5705 N N . LEU B 1 112 ? -9.016 53.062 25.328 1 96.81 112 LEU B N 1
ATOM 5706 C CA . LEU B 1 112 ? -9.391 54.312 24.656 1 96.81 112 LEU B CA 1
ATOM 5707 C C . LEU B 1 112 ? -8.641 55.5 25.25 1 96.81 112 LEU B C 1
ATOM 5709 O O . LEU B 1 112 ? -8.141 56.344 24.516 1 96.81 112 LEU B O 1
ATOM 5713 N N . SER B 1 113 ? -8.547 55.469 26.547 1 96.38 113 SER B N 1
ATOM 5714 C CA . SER B 1 113 ? -7.875 56.594 27.219 1 96.38 113 SER B CA 1
ATOM 5715 C C . SER B 1 113 ? -6.375 56.562 26.938 1 96.38 113 SER B C 1
ATOM 5717 O O . SER B 1 113 ? -5.793 57.594 26.594 1 96.38 113 SER B O 1
ATOM 5719 N N . ASP B 1 114 ? -5.781 55.438 27.078 1 95.31 114 ASP B N 1
ATOM 5720 C CA . ASP B 1 114 ? -4.336 55.344 26.891 1 95.31 114 ASP B CA 1
ATOM 5721 C C . ASP B 1 114 ? -3.943 55.625 25.438 1 95.31 114 ASP B C 1
ATOM 5723 O O . ASP B 1 114 ? -3.006 56.375 25.188 1 95.31 114 ASP B O 1
ATOM 5727 N N . SER B 1 115 ? -4.676 55.031 24.453 1 97.38 115 SER B N 1
ATOM 5728 C CA . SER B 1 115 ? -4.336 55.188 23.047 1 97.38 115 SER B CA 1
ATOM 5729 C C . SER B 1 115 ? -4.703 56.594 22.547 1 97.38 115 SER B C 1
ATOM 5731 O O . SER B 1 115 ? -4.148 57.062 21.547 1 97.38 115 SER B O 1
ATOM 5733 N N . GLY B 1 116 ? -5.66 57.188 23.156 1 97.44 116 GLY B N 1
ATOM 5734 C CA . GLY B 1 116 ? -6.18 58.469 22.672 1 97.44 116 GLY B CA 1
ATOM 5735 C C . GLY B 1 116 ? -7.027 58.312 21.422 1 97.44 116 GLY B C 1
ATOM 5736 O O . GLY B 1 116 ? -7.105 59.219 20.609 1 97.44 116 GLY B O 1
ATOM 5737 N N . ALA B 1 117 ? -7.641 57.188 21.25 1 97.94 117 ALA B N 1
ATOM 5738 C CA . ALA B 1 117 ? -8.492 56.938 20.078 1 97.94 117 ALA B CA 1
ATOM 5739 C C . ALA B 1 117 ? -9.664 57.938 20.062 1 97.94 117 ALA B C 1
ATOM 5741 O O . ALA B 1 117 ? -10.281 58.188 21.094 1 97.94 117 ALA B O 1
ATOM 5742 N N . SER B 1 118 ? -9.906 58.438 18.906 1 96.12 118 SER B N 1
ATOM 5743 C CA . SER B 1 118 ? -10.992 59.406 18.766 1 96.12 118 SER B CA 1
ATOM 5744 C C . SER B 1 118 ? -12.188 58.781 18.031 1 96.12 118 SER B C 1
ATOM 5746 O O . SER B 1 118 ? -13.289 59.312 18.047 1 96.12 118 SER B O 1
ATOM 5748 N N . PHE B 1 119 ? -11.977 57.688 17.344 1 98.19 119 PHE B N 1
ATOM 5749 C CA . PHE B 1 119 ? -13 56.906 16.672 1 98.19 119 PHE B CA 1
ATOM 5750 C C . PHE B 1 119 ? -12.984 55.469 17.172 1 98.19 119 PHE B C 1
ATOM 5752 O O . PHE B 1 119 ? -11.938 54.938 17.594 1 98.19 119 PHE B O 1
ATOM 5759 N N . ILE B 1 120 ? -14.164 54.812 17.219 1 98.5 120 ILE B N 1
ATOM 5760 C CA . ILE B 1 120 ? -14.188 53.406 17.516 1 98.5 120 ILE B CA 1
ATOM 5761 C C . ILE B 1 120 ? -15.227 52.719 16.641 1 98.5 120 ILE B C 1
ATOM 5763 O O . ILE B 1 120 ? -16.312 53.25 16.406 1 98.5 120 ILE B O 1
ATOM 5767 N N . PHE B 1 121 ? -14.812 51.594 16.062 1 98.5 121 PHE B N 1
ATOM 5768 C CA . PHE B 1 121 ? -15.727 50.656 15.422 1 98.5 121 PHE B CA 1
ATOM 5769 C C . PHE B 1 121 ? -16.156 49.562 16.406 1 98.5 121 PHE B C 1
ATOM 5771 O O . PHE B 1 121 ? -15.32 49 17.109 1 98.5 121 PHE B O 1
ATOM 5778 N N . VAL B 1 122 ? -17.438 49.281 16.484 1 97.75 122 VAL B N 1
ATOM 5779 C CA . VAL B 1 122 ? -17.938 48.219 17.359 1 97.75 122 VAL B CA 1
ATOM 5780 C C . VAL B 1 122 ? -18.703 47.188 16.547 1 97.75 122 VAL B C 1
ATOM 5782 O O . VAL B 1 122 ? -19.438 47.531 15.633 1 97.75 122 VAL B O 1
ATOM 5785 N N . GLY B 1 123 ? -18.484 45.906 16.875 1 96.19 123 GLY B N 1
ATOM 5786 C CA . GLY B 1 123 ? -18.969 44.812 16.078 1 96.19 123 GLY B CA 1
ATOM 5787 C C . GLY B 1 123 ? -20.484 44.656 16.125 1 96.19 123 GLY B C 1
ATOM 5788 O O . GLY B 1 123 ? -21.094 44.219 15.141 1 96.19 123 GLY B O 1
ATOM 5789 N N . SER B 1 124 ? -21.062 44.906 17.266 1 93.75 124 SER B N 1
ATOM 5790 C CA . SER B 1 124 ? -22.484 44.688 17.469 1 93.75 124 SER B CA 1
ATOM 5791 C C . SER B 1 124 ? -23.031 45.625 18.562 1 93.75 124 SER B C 1
ATOM 5793 O O . SER B 1 124 ? -22.297 46.438 19.125 1 93.75 124 SER B O 1
ATOM 5795 N N . GLU B 1 125 ? -24.328 45.406 18.797 1 92.88 125 GLU B N 1
ATOM 5796 C CA . GLU B 1 125 ? -24.984 46.156 19.859 1 92.88 125 GLU B CA 1
ATOM 5797 C C . GLU B 1 125 ? -24.344 45.844 21.219 1 92.88 125 GLU B C 1
ATOM 5799 O O . GLU B 1 125 ? -24.219 46.719 22.062 1 92.88 125 GLU B O 1
ATOM 5804 N N . LEU B 1 126 ? -23.953 44.656 21.344 1 90.75 126 LEU B N 1
ATOM 5805 C CA . LEU B 1 126 ? -23.328 44.219 22.594 1 90.75 126 LEU B CA 1
ATOM 5806 C C . LEU B 1 126 ? -22.062 45.031 22.859 1 90.75 126 LEU B C 1
ATOM 5808 O O . LEU B 1 126 ? -21.844 45.531 23.969 1 90.75 126 LEU B O 1
ATOM 5812 N N . GLN B 1 127 ? -21.188 45.125 21.891 1 94.44 127 GLN B N 1
ATOM 5813 C CA . GLN B 1 127 ? -19.953 45.875 22.047 1 94.44 127 GLN B CA 1
ATOM 5814 C C . GLN B 1 127 ? -20.234 47.375 22.156 1 94.44 127 GLN B C 1
ATOM 5816 O O . GLN B 1 127 ? -19.5 48.094 22.828 1 94.44 127 GLN B O 1
ATOM 5821 N N . LEU B 1 128 ? -21.297 47.875 21.453 1 95.31 128 LEU B N 1
ATOM 5822 C CA . LEU B 1 128 ? -21.719 49.25 21.609 1 95.31 128 LEU B CA 1
ATOM 5823 C C . LEU B 1 128 ? -22.047 49.562 23.078 1 95.31 128 LEU B C 1
ATOM 5825 O O . LEU B 1 128 ? -21.578 50.562 23.609 1 95.31 128 LEU B O 1
ATOM 5829 N N . ASP B 1 129 ? -22.781 48.688 23.703 1 93.25 129 ASP B N 1
ATOM 5830 C CA . ASP B 1 129 ? -23.156 48.875 25.094 1 93.25 129 ASP B CA 1
ATOM 5831 C C . ASP B 1 129 ? -21.922 48.906 26 1 93.25 129 ASP B C 1
ATOM 5833 O O . ASP B 1 129 ? -21.859 49.688 26.938 1 93.25 129 ASP B O 1
ATOM 5837 N N . ILE B 1 130 ? -20.953 48.062 25.688 1 92.81 130 ILE B N 1
ATOM 5838 C CA . ILE B 1 130 ? -19.734 48.031 26.469 1 92.81 130 ILE B CA 1
ATOM 5839 C C . ILE B 1 130 ? -18.984 49.344 26.344 1 92.81 130 ILE B C 1
ATOM 5841 O O . ILE B 1 130 ? -18.5 49.906 27.328 1 92.81 130 ILE B O 1
ATOM 5845 N N . VAL B 1 131 ? -18.891 49.906 25.141 1 95.81 131 VAL B N 1
ATOM 5846 C CA . VAL B 1 131 ? -18.188 51.156 24.891 1 95.81 131 VAL B CA 1
ATOM 5847 C C . VAL B 1 131 ? -18.922 52.312 25.594 1 95.81 131 VAL B C 1
ATOM 5849 O O . VAL B 1 131 ? -18.297 53.156 26.188 1 95.81 131 VAL B O 1
ATOM 5852 N N . LEU B 1 132 ? -20.25 52.312 25.562 1 95.06 132 LEU B N 1
ATOM 5853 C CA . LEU B 1 132 ? -21.047 53.344 26.203 1 95.06 132 LEU B CA 1
ATOM 5854 C C . LEU B 1 132 ? -20.859 53.312 27.719 1 95.06 132 LEU B C 1
ATOM 5856 O O . LEU B 1 132 ? -20.906 54.344 28.375 1 95.06 132 LEU B O 1
ATOM 5860 N N . ALA B 1 133 ? -20.578 52.156 28.172 1 93.81 133 ALA B N 1
ATOM 5861 C CA . ALA B 1 133 ? -20.406 51.969 29.609 1 93.81 133 ALA B CA 1
ATOM 5862 C C . ALA B 1 133 ? -18.953 52.219 30.031 1 93.81 133 ALA B C 1
ATOM 5864 O O . ALA B 1 133 ? -18.625 52.188 31.219 1 93.81 133 ALA B O 1
ATOM 5865 N N . SER B 1 134 ? -18.078 52.438 29.109 1 93.75 134 SER B N 1
ATOM 5866 C CA . SER B 1 134 ? -16.656 52.5 29.375 1 93.75 134 SER B CA 1
ATOM 5867 C C . SER B 1 134 ? -16.266 53.844 30.031 1 93.75 134 SER B C 1
ATOM 5869 O O . SER B 1 134 ? -15.172 53.969 30.562 1 93.75 134 SER B O 1
ATOM 5871 N N . GLY B 1 135 ? -17.109 54.844 30.016 1 93 135 GLY B N 1
ATOM 5872 C CA . GLY B 1 135 ? -16.844 56.188 30.516 1 93 135 GLY B CA 1
ATOM 5873 C C . GLY B 1 135 ? -16.109 57.062 29.531 1 93 135 GLY B C 1
ATOM 5874 O O . GLY B 1 135 ? -15.797 58.219 29.828 1 93 135 GLY B O 1
ATOM 5875 N N . GLN B 1 136 ? -15.844 56.562 28.328 1 93.88 136 GLN B N 1
ATOM 5876 C CA . GLN B 1 136 ? -15.062 57.281 27.344 1 93.88 136 GLN B CA 1
ATOM 5877 C C . GLN B 1 136 ? -15.914 57.656 26.125 1 93.88 136 GLN B C 1
ATOM 5879 O O . GLN B 1 136 ? -15.461 58.375 25.234 1 93.88 136 GLN B O 1
ATOM 5884 N N . ALA B 1 137 ? -17.156 57.25 26.062 1 93.69 137 ALA B N 1
ATOM 5885 C CA . ALA B 1 137 ? -18 57.344 24.875 1 93.69 137 ALA B CA 1
ATOM 5886 C C . ALA B 1 137 ? -18.234 58.781 24.469 1 93.69 137 ALA B C 1
ATOM 5888 O O . ALA B 1 137 ? -18.25 59.125 23.266 1 93.69 137 ALA B O 1
ATOM 5889 N N . GLU B 1 138 ? -18.359 59.656 25.375 1 91.94 138 GLU B N 1
ATOM 5890 C CA . GLU B 1 138 ? -18.688 61.031 25.094 1 91.94 138 GLU B CA 1
ATOM 5891 C C . GLU B 1 138 ? -17.516 61.781 24.438 1 91.94 138 GLU B C 1
ATOM 5893 O O . GLU B 1 138 ? -17.703 62.719 23.688 1 91.94 138 GLU B O 1
ATOM 5898 N N . GLY B 1 139 ? -16.391 61.312 24.703 1 92.69 139 GLY B N 1
ATOM 5899 C CA . GLY B 1 139 ? -15.195 61.938 24.156 1 92.69 139 GLY B CA 1
ATOM 5900 C C . GLY B 1 139 ? -14.867 61.469 22.75 1 92.69 139 GLY B C 1
ATOM 5901 O O . GLY B 1 139 ? -14.039 62.094 22.078 1 92.69 139 GLY B O 1
ATOM 5902 N N . LEU B 1 140 ? -15.594 60.5 22.234 1 96.25 140 LEU B N 1
ATOM 5903 C CA . LEU B 1 140 ? -15.352 59.969 20.906 1 96.25 140 LEU B CA 1
ATOM 5904 C C . LEU B 1 140 ? -16.078 60.781 19.844 1 96.25 140 LEU B C 1
ATOM 5906 O O . LEU B 1 140 ? -17.219 61.188 20.047 1 96.25 140 LEU B O 1
ATOM 5910 N N . ARG B 1 141 ? -15.43 61.031 18.797 1 96.56 141 ARG B N 1
ATOM 5911 C CA . ARG B 1 141 ? -16.047 61.75 17.688 1 96.56 141 ARG B CA 1
ATOM 5912 C C . ARG B 1 141 ? -17.141 60.938 17.031 1 96.56 141 ARG B C 1
ATOM 5914 O O . ARG B 1 141 ? -18.188 61.438 16.672 1 96.56 141 ARG B O 1
ATOM 5921 N N . LYS B 1 142 ? -16.828 59.656 16.766 1 96.62 142 LYS B N 1
ATOM 5922 C CA . LYS B 1 142 ? -17.812 58.75 16.203 1 96.62 142 LYS B CA 1
ATOM 5923 C C . LYS B 1 142 ? -17.656 57.344 16.766 1 96.62 142 LYS B C 1
ATOM 5925 O O . LYS B 1 142 ? -16.547 56.906 17.062 1 96.62 142 LYS B O 1
ATOM 5930 N N . ILE B 1 143 ? -18.766 56.719 17 1 97.44 143 ILE B N 1
ATOM 5931 C CA . ILE B 1 143 ? -18.875 55.281 17.25 1 97.44 143 ILE B CA 1
ATOM 5932 C C . ILE B 1 143 ? -19.609 54.625 16.094 1 97.44 143 ILE B C 1
ATOM 5934 O O . ILE B 1 143 ? -20.797 54.875 15.875 1 97.44 143 ILE B O 1
ATOM 5938 N N . ILE B 1 144 ? -18.875 53.812 15.328 1 97.38 144 ILE B N 1
ATOM 5939 C CA . ILE B 1 144 ? -19.438 53.219 14.102 1 97.38 144 ILE B CA 1
ATOM 5940 C C . ILE B 1 144 ? -19.75 51.75 14.328 1 97.38 144 ILE B C 1
ATOM 5942 O O . ILE B 1 144 ? -18.875 50.969 14.656 1 97.38 144 ILE B O 1
ATOM 5946 N N . VAL B 1 145 ? -20.969 51.312 14.141 1 97.12 145 VAL B N 1
ATOM 5947 C CA . VAL B 1 145 ? -21.391 49.938 14.352 1 97.12 145 VAL B CA 1
ATOM 5948 C C . VAL B 1 145 ? -21.203 49.156 13.07 1 97.12 145 VAL B C 1
ATOM 5950 O O . VAL B 1 145 ? -21.781 49.469 12.031 1 97.12 145 VAL B O 1
ATOM 5953 N N . LEU B 1 146 ? -20.453 48.094 13.164 1 96.69 146 LEU B N 1
ATOM 5954 C CA . LEU B 1 146 ? -20.031 47.312 12.008 1 96.69 146 LEU B CA 1
ATOM 5955 C C . LEU B 1 146 ? -21.141 46.375 11.555 1 96.69 146 LEU B C 1
ATOM 5957 O O . LEU B 1 146 ? -21.234 46.031 10.375 1 96.69 146 LEU B O 1
ATOM 5961 N N . ASP B 1 147 ? -22 45.938 12.461 1 94.5 147 ASP B N 1
ATOM 5962 C CA . ASP B 1 147 ? -23.094 45 12.156 1 94.5 147 ASP B CA 1
ATOM 5963 C C . ASP B 1 147 ? -24.016 45.594 11.094 1 94.5 147 ASP B C 1
ATOM 5965 O O . ASP B 1 147 ? -24.703 46.562 11.336 1 94.5 147 ASP B O 1
ATOM 5969 N N . PRO B 1 148 ? -24.047 44.875 9.969 1 90.56 148 PRO B N 1
ATOM 5970 C CA . PRO B 1 148 ? -24.859 45.438 8.883 1 90.56 148 PRO B CA 1
ATOM 5971 C C . PRO B 1 148 ? -26.359 45.438 9.211 1 90.56 148 PRO B C 1
ATOM 5973 O O . PRO B 1 148 ? -27.125 46.125 8.578 1 90.56 148 PRO B O 1
ATOM 5976 N N . GLU B 1 149 ? -26.734 44.688 10.102 1 88.5 149 GLU B N 1
ATOM 5977 C CA . GLU B 1 149 ? -28.156 44.562 10.43 1 88.5 149 GLU B CA 1
ATOM 5978 C C . GLU B 1 149 ? -28.547 45.531 11.539 1 88.5 149 GLU B C 1
ATOM 5980 O O . GLU B 1 149 ? -29.719 45.656 11.898 1 88.5 149 GLU B O 1
ATOM 5985 N N . TRP B 1 150 ? -27.547 46.188 12.078 1 90.06 150 TRP B N 1
ATOM 5986 C CA . TRP B 1 150 ? -27.797 47.125 13.18 1 90.06 150 TRP B CA 1
ATOM 5987 C C . TRP B 1 150 ? -28.531 48.375 12.688 1 90.06 150 TRP B C 1
ATOM 5989 O O . TRP B 1 150 ? -28.219 48.906 11.617 1 90.06 150 TRP B O 1
ATOM 5999 N N . SER B 1 151 ? -29.672 48.844 13.367 1 81.25 151 SER B N 1
ATOM 6000 C CA . SER B 1 151 ? -30.422 50.062 13.055 1 81.25 151 SER B CA 1
ATOM 6001 C C . SER B 1 151 ? -30.344 51.062 14.195 1 81.25 151 SER B C 1
ATOM 6003 O O . SER B 1 151 ? -30.391 50.688 15.367 1 81.25 151 SER B O 1
ATOM 6005 N N . ALA B 1 152 ? -30 52.438 13.93 1 71.06 152 ALA B N 1
ATOM 6006 C CA . ALA B 1 152 ? -29.656 53.562 14.805 1 71.06 152 ALA B CA 1
ATOM 6007 C C . ALA B 1 152 ? -30.859 54.031 15.609 1 71.06 152 ALA B C 1
ATOM 6009 O O . ALA B 1 152 ? -30.781 55.031 16.312 1 71.06 152 ALA B O 1
ATOM 6010 N N . ALA B 1 153 ? -32.031 53.531 15.664 1 56.34 153 ALA B N 1
ATOM 6011 C CA . ALA B 1 153 ? -33.25 54.25 16.109 1 56.34 153 ALA B CA 1
ATOM 6012 C C . ALA B 1 153 ? -32.969 55.094 17.344 1 56.34 153 ALA B C 1
ATOM 6014 O O . ALA B 1 153 ? -33.438 56.219 17.422 1 56.34 153 ALA B O 1
ATOM 6015 N N . ALA B 1 154 ? -32.312 54.719 18.406 1 56.66 154 ALA B N 1
ATOM 6016 C CA . ALA B 1 154 ? -32.219 55.469 19.656 1 56.66 154 ALA B CA 1
ATOM 6017 C C . ALA B 1 154 ? -30.766 55.594 20.078 1 56.66 154 ALA B C 1
ATOM 6019 O O . ALA B 1 154 ? -30.469 55.75 21.266 1 56.66 154 ALA B O 1
ATOM 6020 N N . ALA B 1 155 ? -29.859 55.938 19.016 1 65.56 155 ALA B N 1
ATOM 6021 C CA . ALA B 1 155 ? -28.469 55.938 19.469 1 65.56 155 ALA B CA 1
ATOM 6022 C C . ALA B 1 155 ? -27.969 57.344 19.75 1 65.56 155 ALA B C 1
ATOM 6024 O O . ALA B 1 155 ? -28.562 58.312 19.312 1 65.56 155 ALA B O 1
ATOM 6025 N N . ALA B 1 156 ? -27.047 57.469 20.688 1 75.06 156 ALA B N 1
ATOM 6026 C CA . ALA B 1 156 ? -26.344 58.719 20.984 1 75.06 156 ALA B CA 1
ATOM 6027 C C . ALA B 1 156 ? -25.922 59.438 19.703 1 75.06 156 ALA B C 1
ATOM 6029 O O . ALA B 1 156 ? -25.844 58.812 18.641 1 75.06 156 ALA B O 1
ATOM 6030 N N . ALA B 1 157 ? -25.781 60.719 19.734 1 80.19 157 ALA B N 1
ATOM 6031 C CA . ALA B 1 157 ? -25.547 61.594 18.578 1 80.19 157 ALA B CA 1
ATOM 6032 C C . ALA B 1 157 ? -24.281 61.188 17.828 1 80.19 157 ALA B C 1
ATOM 6034 O O . ALA B 1 157 ? -24.172 61.375 16.609 1 80.19 157 ALA B O 1
ATOM 6035 N N . ASN B 1 158 ? -23.375 60.5 18.453 1 92.88 158 ASN B N 1
ATOM 6036 C CA . ASN B 1 158 ? -22.125 60.188 17.766 1 92.88 158 ASN B CA 1
ATOM 6037 C C . ASN B 1 158 ? -22.062 58.719 17.375 1 92.88 158 ASN B C 1
ATOM 6039 O O . ASN B 1 158 ? -20.984 58.219 17.016 1 92.88 158 ASN B O 1
ATOM 6043 N N . VAL B 1 159 ? -23.219 58.031 17.484 1 95.38 159 VAL B N 1
ATOM 6044 C CA . VAL B 1 159 ? -23.297 56.625 17.078 1 95.38 159 VAL B CA 1
ATOM 6045 C C . VAL B 1 159 ? -23.906 56.531 15.68 1 95.38 159 VAL B C 1
ATOM 6047 O O . VAL B 1 159 ? -24.953 57.125 15.414 1 95.38 159 VAL B O 1
ATOM 6050 N N . VAL B 1 160 ? -23.234 55.812 14.805 1 94.25 160 VAL B N 1
ATOM 6051 C CA . VAL B 1 160 ? -23.719 55.688 13.438 1 94.25 160 VAL B CA 1
ATOM 6052 C C . VAL B 1 160 ? -23.469 54.281 12.914 1 94.25 160 VAL B C 1
ATOM 6054 O O . VAL B 1 160 ? -22.547 53.594 13.375 1 94.25 160 VAL B O 1
ATOM 6057 N N . SER B 1 161 ? -24.328 53.781 12.016 1 94.75 161 SER B N 1
ATOM 6058 C CA . SER B 1 161 ? -24.078 52.5 11.352 1 94.75 161 SER B CA 1
ATOM 6059 C C . SER B 1 161 ? -22.984 52.656 10.297 1 94.75 161 SER B C 1
ATOM 6061 O O . SER B 1 161 ? -22.797 53.75 9.727 1 94.75 161 SER B O 1
ATOM 6063 N N . LEU B 1 162 ? -22.281 51.531 10.016 1 95.19 162 LEU B N 1
ATOM 6064 C CA . LEU B 1 162 ? -21.25 51.531 8.992 1 95.19 162 LEU B CA 1
ATOM 6065 C C . LEU B 1 162 ? -21.828 52 7.648 1 95.19 162 LEU B C 1
ATOM 6067 O O . LEU B 1 162 ? -21.203 52.781 6.934 1 95.19 162 LEU B O 1
ATOM 6071 N N . ARG B 1 163 ? -22.953 51.469 7.312 1 92.19 163 ARG B N 1
ATOM 6072 C CA . ARG B 1 163 ? -23.609 51.781 6.051 1 92.19 163 ARG B CA 1
ATOM 6073 C C . ARG B 1 163 ? -23.875 53.281 5.961 1 92.19 163 ARG B C 1
ATOM 6075 O O . ARG B 1 163 ? -23.531 53.938 4.965 1 92.19 163 ARG B O 1
ATOM 6082 N N . SER B 1 164 ? -24.469 53.844 6.988 1 91.94 164 SER B N 1
ATOM 6083 C CA . SER B 1 164 ? -24.797 55.281 7.012 1 91.94 164 SER B CA 1
ATOM 6084 C C . SER B 1 164 ? -23.547 56.125 7.008 1 91.94 164 SER B C 1
ATOM 6086 O O . SER B 1 164 ? -23.531 57.219 6.434 1 91.94 164 SER B O 1
ATOM 6088 N N . PHE B 1 165 ? -22.562 55.688 7.684 1 93.81 165 PHE B N 1
ATOM 6089 C CA . PHE B 1 165 ? -21.297 56.438 7.785 1 93.81 165 PHE B CA 1
ATOM 6090 C C . PHE B 1 165 ? -20.641 56.562 6.422 1 93.81 165 PHE B C 1
ATOM 6092 O O . PHE B 1 165 ? -20.031 57.562 6.117 1 93.81 165 PHE B O 1
ATOM 6099 N N . CYS B 1 166 ? -20.75 55.531 5.621 1 92.75 166 CYS B N 1
ATOM 6100 C CA . CYS B 1 166 ? -20.094 55.5 4.32 1 92.75 166 CYS B CA 1
ATOM 6101 C C . CYS B 1 166 ? -20.984 56.125 3.24 1 92.75 166 CYS B C 1
ATOM 6103 O O . CYS B 1 166 ? -20.516 56.375 2.123 1 92.75 166 CYS B O 1
ATOM 6105 N N . GLU B 1 167 ? -22.219 56.406 3.771 1 83.5 167 GLU B N 1
ATOM 6106 C CA . GLU B 1 167 ? -23.188 56.875 2.795 1 83.5 167 GLU B CA 1
ATOM 6107 C C . GLU B 1 167 ? -22.766 58.219 2.201 1 83.5 167 GLU B C 1
ATOM 6109 O O . GLU B 1 167 ? -22.25 59.062 2.914 1 83.5 167 GLU B O 1
ATOM 6114 N N . LYS B 1 168 ? -22.562 58.406 0.974 1 78.81 168 LYS B N 1
ATOM 6115 C CA . LYS B 1 168 ? -22.328 59.656 0.235 1 78.81 168 LYS B CA 1
ATOM 6116 C C . LYS B 1 168 ? -20.828 59.875 0.004 1 78.81 168 LYS B C 1
ATOM 6118 O O . LYS B 1 168 ? -20.422 60.938 -0.448 1 78.81 168 LYS B O 1
ATOM 6123 N N . ASN B 1 169 ? -20.109 58.969 0.423 1 79.75 169 ASN B N 1
ATOM 6124 C CA . ASN B 1 169 ? -18.656 59.156 0.28 1 79.75 169 ASN B CA 1
ATOM 6125 C C . ASN B 1 169 ? -18.094 58.281 -0.821 1 79.75 169 ASN B C 1
ATOM 6127 O O . ASN B 1 169 ? -17.125 57.562 -0.601 1 79.75 169 ASN B O 1
ATOM 6131 N N . SER B 1 170 ? -18.625 58.344 -1.976 1 86.62 170 SER B N 1
ATOM 6132 C CA . SER B 1 170 ? -18.031 57.625 -3.102 1 86.62 170 SER B CA 1
ATOM 6133 C C . SER B 1 170 ? -16.922 58.438 -3.756 1 86.62 170 SER B C 1
ATOM 6135 O O . SER B 1 170 ? -17.141 59.562 -4.195 1 86.62 170 SER B O 1
ATOM 6137 N N . VAL B 1 171 ? -15.719 57.781 -3.689 1 93.31 171 VAL B N 1
ATOM 6138 C CA . VAL B 1 171 ? -14.562 58.469 -4.23 1 93.31 171 VAL B CA 1
ATOM 6139 C C . VAL B 1 171 ? -13.938 57.656 -5.359 1 93.31 171 VAL B C 1
ATOM 6141 O O . VAL B 1 171 ? -14.273 56.5 -5.551 1 93.31 171 VAL B O 1
ATOM 6144 N N . ASP B 1 172 ? -13.062 58.375 -6.125 1 95.81 172 ASP B N 1
ATOM 6145 C CA . ASP B 1 172 ? -12.203 57.656 -7.059 1 95.81 172 ASP B CA 1
ATOM 6146 C C . ASP B 1 172 ? -11.109 56.906 -6.32 1 95.81 172 ASP B C 1
ATOM 6148 O O . ASP B 1 172 ? -10.133 57.5 -5.867 1 95.81 172 ASP B O 1
ATOM 6152 N N . THR B 1 173 ? -11.32 55.625 -6.309 1 95.69 173 THR B N 1
ATOM 6153 C CA . THR B 1 173 ? -10.469 54.75 -5.5 1 95.69 173 THR B CA 1
ATOM 6154 C C . THR B 1 173 ? -9.008 54.906 -5.918 1 95.69 173 THR B C 1
ATOM 6156 O O . THR B 1 173 ? -8.117 55 -5.066 1 95.69 173 THR B O 1
ATOM 6159 N N . ASP B 1 174 ? -8.719 54.906 -7.184 1 96 174 ASP B N 1
ATOM 6160 C CA . ASP B 1 174 ? -7.352 55 -7.676 1 96 174 ASP B CA 1
ATOM 6161 C C . ASP B 1 174 ? -6.703 56.312 -7.258 1 96 174 ASP B C 1
ATOM 6163 O O . ASP B 1 174 ? -5.555 56.344 -6.809 1 96 174 ASP B O 1
ATOM 6167 N N . GLU B 1 175 ? -7.445 57.312 -7.406 1 96.44 175 GLU B N 1
ATOM 6168 C CA . GLU B 1 175 ? -6.93 58.625 -7.023 1 96.44 175 GLU B CA 1
ATOM 6169 C C . GLU B 1 175 ? -6.719 58.719 -5.516 1 96.44 175 GLU B C 1
ATOM 6171 O O . GLU B 1 175 ? -5.707 59.25 -5.051 1 96.44 175 GLU B O 1
ATOM 6176 N N . PHE B 1 176 ? -7.668 58.281 -4.82 1 96.25 176 PHE B N 1
ATOM 6177 C CA . PHE B 1 176 ? -7.574 58.312 -3.363 1 96.25 176 PHE B CA 1
ATOM 6178 C C . PHE B 1 176 ? -6.352 57.531 -2.885 1 96.25 176 PHE B C 1
ATOM 6180 O O . PHE B 1 176 ? -5.559 58.031 -2.094 1 96.25 176 PHE B O 1
ATOM 6187 N N . LEU B 1 177 ? -6.191 56.281 -3.344 1 95.69 177 LEU B N 1
ATOM 6188 C CA . LEU B 1 177 ? -5.082 55.438 -2.916 1 95.69 177 LEU B CA 1
ATOM 6189 C C . LEU B 1 177 ? -3.748 56.031 -3.357 1 95.69 177 LEU B C 1
ATOM 6191 O O . LEU B 1 177 ? -2.762 55.969 -2.621 1 95.69 177 LEU B O 1
ATOM 6195 N N . ARG B 1 178 ? -3.719 56.594 -4.496 1 95.62 178 ARG B N 1
ATOM 6196 C CA . ARG B 1 178 ? -2.504 57.25 -4.969 1 95.62 178 ARG B CA 1
ATOM 6197 C C . ARG B 1 178 ? -2.084 58.375 -4.027 1 95.62 178 ARG B C 1
ATOM 6199 O O . ARG B 1 178 ? -0.903 58.531 -3.705 1 95.62 178 ARG B O 1
ATOM 6206 N N . THR B 1 179 ? -3.006 59.125 -3.605 1 95.88 179 THR B N 1
ATOM 6207 C CA . THR B 1 179 ? -2.742 60.25 -2.701 1 95.88 179 THR B CA 1
ATOM 6208 C C . THR B 1 179 ? -2.246 59.75 -1.351 1 95.88 179 THR B C 1
ATOM 6210 O O . THR B 1 179 ? -1.314 60.312 -0.774 1 95.88 179 THR B O 1
ATOM 6213 N N . GLN B 1 180 ? -2.92 58.75 -0.909 1 93.69 180 GLN B N 1
ATOM 6214 C CA . GLN B 1 180 ? -2.529 58.188 0.378 1 93.69 180 GLN B CA 1
ATOM 6215 C C . GLN B 1 180 ? -1.146 57.531 0.3 1 93.69 180 GLN B C 1
ATOM 6217 O O . GLN B 1 180 ? -0.34 57.688 1.224 1 93.69 180 GLN B O 1
ATOM 6222 N N . VAL B 1 181 ? -0.84 56.844 -0.775 1 94.56 181 VAL B N 1
ATOM 6223 C CA . VAL B 1 181 ? 0.452 56.219 -0.994 1 94.56 181 VAL B CA 1
ATOM 6224 C C . VAL B 1 181 ? 1.557 57.281 -1.005 1 94.56 181 VAL B C 1
ATOM 6226 O O . VAL B 1 181 ? 2.629 57.062 -0.431 1 94.56 181 VAL B O 1
ATOM 6229 N N . ALA B 1 182 ? 1.282 58.375 -1.53 1 95.88 182 ALA B N 1
ATOM 6230 C CA . ALA B 1 182 ? 2.273 59.438 -1.66 1 95.88 182 ALA B CA 1
ATOM 6231 C C . ALA B 1 182 ? 2.631 60 -0.297 1 95.88 182 ALA B C 1
ATOM 6233 O O . ALA B 1 182 ? 3.752 60.5 -0.092 1 95.88 182 ALA B O 1
ATOM 6234 N N . LYS B 1 183 ? 1.771 59.906 0.646 1 96.5 183 LYS B N 1
ATOM 6235 C CA . LYS B 1 183 ? 1.961 60.531 1.954 1 96.5 183 LYS B CA 1
ATOM 6236 C C . LYS B 1 183 ? 2.516 59.531 2.963 1 96.5 183 LYS B C 1
ATOM 6238 O O . LYS B 1 183 ? 3.088 59.906 3.982 1 96.5 183 LYS B O 1
ATOM 6243 N N . ALA B 1 184 ? 2.324 58.281 2.707 1 96.62 184 ALA B N 1
ATOM 6244 C CA . ALA B 1 184 ? 2.643 57.25 3.682 1 96.62 184 ALA B CA 1
ATOM 6245 C C . ALA B 1 184 ? 4.117 56.844 3.617 1 96.62 184 ALA B C 1
ATOM 6247 O O . ALA B 1 184 ? 4.723 56.875 2.541 1 96.62 184 ALA B O 1
ATOM 6248 N N . LYS B 1 185 ? 4.715 56.531 4.77 1 97.44 185 LYS B N 1
ATOM 6249 C CA . LYS B 1 185 ? 6.059 55.969 4.898 1 97.44 185 LYS B CA 1
ATOM 6250 C C . LYS B 1 185 ? 6.023 54.594 5.586 1 97.44 185 LYS B C 1
ATOM 6252 O O . LYS B 1 185 ? 5.211 54.375 6.484 1 97.44 185 LYS B O 1
ATOM 6257 N N . ALA B 1 186 ? 6.949 53.781 5.188 1 97.5 186 ALA B N 1
ATOM 6258 C CA . ALA B 1 186 ? 7.008 52.438 5.742 1 97.5 186 ALA B CA 1
ATOM 6259 C C . ALA B 1 186 ? 7.156 52.469 7.262 1 97.5 186 ALA B C 1
ATOM 6261 O O . ALA B 1 186 ? 6.668 51.562 7.957 1 97.5 186 ALA B O 1
ATOM 6262 N N . SER B 1 187 ? 7.738 53.531 7.781 1 97.5 187 SER B N 1
ATOM 6263 C CA . SER B 1 187 ? 8.031 53.656 9.203 1 97.5 187 SER B CA 1
ATOM 6264 C C . SER B 1 187 ? 6.855 54.25 9.961 1 97.5 187 SER B C 1
ATOM 6266 O O . SER B 1 187 ? 6.887 54.375 11.188 1 97.5 187 SER B O 1
ATOM 6268 N N . ASP B 1 188 ? 5.762 54.625 9.234 1 98.31 188 ASP B N 1
ATOM 6269 C CA . ASP B 1 188 ? 4.59 55.188 9.906 1 98.31 188 ASP B CA 1
ATOM 6270 C C . ASP B 1 188 ? 3.918 54.125 10.797 1 98.31 188 ASP B C 1
ATOM 6272 O O . ASP B 1 188 ? 3.834 52.969 10.422 1 98.31 188 ASP B O 1
ATOM 6276 N N . LEU B 1 189 ? 3.434 54.594 11.961 1 98.12 189 LEU B N 1
ATOM 6277 C CA . LEU B 1 189 ? 2.656 53.719 12.844 1 98.12 189 LEU B CA 1
ATOM 6278 C C . LEU B 1 189 ? 1.305 53.375 12.227 1 98.12 189 LEU B C 1
ATOM 6280 O O . LEU B 1 189 ? 0.616 54.281 11.711 1 98.12 189 LEU B O 1
ATOM 6284 N N . VAL B 1 190 ? 0.934 52.094 12.297 1 97.5 190 VAL B N 1
ATOM 6285 C CA . VAL B 1 190 ? -0.349 51.719 11.703 1 97.5 190 VAL B CA 1
ATOM 6286 C C . VAL B 1 190 ? -1.168 50.906 12.695 1 97.5 190 VAL B C 1
ATOM 6288 O O . VAL B 1 190 ? -2.373 50.719 12.516 1 97.5 190 VAL B O 1
ATOM 6291 N N . SER B 1 191 ? -0.536 50.469 13.781 1 97.19 191 SER B N 1
ATOM 6292 C CA . SER B 1 191 ? -1.26 49.594 14.703 1 97.19 191 SER B CA 1
ATOM 6293 C C . SER B 1 191 ? -0.729 49.719 16.125 1 97.19 191 SER B C 1
ATOM 6295 O O . SER B 1 191 ? 0.478 49.875 16.328 1 97.19 191 SER B O 1
ATOM 6297 N N . ILE B 1 192 ? -1.587 49.719 17.047 1 96.62 192 ILE B N 1
ATOM 6298 C CA . ILE B 1 192 ? -1.302 49.531 18.469 1 96.62 192 ILE B CA 1
ATOM 6299 C C . ILE B 1 192 ? -2.051 48.312 19 1 96.62 192 ILE B C 1
ATOM 6301 O O . ILE B 1 192 ? -3.283 48.281 18.984 1 96.62 192 ILE B O 1
ATOM 6305 N N . GLY B 1 193 ? -1.332 47.281 19.312 1 92.06 193 GLY B N 1
ATOM 6306 C CA . GLY B 1 193 ? -1.906 46.062 19.906 1 92.06 193 GLY B CA 1
ATOM 6307 C C . GLY B 1 193 ? -1.554 45.875 21.375 1 92.06 193 GLY B C 1
ATOM 6308 O O . GLY B 1 193 ? -0.376 45.812 21.719 1 92.06 193 GLY B O 1
ATOM 6309 N N . TYR B 1 194 ? -2.58 45.812 22.188 1 87.25 194 TYR B N 1
ATOM 6310 C CA . TYR B 1 194 ? -2.34 45.719 23.625 1 87.25 194 TYR B CA 1
ATOM 6311 C C . TYR B 1 194 ? -2.033 44.281 24.031 1 87.25 194 TYR B C 1
ATOM 6313 O O . TYR B 1 194 ? -2.736 43.375 23.625 1 87.25 194 TYR B O 1
ATOM 6321 N N . THR B 1 195 ? -0.897 44.094 24.703 1 78.19 195 THR B N 1
ATOM 6322 C CA . THR B 1 195 ? -0.438 42.781 25.156 1 78.19 195 THR B CA 1
ATOM 6323 C C . THR B 1 195 ? -0.624 42.625 26.656 1 78.19 195 THR B C 1
ATOM 6325 O O . THR B 1 195 ? -0.488 43.625 27.406 1 78.19 195 THR B O 1
ATOM 6328 N N . SER B 1 196 ? -1.327 41.594 27.109 1 61.72 196 SER B N 1
ATOM 6329 C CA . SER B 1 196 ? -1.619 41.406 28.516 1 61.72 196 SER B CA 1
ATOM 6330 C C . SER B 1 196 ? -0.375 40.969 29.281 1 61.72 196 SER B C 1
ATOM 6332 O O . SER B 1 196 ? 0.287 40 28.891 1 61.72 196 SER B O 1
ATOM 6334 N N . GLY B 1 197 ? 0.518 41.844 29.531 1 53.44 197 GLY B N 1
ATOM 6335 C CA . GLY B 1 197 ? 1.648 41.406 30.328 1 53.44 197 GLY B CA 1
ATOM 6336 C C . GLY B 1 197 ? 1.237 40.781 31.656 1 53.44 197 GLY B C 1
ATOM 6337 O O . GLY B 1 197 ? 0.066 40.844 32.031 1 53.44 197 GLY B O 1
ATOM 6338 N N . THR B 1 198 ? 1.946 39.75 32.219 1 46.72 198 THR B N 1
ATOM 6339 C CA . THR B 1 198 ? 1.708 39.031 33.5 1 46.72 198 THR B CA 1
ATOM 6340 C C . THR B 1 198 ? 1.506 40.031 34.625 1 46.72 198 THR B C 1
ATOM 6342 O O . THR B 1 198 ? 0.824 39.719 35.625 1 46.72 198 THR B O 1
ATOM 6345 N N . THR B 1 199 ? 2.141 41.25 34.531 1 48.47 199 THR B N 1
ATOM 6346 C CA . THR B 1 199 ? 2.072 42.25 35.594 1 48.47 199 THR B CA 1
ATOM 6347 C C . THR B 1 199 ? 1.59 43.594 35.062 1 48.47 199 THR B C 1
ATOM 6349 O O . THR B 1 199 ? 1.996 44 33.969 1 48.47 199 THR B O 1
ATOM 6352 N N . GLY B 1 200 ? 0.419 44.125 35.625 1 58.97 200 GLY B N 1
ATOM 6353 C CA . GLY B 1 200 ? 0.006 45.5 35.375 1 58.97 200 GLY B CA 1
ATOM 6354 C C . GLY B 1 200 ? -0.951 45.625 34.219 1 58.97 200 GLY B C 1
ATOM 6355 O O . GLY B 1 200 ? -1.53 44.625 33.781 1 58.97 200 GLY B O 1
ATOM 6356 N N . PHE B 1 201 ? -1.235 46.812 33.719 1 71.19 201 PHE B N 1
ATOM 6357 C CA . PHE B 1 201 ? -2.117 47.094 32.594 1 71.19 201 PHE B CA 1
ATOM 6358 C C . PHE B 1 201 ? -1.464 46.719 31.266 1 71.19 201 PHE B C 1
ATOM 6360 O O . PHE B 1 201 ? -0.245 46.812 31.125 1 71.19 201 PHE B O 1
ATOM 6367 N N . PRO B 1 202 ? -2.193 46.219 30.359 1 81.25 202 PRO B N 1
ATOM 6368 C CA . PRO B 1 202 ? -1.659 45.844 29.047 1 81.25 202 PRO B CA 1
ATOM 6369 C C . PRO B 1 202 ? -0.906 46.969 28.359 1 81.25 202 PRO B C 1
ATOM 6371 O O . PRO B 1 202 ? -1.244 48.156 28.562 1 81.25 202 PRO B O 1
ATOM 6374 N N . LYS B 1 203 ? 0.175 46.625 27.703 1 88.5 203 LYS B N 1
ATOM 6375 C CA . LYS B 1 203 ? 0.984 47.594 26.984 1 88.5 203 LYS B CA 1
ATOM 6376 C C . LYS B 1 203 ? 0.666 47.594 25.5 1 88.5 203 LYS B C 1
ATOM 6378 O O . LYS B 1 203 ? 0.46 46.531 24.906 1 88.5 203 LYS B O 1
ATOM 6383 N N . GLY B 1 204 ? 0.537 48.781 24.922 1 93.88 204 GLY B N 1
ATOM 6384 C CA . GLY B 1 204 ? 0.241 48.875 23.5 1 93.88 204 GLY B CA 1
ATOM 6385 C C . GLY B 1 204 ? 1.476 48.781 22.625 1 93.88 204 GLY B C 1
ATOM 6386 O O . GLY B 1 204 ? 2.219 49.75 22.469 1 93.88 204 GLY B O 1
ATOM 6387 N N . ALA B 1 205 ? 1.728 47.625 22.047 1 95.5 205 ALA B N 1
ATOM 6388 C CA . ALA B 1 205 ? 2.844 47.438 21.125 1 95.5 205 ALA B CA 1
ATOM 6389 C C . ALA B 1 205 ? 2.607 48.219 19.828 1 95.5 205 ALA B C 1
ATOM 6391 O O . ALA B 1 205 ? 1.561 48.062 19.188 1 95.5 205 ALA B O 1
ATOM 6392 N N . MET B 1 206 ? 3.562 49.031 19.438 1 97.94 206 MET B N 1
ATOM 6393 C CA . MET B 1 206 ? 3.445 49.875 18.25 1 97.94 206 MET B CA 1
ATOM 6394 C C . MET B 1 206 ? 4.043 49.188 17.031 1 97.94 206 MET B C 1
ATOM 6396 O O . MET B 1 206 ? 5.223 48.844 17.031 1 97.94 206 MET B O 1
ATOM 6400 N N . LEU B 1 207 ? 3.234 49 16.031 1 97.62 207 LEU B N 1
ATOM 6401 C CA . LEU B 1 207 ? 3.68 48.344 14.805 1 97.62 207 LEU B CA 1
ATOM 6402 C C . LEU B 1 207 ? 3.557 49.312 13.617 1 97.62 207 LEU B C 1
ATOM 6404 O O . LEU B 1 207 ? 2.594 50.062 13.523 1 97.62 207 LEU B O 1
ATOM 6408 N N . THR B 1 208 ? 4.477 49.25 12.703 1 98.06 208 THR B N 1
ATOM 6409 C CA . THR B 1 208 ? 4.523 50.094 11.516 1 98.06 208 THR B CA 1
ATOM 6410 C C . THR B 1 208 ? 4.074 49.312 10.281 1 98.06 208 THR B C 1
ATOM 6412 O O . THR B 1 208 ? 3.783 48.125 10.375 1 98.06 208 THR B O 1
ATOM 6415 N N . HIS B 1 209 ? 3.963 50.062 9.094 1 97.94 209 HIS B N 1
ATOM 6416 C CA . HIS B 1 209 ? 3.766 49.344 7.844 1 97.94 209 HIS B CA 1
ATOM 6417 C C . HIS B 1 209 ? 4.82 48.25 7.664 1 97.94 209 HIS B C 1
ATOM 6419 O O . HIS B 1 209 ? 4.492 47.094 7.344 1 97.94 209 HIS B O 1
ATOM 6425 N N . LEU B 1 210 ? 6.043 48.594 7.934 1 97.44 210 LEU B N 1
ATOM 6426 C CA . LEU B 1 210 ? 7.172 47.688 7.754 1 97.44 210 LEU B CA 1
ATOM 6427 C C . LEU B 1 210 ? 7.066 46.5 8.695 1 97.44 210 LEU B C 1
ATOM 6429 O O . LEU B 1 210 ? 7.273 45.344 8.281 1 97.44 210 LEU B O 1
ATOM 6433 N N . SER B 1 211 ? 6.727 46.719 9.945 1 96.81 211 SER B N 1
ATOM 6434 C CA . SER B 1 211 ? 6.598 45.625 10.906 1 96.81 211 SER B CA 1
ATOM 6435 C C . SER B 1 211 ? 5.629 44.562 10.414 1 96.81 211 SER B C 1
ATOM 6437 O O . SER B 1 211 ? 5.965 43.375 10.391 1 96.81 211 SER B O 1
ATOM 6439 N N . LEU B 1 212 ? 4.477 45.031 9.977 1 96.81 212 LEU B N 1
ATOM 6440 C CA . LEU B 1 212 ? 3.41 44.094 9.602 1 96.81 212 LEU B CA 1
ATOM 6441 C C . LEU B 1 212 ? 3.73 43.406 8.281 1 96.81 212 LEU B C 1
ATOM 6443 O O . LEU B 1 212 ? 3.545 42.188 8.156 1 96.81 212 LEU B O 1
ATOM 6447 N N . LEU B 1 213 ? 4.238 44.094 7.336 1 96.19 213 LEU B N 1
ATOM 6448 C CA . LEU B 1 213 ? 4.52 43.531 6.023 1 96.19 213 LEU B CA 1
ATOM 6449 C C . LEU B 1 213 ? 5.711 42.594 6.094 1 96.19 213 LEU B C 1
ATOM 6451 O O . LEU B 1 213 ? 5.672 41.5 5.516 1 96.19 213 LEU B O 1
ATOM 6455 N N . ALA B 1 214 ? 6.789 42.938 6.773 1 95.12 214 ALA B N 1
ATOM 6456 C CA . ALA B 1 214 ? 7.957 42.094 6.914 1 95.12 214 ALA B CA 1
ATOM 6457 C C . ALA B 1 214 ? 7.625 40.844 7.723 1 95.12 214 ALA B C 1
ATOM 6459 O O . ALA B 1 214 ? 8.125 39.75 7.43 1 95.12 214 ALA B O 1
ATOM 6460 N N . GLY B 1 215 ? 6.844 41.031 8.742 1 93.19 215 GLY B N 1
ATOM 6461 C CA . GLY B 1 215 ? 6.387 39.875 9.5 1 93.19 215 GLY B CA 1
ATOM 6462 C C . GLY B 1 215 ? 5.602 38.875 8.656 1 93.19 215 GLY B C 1
ATOM 6463 O O . GLY B 1 215 ? 5.852 37.688 8.719 1 93.19 215 GLY B O 1
ATOM 6464 N N . ALA B 1 216 ? 4.629 39.406 7.895 1 92.06 216 ALA B N 1
ATOM 6465 C CA . ALA B 1 216 ? 3.838 38.531 7.012 1 92.06 216 ALA B CA 1
ATOM 6466 C C . ALA B 1 216 ? 4.719 37.875 5.957 1 92.06 216 ALA B C 1
ATOM 6468 O O . ALA B 1 216 ? 4.531 36.688 5.629 1 92.06 216 ALA B O 1
ATOM 6469 N N . HIS B 1 217 ? 5.672 38.562 5.477 1 91.94 217 HIS B N 1
ATOM 6470 C CA . HIS B 1 217 ? 6.578 38.062 4.453 1 91.94 217 HIS B CA 1
ATOM 6471 C C . HIS B 1 217 ? 7.422 36.906 4.992 1 91.94 217 HIS B C 1
ATOM 6473 O O . HIS B 1 217 ? 7.777 36 4.25 1 91.94 217 HIS B O 1
ATOM 6479 N N . SER B 1 218 ? 7.754 36.938 6.215 1 90.12 218 SER B N 1
ATOM 6480 C CA . SER B 1 218 ? 8.555 35.875 6.797 1 90.12 218 SER B CA 1
ATOM 6481 C C . SER B 1 218 ? 7.895 34.5 6.605 1 90.12 218 SER B C 1
ATOM 6483 O O . SER B 1 218 ? 8.578 33.5 6.398 1 90.12 218 SER B O 1
ATOM 6485 N N . ILE B 1 219 ? 6.598 34.469 6.562 1 86.25 219 ILE B N 1
ATOM 6486 C CA . ILE B 1 219 ? 5.844 33.219 6.41 1 86.25 219 ILE B CA 1
ATOM 6487 C C . ILE B 1 219 ? 6.023 32.688 4.996 1 86.25 219 ILE B C 1
ATOM 6489 O O . ILE B 1 219 ? 6.07 31.469 4.793 1 86.25 219 ILE B O 1
ATOM 6493 N N . THR B 1 220 ? 6.168 33.531 4.035 1 86.5 220 THR B N 1
ATOM 6494 C CA . THR B 1 220 ? 6.297 33.125 2.637 1 86.5 220 THR B CA 1
ATOM 6495 C C . THR B 1 220 ? 7.691 32.562 2.359 1 86.5 220 THR B C 1
ATOM 6497 O O . THR B 1 220 ? 7.906 31.891 1.35 1 86.5 220 THR B O 1
ATOM 6500 N N . THR B 1 221 ? 8.617 32.812 3.244 1 83.06 221 THR B N 1
ATOM 6501 C CA . THR B 1 221 ? 10.016 32.469 2.977 1 83.06 221 THR B CA 1
ATOM 6502 C C . THR B 1 221 ? 10.281 30.984 3.246 1 83.06 221 THR B C 1
ATOM 6504 O O . THR B 1 221 ? 11.227 30.406 2.699 1 83.06 221 THR B O 1
ATOM 6507 N N . PHE B 1 222 ? 9.469 30.375 4.051 1 77.94 222 PHE B N 1
ATOM 6508 C CA . PHE B 1 222 ? 9.797 29 4.395 1 77.94 222 PHE B CA 1
ATOM 6509 C C . PHE B 1 222 ? 8.688 28.062 3.934 1 77.94 222 PHE B C 1
ATOM 6511 O O . PHE B 1 222 ? 8.68 26.875 4.301 1 77.94 222 PHE B O 1
ATOM 6518 N N . THR B 1 223 ? 7.828 28.484 3.166 1 79.69 223 THR B N 1
ATOM 6519 C CA . THR B 1 223 ? 6.82 27.656 2.512 1 79.69 223 THR B CA 1
ATOM 6520 C C . THR B 1 223 ? 6.672 28.031 1.043 1 79.69 223 THR B C 1
ATOM 6522 O O . THR B 1 223 ? 5.836 28.875 0.701 1 79.69 223 THR B O 1
ATOM 6525 N N . PRO B 1 224 ? 7.371 27.391 0.301 1 70.81 224 PRO B N 1
ATOM 6526 C CA . PRO B 1 224 ? 7.371 27.797 -1.107 1 70.81 224 PRO B CA 1
ATOM 6527 C C . PRO B 1 224 ? 5.992 27.688 -1.75 1 70.81 224 PRO B C 1
ATOM 6529 O O . PRO B 1 224 ? 5.652 28.484 -2.631 1 70.81 224 PRO B O 1
ATOM 6532 N N . ARG B 1 225 ? 5.184 26.859 -1.242 1 76.94 225 ARG B N 1
ATOM 6533 C CA . ARG B 1 225 ? 3.855 26.672 -1.812 1 76.94 225 ARG B CA 1
ATOM 6534 C C . ARG B 1 225 ? 2.992 27.906 -1.629 1 76.94 225 ARG B C 1
ATOM 6536 O O . ARG B 1 225 ? 2.016 28.109 -2.354 1 76.94 225 ARG B O 1
ATOM 6543 N N . MET B 1 226 ? 3.359 28.797 -0.75 1 77.69 226 MET B N 1
ATOM 6544 C CA . MET B 1 226 ? 2.596 30 -0.455 1 77.69 226 MET B CA 1
ATOM 6545 C C . MET B 1 226 ? 2.67 30.984 -1.617 1 77.69 226 MET B C 1
ATOM 6547 O O . MET B 1 226 ? 1.791 31.844 -1.771 1 77.69 226 MET B O 1
ATOM 6551 N N . ARG B 1 227 ? 3.682 30.797 -2.455 1 72.56 227 ARG B N 1
ATOM 6552 C CA . ARG B 1 227 ? 3.9 31.781 -3.512 1 72.56 227 ARG B CA 1
ATOM 6553 C C . ARG B 1 227 ? 3.262 31.328 -4.82 1 72.56 227 ARG B C 1
ATOM 6555 O O . ARG B 1 227 ? 3.062 32.125 -5.73 1 72.56 227 ARG B O 1
ATOM 6562 N N . SER B 1 228 ? 2.934 30.109 -4.879 1 74.38 228 SER B N 1
ATOM 6563 C CA . SER B 1 228 ? 2.51 29.609 -6.184 1 74.38 228 SER B CA 1
ATOM 6564 C C . SER B 1 228 ? 1.034 29.219 -6.176 1 74.38 228 SER B C 1
ATOM 6566 O O . SER B 1 228 ? 0.32 29.469 -7.152 1 74.38 228 SER B O 1
ATOM 6568 N N . ASP B 1 229 ? 0.527 28.797 -5.07 1 83.69 229 ASP B N 1
ATOM 6569 C CA . ASP B 1 229 ? -0.829 28.266 -5.016 1 83.69 229 ASP B CA 1
ATOM 6570 C C . ASP B 1 229 ? -1.782 29.25 -4.34 1 83.69 229 ASP B C 1
ATOM 6572 O O . ASP B 1 229 ? -1.347 30.141 -3.609 1 83.69 229 ASP B O 1
ATOM 6576 N N . THR B 1 230 ? -3.014 29.188 -4.719 1 90.69 230 THR B N 1
ATOM 6577 C CA . THR B 1 230 ? -4.039 29.875 -3.947 1 90.69 230 THR B CA 1
ATOM 6578 C C . THR B 1 230 ? -4.406 29.078 -2.701 1 90.69 230 THR B C 1
ATOM 6580 O O . THR B 1 230 ? -4.598 27.859 -2.77 1 90.69 230 THR B O 1
ATOM 6583 N N . HIS B 1 231 ? -4.445 29.797 -1.613 1 94.94 231 HIS B N 1
ATOM 6584 C CA . HIS B 1 231 ? -4.73 29.125 -0.352 1 94.94 231 HIS B CA 1
ATOM 6585 C C . HIS B 1 231 ? -6.027 29.625 0.267 1 94.94 231 HIS B C 1
ATOM 6587 O O . HIS B 1 231 ? -6.301 30.828 0.24 1 94.94 231 HIS B O 1
ATOM 6593 N N . ARG B 1 232 ? -6.828 28.734 0.742 1 97.25 232 ARG B N 1
ATOM 6594 C CA . ARG B 1 232 ? -7.996 29.062 1.553 1 97.25 232 ARG B CA 1
ATOM 6595 C C . ARG B 1 232 ? -7.629 29.156 3.031 1 97.25 232 ARG B C 1
ATOM 6597 O O . ARG B 1 232 ? -7.059 28.219 3.592 1 97.25 232 ARG B O 1
ATOM 6604 N N . LEU B 1 233 ? -7.961 30.281 3.592 1 96.31 233 LEU B N 1
ATOM 6605 C CA . LEU B 1 233 ? -7.711 30.531 5.008 1 96.31 233 LEU B CA 1
ATOM 6606 C C . LEU B 1 233 ? -9.016 30.766 5.758 1 96.31 233 LEU B C 1
ATOM 6608 O O . LEU B 1 233 ? -9.844 31.578 5.328 1 96.31 233 LEU B O 1
ATOM 6612 N N . VAL B 1 234 ? -9.211 30.031 6.836 1 97.44 234 VAL B N 1
ATOM 6613 C CA . VAL B 1 234 ? -10.305 30.344 7.75 1 97.44 234 VAL B CA 1
ATOM 6614 C C . VAL B 1 234 ? -9.812 31.281 8.852 1 97.44 234 VAL B C 1
ATOM 6616 O O . VAL B 1 234 ? -8.898 30.922 9.609 1 97.44 234 VAL B O 1
ATOM 6619 N N . VAL B 1 235 ? -10.352 32.5 8.914 1 96.56 235 VAL B N 1
ATOM 6620 C CA . VAL B 1 235 ? -10 33.438 9.969 1 96.56 235 VAL B CA 1
ATOM 6621 C C . VAL B 1 235 ? -10.773 33.094 11.242 1 96.56 235 VAL B C 1
ATOM 6623 O O . VAL B 1 235 ? -11.961 33.406 11.344 1 96.56 235 VAL B O 1
ATOM 6626 N N . HIS B 1 236 ? -10.094 32.531 12.18 1 92.12 236 HIS B N 1
ATOM 6627 C CA . HIS B 1 236 ? -10.797 32.031 13.359 1 92.12 236 HIS B CA 1
ATOM 6628 C C . HIS B 1 236 ? -10.219 32.625 14.641 1 92.12 236 HIS B C 1
ATOM 6630 O O . HIS B 1 236 ? -10.859 32.594 15.688 1 92.12 236 HIS B O 1
ATOM 6636 N N . LEU B 1 237 ? -9.047 33.156 14.57 1 89.38 237 LEU B N 1
ATOM 6637 C CA . LEU B 1 237 ? -8.461 33.875 15.711 1 89.38 237 LEU B CA 1
ATOM 6638 C C . LEU B 1 237 ? -8.914 35.312 15.75 1 89.38 237 LEU B C 1
ATOM 6640 O O . LEU B 1 237 ? -9.242 35.906 14.711 1 89.38 237 LEU B O 1
ATOM 6644 N N . PRO B 1 238 ? -8.93 35.906 16.938 1 89.62 238 PRO B N 1
ATOM 6645 C CA . PRO B 1 238 ? -9.336 37.312 17.016 1 89.62 238 PRO B CA 1
ATOM 6646 C C . PRO B 1 238 ? -8.43 38.25 16.219 1 89.62 238 PRO B C 1
ATOM 6648 O O . PRO B 1 238 ? -7.211 38.219 16.375 1 89.62 238 PRO B O 1
ATOM 6651 N N . MET B 1 239 ? -9.023 39.094 15.438 1 93.19 239 MET B N 1
ATOM 6652 C CA . MET B 1 239 ? -8.273 40 14.555 1 93.19 239 MET B CA 1
ATOM 6653 C C . MET B 1 239 ? -7.656 41.156 15.336 1 93.19 239 MET B C 1
ATOM 6655 O O . MET B 1 239 ? -6.801 41.875 14.82 1 93.19 239 MET B O 1
ATOM 6659 N N . SER B 1 240 ? -8.086 41.344 16.625 1 90.81 240 SER B N 1
ATOM 6660 C CA . SER B 1 240 ? -7.438 42.312 17.484 1 90.81 240 SER B CA 1
ATOM 6661 C C . SER B 1 240 ? -6.012 41.906 17.828 1 90.81 240 SER B C 1
ATOM 6663 O O . SER B 1 240 ? -5.215 42.719 18.297 1 90.81 240 SER B O 1
ATOM 6665 N N . HIS B 1 241 ? -5.773 40.625 17.609 1 87.19 241 HIS B N 1
ATOM 6666 C CA . HIS B 1 241 ? -4.43 40.094 17.812 1 87.19 241 HIS B CA 1
ATOM 6667 C C . HIS B 1 241 ? -3.604 40.156 16.531 1 87.19 241 HIS B C 1
ATOM 6669 O O . HIS B 1 241 ? -4.141 40 15.438 1 87.19 241 HIS B O 1
ATOM 6675 N N . THR B 1 242 ? -2.34 40.281 16.734 1 88.38 242 THR B N 1
ATOM 6676 C CA . THR B 1 242 ? -1.42 40.562 15.625 1 88.38 242 THR B CA 1
ATOM 6677 C C . THR B 1 242 ? -1.402 39.375 14.641 1 88.38 242 THR B C 1
ATOM 6679 O O . THR B 1 242 ? -1.335 39.594 13.43 1 88.38 242 THR B O 1
ATOM 6682 N N . VAL B 1 243 ? -1.464 38.156 15.086 1 87.12 243 VAL B N 1
ATOM 6683 C CA . VAL B 1 243 ? -1.336 37 14.227 1 87.12 243 VAL B CA 1
ATOM 6684 C C . VAL B 1 243 ? -2.5 36.938 13.234 1 87.12 243 VAL B C 1
ATOM 6686 O O . VAL B 1 243 ? -2.295 36.812 12.031 1 87.12 243 VAL B O 1
ATOM 6689 N N . ALA B 1 244 ? -3.697 37 13.758 1 88.75 244 ALA B N 1
ATOM 6690 C CA . ALA B 1 244 ? -4.875 36.969 12.898 1 88.75 244 ALA B CA 1
ATOM 6691 C C . ALA B 1 244 ? -4.902 38.125 11.93 1 88.75 244 ALA B C 1
ATOM 6693 O O . ALA B 1 244 ? -5.305 38 10.773 1 88.75 244 ALA B O 1
ATOM 6694 N N . ARG B 1 245 ? -4.527 39.25 12.461 1 88.88 245 ARG B N 1
ATOM 6695 C CA . ARG B 1 245 ? -4.504 40.438 11.625 1 88.88 245 ARG B CA 1
ATOM 6696 C C . ARG B 1 245 ? -3.496 40.281 10.492 1 88.88 245 ARG B C 1
ATOM 6698 O O . ARG B 1 245 ? -3.781 40.656 9.344 1 88.88 245 ARG B O 1
ATOM 6705 N N . ALA B 1 246 ? -2.338 39.812 10.836 1 89.88 246 ALA B N 1
ATOM 6706 C CA . ALA B 1 246 ? -1.326 39.562 9.805 1 89.88 246 ALA B CA 1
ATOM 6707 C C . ALA B 1 246 ? -1.821 38.562 8.766 1 89.88 246 ALA B C 1
ATOM 6709 O O . ALA B 1 246 ? -1.604 38.75 7.566 1 89.88 246 ALA B O 1
ATOM 6710 N N . GLN B 1 247 ? -2.52 37.594 9.195 1 90.81 247 GLN B N 1
ATOM 6711 C CA . GLN B 1 247 ? -2.979 36.531 8.305 1 90.81 247 GLN B CA 1
ATOM 6712 C C . GLN B 1 247 ? -4.105 37.031 7.402 1 90.81 247 GLN B C 1
ATOM 6714 O O . GLN B 1 247 ? -4.141 36.688 6.211 1 90.81 247 GLN B O 1
ATOM 6719 N N . ALA B 1 248 ? -4.988 37.75 7.98 1 93.69 248 ALA B N 1
ATOM 6720 C CA . ALA B 1 248 ? -6.195 38.125 7.246 1 93.69 248 ALA B CA 1
ATOM 6721 C C . ALA B 1 248 ? -5.984 39.406 6.453 1 93.69 248 ALA B C 1
ATOM 6723 O O . ALA B 1 248 ? -6.598 39.625 5.406 1 93.69 248 ALA B O 1
ATOM 6724 N N . THR B 1 249 ? -5.086 40.281 6.949 1 94.75 249 THR B N 1
ATOM 6725 C CA . THR B 1 249 ? -4.996 41.625 6.371 1 94.75 249 THR B CA 1
ATOM 6726 C C . THR B 1 249 ? -3.738 41.75 5.52 1 94.75 249 THR B C 1
ATOM 6728 O O . THR B 1 249 ? -3.814 42.156 4.352 1 94.75 249 THR B O 1
ATOM 6731 N N . THR B 1 250 ? -2.613 41.406 6.008 1 95.06 250 THR B N 1
ATOM 6732 C CA . THR B 1 250 ? -1.372 41.75 5.324 1 95.06 250 THR B CA 1
ATOM 6733 C C . THR B 1 250 ? -0.889 40.562 4.465 1 95.06 250 THR B C 1
ATOM 6735 O O . THR B 1 250 ? -0.386 40.781 3.359 1 95.06 250 THR B O 1
ATOM 6738 N N . LEU B 1 251 ? -1.034 39.344 4.941 1 93.38 251 LEU B N 1
ATOM 6739 C CA . LEU B 1 251 ? -0.53 38.188 4.207 1 93.38 251 LEU B CA 1
ATOM 6740 C C . LEU B 1 251 ? -1.193 38.062 2.84 1 93.38 251 LEU B C 1
ATOM 6742 O O . LEU B 1 251 ? -0.53 37.75 1.846 1 93.38 251 LEU B O 1
ATOM 6746 N N . PRO B 1 252 ? -2.514 38.312 2.686 1 94.5 252 PRO B N 1
ATOM 6747 C CA . PRO B 1 252 ? -3.156 38.25 1.371 1 94.5 252 PRO B CA 1
ATOM 6748 C C . PRO B 1 252 ? -2.582 39.281 0.387 1 94.5 252 PRO B C 1
ATOM 6750 O O . PRO B 1 252 ? -2.727 39.125 -0.828 1 94.5 252 PRO B O 1
ATOM 6753 N N . LEU B 1 253 ? -1.94 40.375 0.909 1 94.62 253 LEU B N 1
ATOM 6754 C CA . LEU B 1 253 ? -1.306 41.344 0.053 1 94.62 253 LEU B CA 1
ATOM 6755 C C . LEU B 1 253 ? -0.005 40.812 -0.535 1 94.62 253 LEU B C 1
ATOM 6757 O O . LEU B 1 253 ? 0.473 41.312 -1.557 1 94.62 253 LEU B O 1
ATOM 6761 N N . LEU B 1 254 ? 0.546 39.844 0.146 1 92.25 254 LEU B N 1
ATOM 6762 C CA . LEU B 1 254 ? 1.875 39.375 -0.218 1 92.25 254 LEU B CA 1
ATOM 6763 C C . LEU B 1 254 ? 1.797 38 -0.872 1 92.25 254 LEU B C 1
ATOM 6765 O O . LEU B 1 254 ? 2.732 37.562 -1.555 1 92.25 254 LEU B O 1
ATOM 6769 N N . ALA B 1 255 ? 0.722 37.25 -0.622 1 90.56 255 ALA B N 1
ATOM 6770 C CA . ALA B 1 255 ? 0.526 35.906 -1.133 1 90.56 255 ALA B CA 1
ATOM 6771 C C . ALA B 1 255 ? -0.903 35.719 -1.628 1 90.56 255 ALA B C 1
ATOM 6773 O O . ALA B 1 255 ? -1.769 36.562 -1.402 1 90.56 255 ALA B O 1
ATOM 6774 N N . ARG B 1 256 ? -1.139 34.594 -2.359 1 90.31 256 ARG B N 1
ATOM 6775 C CA . ARG B 1 256 ? -2.477 34.281 -2.85 1 90.31 256 ARG B CA 1
ATOM 6776 C C . ARG B 1 256 ? -3.301 33.594 -1.781 1 90.31 256 ARG B C 1
ATOM 6778 O O . ARG B 1 256 ? -3.484 32.375 -1.837 1 90.31 256 ARG B O 1
ATOM 6785 N N . MET B 1 257 ? -3.762 34.375 -0.895 1 93.06 257 MET B N 1
ATOM 6786 C CA . MET B 1 257 ? -4.57 33.906 0.228 1 93.06 257 MET B CA 1
ATOM 6787 C C . MET B 1 257 ? -5.988 34.469 0.15 1 93.06 257 MET B C 1
ATOM 6789 O O . MET B 1 257 ? -6.18 35.656 -0.133 1 93.06 257 MET B O 1
ATOM 6793 N N . VAL B 1 258 ? -6.895 33.562 0.372 1 96.94 258 VAL B N 1
ATOM 6794 C CA . VAL B 1 258 ? -8.289 34 0.404 1 96.94 258 VAL B CA 1
ATOM 6795 C C . VAL B 1 258 ? -8.875 33.75 1.793 1 96.94 258 VAL B C 1
ATOM 6797 O O . VAL B 1 258 ? -9.328 32.656 2.094 1 96.94 258 VAL B O 1
ATOM 6800 N N . PRO B 1 259 ? -8.93 34.812 2.594 1 97.94 259 PRO B N 1
ATOM 6801 C CA . PRO B 1 259 ? -9.562 34.688 3.904 1 97.94 259 PRO B CA 1
ATOM 6802 C C . PRO B 1 259 ? -11.055 34.344 3.803 1 97.94 259 PRO B C 1
ATOM 6804 O O . PRO B 1 259 ? -11.758 34.938 2.961 1 97.94 259 PRO B O 1
ATOM 6807 N N . HIS B 1 260 ? -11.477 33.406 4.594 1 98.31 260 HIS B N 1
ATOM 6808 C CA . HIS B 1 260 ? -12.875 33.062 4.766 1 98.31 260 HIS B CA 1
ATOM 6809 C C . HIS B 1 260 ? -13.367 33.406 6.168 1 98.31 260 HIS B C 1
ATOM 6811 O O . HIS B 1 260 ? -12.852 32.875 7.156 1 98.31 260 HIS B O 1
ATOM 6817 N N . PHE B 1 261 ? -14.344 34.281 6.215 1 97.94 261 PHE B N 1
ATOM 6818 C CA . PHE B 1 261 ? -14.969 34.688 7.477 1 97.94 261 PHE B CA 1
ATOM 6819 C C . PHE B 1 261 ? -16.297 33.938 7.66 1 97.94 261 PHE B C 1
ATOM 6821 O O . PHE B 1 261 ? -17.203 34.094 6.848 1 97.94 261 PHE B O 1
ATOM 6828 N N . GLY B 1 262 ? -16.328 33.125 8.719 1 96.69 262 GLY B N 1
ATOM 6829 C CA . GLY B 1 262 ? -17.625 32.531 9.062 1 96.69 262 GLY B CA 1
ATOM 6830 C C . GLY B 1 262 ? -18.609 33.531 9.617 1 96.69 262 GLY B C 1
ATOM 6831 O O . GLY B 1 262 ? -18.359 34.75 9.594 1 96.69 262 GLY B O 1
ATOM 6832 N N . GLU B 1 263 ? -19.719 33.031 10.086 1 94.31 263 GLU B N 1
ATOM 6833 C CA . GLU B 1 263 ? -20.719 33.938 10.672 1 94.31 263 GLU B CA 1
ATOM 6834 C C . GLU B 1 263 ? -20.234 34.469 12.016 1 94.31 263 GLU B C 1
ATOM 6836 O O . GLU B 1 263 ? -20.469 35.656 12.336 1 94.31 263 GLU B O 1
ATOM 6841 N N . THR B 1 264 ? -19.594 33.594 12.773 1 90.12 264 THR B N 1
ATOM 6842 C CA . THR B 1 264 ? -18.953 33.969 14.031 1 90.12 264 THR B CA 1
ATOM 6843 C C . THR B 1 264 ? -17.719 33.125 14.281 1 90.12 264 THR B C 1
ATOM 6845 O O . THR B 1 264 ? -17.547 32.062 13.672 1 90.12 264 THR B O 1
ATOM 6848 N N . SER B 1 265 ? -16.828 33.625 15.133 1 88.31 265 SER B N 1
ATOM 6849 C CA . SER B 1 265 ? -15.648 32.844 15.469 1 88.31 265 SER B CA 1
ATOM 6850 C C . SER B 1 265 ? -16.016 31.609 16.312 1 88.31 265 SER B C 1
ATOM 6852 O O . SER B 1 265 ? -15.273 30.625 16.328 1 88.31 265 SER B O 1
ATOM 6854 N N . ALA B 1 266 ? -17.172 31.625 16.984 1 84.44 266 ALA B N 1
ATOM 6855 C CA . ALA B 1 266 ? -17.609 30.516 17.812 1 84.44 266 ALA B CA 1
ATOM 6856 C C . ALA B 1 266 ? -17.859 29.266 16.984 1 84.44 266 ALA B C 1
ATOM 6858 O O . ALA B 1 266 ? -17.719 28.141 17.469 1 84.44 266 ALA B O 1
ATOM 6859 N N . GLU B 1 267 ? -18.172 29.453 15.742 1 90.31 267 GLU B N 1
ATOM 6860 C CA . GLU B 1 267 ? -18.484 28.344 14.859 1 90.31 267 GLU B CA 1
ATOM 6861 C C . GLU B 1 267 ? -17.297 28 13.961 1 90.31 267 GLU B C 1
ATOM 6863 O O . GLU B 1 267 ? -17.484 27.531 12.836 1 90.31 267 GLU B O 1
ATOM 6868 N N . PHE B 1 268 ? -16.109 28.281 14.469 1 91.94 268 PHE B N 1
ATOM 6869 C CA . PHE B 1 268 ? -14.93 28.141 13.625 1 91.94 268 PHE B CA 1
ATOM 6870 C C . PHE B 1 268 ? -14.758 26.703 13.164 1 91.94 268 PHE B C 1
ATOM 6872 O O . PHE B 1 268 ? -14.32 26.453 12.039 1 91.94 268 PHE B O 1
ATOM 6879 N N . ALA B 1 269 ? -15.117 25.703 13.977 1 92.75 269 ALA B N 1
ATOM 6880 C CA . ALA B 1 269 ? -14.945 24.297 13.602 1 92.75 269 ALA B CA 1
ATOM 6881 C C . ALA B 1 269 ? -15.789 23.938 12.383 1 92.75 269 ALA B C 1
ATOM 6883 O O . ALA B 1 269 ? -15.32 23.281 11.461 1 92.75 269 ALA B O 1
ATOM 6884 N N . GLN B 1 270 ? -17.016 24.391 12.391 1 94.88 270 GLN B N 1
ATOM 6885 C CA . GLN B 1 270 ? -17.906 24.156 11.266 1 94.88 270 GLN B CA 1
ATOM 6886 C C . GLN B 1 270 ? -17.422 24.906 10.023 1 94.88 270 GLN B C 1
ATOM 6888 O O . GLN B 1 270 ? -17.516 24.391 8.906 1 94.88 270 GLN B O 1
ATOM 6893 N N . THR B 1 271 ? -16.953 26.109 10.242 1 97.25 271 THR B N 1
ATOM 6894 C CA . THR B 1 271 ? -16.422 26.875 9.125 1 97.25 271 THR B CA 1
ATOM 6895 C C . THR B 1 271 ? -15.234 26.172 8.484 1 97.25 271 THR B C 1
ATOM 6897 O O . THR B 1 271 ? -15.125 26.125 7.254 1 97.25 271 THR B O 1
ATOM 6900 N N . ILE B 1 272 ? -14.391 25.578 9.266 1 98 272 ILE B N 1
ATOM 6901 C CA . ILE B 1 272 ? -13.227 24.844 8.773 1 98 272 ILE B CA 1
ATOM 6902 C C . ILE B 1 272 ? -13.68 23.641 7.949 1 98 272 ILE B C 1
ATOM 6904 O O . ILE B 1 272 ? -13.148 23.391 6.859 1 98 272 ILE B O 1
ATOM 6908 N N . LYS B 1 273 ? -14.656 22.938 8.406 1 97.31 273 LYS B N 1
ATOM 6909 C CA . LYS B 1 273 ? -15.172 21.781 7.691 1 97.31 273 LYS B CA 1
ATOM 6910 C C . LYS B 1 273 ? -15.742 22.172 6.336 1 97.31 273 LYS B C 1
ATOM 6912 O O . LYS B 1 273 ? -15.586 21.438 5.355 1 97.31 273 LYS B O 1
ATOM 6917 N N . GLU B 1 274 ? -16.391 23.312 6.285 1 97.69 274 GLU B N 1
ATOM 6918 C CA . GLU B 1 274 ? -17.031 23.766 5.055 1 97.69 274 GLU B CA 1
ATOM 6919 C C . GLU B 1 274 ? -16.016 24.281 4.051 1 97.69 274 GLU B C 1
ATOM 6921 O O . GLU B 1 274 ? -16.109 24.016 2.854 1 97.69 274 GLU B O 1
ATOM 6926 N N . VAL B 1 275 ? -15.016 24.984 4.57 1 98.19 275 VAL B N 1
ATOM 6927 C CA . VAL B 1 275 ? -14.062 25.688 3.717 1 98.19 275 VAL B CA 1
ATOM 6928 C C . VAL B 1 275 ? -12.945 24.734 3.299 1 98.19 275 VAL B C 1
ATOM 6930 O O . VAL B 1 275 ? -12.344 24.891 2.236 1 98.19 275 VAL B O 1
ATOM 6933 N N . ARG B 1 276 ? -12.625 23.688 4.141 1 98.06 276 ARG B N 1
ATOM 6934 C CA . ARG B 1 276 ? -11.5 22.781 3.91 1 98.06 276 ARG B CA 1
ATOM 6935 C C . ARG B 1 276 ? -10.234 23.562 3.582 1 98.06 276 ARG B C 1
ATOM 6937 O O . ARG B 1 276 ? -9.68 23.422 2.492 1 98.06 276 ARG B O 1
ATOM 6944 N N . PRO B 1 277 ? -9.719 24.281 4.516 1 97.94 277 PRO B N 1
ATOM 6945 C CA . PRO B 1 277 ? -8.586 25.172 4.258 1 97.94 277 PRO B CA 1
ATOM 6946 C C . PRO B 1 277 ? -7.359 24.422 3.742 1 97.94 277 PRO B C 1
ATOM 6948 O O . PRO B 1 277 ? -7.164 23.25 4.066 1 97.94 277 PRO B O 1
ATOM 6951 N N . THR B 1 278 ? -6.547 25.109 2.936 1 96.88 278 THR B N 1
ATOM 6952 C CA . THR B 1 278 ? -5.27 24.578 2.469 1 96.88 278 THR B CA 1
ATOM 6953 C C . THR B 1 278 ? -4.113 25.188 3.26 1 96.88 278 THR B C 1
ATOM 6955 O O . THR B 1 278 ? -2.971 24.734 3.139 1 96.88 278 THR B O 1
ATOM 6958 N N . TYR B 1 279 ? -4.43 26.219 4.102 1 95.56 279 TYR B N 1
ATOM 6959 C CA . TYR B 1 279 ? -3.514 26.859 5.035 1 95.56 279 TYR B CA 1
ATOM 6960 C C . TYR B 1 279 ? -4.145 27 6.418 1 95.56 279 TYR B C 1
ATOM 6962 O O . TYR B 1 279 ? -5.301 27.406 6.543 1 95.56 279 TYR B O 1
ATOM 6970 N N . PHE B 1 280 ? -3.346 26.594 7.449 1 95.38 280 PHE B N 1
ATOM 6971 C CA . PHE B 1 280 ? -3.867 26.703 8.805 1 95.38 280 PHE B CA 1
ATOM 6972 C C . PHE B 1 280 ? -2.74 26.953 9.797 1 95.38 280 PHE B C 1
ATOM 6974 O O . PHE B 1 280 ? -1.768 26.203 9.852 1 95.38 280 PHE B O 1
ATOM 6981 N N . THR B 1 281 ? -2.811 28.031 10.531 1 92.88 281 THR B N 1
ATOM 6982 C CA . THR B 1 281 ? -1.905 28.328 11.641 1 92.88 281 THR B CA 1
ATOM 6983 C C . THR B 1 281 ? -2.686 28.578 12.922 1 92.88 281 THR B C 1
ATOM 6985 O O . THR B 1 281 ? -3.637 29.359 12.938 1 92.88 281 THR B O 1
ATOM 6988 N N . ALA B 1 282 ? -2.316 27.938 13.961 1 92.19 282 ALA B N 1
ATOM 6989 C CA . ALA B 1 282 ? -2.996 28.062 15.242 1 92.19 282 ALA B CA 1
ATOM 6990 C C . ALA B 1 282 ? -2.094 27.625 16.391 1 92.19 282 ALA B C 1
ATOM 6992 O O . ALA B 1 282 ? -1.113 26.906 16.172 1 92.19 282 ALA B O 1
ATOM 6993 N N . PRO B 1 283 ? -2.432 28.094 17.562 1 87.25 283 PRO B N 1
ATOM 6994 C CA . PRO B 1 283 ? -1.727 27.562 18.734 1 87.25 283 PRO B CA 1
ATOM 6995 C C . PRO B 1 283 ? -1.936 26.062 18.922 1 87.25 283 PRO B C 1
ATOM 6997 O O . PRO B 1 283 ? -2.893 25.5 18.391 1 87.25 283 PRO B O 1
ATOM 7000 N N . PRO B 1 284 ? -1.112 25.391 19.734 1 88.31 284 PRO B N 1
ATOM 7001 C CA . PRO B 1 284 ? -1.158 23.938 19.938 1 88.31 284 PRO B CA 1
ATOM 7002 C C . PRO B 1 284 ? -2.516 23.453 20.438 1 88.31 284 PRO B C 1
ATOM 7004 O O . PRO B 1 284 ? -2.959 22.359 20.078 1 88.31 284 PRO B O 1
ATOM 7007 N N . ARG B 1 285 ? -3.211 24.297 21.156 1 81.25 285 ARG B N 1
ATOM 7008 C CA . ARG B 1 285 ? -4.473 23.875 21.766 1 81.25 285 ARG B CA 1
ATOM 7009 C C . ARG B 1 285 ? -5.504 23.531 20.688 1 81.25 285 ARG B C 1
ATOM 7011 O O . ARG B 1 285 ? -6.34 22.656 20.891 1 81.25 285 ARG B O 1
ATOM 7018 N N . PHE B 1 286 ? -5.465 24.219 19.609 1 87.31 286 PHE B N 1
ATOM 7019 C CA . PHE B 1 286 ? -6.387 23.922 18.531 1 87.31 286 PHE B CA 1
ATOM 7020 C C . PHE B 1 286 ? -6.07 22.578 17.906 1 87.31 286 PHE B C 1
ATOM 7022 O O . PHE B 1 286 ? -6.977 21.781 17.625 1 87.31 286 PHE B O 1
ATOM 7029 N N . TYR B 1 287 ? -4.801 22.297 17.734 1 93.06 287 TYR B N 1
ATOM 7030 C CA . TYR B 1 287 ? -4.375 21.016 17.203 1 93.06 287 TYR B CA 1
ATOM 7031 C C . TYR B 1 287 ? -4.715 19.875 18.156 1 93.06 287 TYR B C 1
ATOM 7033 O O . TYR B 1 287 ? -5.07 18.766 17.719 1 93.06 287 TYR B O 1
ATOM 7041 N N . GLN B 1 288 ? -4.566 20.141 19.406 1 85.81 288 GLN B N 1
ATOM 7042 C CA . GLN B 1 288 ? -4.922 19.141 20.406 1 85.81 288 GLN B CA 1
ATOM 7043 C C . GLN B 1 288 ? -6.41 18.812 20.359 1 85.81 288 GLN B C 1
ATOM 7045 O O . GLN B 1 288 ? -6.793 17.641 20.375 1 85.81 288 GLN B O 1
ATOM 7050 N N . ARG B 1 289 ? -7.207 19.828 20.266 1 81.94 289 ARG B N 1
ATOM 7051 C CA . ARG B 1 289 ? -8.656 19.656 20.203 1 81.94 289 ARG B CA 1
ATOM 7052 C C . ARG B 1 289 ? -9.055 18.812 18.984 1 81.94 289 ARG B C 1
ATOM 7054 O O . ARG B 1 289 ? -9.812 17.859 19.109 1 81.94 289 ARG B O 1
ATOM 7061 N N . PHE B 1 290 ? -8.523 19.141 17.891 1 92.69 290 PHE B N 1
ATOM 7062 C CA . PHE B 1 290 ? -8.883 18.453 16.672 1 92.69 290 PHE B CA 1
ATOM 7063 C C . PHE B 1 290 ? -8.336 17.016 16.672 1 92.69 290 PHE B C 1
ATOM 7065 O O . PHE B 1 290 ? -9 16.094 16.188 1 92.69 290 PHE B O 1
ATOM 7072 N N . ALA B 1 291 ? -7.121 16.812 17.219 1 92.44 291 ALA B N 1
ATOM 7073 C CA . ALA B 1 291 ? -6.566 15.469 17.328 1 92.44 291 ALA B CA 1
ATOM 7074 C C . ALA B 1 291 ? -7.453 14.578 18.203 1 92.44 291 ALA B C 1
ATOM 7076 O O . ALA B 1 291 ? -7.691 13.414 17.875 1 92.44 291 ALA B O 1
ATOM 7077 N N . THR B 1 292 ? -7.926 15.141 19.234 1 82.88 292 THR B N 1
ATOM 7078 C CA . THR B 1 292 ? -8.812 14.414 20.141 1 82.88 292 THR B CA 1
ATOM 7079 C C . THR B 1 292 ? -10.094 14.008 19.422 1 82.88 292 THR B C 1
ATOM 7081 O O . THR B 1 292 ? -10.586 12.891 19.609 1 82.88 292 THR B O 1
ATOM 7084 N N . GLN B 1 293 ? -10.586 14.898 18.672 1 86.25 293 GLN B N 1
ATOM 7085 C CA . GLN B 1 293 ? -11.789 14.602 17.891 1 86.25 293 GLN B CA 1
ATOM 7086 C C . GLN B 1 293 ? -11.547 13.445 16.922 1 86.25 293 GLN B C 1
ATOM 7088 O O . GLN B 1 293 ? -12.383 12.547 16.812 1 86.25 293 GLN B O 1
ATOM 7093 N N . ILE B 1 294 ? -10.453 13.43 16.25 1 93.5 294 ILE B N 1
ATOM 7094 C CA . ILE B 1 294 ? -10.109 12.375 15.305 1 93.5 294 ILE B CA 1
ATOM 7095 C C . ILE B 1 294 ? -9.953 11.047 16.047 1 93.5 294 ILE B C 1
ATOM 7097 O O . ILE B 1 294 ? -10.5 10.031 15.625 1 93.5 294 ILE B O 1
ATOM 7101 N N . LEU B 1 295 ? -9.234 11.07 17.141 1 88.81 295 LEU B N 1
ATOM 7102 C CA . LEU B 1 295 ? -8.977 9.844 17.891 1 88.81 295 LEU B CA 1
ATOM 7103 C C . LEU B 1 295 ? -10.273 9.281 18.469 1 88.81 295 LEU B C 1
ATOM 7105 O O . LEU B 1 295 ? -10.43 8.062 18.578 1 88.81 295 LEU B O 1
ATOM 7109 N N . SER B 1 296 ? -11.164 10.18 18.844 1 82 296 SER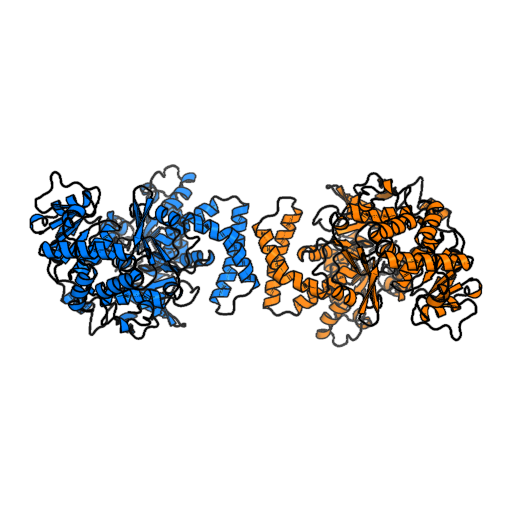 B N 1
ATOM 7110 C CA . SER B 1 296 ? -12.469 9.727 19.297 1 82 296 SER B CA 1
ATOM 7111 C C . SER B 1 296 ? -13.203 8.953 18.219 1 82 296 SER B C 1
ATOM 7113 O O . SER B 1 296 ? -13.852 7.941 18.5 1 82 296 SER B O 1
ATOM 7115 N N . LYS B 1 297 ? -13.102 9.461 17.062 1 86.81 297 LYS B N 1
ATOM 7116 C CA . LYS B 1 297 ? -13.703 8.766 15.922 1 86.81 297 LYS B CA 1
ATOM 7117 C C . LYS B 1 297 ? -13.055 7.398 15.703 1 86.81 297 LYS B C 1
ATOM 7119 O O . LYS B 1 297 ? -13.742 6.414 15.43 1 86.81 297 LYS B O 1
ATOM 7124 N N . VAL B 1 298 ? -11.742 7.277 15.789 1 90.81 298 VAL B N 1
ATOM 7125 C CA . VAL B 1 298 ? -11 6.027 15.633 1 90.81 298 VAL B CA 1
ATOM 7126 C C . VAL B 1 298 ? -11.445 5.023 16.688 1 90.81 298 VAL B C 1
ATOM 7128 O O . VAL B 1 298 ? -11.727 3.863 16.375 1 90.81 298 VAL B O 1
ATOM 7131 N N . HIS B 1 299 ? -11.547 5.48 17.875 1 84.38 299 HIS B N 1
ATOM 7132 C CA . HIS B 1 299 ? -11.867 4.609 19 1 84.38 299 HIS B CA 1
ATOM 7133 C C . HIS B 1 299 ? -13.32 4.137 18.938 1 84.38 299 HIS B C 1
ATOM 7135 O O . HIS B 1 299 ? -13.648 3.061 19.438 1 84.38 299 HIS B O 1
ATOM 7141 N N . ALA B 1 300 ? -14.172 4.895 18.344 1 85.19 300 ALA B N 1
ATOM 7142 C CA . ALA B 1 300 ? -15.586 4.547 18.219 1 85.19 300 ALA B CA 1
ATOM 7143 C C . ALA B 1 300 ? -15.812 3.564 17.078 1 85.19 300 ALA B C 1
ATOM 7145 O O . ALA B 1 300 ? -16.906 3.029 16.922 1 85.19 300 ALA B O 1
ATOM 7146 N N . GLY B 1 301 ? -14.805 3.348 16.281 1 87.94 301 GLY B N 1
ATOM 7147 C CA . GLY B 1 301 ? -14.938 2.461 15.133 1 87.94 301 GLY B CA 1
ATOM 7148 C C . GLY B 1 301 ? -15.008 0.996 15.516 1 87.94 301 GLY B C 1
ATOM 7149 O O . GLY B 1 301 ? -14.836 0.646 16.688 1 87.94 301 GLY B O 1
ATOM 7150 N N . SER B 1 302 ? -15.352 0.096 14.562 1 93.94 302 SER B N 1
ATOM 7151 C CA . SER B 1 302 ? -15.383 -1.351 14.75 1 93.94 302 SER B CA 1
ATOM 7152 C C . SER B 1 302 ? -14 -1.9 15.062 1 93.94 302 SER B C 1
ATOM 7154 O O . SER B 1 302 ? -13 -1.196 14.906 1 93.94 302 SER B O 1
ATOM 7156 N N . ALA B 1 303 ? -13.945 -3.098 15.5 1 92.44 303 ALA B N 1
ATOM 7157 C CA . ALA B 1 303 ? -12.664 -3.754 15.781 1 92.44 303 ALA B CA 1
ATOM 7158 C C . ALA B 1 303 ? -11.789 -3.793 14.531 1 92.44 303 ALA B C 1
ATOM 7160 O O . ALA B 1 303 ? -10.578 -3.551 14.609 1 92.44 303 ALA B O 1
ATOM 7161 N N . LYS B 1 304 ? -12.406 -4.012 13.406 1 91.75 304 LYS B N 1
ATOM 7162 C CA . LYS B 1 304 ? -11.672 -4.059 12.148 1 91.75 304 LYS B CA 1
ATOM 7163 C C . LYS B 1 304 ? -11.117 -2.688 11.781 1 91.75 304 LYS B C 1
ATOM 7165 O O . LYS B 1 304 ? -9.977 -2.576 11.328 1 91.75 304 LYS B O 1
ATOM 7170 N N . GLN B 1 305 ? -11.898 -1.703 11.977 1 93 305 GLN B N 1
ATOM 7171 C CA . GLN B 1 305 ? -11.461 -0.345 11.664 1 93 305 GLN B CA 1
ATOM 7172 C C . GLN B 1 305 ? -10.289 0.068 12.547 1 93 305 GLN B C 1
ATOM 7174 O O . GLN B 1 305 ? -9.352 0.716 12.078 1 93 305 GLN B O 1
ATOM 7179 N N . LYS B 1 306 ? -10.344 -0.328 13.773 1 94 306 LYS B N 1
ATOM 7180 C CA . LYS B 1 306 ? -9.258 -0.039 14.703 1 94 306 LYS B CA 1
ATOM 7181 C C . LYS B 1 306 ? -7.984 -0.773 14.312 1 94 306 LYS B C 1
ATOM 7183 O O . LYS B 1 306 ? -6.891 -0.213 14.391 1 94 306 LYS B O 1
ATOM 7188 N N . GLN B 1 307 ? -8.164 -1.987 13.906 1 93.5 307 GLN B N 1
ATOM 7189 C CA . GLN B 1 307 ? -7.012 -2.764 13.453 1 93.5 307 GLN B CA 1
ATOM 7190 C C . GLN B 1 307 ? -6.387 -2.143 12.203 1 93.5 307 GLN B C 1
ATOM 7192 O O . GLN B 1 307 ? -5.16 -2.078 12.086 1 93.5 307 GLN B O 1
ATOM 7197 N N . ASP B 1 308 ? -7.215 -1.737 11.289 1 96.06 308 ASP B N 1
ATOM 7198 C CA . ASP B 1 308 ? -6.727 -1.087 10.078 1 96.06 308 ASP B CA 1
ATOM 7199 C C . ASP B 1 308 ? -5.98 0.202 10.406 1 96.06 308 ASP B C 1
ATOM 7201 O O . ASP B 1 308 ? -4.93 0.482 9.828 1 96.06 308 ASP B O 1
ATOM 7205 N N . TYR B 1 309 ? -6.547 0.964 11.391 1 97.81 309 TYR B N 1
ATOM 7206 C CA . TYR B 1 309 ? -5.879 2.189 11.805 1 97.81 309 TYR B CA 1
ATOM 7207 C C . TYR B 1 309 ? -4.508 1.889 12.398 1 97.81 309 TYR B C 1
ATOM 7209 O O . TYR B 1 309 ? -3.521 2.553 12.07 1 97.81 309 TYR B O 1
ATOM 7217 N N . GLN B 1 310 ? -4.441 0.896 13.211 1 96.31 310 GLN B N 1
ATOM 7218 C CA . GLN B 1 310 ? -3.178 0.537 13.844 1 96.31 310 GLN B CA 1
ATOM 7219 C C . GLN B 1 310 ? -2.145 0.096 12.812 1 96.31 310 GLN B C 1
ATOM 7221 O O . GLN B 1 310 ? -0.969 0.452 12.906 1 96.31 310 GLN B O 1
ATOM 7226 N N . PHE B 1 311 ? -2.588 -0.662 11.859 1 96.12 311 PHE B N 1
ATOM 7227 C CA . PHE B 1 311 ? -1.679 -1.109 10.812 1 96.12 311 PHE B CA 1
ATOM 7228 C C . PHE B 1 311 ? -1.206 0.068 9.969 1 96.12 311 PHE B C 1
ATOM 7230 O O . PHE B 1 311 ? -0.027 0.155 9.617 1 96.12 311 PHE B O 1
ATOM 7237 N N . ALA B 1 312 ? -2.109 0.981 9.602 1 98.06 312 ALA B N 1
ATOM 7238 C CA . ALA B 1 312 ? -1.751 2.191 8.867 1 98.06 312 ALA B CA 1
ATOM 7239 C C . ALA B 1 312 ? -0.741 3.029 9.648 1 98.06 312 ALA B C 1
ATOM 7241 O O . ALA B 1 312 ? 0.194 3.584 9.062 1 98.06 312 ALA B O 1
ATOM 7242 N N . MET B 1 313 ? -0.935 3.084 10.969 1 97.75 313 MET B N 1
ATOM 7243 C CA . MET B 1 313 ? -0.021 3.838 11.828 1 97.75 313 MET B CA 1
ATOM 7244 C C . MET B 1 313 ? 1.377 3.229 11.797 1 97.75 313 MET B C 1
ATOM 7246 O O . MET B 1 313 ? 2.375 3.951 11.844 1 97.75 313 MET B O 1
ATOM 7250 N N . THR B 1 314 ? 1.442 1.932 11.719 1 96.5 314 THR B N 1
ATOM 7251 C CA . THR B 1 314 ? 2.734 1.262 11.617 1 96.5 314 THR B CA 1
ATOM 7252 C C . THR B 1 314 ? 3.455 1.672 10.336 1 96.5 314 THR B C 1
ATOM 7254 O O . THR B 1 314 ? 4.652 1.96 10.352 1 96.5 314 THR B O 1
ATOM 7257 N N . ILE B 1 315 ? 2.732 1.691 9.305 1 97.44 315 ILE B N 1
ATOM 7258 C CA . ILE B 1 315 ? 3.299 2.086 8.016 1 97.44 315 ILE B CA 1
ATOM 7259 C C . ILE B 1 315 ? 3.666 3.568 8.047 1 97.44 315 ILE B C 1
ATOM 7261 O O . ILE B 1 315 ? 4.723 3.963 7.547 1 97.44 315 ILE B O 1
ATOM 7265 N N . ALA B 1 316 ? 2.82 4.371 8.664 1 98.12 316 ALA B N 1
ATOM 7266 C CA . ALA B 1 316 ? 3.068 5.805 8.781 1 98.12 316 ALA B CA 1
ATOM 7267 C C . ALA B 1 316 ? 4.355 6.078 9.555 1 98.12 316 ALA B C 1
ATOM 7269 O O . ALA B 1 316 ? 5.109 6.992 9.211 1 98.12 316 ALA B O 1
ATOM 7270 N N . ARG B 1 317 ? 4.535 5.348 10.602 1 97 317 ARG B N 1
ATOM 7271 C CA . ARG B 1 317 ? 5.758 5.512 11.383 1 97 317 ARG B CA 1
ATOM 7272 C C . ARG B 1 317 ? 6.992 5.227 10.539 1 97 317 ARG B C 1
ATOM 7274 O O . ARG B 1 317 ? 7.98 5.965 10.602 1 97 317 ARG B O 1
ATOM 7281 N N . LYS B 1 318 ? 6.91 4.191 9.75 1 95.06 318 LYS B N 1
ATOM 7282 C CA . LYS B 1 318 ? 8.023 3.877 8.867 1 95.06 318 LYS B CA 1
ATOM 7283 C C . LYS B 1 318 ? 8.242 4.988 7.844 1 95.06 318 LYS B C 1
ATOM 7285 O O . LYS B 1 318 ? 9.383 5.301 7.488 1 95.06 318 LYS B O 1
ATOM 7290 N N . ALA B 1 319 ? 7.203 5.469 7.32 1 96.44 319 ALA B N 1
ATOM 7291 C CA . ALA B 1 319 ? 7.281 6.535 6.328 1 96.44 319 ALA B CA 1
ATOM 7292 C C . ALA B 1 319 ? 7.883 7.801 6.93 1 96.44 319 ALA B C 1
ATOM 7294 O O . ALA B 1 319 ? 8.727 8.453 6.309 1 96.44 319 ALA B O 1
ATOM 7295 N N . LEU B 1 320 ? 7.414 8.148 8.133 1 95.88 320 LEU B N 1
ATOM 7296 C CA . LEU B 1 320 ? 7.926 9.344 8.789 1 95.88 320 LEU B CA 1
ATOM 7297 C C . LEU B 1 320 ? 9.414 9.203 9.094 1 95.88 320 LEU B C 1
ATOM 7299 O O . LEU B 1 320 ? 10.188 10.141 8.867 1 95.88 320 LEU B O 1
ATOM 7303 N N . ASP B 1 321 ? 9.758 8.023 9.586 1 94.44 321 ASP B N 1
ATOM 7304 C CA . ASP B 1 321 ? 11.172 7.754 9.844 1 94.44 321 ASP B CA 1
ATOM 7305 C C . ASP B 1 321 ? 12 7.914 8.57 1 94.44 321 ASP B C 1
ATOM 7307 O O . ASP B 1 321 ? 13.094 8.484 8.609 1 94.44 321 ASP B O 1
ATOM 7311 N N . ASP B 1 322 ? 11.453 7.422 7.547 1 93.62 322 ASP B N 1
ATOM 7312 C CA . ASP B 1 322 ? 12.133 7.504 6.258 1 93.62 322 ASP B CA 1
ATOM 7313 C C . ASP B 1 322 ? 12.281 8.961 5.809 1 93.62 322 ASP B C 1
ATOM 7315 O O . ASP B 1 322 ? 13.344 9.359 5.324 1 93.62 322 ASP B O 1
ATOM 7319 N N . ARG B 1 323 ? 11.281 9.75 5.953 1 92.5 323 ARG B N 1
ATOM 7320 C CA . ARG B 1 323 ? 11.266 11.148 5.539 1 92.5 323 ARG B CA 1
ATOM 7321 C C . ARG B 1 323 ? 12.242 11.977 6.375 1 92.5 323 ARG B C 1
ATOM 7323 O O . ARG B 1 323 ? 12.891 12.883 5.859 1 92.5 323 ARG B O 1
ATOM 7330 N N . GLN B 1 324 ? 12.344 11.641 7.613 1 92.81 324 GLN B N 1
ATOM 7331 C CA . GLN B 1 324 ? 13.148 12.43 8.547 1 92.81 324 GLN B CA 1
ATOM 7332 C C . GLN B 1 324 ? 14.609 12.008 8.492 1 92.81 324 GLN B C 1
ATOM 7334 O O . GLN B 1 324 ? 15.492 12.734 8.969 1 92.81 324 GLN B O 1
ATOM 7339 N N . ALA B 1 325 ? 14.859 10.852 7.902 1 87.75 325 ALA B N 1
ATOM 7340 C CA . ALA B 1 325 ? 16.234 10.359 7.773 1 87.75 325 ALA B CA 1
ATOM 7341 C C . ALA B 1 325 ? 16.984 11.148 6.707 1 87.75 325 ALA B C 1
ATOM 7343 O O . ALA B 1 325 ? 18.219 11.109 6.664 1 87.75 325 ALA B O 1
ATOM 7344 N N . GLY B 1 326 ? 16.312 11.953 5.961 1 79.06 326 GLY B N 1
ATOM 7345 C CA . GLY B 1 326 ? 16.953 12.852 5.012 1 79.06 326 GLY B CA 1
ATOM 7346 C C . GLY B 1 326 ? 17.344 12.172 3.713 1 79.06 326 GLY B C 1
ATOM 7347 O O . GLY B 1 326 ? 17.75 12.828 2.76 1 79.06 326 GLY B O 1
ATOM 7348 N N . ALA B 1 327 ? 17.281 10.797 3.611 1 79.56 327 ALA B N 1
ATOM 7349 C CA . ALA B 1 327 ? 17.625 10.07 2.389 1 79.56 327 ALA B CA 1
ATOM 7350 C C . ALA B 1 327 ? 16.438 10.047 1.419 1 79.56 327 ALA B C 1
ATOM 7352 O O . ALA B 1 327 ? 15.359 10.555 1.733 1 79.56 327 ALA B O 1
ATOM 7353 N N . ALA B 1 328 ? 16.75 9.633 0.208 1 85.81 328 ALA B N 1
ATOM 7354 C CA . ALA B 1 328 ? 15.664 9.453 -0.759 1 85.81 328 ALA B CA 1
ATOM 7355 C C . ALA B 1 328 ? 14.586 8.516 -0.21 1 85.81 328 ALA B C 1
ATOM 7357 O O . ALA B 1 328 ? 14.898 7.484 0.386 1 85.81 328 ALA B O 1
ATOM 7358 N N . PRO B 1 329 ? 13.406 8.992 -0.302 1 87.81 329 PRO B N 1
ATOM 7359 C CA . PRO B 1 329 ? 12.328 8.172 0.248 1 87.81 329 PRO B CA 1
ATOM 7360 C C . PRO B 1 329 ? 12.273 6.777 -0.379 1 87.81 329 PRO B C 1
ATOM 7362 O O . PRO B 1 329 ? 12.508 6.629 -1.581 1 87.81 329 PRO B O 1
ATOM 7365 N N . ASP B 1 330 ? 12.055 5.816 0.382 1 92.75 330 ASP B N 1
ATOM 7366 C CA . ASP B 1 330 ? 11.844 4.445 -0.076 1 92.75 330 ASP B CA 1
ATOM 7367 C C . ASP B 1 330 ? 10.555 4.328 -0.883 1 92.75 330 ASP B C 1
ATOM 7369 O O . ASP B 1 330 ? 9.469 4.621 -0.376 1 92.75 330 ASP B O 1
ATOM 7373 N N . PRO B 1 331 ? 10.672 3.906 -2.104 1 94.31 331 PRO B N 1
ATOM 7374 C CA . PRO B 1 331 ? 9.484 3.887 -2.965 1 94.31 331 PRO B CA 1
ATOM 7375 C C . PRO B 1 331 ? 8.375 2.986 -2.424 1 94.31 331 PRO B C 1
ATOM 7377 O O . PRO B 1 331 ? 7.195 3.32 -2.535 1 94.31 331 PRO B O 1
ATOM 7380 N N . LEU B 1 332 ? 8.688 1.804 -1.87 1 96.06 332 LEU B N 1
ATOM 7381 C CA . LEU B 1 332 ? 7.668 0.909 -1.336 1 96.06 332 LEU B CA 1
ATOM 7382 C C . LEU B 1 332 ? 6.926 1.562 -0.173 1 96.06 332 LEU B C 1
ATOM 7384 O O . LEU B 1 332 ? 5.695 1.593 -0.156 1 96.06 332 LEU B O 1
ATOM 7388 N N . ILE B 1 333 ? 7.703 2.119 0.731 1 96.38 333 ILE B N 1
ATOM 7389 C CA . ILE B 1 333 ? 7.121 2.713 1.929 1 96.38 333 ILE B CA 1
ATOM 7390 C C . ILE B 1 333 ? 6.258 3.914 1.543 1 96.38 333 ILE B C 1
ATOM 7392 O O . ILE B 1 333 ? 5.164 4.098 2.078 1 96.38 333 ILE B O 1
ATOM 7396 N N . SER B 1 334 ? 6.766 4.711 0.6 1 96.88 334 SER B N 1
ATOM 7397 C CA . SER B 1 334 ? 6.012 5.863 0.125 1 96.88 334 SER B CA 1
ATOM 7398 C C . SER B 1 334 ? 4.688 5.441 -0.496 1 96.88 334 SER B C 1
ATOM 7400 O O . SER B 1 334 ? 3.648 6.055 -0.234 1 96.88 334 SER B O 1
ATOM 7402 N N . ALA B 1 335 ? 4.738 4.395 -1.279 1 97.5 335 ALA B N 1
ATOM 7403 C CA . ALA B 1 335 ? 3.525 3.916 -1.94 1 97.5 335 ALA B CA 1
ATOM 7404 C C . ALA B 1 335 ? 2.545 3.328 -0.931 1 97.5 335 ALA B C 1
ATOM 7406 O O . ALA B 1 335 ? 1.333 3.52 -1.049 1 97.5 335 ALA B O 1
ATOM 7407 N N . LEU B 1 336 ? 3.082 2.518 -0.018 1 98.25 336 LEU B N 1
ATOM 7408 C CA . LEU B 1 336 ? 2.234 1.966 1.033 1 98.25 336 LEU B CA 1
ATOM 7409 C C . LEU B 1 336 ? 1.572 3.08 1.838 1 98.25 336 LEU B C 1
ATOM 7411 O O . LEU B 1 336 ? 0.384 2.998 2.158 1 98.25 336 LEU B O 1
ATOM 7415 N N . PHE B 1 337 ? 2.305 4.109 2.15 1 98.38 337 PHE B N 1
ATOM 7416 C CA . PHE B 1 337 ? 1.754 5.23 2.9 1 98.38 337 PHE B CA 1
ATOM 7417 C C . PHE B 1 337 ? 0.669 5.938 2.098 1 98.38 337 PHE B C 1
ATOM 7419 O O . PHE B 1 337 ? -0.332 6.391 2.658 1 98.38 337 PHE B O 1
ATOM 7426 N N . ALA B 1 338 ? 0.906 6.117 0.831 1 98.19 338 ALA B N 1
ATOM 7427 C CA . ALA B 1 338 ? -0.096 6.746 -0.025 1 98.19 338 ALA B CA 1
ATOM 7428 C C . ALA B 1 338 ? -1.433 6.016 0.068 1 98.19 338 ALA B C 1
ATOM 7430 O O . ALA B 1 338 ? -2.492 6.648 0.064 1 98.19 338 ALA B O 1
ATOM 7431 N N . VAL B 1 339 ? -1.38 4.703 0.185 1 98.12 339 VAL B N 1
ATOM 7432 C CA . VAL B 1 339 ? -2.596 3.91 0.349 1 98.12 339 VAL B CA 1
ATOM 7433 C C . VAL B 1 339 ? -3.246 4.234 1.692 1 98.12 339 VAL B C 1
ATOM 7435 O O . VAL B 1 339 ? -4.461 4.434 1.769 1 98.12 339 VAL B O 1
ATOM 7438 N N . CYS B 1 340 ? -2.426 4.238 2.717 1 98.38 340 CYS B N 1
ATOM 7439 C CA . CYS B 1 340 ? -2.928 4.547 4.051 1 98.38 340 CYS B CA 1
ATOM 7440 C C . CYS B 1 340 ? -3.525 5.949 4.098 1 98.38 340 CYS B C 1
ATOM 7442 O O . CYS B 1 340 ? -4.555 6.172 4.738 1 98.38 340 CYS B O 1
ATOM 7444 N N . GLN B 1 341 ? -2.871 6.91 3.459 1 97.88 341 GLN B N 1
ATOM 7445 C CA . GLN B 1 341 ? -3.367 8.281 3.404 1 97.88 341 GLN B CA 1
ATOM 7446 C C . GLN B 1 341 ? -4.758 8.344 2.777 1 97.88 341 GLN B C 1
ATOM 7448 O O . GLN B 1 341 ? -5.66 8.977 3.318 1 97.88 341 GLN B O 1
ATOM 7453 N N . ASP B 1 342 ? -4.902 7.602 1.744 1 97.62 342 ASP B N 1
ATOM 7454 C CA . ASP B 1 342 ? -6.145 7.648 0.979 1 97.62 342 ASP B CA 1
ATOM 7455 C C . ASP B 1 342 ? -7.27 6.93 1.716 1 97.62 342 ASP B C 1
ATOM 7457 O O . ASP B 1 342 ? -8.398 7.418 1.761 1 97.62 342 ASP B O 1
ATOM 7461 N N . GLN B 1 343 ? -6.949 5.848 2.328 1 97.06 343 GLN B N 1
ATOM 7462 C CA . GLN B 1 343 ? -8.016 4.977 2.812 1 97.06 343 GLN B CA 1
ATOM 7463 C C . GLN B 1 343 ? -8.305 5.234 4.289 1 97.06 343 GLN B C 1
ATOM 7465 O O . GLN B 1 343 ? -9.406 4.957 4.766 1 97.06 343 GLN B O 1
ATOM 7470 N N . ILE B 1 344 ? -7.262 5.707 4.984 1 98.12 344 ILE B N 1
ATOM 7471 C CA . ILE B 1 344 ? -7.434 5.789 6.43 1 98.12 344 ILE B CA 1
ATOM 7472 C C . ILE B 1 344 ? -7.305 7.242 6.883 1 98.12 344 ILE B C 1
ATOM 7474 O O . ILE B 1 344 ? -8.258 7.82 7.414 1 98.12 344 ILE B O 1
ATOM 7478 N N . PHE B 1 345 ? -6.25 7.973 6.566 1 98.56 345 PHE B N 1
ATOM 7479 C CA . PHE B 1 345 ? -5.902 9.227 7.219 1 98.56 345 PHE B CA 1
ATOM 7480 C C . PHE B 1 345 ? -6.691 10.383 6.617 1 98.56 345 PHE B C 1
ATOM 7482 O O . PHE B 1 345 ? -7.191 11.25 7.344 1 98.56 345 PHE B O 1
ATOM 7489 N N . ARG B 1 346 ? -6.848 10.438 5.301 1 98 346 ARG B N 1
ATOM 7490 C CA . ARG B 1 346 ? -7.57 11.539 4.684 1 98 346 ARG B CA 1
ATOM 7491 C C . ARG B 1 346 ? -9.016 11.578 5.164 1 98 346 ARG B C 1
ATOM 7493 O O . ARG B 1 346 ? -9.539 12.648 5.492 1 98 346 ARG B O 1
ATOM 7500 N N . PRO B 1 347 ? -9.672 10.359 5.203 1 97.69 347 PRO B N 1
ATOM 7501 C CA . PRO B 1 347 ? -11.023 10.367 5.77 1 97.69 347 PRO B CA 1
ATOM 7502 C C . PRO B 1 347 ? -11.055 10.859 7.215 1 97.69 347 PRO B C 1
ATOM 7504 O O . PRO B 1 347 ? -11.992 11.547 7.617 1 97.69 347 PRO B O 1
ATOM 7507 N N . LEU B 1 348 ? -10.086 10.531 8.016 1 97.5 348 LEU B N 1
ATOM 7508 C CA . LEU B 1 348 ? -10.016 10.984 9.406 1 97.5 348 LEU B CA 1
ATOM 7509 C C . LEU B 1 348 ? -9.781 12.484 9.477 1 97.5 348 LEU B C 1
ATOM 7511 O O . LEU B 1 348 ? -10.391 13.18 10.289 1 97.5 348 LEU B O 1
ATOM 7515 N N . LEU B 1 349 ? -8.938 13.031 8.625 1 98.56 349 LEU B N 1
ATOM 7516 C CA . LEU B 1 349 ? -8.664 14.469 8.562 1 98.56 349 LEU B CA 1
ATOM 7517 C C . LEU B 1 349 ? -9.906 15.234 8.125 1 98.56 349 LEU B C 1
ATOM 7519 O O . LEU B 1 349 ? -10.133 16.359 8.57 1 98.56 349 LEU B O 1
ATOM 7523 N N . ALA B 1 350 ? -10.711 14.57 7.309 1 98.12 350 ALA B N 1
ATOM 7524 C CA . ALA B 1 350 ? -11.938 15.195 6.82 1 98.12 350 ALA B CA 1
ATOM 7525 C C . ALA B 1 350 ? -12.93 15.414 7.957 1 98.12 350 ALA B C 1
ATOM 7527 O O . ALA B 1 350 ? -13.781 16.297 7.883 1 98.12 350 ALA B O 1
ATOM 7528 N N . GLU B 1 351 ? -12.742 14.617 9.039 1 95.62 351 GLU B N 1
ATOM 7529 C CA . GLU B 1 351 ? -13.609 14.766 10.203 1 95.62 351 GLU B CA 1
ATOM 7530 C C . GLU B 1 351 ? -13.469 16.156 10.82 1 95.62 351 GLU B C 1
ATOM 7532 O O . GLU B 1 351 ? -14.391 16.641 11.484 1 95.62 351 GLU B O 1
ATOM 7537 N N . VAL B 1 352 ? -12.352 16.828 10.562 1 97.31 352 VAL B N 1
ATOM 7538 C CA . VAL B 1 352 ? -12.148 18.141 11.148 1 97.31 352 VAL B CA 1
ATOM 7539 C C . VAL B 1 352 ? -11.883 19.156 10.039 1 97.31 352 VAL B C 1
ATOM 7541 O O . VAL B 1 352 ? -11.414 20.266 10.305 1 97.31 352 VAL B O 1
ATOM 7544 N N . GLY B 1 353 ? -12.055 18.797 8.781 1 98.25 353 GLY B N 1
ATOM 7545 C CA . GLY B 1 353 ? -11.977 19.688 7.641 1 98.25 353 GLY B CA 1
ATOM 7546 C C . GLY B 1 353 ? -10.562 19.906 7.145 1 98.25 353 GLY B C 1
ATOM 7547 O O . GLY B 1 353 ? -10.273 20.906 6.484 1 98.25 353 GLY B O 1
ATOM 7548 N N . PHE B 1 354 ? -9.617 18.984 7.43 1 98.56 354 PHE B N 1
ATOM 7549 C CA . PHE B 1 354 ? -8.211 19.203 7.109 1 98.56 354 PHE B CA 1
ATOM 7550 C C . PHE B 1 354 ? -7.781 18.328 5.941 1 98.56 354 PHE B C 1
ATOM 7552 O O . PHE B 1 354 ? -6.586 18.094 5.734 1 98.56 354 PHE B O 1
ATOM 7559 N N . GLU B 1 355 ? -8.734 17.781 5.141 1 97.69 355 GLU B N 1
ATOM 7560 C CA . GLU B 1 355 ? -8.414 16.828 4.078 1 97.69 355 GLU B CA 1
ATOM 7561 C C . GLU B 1 355 ? -7.641 17.516 2.949 1 97.69 355 GLU B C 1
ATOM 7563 O O . GLU B 1 355 ? -6.984 16.844 2.148 1 97.69 355 GLU B O 1
ATOM 7568 N N . ASP B 1 356 ? -7.711 18.891 2.857 1 97.06 356 ASP B N 1
ATOM 7569 C CA . ASP B 1 356 ? -7.016 19.609 1.793 1 97.06 356 ASP B CA 1
ATOM 7570 C C . ASP B 1 356 ? -5.828 20.391 2.342 1 97.06 356 ASP B C 1
ATOM 7572 O O . ASP B 1 356 ? -5.156 21.109 1.602 1 97.06 356 ASP B O 1
ATOM 7576 N N . LEU B 1 357 ? -5.57 20.281 3.617 1 96.75 357 LEU B N 1
ATOM 7577 C CA . LEU B 1 357 ? -4.551 21.094 4.277 1 96.75 357 LEU B CA 1
ATOM 7578 C C . LEU B 1 357 ? -3.156 20.703 3.787 1 96.75 357 LEU B C 1
ATOM 7580 O O . LEU B 1 357 ? -2.766 19.547 3.859 1 96.75 357 LEU B O 1
ATOM 7584 N N . THR B 1 358 ? -2.414 21.672 3.301 1 93.12 358 THR B N 1
ATOM 7585 C CA . THR B 1 358 ? -1.081 21.406 2.771 1 93.12 358 THR B CA 1
ATOM 7586 C C . THR B 1 358 ? -0.03 22.219 3.521 1 93.12 358 THR B C 1
ATOM 7588 O O . THR B 1 358 ? 1.14 21.844 3.574 1 93.12 358 THR B O 1
ATOM 7591 N N . VAL B 1 359 ? -0.442 23.375 4.098 1 93.94 359 VAL B N 1
ATOM 7592 C CA . VAL B 1 359 ? 0.459 24.25 4.844 1 93.94 359 VAL B CA 1
ATOM 7593 C C . VAL B 1 359 ? -0.082 24.453 6.254 1 93.94 359 VAL B C 1
ATOM 7595 O O . VAL B 1 359 ? -1.131 25.078 6.438 1 93.94 359 VAL B O 1
ATOM 7598 N N . CYS B 1 360 ? 0.63 23.953 7.223 1 94.31 360 CYS B N 1
ATOM 7599 C CA . CYS B 1 360 ? 0.169 24.125 8.594 1 94.31 360 CYS B CA 1
ATOM 7600 C C . CYS B 1 360 ? 1.341 24.359 9.539 1 94.31 360 CYS B C 1
ATOM 7602 O O . CYS B 1 360 ? 2.404 23.766 9.383 1 94.31 360 CYS B O 1
ATOM 7604 N N . TYR B 1 361 ? 1.107 25.344 10.453 1 93.31 361 TYR B N 1
ATOM 7605 C CA . TYR B 1 361 ? 2.102 25.75 11.438 1 93.31 361 TYR B CA 1
ATOM 7606 C C . TYR B 1 361 ? 1.464 25.953 12.812 1 93.31 361 TYR B C 1
ATOM 7608 O O . TYR B 1 361 ? 0.248 26.125 12.922 1 93.31 361 TYR B O 1
ATOM 7616 N N . THR B 1 362 ? 2.303 25.812 13.742 1 93.25 362 THR B N 1
ATOM 7617 C CA . THR B 1 362 ? 1.908 26.172 15.102 1 93.25 362 THR B CA 1
ATOM 7618 C C . THR B 1 362 ? 2.936 27.094 15.734 1 93.25 362 THR B C 1
ATOM 7620 O O . THR B 1 362 ? 4.113 27.062 15.375 1 93.25 362 THR B O 1
ATOM 7623 N N . SER B 1 363 ? 2.434 28.016 16.484 1 89.56 363 SER B N 1
ATOM 7624 C CA . SER B 1 363 ? 3.223 29.016 17.203 1 89.56 363 SER B CA 1
ATOM 7625 C C . SER B 1 363 ? 2.541 29.422 18.5 1 89.56 363 SER B C 1
ATOM 7627 O O . SER B 1 363 ? 1.591 28.766 18.938 1 89.56 363 SER B O 1
ATOM 7629 N N . SER B 1 364 ? 3.021 30.422 19.172 1 79 364 SER B N 1
ATOM 7630 C CA . SER B 1 364 ? 2.402 31.094 20.312 1 79 364 SER B CA 1
ATOM 7631 C C . SER B 1 364 ? 2.727 30.359 21.625 1 79 364 SER B C 1
ATOM 7633 O O . SER B 1 364 ? 2.697 30.953 22.688 1 79 364 SER B O 1
ATOM 7635 N N . ALA B 1 365 ? 2.789 29.031 21.5 1 76.44 365 ALA B N 1
ATOM 7636 C CA . ALA B 1 365 ? 3.17 28.203 22.656 1 76.44 365 ALA B CA 1
ATOM 7637 C C . ALA B 1 365 ? 3.971 26.984 22.203 1 76.44 365 ALA B C 1
ATOM 7639 O O . ALA B 1 365 ? 3.982 26.641 21.031 1 76.44 365 ALA B O 1
ATOM 7640 N N . ALA B 1 366 ? 4.598 26.438 23.219 1 77.69 366 ALA B N 1
ATOM 7641 C CA . ALA B 1 366 ? 5.367 25.234 22.891 1 77.69 366 ALA B CA 1
ATOM 7642 C C . ALA B 1 366 ? 4.449 24.078 22.484 1 77.69 366 ALA B C 1
ATOM 7644 O O . ALA B 1 366 ? 3.436 23.828 23.141 1 77.69 366 ALA B O 1
ATOM 7645 N N . MET B 1 367 ? 4.746 23.469 21.438 1 85.62 367 MET B N 1
ATOM 7646 C CA . MET B 1 367 ? 4.004 22.312 20.922 1 85.62 367 MET B CA 1
ATOM 7647 C C . MET B 1 367 ? 4.504 21.016 21.562 1 85.62 367 MET B C 1
ATOM 7649 O O . MET B 1 367 ? 5.699 20.719 21.516 1 85.62 367 MET B O 1
ATOM 7653 N N . PRO B 1 368 ? 3.598 20.219 22.219 1 81.38 368 PRO B N 1
ATOM 7654 C CA . PRO B 1 368 ? 4.047 18.906 22.656 1 81.38 368 PRO B CA 1
ATOM 7655 C C . PRO B 1 368 ? 4.562 18.031 21.516 1 81.38 368 PRO B C 1
ATOM 7657 O O . PRO B 1 368 ? 3.914 17.938 20.469 1 81.38 368 PRO B O 1
ATOM 7660 N N . SER B 1 369 ? 5.691 17.391 21.672 1 88.44 369 SER B N 1
ATOM 7661 C CA . SER B 1 369 ? 6.367 16.656 20.625 1 88.44 369 SER B CA 1
ATOM 7662 C C . SER B 1 369 ? 5.492 15.531 20.078 1 88.44 369 SER B C 1
ATOM 7664 O O . SER B 1 369 ? 5.414 15.32 18.875 1 88.44 369 SER B O 1
ATOM 7666 N N . GLU B 1 370 ? 4.793 14.82 20.953 1 88.19 370 GLU B N 1
ATOM 7667 C CA . GLU B 1 370 ? 3.973 13.688 20.547 1 88.19 370 GLU B CA 1
ATOM 7668 C C . GLU B 1 370 ? 2.793 14.141 19.688 1 88.19 370 GLU B C 1
ATOM 7670 O O . GLU B 1 370 ? 2.396 13.445 18.75 1 88.19 370 GLU B O 1
ATOM 7675 N N . LEU B 1 371 ? 2.256 15.312 20.078 1 90.38 371 LEU B N 1
ATOM 7676 C CA . LEU B 1 371 ? 1.131 15.844 19.312 1 90.38 371 LEU B CA 1
ATOM 7677 C C . LEU B 1 371 ? 1.564 16.234 17.906 1 90.38 371 LEU B C 1
ATOM 7679 O O . LEU B 1 371 ? 0.861 15.961 16.938 1 90.38 371 LEU B O 1
ATOM 7683 N N . MET B 1 372 ? 2.672 16.859 17.844 1 94.88 372 MET B N 1
ATOM 7684 C CA . MET B 1 372 ? 3.191 17.234 16.531 1 94.88 372 MET B CA 1
ATOM 7685 C C . MET B 1 372 ? 3.434 16 15.68 1 94.88 372 MET B C 1
ATOM 7687 O O . MET B 1 372 ? 3.025 15.953 14.516 1 94.88 372 MET B O 1
ATOM 7691 N N . SER B 1 373 ? 4.047 14.969 16.281 1 95.75 373 SER B N 1
ATOM 7692 C CA . SER B 1 373 ? 4.352 13.727 15.57 1 95.75 373 SER B CA 1
ATOM 7693 C C . SER B 1 373 ? 3.08 13.031 15.102 1 95.75 373 SER B C 1
ATOM 7695 O O . SER B 1 373 ? 3.049 12.453 14.016 1 95.75 373 SER B O 1
ATOM 7697 N N . LEU B 1 374 ? 2.113 13.031 15.922 1 96.38 374 LEU B N 1
ATOM 7698 C CA . LEU B 1 374 ? 0.849 12.398 15.562 1 96.38 374 LEU B CA 1
ATOM 7699 C C . LEU B 1 374 ? 0.279 13.008 14.289 1 96.38 374 LEU B C 1
ATOM 7701 O O . LEU B 1 374 ? -0.167 12.281 13.391 1 96.38 374 LEU B O 1
ATOM 7705 N N . TRP B 1 375 ? 0.241 14.328 14.188 1 98 375 TRP B N 1
ATOM 7706 C CA . TRP B 1 375 ? -0.258 14.992 12.992 1 98 375 TRP B CA 1
ATOM 7707 C C . TRP B 1 375 ? 0.59 14.641 11.773 1 98 375 TRP B C 1
ATOM 7709 O O . TRP B 1 375 ? 0.066 14.477 10.672 1 98 375 TRP B O 1
ATOM 7719 N N . GLN B 1 376 ? 1.892 14.539 12.008 1 97.81 376 GLN B N 1
ATOM 7720 C CA . GLN B 1 376 ? 2.777 14.156 10.914 1 97.81 376 GLN B CA 1
ATOM 7721 C C . GLN B 1 376 ? 2.506 12.719 10.461 1 97.81 376 GLN B C 1
ATOM 7723 O O . GLN B 1 376 ? 2.562 12.414 9.266 1 97.81 376 GLN B O 1
ATOM 7728 N N . LEU B 1 377 ? 2.268 11.875 11.414 1 97.94 377 LEU B N 1
ATOM 7729 C CA . LEU B 1 377 ? 1.942 10.484 11.094 1 97.94 377 LEU B CA 1
ATOM 7730 C C . LEU B 1 377 ? 0.674 10.406 10.25 1 97.94 377 LEU B C 1
ATOM 7732 O O . LEU B 1 377 ? 0.571 9.57 9.352 1 97.94 377 LEU B O 1
ATOM 7736 N N . TRP B 1 378 ? -0.27 11.336 10.492 1 98.25 378 TRP B N 1
ATOM 7737 C CA . TRP B 1 378 ? -1.511 11.359 9.727 1 98.25 378 TRP B CA 1
ATOM 7738 C C . TRP B 1 378 ? -1.289 11.992 8.352 1 98.25 378 TRP B C 1
ATOM 7740 O O . TRP B 1 378 ? -2.211 12.055 7.535 1 98.25 378 TRP B O 1
ATOM 7750 N N . GLY B 1 379 ? -0.117 12.57 8.117 1 97.12 379 GLY B N 1
ATOM 7751 C CA . GLY B 1 379 ? 0.228 13.023 6.781 1 97.12 379 GLY B CA 1
ATOM 7752 C C . GLY B 1 379 ? 0.264 14.539 6.652 1 97.12 379 GLY B C 1
ATOM 7753 O O . GLY B 1 379 ? 0.426 15.07 5.555 1 97.12 379 GLY B O 1
ATOM 7754 N N . LEU B 1 380 ? 0.137 15.234 7.773 1 97 380 LEU B N 1
ATOM 7755 C CA . LEU B 1 380 ? 0.237 16.688 7.738 1 97 380 LEU B CA 1
ATOM 7756 C C . LEU B 1 380 ? 1.619 17.156 8.195 1 97 380 LEU B C 1
ATOM 7758 O O . LEU B 1 380 ? 2.059 16.812 9.297 1 97 380 LEU B O 1
ATOM 7762 N N . GLN B 1 381 ? 2.258 17.891 7.344 1 93.88 381 GLN B N 1
ATOM 7763 C CA . GLN B 1 381 ? 3.596 18.391 7.66 1 93.88 381 GLN B CA 1
ATOM 7764 C C . GLN B 1 381 ? 3.533 19.578 8.617 1 93.88 381 GLN B C 1
ATOM 7766 O O . GLN B 1 381 ? 3.859 20.703 8.234 1 93.88 381 GLN B O 1
ATOM 7771 N N . LEU B 1 382 ? 3.082 19.312 9.844 1 95.75 382 LEU B N 1
ATOM 7772 C CA . LEU B 1 382 ? 2.992 20.359 10.867 1 95.75 382 LEU B CA 1
ATOM 7773 C C . LEU B 1 382 ? 4.379 20.828 11.289 1 95.75 382 LEU B C 1
ATOM 7775 O O . LEU B 1 382 ? 5.27 20 11.531 1 95.75 382 LEU B O 1
ATOM 7779 N N . LYS B 1 383 ? 4.543 22.156 11.305 1 94.88 383 LYS B N 1
ATOM 7780 C CA . LYS B 1 383 ? 5.812 22.781 11.672 1 94.88 383 LYS B CA 1
ATOM 7781 C C . LYS B 1 383 ? 5.629 23.797 12.797 1 94.88 383 LYS B C 1
ATOM 7783 O O . LYS B 1 383 ? 4.531 24.312 12.992 1 94.88 383 LYS B O 1
ATOM 7788 N N . GLU B 1 384 ? 6.695 23.969 13.477 1 94.12 384 GLU B N 1
ATOM 7789 C CA . GLU B 1 384 ? 6.695 24.984 14.516 1 94.12 384 GLU B CA 1
ATOM 7790 C C . GLU B 1 384 ? 7.492 26.219 14.094 1 94.12 384 GLU B C 1
ATOM 7792 O O . GLU B 1 384 ? 8.492 26.094 13.375 1 94.12 384 GLU B O 1
ATOM 7797 N N . CYS B 1 385 ? 7.023 27.375 14.453 1 92.94 385 CYS B N 1
ATOM 7798 C CA . CYS B 1 385 ? 7.766 28.625 14.312 1 92.94 385 CYS B CA 1
ATOM 7799 C C . CYS B 1 385 ? 7.621 29.484 15.562 1 92.94 385 CYS B C 1
ATOM 7801 O O . CYS B 1 385 ? 6.758 29.234 16.406 1 92.94 385 CYS B O 1
ATOM 7803 N N . TYR B 1 386 ? 8.547 30.375 15.719 1 93.75 386 TYR B N 1
ATOM 7804 C CA . TYR B 1 386 ? 8.578 31.234 16.891 1 93.75 386 TYR B CA 1
ATOM 7805 C C . TYR B 1 386 ? 8.32 32.688 16.5 1 93.75 386 TYR B C 1
ATOM 7807 O O . TYR B 1 386 ? 8.844 33.156 15.492 1 93.75 386 TYR B O 1
ATOM 7815 N N . GLY B 1 387 ? 7.484 33.312 17.281 1 90 387 GLY B N 1
ATOM 7816 C CA . GLY B 1 387 ? 7.203 34.75 17.188 1 90 387 GLY B CA 1
ATOM 7817 C C . GLY B 1 387 ? 6.5 35.281 18.422 1 90 387 GLY B C 1
ATOM 7818 O O . GLY B 1 387 ? 6.117 34.531 19.312 1 90 387 GLY B O 1
ATOM 7819 N N . GLN B 1 388 ? 6.434 36.5 18.531 1 88.94 388 GLN B N 1
ATOM 7820 C CA . GLN B 1 388 ? 5.68 37.25 19.547 1 88.94 388 GLN B CA 1
ATOM 7821 C C . GLN B 1 388 ? 5.141 38.562 18.984 1 88.94 388 GLN B C 1
ATOM 7823 O O . GLN B 1 388 ? 5.438 38.938 17.844 1 88.94 388 GLN B O 1
ATOM 7828 N N . THR B 1 389 ? 4.301 39.219 19.703 1 88.44 389 THR B N 1
ATOM 7829 C CA . THR B 1 389 ? 3.67 40.438 19.234 1 88.44 389 THR B CA 1
ATOM 7830 C C . THR B 1 389 ? 4.723 41.469 18.844 1 88.44 389 THR B C 1
ATOM 7832 O O . THR B 1 389 ? 4.559 42.188 17.844 1 88.44 389 THR B O 1
ATOM 7835 N N . GLU B 1 390 ? 5.871 41.594 19.625 1 93.94 390 GLU B N 1
ATOM 7836 C CA . GLU B 1 390 ? 6.934 42.562 19.422 1 93.94 390 GLU B CA 1
ATOM 7837 C C . GLU B 1 390 ? 7.793 42.188 18.203 1 93.94 390 GLU B C 1
ATOM 7839 O O . GLU B 1 390 ? 8.633 43 17.766 1 93.94 390 GLU B O 1
ATOM 7844 N N . LEU B 1 391 ? 7.57 41.031 17.797 1 94.25 391 LEU B N 1
ATOM 7845 C CA . LEU B 1 391 ? 8.203 40.5 16.594 1 94.25 391 LEU B CA 1
ATOM 7846 C C . LEU B 1 391 ? 7.168 39.812 15.695 1 94.25 391 LEU B C 1
ATOM 7848 O O . LEU B 1 391 ? 6.863 38.625 15.859 1 94.25 391 LEU B O 1
ATOM 7852 N N . VAL B 1 392 ? 6.645 40.625 14.727 1 92.25 392 VAL B N 1
ATOM 7853 C CA . VAL B 1 392 ? 5.59 40.094 13.859 1 92.25 392 VAL B CA 1
ATOM 7854 C C . VAL B 1 392 ? 6.152 39.031 12.938 1 92.25 392 VAL B C 1
ATOM 7856 O O . VAL B 1 392 ? 7.238 39.188 12.375 1 92.25 392 VAL B O 1
ATOM 7859 N N . GLY B 1 393 ? 5.402 37.938 12.82 1 91.12 393 GLY B N 1
ATOM 7860 C CA . GLY B 1 393 ? 5.902 36.812 12.039 1 91.12 393 GLY B CA 1
ATOM 7861 C C . GLY B 1 393 ? 6.77 35.875 12.844 1 91.12 393 GLY B C 1
ATOM 7862 O O . GLY B 1 393 ? 6.426 35.5 13.969 1 91.12 393 GLY B O 1
ATOM 7863 N N . ALA B 1 394 ? 7.863 35.375 12.148 1 92.5 394 ALA B N 1
ATOM 7864 C CA . ALA B 1 394 ? 8.695 34.375 12.805 1 92.5 394 ALA B CA 1
ATOM 7865 C C . ALA B 1 394 ? 10.172 34.594 12.484 1 92.5 394 ALA B C 1
ATOM 7867 O O . ALA B 1 394 ? 10.539 34.875 11.336 1 92.5 394 ALA B O 1
ATOM 7868 N N . ASN B 1 395 ? 11.023 34.562 13.531 1 94.5 395 ASN B N 1
ATOM 7869 C CA . ASN B 1 395 ? 12.469 34.594 13.297 1 94.5 395 ASN B CA 1
ATOM 7870 C C . ASN B 1 395 ? 13.094 33.219 13.336 1 94.5 395 ASN B C 1
ATOM 7872 O O . ASN B 1 395 ? 14.188 33 12.805 1 94.5 395 ASN B O 1
ATOM 7876 N N . LEU B 1 396 ? 12.438 32.312 14.062 1 95.12 396 LEU B N 1
ATOM 7877 C CA . LEU B 1 396 ? 12.82 30.906 14.055 1 95.12 396 LEU B CA 1
ATOM 7878 C C . LEU B 1 396 ? 11.727 30.047 13.43 1 95.12 396 LEU B C 1
ATOM 7880 O O . LEU B 1 396 ? 10.539 30.25 13.688 1 95.12 396 LEU B O 1
ATOM 7884 N N . VAL B 1 397 ? 12.164 29.172 12.586 1 94.44 397 VAL B N 1
ATOM 7885 C CA . VAL B 1 397 ? 11.195 28.328 11.898 1 94.44 397 VAL B CA 1
ATOM 7886 C C . VAL B 1 397 ? 11.812 26.969 11.609 1 94.44 397 VAL B C 1
ATOM 7888 O O . VAL B 1 397 ? 13.016 26.859 11.383 1 94.44 397 VAL B O 1
ATOM 7891 N N . GLN B 1 398 ? 10.953 25.984 11.695 1 93.38 398 GLN B N 1
ATOM 7892 C CA . GLN B 1 398 ? 11.359 24.688 11.188 1 93.38 398 GLN B CA 1
ATOM 7893 C C . GLN B 1 398 ? 11.336 24.641 9.664 1 93.38 398 GLN B C 1
ATOM 7895 O O . GLN B 1 398 ? 10.297 24.375 9.055 1 93.38 398 GLN B O 1
ATOM 7900 N N . MET B 1 399 ? 12.414 24.781 9.07 1 89.12 399 MET B N 1
ATOM 7901 C CA . MET B 1 399 ? 12.523 24.953 7.629 1 89.12 399 MET B CA 1
ATOM 7902 C C . MET B 1 399 ? 12.469 23.609 6.91 1 89.12 399 MET B C 1
ATOM 7904 O O . MET B 1 399 ? 11.992 23.531 5.773 1 89.12 399 MET B O 1
ATOM 7908 N N . ALA B 1 400 ? 12.961 22.578 7.547 1 87.5 400 ALA B N 1
ATOM 7909 C CA . ALA B 1 400 ? 13.023 21.266 6.926 1 87.5 400 ALA B CA 1
ATOM 7910 C C . ALA B 1 400 ? 11.625 20.719 6.66 1 87.5 400 ALA B C 1
ATOM 7912 O O . ALA B 1 400 ? 10.672 21.047 7.371 1 87.5 400 ALA B O 1
ATOM 7913 N N . GLU B 1 401 ? 11.547 19.953 5.578 1 89.44 401 GLU B N 1
ATOM 7914 C CA . GLU B 1 401 ? 10.32 19.188 5.406 1 89.44 401 GLU B CA 1
ATOM 7915 C C . GLU B 1 401 ? 10.219 18.078 6.457 1 89.44 401 GLU B C 1
ATOM 7917 O O . GLU B 1 401 ? 11.219 17.453 6.809 1 89.44 401 GLU B O 1
ATOM 7922 N N . TRP B 1 402 ? 9.102 17.953 6.977 1 92.19 402 TRP B N 1
ATOM 7923 C CA . TRP B 1 402 ? 8.797 16.938 7.98 1 92.19 402 TRP B CA 1
ATOM 7924 C C . TRP B 1 402 ? 9.805 16.969 9.117 1 92.19 402 TRP B C 1
ATOM 7926 O O . TRP B 1 402 ? 10.438 15.961 9.43 1 92.19 402 TRP B O 1
ATOM 7936 N N . PRO B 1 403 ? 9.891 18.109 9.688 1 93.06 403 PRO B N 1
ATOM 7937 C CA . PRO B 1 403 ? 10.891 18.266 10.75 1 93.06 403 PRO B CA 1
ATOM 7938 C C . PRO B 1 403 ? 10.578 17.422 11.984 1 93.06 403 PRO B C 1
ATOM 7940 O O . PRO B 1 403 ? 9.406 17.125 12.25 1 93.06 403 PRO B O 1
ATOM 7943 N N . GLU B 1 404 ? 11.617 17.109 12.742 1 90.75 404 GLU B N 1
ATOM 7944 C CA . GLU B 1 404 ? 11.43 16.422 14.023 1 90.75 404 GLU B CA 1
ATOM 7945 C C . GLU B 1 404 ? 10.789 17.359 15.047 1 90.75 404 GLU B C 1
ATOM 7947 O O . GLU B 1 404 ? 11.078 18.562 15.078 1 90.75 404 GLU B O 1
ATOM 7952 N N . ALA B 1 405 ? 9.961 16.781 15.875 1 90.19 405 ALA B N 1
ATOM 7953 C CA . ALA B 1 405 ? 9.297 17.531 16.938 1 90.19 405 ALA B CA 1
ATOM 7954 C C . ALA B 1 405 ? 10.273 17.906 18.047 1 90.19 405 ALA B C 1
ATOM 7956 O O . ALA B 1 405 ? 11.336 17.281 18.172 1 90.19 405 ALA B O 1
ATOM 7957 N N . GLY B 1 406 ? 9.938 18.969 18.734 1 87.12 406 GLY B N 1
ATOM 7958 C CA . GLY B 1 406 ? 10.695 19.281 19.938 1 87.12 406 GLY B CA 1
ATOM 7959 C C . GLY B 1 406 ? 11.602 20.484 19.766 1 87.12 406 GLY B C 1
ATOM 7960 O O . GLY B 1 406 ? 12.297 20.891 20.703 1 87.12 406 GLY B O 1
ATOM 7961 N N . THR B 1 407 ? 11.641 21.016 18.609 1 90.81 407 THR B N 1
ATOM 7962 C CA . THR B 1 407 ? 12.445 22.203 18.344 1 90.81 407 THR B CA 1
ATOM 7963 C C . THR B 1 407 ? 11.625 23.266 17.625 1 90.81 407 THR B C 1
ATOM 7965 O O . THR B 1 407 ? 10.508 23 17.172 1 90.81 407 THR B O 1
ATOM 7968 N N . VAL B 1 408 ? 12.195 24.484 17.578 1 93 408 VAL B N 1
ATOM 7969 C CA . VAL B 1 408 ? 11.516 25.547 16.859 1 93 408 VAL B CA 1
ATOM 7970 C C . VAL B 1 408 ? 12.312 25.906 15.602 1 93 408 VAL B C 1
ATOM 7972 O O . VAL B 1 408 ? 12.047 26.938 14.969 1 93 408 VAL B O 1
ATOM 7975 N N . GLY B 1 409 ? 13.273 25.031 15.312 1 94.25 409 GLY B N 1
ATOM 7976 C CA . GLY B 1 409 ? 13.945 25.141 14.023 1 94.25 409 GLY B CA 1
ATOM 7977 C C . GLY B 1 409 ? 15.195 26.016 14.078 1 94.25 409 GLY B C 1
ATOM 7978 O O . GLY B 1 409 ? 16 25.891 15 1 94.25 409 GLY B O 1
ATOM 7979 N N . VAL B 1 410 ? 15.383 26.812 13.023 1 95.12 410 VAL B N 1
ATOM 7980 C CA . VAL B 1 410 ? 16.578 27.609 12.828 1 95.12 410 VAL B CA 1
ATOM 7981 C C . VAL B 1 410 ? 16.188 29.047 12.453 1 95.12 410 VAL B C 1
ATOM 7983 O O . VAL B 1 410 ? 15.031 29.312 12.117 1 95.12 410 VAL B O 1
ATOM 7986 N N . PRO B 1 411 ? 17.109 29.953 12.594 1 95.25 411 PRO B N 1
ATOM 7987 C CA . PRO B 1 411 ? 16.828 31.328 12.141 1 95.25 411 PRO B CA 1
ATOM 7988 C C . PRO B 1 411 ? 16.406 31.375 10.672 1 95.25 411 PRO B C 1
ATOM 7990 O O . PRO B 1 411 ? 16.953 30.641 9.844 1 95.25 411 PRO B O 1
ATOM 7993 N N . LEU B 1 412 ? 15.438 32.219 10.453 1 92.38 412 LEU B N 1
ATOM 7994 C CA . LEU B 1 412 ? 14.953 32.438 9.094 1 92.38 412 LEU B CA 1
ATOM 7995 C C . LEU B 1 412 ? 16.109 32.719 8.148 1 92.38 412 LEU B C 1
ATOM 7997 O O . LEU B 1 412 ? 17.031 33.469 8.484 1 92.38 412 LEU B O 1
ATOM 8001 N N . HIS B 1 413 ? 16.047 32.156 6.945 1 89.81 413 HIS B N 1
ATOM 8002 C CA . HIS B 1 413 ? 17.078 32.406 5.945 1 89.81 413 HIS B CA 1
ATOM 8003 C C . HIS B 1 413 ? 16.828 33.719 5.219 1 89.81 413 HIS B C 1
ATOM 8005 O O . HIS B 1 413 ? 16.562 33.75 4.016 1 89.81 413 HIS B O 1
ATOM 8011 N N . ASP B 1 414 ? 16.906 34.75 5.832 1 92.06 414 ASP B N 1
ATOM 8012 C CA . ASP B 1 414 ? 16.781 36.125 5.363 1 92.06 414 ASP B CA 1
ATOM 8013 C C . ASP B 1 414 ? 17.797 37.031 6.066 1 92.06 414 ASP B C 1
ATOM 8015 O O . ASP B 1 414 ? 17.75 37.188 7.285 1 92.06 414 ASP B O 1
ATOM 8019 N N . ALA B 1 415 ? 18.656 37.625 5.301 1 92 415 ALA B N 1
ATOM 8020 C CA . ALA B 1 415 ? 19.734 38.438 5.844 1 92 415 ALA B CA 1
ATOM 8021 C C . ALA B 1 415 ? 19.188 39.656 6.582 1 92 415 ALA B C 1
ATOM 8023 O O . ALA B 1 415 ? 19.891 40.25 7.395 1 92 415 ALA B O 1
ATOM 8024 N N . ALA B 1 416 ? 17.953 39.969 6.34 1 94.56 416 ALA B N 1
ATOM 8025 C CA . ALA B 1 416 ? 17.344 41.125 7 1 94.56 416 ALA B CA 1
ATOM 8026 C C . ALA B 1 416 ? 17.047 40.812 8.469 1 94.56 416 ALA B C 1
ATOM 8028 O O . ALA B 1 416 ? 16.781 41.719 9.258 1 94.56 416 ALA B O 1
ATOM 8029 N N . TRP B 1 417 ? 17.078 39.562 8.789 1 95.25 417 TRP B N 1
ATOM 8030 C CA . TRP B 1 417 ? 16.844 39.125 10.156 1 95.25 417 TRP B CA 1
ATOM 8031 C C . TRP B 1 417 ? 18.125 38.625 10.805 1 95.25 417 TRP B C 1
ATOM 8033 O O . TRP B 1 417 ? 18.953 37.969 10.156 1 95.25 417 TRP B O 1
ATOM 8043 N N . GLU B 1 418 ? 18.312 39 12.016 1 96.69 418 GLU B N 1
ATOM 8044 C CA . GLU B 1 418 ? 19.438 38.531 12.812 1 96.69 418 GLU B CA 1
ATOM 8045 C C . GLU B 1 418 ? 18.984 38 14.164 1 96.69 418 GLU B C 1
ATOM 8047 O O . GLU B 1 418 ? 18.156 38.625 14.836 1 96.69 418 GLU B O 1
ATOM 8052 N N . THR B 1 419 ? 19.422 36.844 14.492 1 96.94 419 THR B N 1
ATOM 8053 C CA . THR B 1 419 ? 19.141 36.188 15.773 1 96.94 419 THR B CA 1
ATOM 8054 C C . THR B 1 419 ? 20.422 35.938 16.547 1 96.94 419 THR B C 1
ATOM 8056 O O . THR B 1 419 ? 21.406 35.438 16 1 96.94 419 THR B O 1
ATOM 8059 N N . ALA B 1 420 ? 20.5 36.375 17.766 1 96.12 420 ALA B N 1
ATOM 8060 C CA . ALA B 1 420 ? 21.641 36.156 18.641 1 96.12 420 ALA B CA 1
ATOM 8061 C C . ALA B 1 420 ? 21.203 35.625 20 1 96.12 420 ALA B C 1
ATOM 8063 O O . ALA B 1 420 ? 20.031 35.75 20.375 1 96.12 420 ALA B O 1
ATOM 8064 N N . ILE B 1 421 ? 22.109 34.969 20.656 1 95.62 421 ILE B N 1
ATOM 8065 C CA . ILE B 1 421 ? 21.875 34.438 21.984 1 95.62 421 ILE B CA 1
ATOM 8066 C C . ILE B 1 421 ? 22.844 35.062 22.984 1 95.62 421 ILE B C 1
ATOM 8068 O O . ILE B 1 421 ? 24.062 35 22.766 1 95.62 421 ILE B O 1
ATOM 8072 N N . LEU B 1 422 ? 22.312 35.531 24 1 95.25 422 LEU B N 1
ATOM 8073 C CA . LEU B 1 422 ? 23.141 36.156 25.031 1 95.25 422 LEU B CA 1
ATOM 8074 C C . LEU B 1 422 ? 23.766 35.094 25.922 1 95.25 422 LEU B C 1
ATOM 8076 O O . LEU B 1 422 ? 23.453 33.906 25.797 1 95.25 422 LEU B O 1
ATOM 8080 N N . GLU B 1 423 ? 24.578 35.531 26.828 1 91.56 423 GLU B N 1
ATOM 8081 C CA . GLU B 1 423 ? 25.266 34.625 27.734 1 91.56 423 GLU B CA 1
ATOM 8082 C C . GLU B 1 423 ? 24.281 33.906 28.641 1 91.56 423 GLU B C 1
ATOM 8084 O O . GLU B 1 423 ? 24.516 32.75 29 1 91.56 423 GLU B O 1
ATOM 8089 N N . ASP B 1 424 ? 23.25 34.562 28.984 1 88.19 424 ASP B N 1
ATOM 8090 C CA . ASP B 1 424 ? 22.25 33.938 29.859 1 88.19 424 ASP B CA 1
ATOM 8091 C C . ASP B 1 424 ? 21.234 33.125 29.031 1 88.19 424 ASP B C 1
ATOM 8093 O O . ASP B 1 424 ? 20.188 32.75 29.547 1 88.19 424 ASP B O 1
ATOM 8097 N N . ARG B 1 425 ? 21.438 33.062 27.75 1 91.38 425 ARG B N 1
ATOM 8098 C CA . ARG B 1 425 ? 20.719 32.219 26.828 1 91.38 425 ARG B CA 1
ATOM 8099 C C . ARG B 1 425 ? 19.422 32.875 26.375 1 91.38 425 ARG B C 1
ATOM 8101 O O . ARG B 1 425 ? 18.562 32.25 25.75 1 91.38 425 ARG B O 1
ATOM 8108 N N . GLU B 1 426 ? 19.25 34.156 26.75 1 94.25 426 GLU B N 1
ATOM 8109 C CA . GLU B 1 426 ? 18.141 34.875 26.172 1 94.25 426 GLU B CA 1
ATOM 8110 C C . GLU B 1 426 ? 18.344 35.125 24.672 1 94.25 426 GLU B C 1
ATOM 8112 O O . GLU B 1 426 ? 19.438 35.531 24.25 1 94.25 426 GLU B O 1
ATOM 8117 N N . MET B 1 427 ? 17.375 34.844 23.969 1 96.44 427 MET B N 1
ATOM 8118 C CA . MET B 1 427 ? 17.422 35.125 22.547 1 96.44 427 MET B CA 1
ATOM 8119 C C . MET B 1 427 ? 17.109 36.594 22.281 1 96.44 427 MET B C 1
ATOM 8121 O O . MET B 1 427 ? 16.172 37.156 22.875 1 96.44 427 MET B O 1
ATOM 8125 N N . ILE B 1 428 ? 17.891 37.219 21.469 1 97.31 428 ILE B N 1
ATOM 8126 C CA . ILE B 1 428 ? 17.609 38.594 21.016 1 97.31 428 ILE B CA 1
ATOM 8127 C C . ILE B 1 428 ? 17.516 38.594 19.484 1 97.31 428 ILE B C 1
ATOM 8129 O O . ILE B 1 428 ? 18.125 37.781 18.812 1 97.31 428 ILE B O 1
ATOM 8133 N N . VAL B 1 429 ? 16.766 39.469 18.984 1 97.94 429 VAL B N 1
ATOM 8134 C CA . VAL B 1 429 ? 16.453 39.469 17.547 1 97.94 429 VAL B CA 1
ATOM 8135 C C . VAL B 1 429 ? 16.484 40.875 17 1 97.94 429 VAL B C 1
ATOM 8137 O O . VAL B 1 429 ? 16.094 41.812 17.672 1 97.94 429 VAL B O 1
ATOM 8140 N N . ARG B 1 430 ? 17 41.062 15.836 1 97.56 430 ARG B N 1
ATOM 8141 C CA . ARG B 1 430 ? 16.922 42.281 15.055 1 97.56 430 ARG B CA 1
ATOM 8142 C C . ARG B 1 430 ? 16.391 42 13.656 1 97.56 430 ARG B C 1
ATOM 8144 O O . ARG B 1 430 ? 16.734 41 13.039 1 97.56 430 ARG B O 1
ATOM 8151 N N . GLY B 1 431 ? 15.508 42.875 13.211 1 96 431 GLY B N 1
ATOM 8152 C CA . GLY B 1 431 ? 14.93 42.656 11.891 1 96 431 GLY B CA 1
ATOM 8153 C C . GLY B 1 431 ? 13.797 43.625 11.586 1 96 431 GLY B C 1
ATOM 8154 O O . GLY B 1 431 ? 13.398 44.406 12.438 1 96 431 GLY B O 1
ATOM 8155 N N . PRO B 1 432 ? 13.297 43.562 10.367 1 95.56 432 PRO B N 1
ATOM 8156 C CA . PRO B 1 432 ? 12.336 44.562 9.898 1 95.56 432 PRO B CA 1
ATOM 8157 C C . PRO B 1 432 ? 10.938 44.344 10.469 1 95.56 432 PRO B C 1
ATOM 8159 O O . PRO B 1 432 ? 10.094 45.25 10.422 1 95.56 432 PRO B O 1
ATOM 8162 N N . GLY B 1 433 ? 10.609 43.25 11.023 1 95.62 433 GLY B N 1
ATOM 8163 C CA . GLY B 1 433 ? 9.281 42.938 11.531 1 95.62 433 GLY B CA 1
ATOM 8164 C C . GLY B 1 433 ? 9.109 43.281 13 1 95.62 433 GLY B C 1
ATOM 8165 O O . GLY B 1 433 ? 8.086 42.969 13.602 1 95.62 433 GLY B O 1
ATOM 8166 N N . LEU B 1 434 ? 10.094 44 13.602 1 97.44 434 LEU B N 1
ATOM 8167 C CA . LEU B 1 434 ? 10.039 44.344 15.023 1 97.44 434 LEU B CA 1
ATOM 8168 C C . LEU B 1 434 ? 9.086 45.5 15.258 1 97.44 434 LEU B C 1
ATOM 8170 O O . LEU B 1 434 ? 8.898 46.344 14.383 1 97.44 434 LEU B O 1
ATOM 8174 N N . PHE B 1 435 ? 8.445 45.5 16.438 1 97.44 435 PHE B N 1
ATOM 8175 C CA . PHE B 1 435 ? 7.707 46.688 16.875 1 97.44 435 PHE B CA 1
ATOM 8176 C C . PHE B 1 435 ? 8.648 47.844 17.141 1 97.44 435 PHE B C 1
ATOM 8178 O O . PHE B 1 435 ? 9.867 47.656 17.188 1 97.44 435 PHE B O 1
ATOM 8185 N N . VAL B 1 436 ? 8.117 49.062 17.281 1 97.38 436 VAL B N 1
ATOM 8186 C CA . VAL B 1 436 ? 8.992 50.219 17.438 1 97.38 436 VAL B CA 1
ATOM 8187 C C . VAL B 1 436 ? 8.906 50.75 18.875 1 97.38 436 VAL B C 1
ATOM 8189 O O . VAL B 1 436 ? 9.461 51.781 19.203 1 97.38 436 VAL B O 1
ATOM 8192 N N . GLY B 1 437 ? 8.172 50.031 19.703 1 97 437 GLY B N 1
ATOM 8193 C CA . GLY B 1 437 ? 8.07 50.406 21.109 1 97 437 GLY B CA 1
ATOM 8194 C C . GLY B 1 437 ? 6.668 50.219 21.672 1 97 437 GLY B C 1
ATOM 8195 O O . GLY B 1 437 ? 5.773 49.75 20.969 1 97 437 GLY B O 1
ATOM 8196 N N . TYR B 1 438 ? 6.594 50.562 23 1 95.69 438 TYR B N 1
ATOM 8197 C CA . TYR B 1 438 ? 5.297 50.562 23.672 1 95.69 438 TYR B CA 1
ATOM 8198 C C . TYR B 1 438 ? 4.715 51.969 23.781 1 95.69 438 TYR B C 1
ATOM 8200 O O . TYR B 1 438 ? 5.406 52.906 24.188 1 95.69 438 TYR B O 1
ATOM 8208 N N . TRP B 1 439 ? 3.436 52.062 23.359 1 96.94 439 TRP B N 1
ATOM 8209 C CA . TRP B 1 439 ? 2.736 53.344 23.359 1 96.94 439 TRP B CA 1
ATOM 8210 C C . TRP B 1 439 ? 2.729 53.938 24.75 1 96.94 439 TRP B C 1
ATOM 8212 O O . TRP B 1 439 ? 2.268 53.312 25.719 1 96.94 439 TRP B O 1
ATOM 8222 N N . ASN B 1 440 ? 3.258 55.125 24.984 1 95.12 440 ASN B N 1
ATOM 8223 C CA . ASN B 1 440 ? 3.293 55.906 26.219 1 95.12 440 ASN B CA 1
ATOM 8224 C C . ASN B 1 440 ? 4.09 55.188 27.312 1 95.12 440 ASN B C 1
ATOM 8226 O O . ASN B 1 440 ? 3.807 55.344 28.5 1 95.12 440 ASN B O 1
ATOM 8230 N N . LYS B 1 441 ? 5.004 54.344 26.859 1 93.75 441 LYS B N 1
ATOM 8231 C CA . LYS B 1 441 ? 5.816 53.594 27.812 1 93.75 441 LYS B CA 1
ATOM 8232 C C . LYS B 1 441 ? 7.281 53.594 27.391 1 93.75 441 LYS B C 1
ATOM 8234 O O . LYS B 1 441 ? 7.828 52.531 27.047 1 93.75 441 LYS B O 1
ATOM 8239 N N . PRO B 1 442 ? 7.906 54.719 27.516 1 94.69 442 PRO B N 1
ATOM 8240 C CA . PRO B 1 442 ? 9.289 54.812 27.031 1 94.69 442 PRO B CA 1
ATOM 8241 C C . PRO B 1 442 ? 10.25 53.938 27.828 1 94.69 442 PRO B C 1
ATOM 8243 O O . PRO B 1 442 ? 11.188 53.375 27.25 1 94.69 442 PRO B O 1
ATOM 8246 N N . GLU B 1 443 ? 10.039 53.844 29.156 1 93.06 443 GLU B N 1
ATOM 8247 C CA . GLU B 1 443 ? 10.93 53 29.953 1 93.06 443 GLU B CA 1
ATOM 8248 C C . GLU B 1 443 ? 10.812 51.531 29.562 1 93.06 443 GLU B C 1
ATOM 8250 O O . GLU B 1 443 ? 11.82 50.844 29.422 1 93.06 443 GLU B O 1
ATOM 8255 N N . GLU B 1 444 ? 9.602 51.062 29.422 1 90.81 444 GLU B N 1
ATOM 8256 C CA . GLU B 1 444 ? 9.383 49.688 28.984 1 90.81 444 GLU B CA 1
ATOM 8257 C C . GLU B 1 444 ? 9.938 49.469 27.578 1 90.81 444 GLU B C 1
ATOM 8259 O O . GLU B 1 444 ? 10.445 48.375 27.266 1 90.81 444 GLU B O 1
ATOM 8264 N N . THR B 1 445 ? 9.859 50.469 26.719 1 95.56 445 THR B N 1
ATOM 8265 C CA . THR B 1 445 ? 10.398 50.375 25.375 1 95.56 445 THR B CA 1
ATOM 8266 C C . THR B 1 445 ? 11.914 50.188 25.391 1 95.56 445 THR B C 1
ATOM 8268 O O . THR B 1 445 ? 12.445 49.312 24.703 1 95.56 445 THR B O 1
ATOM 8271 N N . ARG B 1 446 ? 12.531 50.969 26.234 1 94.19 446 ARG B N 1
ATOM 8272 C CA . ARG B 1 446 ? 13.992 50.906 26.312 1 94.19 446 ARG B CA 1
ATOM 8273 C C . ARG B 1 446 ? 14.445 49.562 26.891 1 94.19 446 ARG B C 1
ATOM 8275 O O . ARG B 1 446 ? 15.516 49.062 26.531 1 94.19 446 ARG B O 1
ATOM 8282 N N . SER B 1 447 ? 13.648 49.031 27.703 1 92.12 447 SER B N 1
ATOM 8283 C CA . SER B 1 447 ? 13.977 47.75 28.297 1 92.12 447 SER B CA 1
ATOM 8284 C C . SER B 1 447 ? 13.836 46.625 27.281 1 92.12 447 SER B C 1
ATOM 8286 O O . SER B 1 447 ? 14.586 45.656 27.328 1 92.12 447 SER B O 1
ATOM 8288 N N . ALA B 1 448 ? 12.969 46.719 26.391 1 93.62 448 ALA B N 1
ATOM 8289 C CA . ALA B 1 448 ? 12.656 45.656 25.438 1 93.62 448 ALA B CA 1
ATOM 8290 C C . ALA B 1 448 ? 13.453 45.812 24.141 1 93.62 448 ALA B C 1
ATOM 8292 O O . ALA B 1 448 ? 13.773 44.844 23.469 1 93.62 448 ALA B O 1
ATOM 8293 N N . LEU B 1 449 ? 13.711 47.031 23.75 1 96.31 449 LEU B N 1
ATOM 8294 C CA . LEU B 1 449 ? 14.391 47.375 22.516 1 96.31 449 LEU B CA 1
ATOM 8295 C C . LEU B 1 449 ? 15.633 48.219 22.781 1 96.31 449 LEU B C 1
ATOM 8297 O O . LEU B 1 449 ? 15.531 49.344 23.25 1 96.31 449 LEU B O 1
ATOM 8301 N N . ARG B 1 450 ? 16.766 47.656 22.484 1 95.56 450 ARG B N 1
ATOM 8302 C CA . ARG B 1 450 ? 18.031 48.344 22.703 1 95.56 450 ARG B CA 1
ATOM 8303 C C . ARG B 1 450 ? 18.922 48.25 21.484 1 95.56 450 ARG B C 1
ATOM 8305 O O . ARG B 1 450 ? 19.297 47.156 21.047 1 95.56 450 ARG B O 1
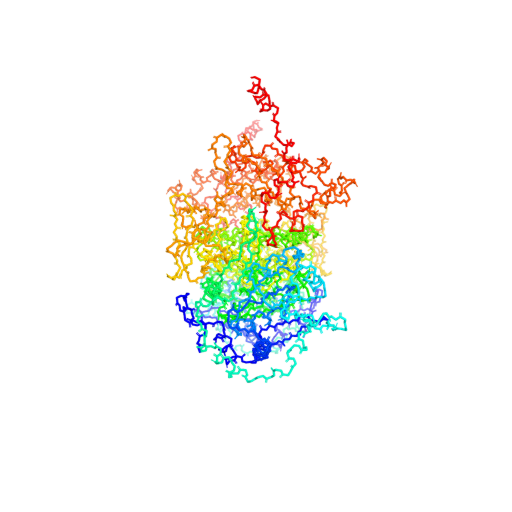ATOM 8312 N N . ASP B 1 451 ? 19.312 49.375 20.922 1 94.06 451 ASP B N 1
ATOM 8313 C CA . ASP B 1 451 ? 20.219 49.438 19.766 1 94.06 451 ASP B CA 1
ATOM 8314 C C . ASP B 1 451 ? 19.703 48.594 18.609 1 94.06 451 ASP B C 1
ATOM 8316 O O . ASP B 1 451 ? 20.469 47.844 18 1 94.06 451 ASP B O 1
ATOM 8320 N N . GLY B 1 452 ? 18.453 48.5 18.484 1 94.75 452 GLY B N 1
ATOM 8321 C CA . GLY B 1 452 ? 17.812 47.812 17.375 1 94.75 452 GLY B CA 1
ATOM 8322 C C . GLY B 1 452 ? 17.516 46.375 17.672 1 94.75 452 GLY B C 1
ATOM 8323 O O . GLY B 1 452 ? 16.922 45.656 16.859 1 94.75 452 GLY B O 1
ATOM 8324 N N . TRP B 1 453 ? 17.953 45.906 18.859 1 97.75 453 TRP B N 1
ATOM 8325 C CA . TRP B 1 453 ? 17.719 44.5 19.25 1 97.75 453 TRP B CA 1
ATOM 8326 C C . TRP B 1 453 ? 16.516 44.375 20.172 1 97.75 453 TRP B C 1
ATOM 8328 O O . TRP B 1 453 ? 16.406 45.094 21.156 1 97.75 453 TRP B O 1
ATOM 8338 N N . LEU B 1 454 ? 15.656 43.531 19.828 1 98.12 454 LEU B N 1
ATOM 8339 C CA . LEU B 1 454 ? 14.594 43.125 20.75 1 98.12 454 LEU B CA 1
ATOM 8340 C C . LEU B 1 454 ? 15.094 42.094 21.75 1 98.12 454 LEU B C 1
ATOM 8342 O O . LEU B 1 454 ? 15.609 41.031 21.359 1 98.12 454 LEU B O 1
ATOM 8346 N N . TYR B 1 455 ? 14.984 42.375 22.922 1 96.44 455 TYR B N 1
ATOM 8347 C CA . TYR B 1 455 ? 15.164 41.406 23.969 1 96.44 455 TYR B CA 1
ATOM 8348 C C . TYR B 1 455 ? 13.883 40.594 24.219 1 96.44 455 TYR B C 1
ATOM 8350 O O . TYR B 1 455 ? 12.953 41.094 24.875 1 96.44 455 TYR B O 1
ATOM 8358 N N . THR B 1 456 ? 13.859 39.406 23.781 1 94.31 456 THR B N 1
ATOM 8359 C CA . THR B 1 456 ? 12.609 38.656 23.641 1 94.31 456 THR B CA 1
ATOM 8360 C C . THR B 1 456 ? 12.109 38.188 25 1 94.31 456 THR B C 1
ATOM 8362 O O . THR B 1 456 ? 10.922 37.906 25.172 1 94.31 456 THR B O 1
ATOM 8365 N N . GLY B 1 457 ? 13.008 38.062 25.922 1 90.56 457 GLY B N 1
ATOM 8366 C CA . GLY B 1 457 ? 12.656 37.5 27.203 1 90.56 457 GLY B CA 1
ATOM 8367 C C . GLY B 1 457 ? 12.539 35.969 27.188 1 90.56 457 GLY B C 1
ATOM 8368 O O . GLY B 1 457 ? 12.164 35.375 28.188 1 90.56 457 GLY B O 1
ATOM 8369 N N . ASP B 1 458 ? 12.867 35.312 26.109 1 89.94 458 ASP B N 1
ATOM 8370 C CA . ASP B 1 458 ? 12.766 33.875 25.984 1 89.94 458 ASP B CA 1
ATOM 8371 C C . ASP B 1 458 ? 14.148 33.219 25.969 1 89.94 458 ASP B C 1
ATOM 8373 O O . ASP B 1 458 ? 15.062 33.719 25.281 1 89.94 458 ASP B O 1
ATOM 8377 N N . ILE B 1 459 ? 14.188 32.156 26.703 1 89.94 459 ILE B N 1
ATOM 8378 C CA . ILE B 1 459 ? 15.438 31.391 26.812 1 89.94 459 ILE B CA 1
ATOM 8379 C C . ILE B 1 459 ? 15.43 30.25 25.797 1 89.94 459 ILE B C 1
ATOM 8381 O O . ILE B 1 459 ? 14.438 29.516 25.688 1 89.94 459 ILE B O 1
ATOM 8385 N N . VAL B 1 460 ? 16.609 30.109 25.031 1 92.38 460 VAL B N 1
ATOM 8386 C CA . VAL B 1 460 ? 16.672 29.047 24.031 1 92.38 460 VAL B CA 1
ATOM 8387 C C . VAL B 1 460 ? 17.953 28.234 24.203 1 92.38 460 VAL B C 1
ATOM 8389 O O . VAL B 1 460 ? 18.922 28.719 24.781 1 92.38 460 VAL B O 1
ATOM 8392 N N . ASP B 1 461 ? 17.844 26.984 23.859 1 90.44 461 ASP B N 1
ATOM 8393 C CA . ASP B 1 461 ? 19.016 26.109 23.703 1 90.44 461 ASP B CA 1
ATOM 8394 C C . ASP B 1 461 ? 19.25 25.766 22.234 1 90.44 461 ASP B C 1
ATOM 8396 O O . ASP B 1 461 ? 18.297 25.734 21.438 1 90.44 461 ASP B O 1
ATOM 8400 N N . ILE B 1 462 ? 20.484 25.609 21.891 1 92.62 462 ILE B N 1
ATOM 8401 C CA . ILE B 1 462 ? 20.812 25.172 20.547 1 92.62 462 ILE B CA 1
ATOM 8402 C C . ILE B 1 462 ? 21.391 23.75 20.594 1 92.62 462 ILE B C 1
ATOM 8404 O O . ILE B 1 462 ? 22.406 23.516 21.234 1 92.62 462 ILE B O 1
ATOM 8408 N N . GLY B 1 463 ? 20.75 22.938 19.969 1 87.81 463 GLY B N 1
ATOM 8409 C CA . GLY B 1 463 ? 21.203 21.547 19.938 1 87.81 463 GLY B CA 1
ATOM 8410 C C . GLY B 1 463 ? 22.438 21.359 19.062 1 87.81 463 GLY B C 1
ATOM 8411 O O . GLY B 1 463 ? 22.875 22.281 18.391 1 87.81 463 GLY B O 1
ATOM 8412 N N . PRO B 1 464 ? 22.938 20.062 19.094 1 88.31 464 PRO B N 1
ATOM 8413 C CA . PRO B 1 464 ? 24.141 19.75 18.312 1 88.31 464 PRO B CA 1
ATOM 8414 C C . PRO B 1 464 ? 23.922 19.922 16.812 1 88.31 464 PRO B C 1
ATOM 8416 O O . PRO B 1 464 ? 24.891 20.172 16.078 1 88.31 464 PRO B O 1
ATOM 8419 N N . THR B 1 465 ? 22.719 19.844 16.422 1 87 465 THR B N 1
ATOM 8420 C CA . THR B 1 465 ? 22.422 19.938 14.992 1 87 465 THR B CA 1
ATOM 8421 C C . THR B 1 465 ? 22.109 21.391 14.609 1 87 465 THR B C 1
ATOM 8423 O O . THR B 1 465 ? 21.75 21.656 13.461 1 87 465 THR B O 1
ATOM 8426 N N . GLY B 1 466 ? 22.141 22.219 15.562 1 91.12 466 GLY B N 1
ATOM 8427 C CA . GLY B 1 466 ? 21.906 23.641 15.281 1 91.12 466 GLY B CA 1
ATOM 8428 C C . GLY B 1 466 ? 20.453 24.031 15.438 1 91.12 466 GLY B C 1
ATOM 8429 O O . GLY B 1 466 ? 20.109 25.203 15.234 1 91.12 466 GLY B O 1
ATOM 8430 N N . LEU B 1 467 ? 19.656 23.109 15.812 1 93.69 467 LEU B N 1
ATOM 8431 C CA . LEU B 1 467 ? 18.234 23.375 15.984 1 93.69 467 LEU B CA 1
ATOM 8432 C C . LEU B 1 467 ? 17.953 24.047 17.328 1 93.69 467 LEU B C 1
ATOM 8434 O O . LEU B 1 467 ? 18.531 23.656 18.344 1 93.69 467 LEU B O 1
ATOM 8438 N N . PHE B 1 468 ? 17.141 25.078 17.281 1 94.75 468 PHE B N 1
ATOM 8439 C CA . PHE B 1 468 ? 16.797 25.828 18.469 1 94.75 468 PHE B CA 1
ATOM 8440 C C . PHE B 1 468 ? 15.656 25.156 19.234 1 94.75 468 PHE B C 1
ATOM 8442 O O . PHE B 1 468 ? 14.711 24.656 18.625 1 94.75 468 PHE B O 1
ATOM 8449 N N . LYS B 1 469 ? 15.805 25.141 20.5 1 90.38 469 LYS B N 1
ATOM 8450 C CA . LYS B 1 469 ? 14.758 24.688 21.406 1 90.38 469 LYS B CA 1
ATOM 8451 C C . LYS B 1 469 ? 14.352 25.812 22.375 1 90.38 469 LYS B C 1
ATOM 8453 O O . LYS B 1 469 ? 15.203 26.422 23.016 1 90.38 469 LYS B O 1
ATOM 8458 N N . LEU B 1 470 ? 13.062 26.109 22.391 1 87.19 470 LEU B N 1
ATOM 8459 C CA . LEU B 1 470 ? 12.555 27.078 23.359 1 87.19 470 LEU B CA 1
ATOM 8460 C C . LEU B 1 470 ? 12.484 26.453 24.766 1 87.19 470 LEU B C 1
ATOM 8462 O O . LEU B 1 470 ? 11.82 25.438 24.953 1 87.19 470 LEU B O 1
ATOM 8466 N N . VAL B 1 471 ? 13.148 26.984 25.672 1 82.62 471 VAL B N 1
ATOM 8467 C CA . VAL B 1 471 ? 13.188 26.484 27.031 1 82.62 471 VAL B CA 1
ATOM 8468 C C . VAL B 1 471 ? 12.047 27.078 27.859 1 82.62 471 VAL B C 1
ATOM 8470 O O . VAL B 1 471 ? 11.195 26.359 28.375 1 82.62 471 VAL B O 1
ATOM 8473 N N . ASP B 1 472 ? 12.07 28.375 28.062 1 81.62 472 ASP B N 1
ATOM 8474 C CA . ASP B 1 472 ? 11.039 29.078 28.812 1 81.62 472 ASP B CA 1
ATOM 8475 C C . ASP B 1 472 ? 11.242 30.594 28.75 1 81.62 472 ASP B C 1
ATOM 8477 O O . ASP B 1 472 ? 12.234 31.062 28.188 1 81.62 472 ASP B O 1
ATOM 8481 N N . ARG B 1 473 ? 10.172 31.266 29.312 1 79 473 ARG B N 1
ATOM 8482 C CA . ARG B 1 473 ? 10.352 32.688 29.516 1 79 473 ARG B CA 1
ATOM 8483 C C . ARG B 1 473 ? 11.344 32.969 30.641 1 79 473 ARG B C 1
ATOM 8485 O O . ARG B 1 473 ? 11.344 32.25 31.656 1 79 473 ARG B O 1
ATOM 8492 N N . LYS B 1 474 ? 12.141 33.875 30.422 1 76.31 474 LYS B N 1
ATOM 8493 C CA . LYS B 1 474 ? 13.148 34.25 31.422 1 76.31 474 LYS B CA 1
ATOM 8494 C C . LYS B 1 474 ? 12.508 34.562 32.781 1 76.31 474 LYS B C 1
ATOM 8496 O O . LYS B 1 474 ? 12.992 34.094 33.812 1 76.31 474 LYS B O 1
ATOM 8501 N N . LYS B 1 475 ? 11.32 35.156 32.656 1 72.81 475 LYS B N 1
ATOM 8502 C CA . LYS B 1 475 ? 10.641 35.594 33.875 1 72.81 475 LYS B CA 1
ATOM 8503 C C . LYS B 1 475 ? 9.883 34.438 34.531 1 72.81 475 LYS B C 1
ATOM 8505 O O . LYS B 1 475 ? 9.453 34.531 35.688 1 72.81 475 LYS B O 1
ATOM 8510 N N . GLU B 1 476 ? 9.727 33.438 33.812 1 76.31 476 GLU B N 1
ATOM 8511 C CA . GLU B 1 476 ? 8.906 32.344 34.281 1 76.31 476 GLU B CA 1
ATOM 8512 C C . GLU B 1 476 ? 9.781 31.219 34.844 1 76.31 476 GLU B C 1
ATOM 8514 O O . GLU B 1 476 ? 9.266 30.25 35.406 1 76.31 476 GLU B O 1
ATOM 8519 N N . ILE B 1 477 ? 10.961 31.312 34.656 1 76.12 477 ILE B N 1
ATOM 8520 C CA . ILE B 1 477 ? 11.859 30.312 35.219 1 76.12 477 ILE B CA 1
ATOM 8521 C C . ILE B 1 477 ? 11.688 30.234 36.719 1 76.12 477 ILE B C 1
ATOM 8523 O O . ILE B 1 477 ? 11.641 31.281 37.406 1 76.12 477 ILE B O 1
ATOM 8527 N N . ILE B 1 478 ? 11.352 29.047 37.156 1 79.81 478 ILE B N 1
ATOM 8528 C CA . ILE B 1 478 ? 11.164 28.828 38.594 1 79.81 478 ILE B CA 1
ATOM 8529 C C . ILE B 1 478 ? 12.516 28.641 39.281 1 79.81 478 ILE B C 1
ATOM 8531 O O . ILE B 1 478 ? 13.328 27.812 38.844 1 79.81 478 ILE B O 1
ATOM 8535 N N . ASN B 1 479 ? 12.797 29.469 40.219 1 77.56 479 ASN B N 1
ATOM 8536 C CA . ASN B 1 479 ? 13.953 29.266 41.094 1 77.56 479 ASN B CA 1
ATOM 8537 C C . ASN B 1 479 ? 13.539 28.672 42.438 1 77.56 479 ASN B C 1
ATOM 8539 O O . ASN B 1 479 ? 12.938 29.359 43.25 1 77.56 479 ASN B O 1
ATOM 8543 N N . THR B 1 480 ? 13.859 27.438 42.594 1 80 480 THR B N 1
ATOM 8544 C CA . THR B 1 480 ? 13.5 26.766 43.844 1 80 480 THR B CA 1
ATOM 8545 C C . THR B 1 480 ? 14.383 27.266 45 1 80 480 THR B C 1
ATOM 8547 O O . THR B 1 480 ? 15.398 27.922 44.781 1 80 480 THR B O 1
ATOM 8550 N N . SER B 1 481 ? 13.859 26.984 46.25 1 76.81 481 SER B N 1
ATOM 8551 C CA . SER B 1 481 ? 14.609 27.422 47.406 1 76.81 481 SER B CA 1
ATOM 8552 C C . SER B 1 481 ? 15.969 26.75 47.469 1 76.81 481 SER B C 1
ATOM 8554 O O . SER B 1 481 ? 16.891 27.266 48.125 1 76.81 481 SER B O 1
ATOM 8556 N N . ASN B 1 482 ? 16.109 25.641 46.781 1 72.38 482 ASN B N 1
ATOM 8557 C CA . ASN B 1 482 ? 17.375 24.922 46.75 1 72.38 482 ASN B CA 1
ATOM 8558 C C . ASN B 1 482 ? 18.297 25.438 45.656 1 72.38 482 ASN B C 1
ATOM 8560 O O . ASN B 1 482 ? 19.344 24.859 45.375 1 72.38 482 ASN B O 1
ATOM 8564 N N . GLY B 1 483 ? 17.891 26.5 44.969 1 69.81 483 GLY B N 1
ATOM 8565 C CA . GLY B 1 483 ? 18.75 27.188 44 1 69.81 483 GLY B CA 1
ATOM 8566 C C . GLY B 1 483 ? 18.656 26.609 42.625 1 69.81 483 GLY B C 1
ATOM 8567 O O . GLY B 1 483 ? 19.516 26.891 41.781 1 69.81 483 GLY B O 1
ATOM 8568 N N . LYS B 1 484 ? 17.75 25.75 42.406 1 75.62 484 LYS B N 1
ATOM 8569 C CA . LYS B 1 484 ? 17.609 25.172 41.062 1 75.62 484 LYS B CA 1
ATOM 8570 C C . LYS B 1 484 ? 16.703 26.047 40.188 1 75.62 484 LYS B C 1
ATOM 8572 O O . LYS B 1 484 ? 15.68 26.547 40.656 1 75.62 484 LYS B O 1
ATOM 8577 N N . SER B 1 485 ? 17.172 26.359 39 1 78.56 485 SER B N 1
ATOM 8578 C CA . SER B 1 485 ? 16.359 27.047 38 1 78.56 485 SER B CA 1
ATOM 8579 C C . SER B 1 485 ? 15.68 26.078 37.062 1 78.56 485 SER B C 1
ATOM 8581 O O . SER B 1 485 ? 16.359 25.344 36.312 1 78.56 485 SER B O 1
ATOM 8583 N N . ILE B 1 486 ? 14.391 26.094 37.188 1 81.81 486 ILE B N 1
ATOM 8584 C CA . ILE B 1 486 ? 13.641 25.047 36.5 1 81.81 486 ILE B CA 1
ATOM 8585 C C . ILE B 1 486 ? 12.625 25.688 35.562 1 81.81 486 ILE B C 1
ATOM 8587 O O . ILE B 1 486 ? 11.977 26.672 35.906 1 81.81 486 ILE B O 1
ATOM 8591 N N . SER B 1 487 ? 12.539 25.234 34.406 1 80.38 487 SER B N 1
ATOM 8592 C CA . SER B 1 487 ? 11.531 25.672 33.438 1 80.38 487 SER B CA 1
ATOM 8593 C C . SER B 1 487 ? 10.203 24.969 33.688 1 80.38 487 SER B C 1
ATOM 8595 O O . SER B 1 487 ? 10.07 23.766 33.406 1 80.38 487 SER B O 1
ATOM 8597 N N . PRO B 1 488 ? 9.219 25.688 34.125 1 86.94 488 PRO B N 1
ATOM 8598 C CA . PRO B 1 488 ? 7.934 25.031 34.344 1 86.94 488 PRO B CA 1
ATOM 8599 C C . PRO B 1 488 ? 7.289 24.562 33.031 1 86.94 488 PRO B C 1
ATOM 8601 O O . PRO B 1 488 ? 6.613 23.531 33 1 86.94 488 PRO B O 1
ATOM 8604 N N . THR B 1 489 ? 7.617 25.281 32 1 79.06 489 THR B N 1
ATOM 8605 C CA . THR B 1 489 ? 7 24.969 30.719 1 79.06 489 THR B CA 1
ATOM 8606 C C . THR B 1 489 ? 7.379 23.562 30.266 1 79.06 489 THR B C 1
ATOM 8608 O O . THR B 1 489 ? 6.531 22.812 29.766 1 79.06 489 THR B O 1
ATOM 8611 N N . GLN B 1 490 ? 8.539 23.219 30.375 1 77.94 490 GLN B N 1
ATOM 8612 C CA . GLN B 1 490 ? 9 21.891 29.984 1 77.94 490 GLN B CA 1
ATOM 8613 C C . GLN B 1 490 ? 8.266 20.812 30.781 1 77.94 490 GLN B C 1
ATOM 8615 O O . GLN B 1 490 ? 7.867 19.781 30.234 1 77.94 490 GLN B O 1
ATOM 8620 N N . ILE B 1 491 ? 8.133 21.047 32.031 1 86.88 491 ILE B N 1
ATOM 8621 C CA . ILE B 1 491 ? 7.457 20.094 32.906 1 86.88 491 ILE B CA 1
ATOM 8622 C C . ILE B 1 491 ? 5.973 20.016 32.562 1 86.88 491 ILE B C 1
ATOM 8624 O O . ILE B 1 491 ? 5.402 18.922 32.469 1 86.88 491 ILE B O 1
ATOM 8628 N N . GLU B 1 492 ? 5.457 21.156 32.25 1 89.44 492 GLU B N 1
ATOM 8629 C CA . GLU B 1 492 ? 4.043 21.234 31.906 1 89.44 492 GLU B CA 1
ATOM 8630 C C . GLU B 1 492 ? 3.758 20.516 30.594 1 89.44 492 GLU B C 1
ATOM 8632 O O . GLU B 1 492 ? 2.742 19.828 30.469 1 89.44 492 GLU B O 1
ATOM 8637 N N . ASN B 1 493 ? 4.668 20.672 29.734 1 82.31 493 ASN B N 1
ATOM 8638 C CA . ASN B 1 493 ? 4.531 19.953 28.469 1 82.31 493 ASN B CA 1
ATOM 8639 C C . ASN B 1 493 ? 4.578 18.438 28.656 1 82.31 493 ASN B C 1
ATOM 8641 O O . ASN B 1 493 ? 3.816 17.703 28.031 1 82.31 493 ASN B O 1
ATOM 8645 N N . GLU B 1 494 ? 5.473 17.953 29.453 1 83.5 494 GLU B N 1
ATOM 8646 C CA . GLU B 1 494 ? 5.578 16.531 29.734 1 83.5 494 GLU B CA 1
ATOM 8647 C C . GLU B 1 494 ? 4.289 15.984 30.344 1 83.5 494 GLU B C 1
ATOM 8649 O O . GLU B 1 494 ? 3.887 14.852 30.047 1 83.5 494 GLU B O 1
ATOM 8654 N N . ILE B 1 495 ? 3.639 16.781 31.156 1 89.06 495 ILE B N 1
ATOM 8655 C CA . ILE B 1 495 ? 2.41 16.406 31.844 1 89.06 495 ILE B CA 1
ATOM 8656 C C . ILE B 1 495 ? 1.254 16.359 30.844 1 89.06 495 ILE B C 1
ATOM 8658 O O . ILE B 1 495 ? 0.409 15.461 30.906 1 89.06 495 ILE B O 1
ATOM 8662 N N . ARG B 1 496 ? 1.321 17.188 29.844 1 86.56 496 ARG B N 1
ATOM 8663 C CA . ARG B 1 496 ? 0.218 17.359 28.906 1 86.56 496 ARG B CA 1
ATOM 8664 C C . ARG B 1 496 ? 0.276 16.297 27.797 1 86.56 496 ARG B C 1
ATOM 8666 O O . ARG B 1 496 ? -0.602 16.25 26.938 1 86.56 496 ARG B O 1
ATOM 8673 N N . HIS B 1 497 ? 1.252 15.461 27.906 1 81.12 497 HIS B N 1
ATOM 8674 C CA . HIS B 1 497 ? 1.265 14.312 27 1 81.12 497 HIS B CA 1
ATOM 8675 C C . HIS B 1 497 ? 0.086 13.383 27.281 1 81.12 497 HIS B C 1
ATOM 8677 O O . HIS B 1 497 ? -0.33 12.625 26.406 1 81.12 497 HIS B O 1
ATOM 8683 N N . SER B 1 498 ? -0.483 13.469 28.438 1 82.69 498 SER B N 1
ATOM 8684 C CA . SER B 1 498 ? -1.636 12.656 28.828 1 82.69 498 SER B CA 1
ATOM 8685 C C . SER B 1 498 ? -2.914 13.172 28.172 1 82.69 498 SER B C 1
ATOM 8687 O O . SER B 1 498 ? -3.205 14.367 28.219 1 82.69 498 SER B O 1
ATOM 8689 N N . PRO B 1 499 ? -3.668 12.25 27.562 1 80.06 499 PRO B N 1
ATOM 8690 C CA . PRO B 1 499 ? -4.934 12.688 26.969 1 80.06 499 PRO B CA 1
ATOM 8691 C C . PRO B 1 499 ? -5.938 13.18 28 1 80.06 499 PRO B C 1
ATOM 8693 O O . PRO B 1 499 ? -6.93 13.82 27.641 1 80.06 499 PRO B O 1
ATOM 8696 N N . PHE B 1 500 ? -5.664 12.984 29.234 1 85.88 500 PHE B N 1
ATOM 8697 C CA . PHE B 1 500 ? -6.609 13.336 30.297 1 85.88 500 PHE B CA 1
ATOM 8698 C C . PHE B 1 500 ? -6.305 14.711 30.859 1 85.88 500 PHE B C 1
ATOM 8700 O O . PHE B 1 500 ? -7.07 15.242 31.672 1 85.88 500 PHE B O 1
ATOM 8707 N N . ILE B 1 501 ? -5.195 15.297 30.422 1 89.88 501 ILE B N 1
ATOM 8708 C CA . ILE B 1 501 ? -4.777 16.578 30.969 1 89.88 501 ILE B CA 1
ATOM 8709 C C . ILE B 1 501 ? -4.738 17.625 29.844 1 89.88 501 ILE B C 1
ATOM 8711 O O . ILE B 1 501 ? -3.994 17.469 28.875 1 89.88 501 ILE B O 1
ATOM 8715 N N . SER B 1 502 ? -5.535 18.625 29.984 1 86.75 502 SER B N 1
ATOM 8716 C CA . SER B 1 502 ? -5.609 19.656 28.953 1 86.75 502 SER B CA 1
ATOM 8717 C C . SER B 1 502 ? -4.586 20.75 29.203 1 86.75 502 SER B C 1
ATOM 8719 O O . SER B 1 502 ? -4.078 21.359 28.25 1 86.75 502 SER B O 1
ATOM 8721 N N . GLU B 1 503 ? -4.379 21.125 30.516 1 88.81 503 GLU B N 1
ATOM 8722 C CA . GLU B 1 503 ? -3.418 22.156 30.891 1 88.81 503 GLU B CA 1
ATOM 8723 C C . GLU B 1 503 ? -2.803 21.859 32.25 1 88.81 503 GLU B C 1
ATOM 8725 O O . GLU B 1 503 ? -3.387 21.125 33.062 1 88.81 503 GLU B O 1
ATOM 8730 N N . ALA B 1 504 ? -1.572 22.297 32.562 1 91.38 504 ALA B N 1
ATOM 8731 C CA . ALA B 1 504 ? -0.872 22.188 33.844 1 91.38 504 ALA B CA 1
ATOM 8732 C C . ALA B 1 504 ? -0.138 23.469 34.188 1 91.38 504 ALA B C 1
ATOM 8734 O O . ALA B 1 504 ? 0.414 24.141 33.281 1 91.38 504 ALA B O 1
ATOM 8735 N N . ALA B 1 505 ? -0.242 23.859 35.406 1 92.12 505 ALA B N 1
ATOM 8736 C CA . ALA B 1 505 ? 0.548 24.969 35.938 1 92.12 505 ALA B CA 1
ATOM 8737 C C . ALA B 1 505 ? 1.477 24.516 37.031 1 92.12 505 ALA B C 1
ATOM 8739 O O . ALA B 1 505 ? 1.019 24.172 38.125 1 92.12 505 ALA B O 1
ATOM 8740 N N . VAL B 1 506 ? 2.74 24.516 36.781 1 92.38 506 VAL B N 1
ATOM 8741 C CA . VAL B 1 506 ? 3.732 24.078 37.75 1 92.38 506 VAL B CA 1
ATOM 8742 C C . VAL B 1 506 ? 4.082 25.219 38.719 1 92.38 506 VAL B C 1
ATOM 8744 O O . VAL B 1 506 ? 4.285 26.359 38.25 1 92.38 506 VAL B O 1
ATOM 8747 N N . ILE B 1 507 ? 4.078 24.891 39.938 1 91.25 507 ILE B N 1
ATOM 8748 C CA . ILE B 1 507 ? 4.348 25.859 41 1 91.25 507 ILE B CA 1
ATOM 8749 C C . ILE B 1 507 ? 5.559 25.422 41.812 1 91.25 507 ILE B C 1
ATOM 8751 O O . ILE B 1 507 ? 5.68 24.25 42.156 1 91.25 507 ILE B O 1
ATOM 8755 N N . GLY B 1 508 ? 6.543 26.438 42.031 1 87.88 508 GLY B N 1
ATOM 8756 C CA . GLY B 1 508 ? 7.68 26.031 42.844 1 87.88 508 GLY B CA 1
ATOM 8757 C C . GLY B 1 508 ? 8.602 27.188 43.188 1 87.88 508 GLY B C 1
ATOM 8758 O O . GLY B 1 508 ? 9.672 26.969 43.75 1 87.88 508 GLY B O 1
ATOM 8759 N N . GLU B 1 509 ? 8.219 28.375 42.781 1 85.06 509 GLU B N 1
ATOM 8760 C CA . GLU B 1 509 ? 9.062 29.531 43.062 1 85.06 509 GLU B CA 1
ATOM 8761 C C . GLU B 1 509 ? 9.336 29.672 44.531 1 85.06 509 GLU B C 1
ATOM 8763 O O . GLU B 1 509 ? 8.398 29.812 45.344 1 85.06 509 GLU B O 1
ATOM 8768 N N . GLY B 1 510 ? 10.531 29.641 44.938 1 80.69 510 GLY B N 1
ATOM 8769 C CA . GLY B 1 510 ? 10.914 29.812 46.312 1 80.69 510 GLY B CA 1
ATOM 8770 C C . GLY B 1 510 ? 10.523 28.641 47.188 1 80.69 510 GLY B C 1
ATOM 8771 O O . GLY B 1 510 ? 10.523 28.734 48.406 1 80.69 510 GLY B O 1
ATOM 8772 N N . LYS B 1 511 ? 10.047 27.594 46.531 1 84.81 511 LYS B N 1
ATOM 8773 C CA . LYS B 1 511 ? 9.617 26.406 47.281 1 84.81 511 LYS B CA 1
ATOM 8774 C C . LYS B 1 511 ? 10.641 25.281 47.188 1 84.81 511 LYS B C 1
ATOM 8776 O O . LYS B 1 511 ? 11.508 25.312 46.312 1 84.81 511 LYS B O 1
ATOM 8781 N N . LYS B 1 512 ? 10.461 24.328 48.094 1 80.94 512 LYS B N 1
ATOM 8782 C CA . LYS B 1 512 ? 11.43 23.234 48.188 1 80.94 512 LYS B CA 1
ATOM 8783 C C . LYS B 1 512 ? 11.211 22.234 47.062 1 80.94 512 LYS B C 1
ATOM 8785 O O . LYS B 1 512 ? 12.141 21.516 46.656 1 80.94 512 LYS B O 1
ATOM 8790 N N . TYR B 1 513 ? 10.039 22.141 46.656 1 87.94 513 TYR B N 1
ATOM 8791 C CA . TYR B 1 513 ? 9.711 21.188 45.625 1 87.94 513 TYR B CA 1
ATOM 8792 C C . TYR B 1 513 ? 8.625 21.734 44.688 1 87.94 513 TYR B C 1
ATOM 8794 O O . TYR B 1 513 ? 7.98 22.734 45.031 1 87.94 513 TYR B O 1
ATOM 8802 N N . LEU B 1 514 ? 8.492 21.125 43.531 1 92.38 514 LEU B N 1
ATOM 8803 C CA . LEU B 1 514 ? 7.516 21.562 42.531 1 92.38 514 LEU B CA 1
ATOM 8804 C C . LEU B 1 514 ? 6.164 20.891 42.75 1 92.38 514 LEU B C 1
ATOM 8806 O O . LEU B 1 514 ? 6.105 19.719 43.094 1 92.38 514 LEU B O 1
ATOM 8810 N N . THR B 1 515 ? 5.129 21.609 42.625 1 93.62 515 THR B N 1
ATOM 8811 C CA . THR B 1 515 ? 3.756 21.109 42.594 1 93.62 515 THR B CA 1
ATOM 8812 C C . THR B 1 515 ? 3.035 21.578 41.344 1 93.62 515 THR B C 1
ATOM 8814 O O . THR B 1 515 ? 3.613 22.281 40.531 1 93.62 515 THR B O 1
ATOM 8817 N N . ALA B 1 516 ? 1.838 21.047 41.125 1 94.5 516 ALA B N 1
ATOM 8818 C CA . ALA B 1 516 ? 1.163 21.438 39.875 1 94.5 516 ALA B CA 1
ATOM 8819 C C . ALA B 1 516 ? -0.342 21.562 40.094 1 94.5 516 ALA B C 1
ATOM 8821 O O . ALA B 1 516 ? -0.932 20.812 40.875 1 94.5 516 ALA B O 1
ATOM 8822 N N . LEU B 1 517 ? -0.937 22.531 39.5 1 94.56 517 LEU B N 1
ATOM 8823 C CA . LEU B 1 517 ? -2.377 22.594 39.281 1 94.56 517 LEU B CA 1
ATOM 8824 C C . LEU B 1 517 ? -2.748 21.984 37.938 1 94.56 517 LEU B C 1
ATOM 8826 O O . LEU B 1 517 ? -2.146 22.312 36.906 1 94.56 517 LEU B O 1
ATOM 8830 N N . ILE B 1 518 ? -3.721 21.094 37.938 1 94.25 518 ILE B N 1
ATOM 8831 C CA . ILE B 1 518 ? -4.02 20.312 36.75 1 94.25 518 ILE B CA 1
ATOM 8832 C C . ILE B 1 518 ? -5.422 20.641 36.25 1 94.25 518 ILE B C 1
ATOM 8834 O O . ILE B 1 518 ? -6.387 20.625 37 1 94.25 518 ILE B O 1
ATOM 8838 N N . GLU B 1 519 ? -5.484 21.031 34.938 1 92.69 519 GLU B N 1
ATOM 8839 C CA . GLU B 1 519 ? -6.766 21.062 34.25 1 92.69 519 GLU B CA 1
ATOM 8840 C C . GLU B 1 519 ? -7.016 19.75 33.5 1 92.69 519 GLU B C 1
ATOM 8842 O O . GLU B 1 519 ? -6.266 19.391 32.594 1 92.69 519 GLU B O 1
ATOM 8847 N N . VAL B 1 520 ? -8.078 19.031 33.875 1 90.19 520 VAL B N 1
ATOM 8848 C CA . VAL B 1 520 ? -8.367 17.75 33.219 1 90.19 520 VAL B CA 1
ATOM 8849 C C . VAL B 1 520 ? -9.148 18 31.922 1 90.19 520 VAL B C 1
ATOM 8851 O O . VAL B 1 520 ? -9.898 18.969 31.812 1 90.19 520 VAL B O 1
ATOM 8854 N N . ASN B 1 521 ? -8.844 17.25 30.922 1 85 521 ASN B N 1
ATOM 8855 C CA . ASN B 1 521 ? -9.641 17.25 29.703 1 85 521 ASN B CA 1
ATOM 8856 C C . ASN B 1 521 ? -11.07 16.781 29.969 1 85 521 ASN B C 1
ATOM 8858 O O . ASN B 1 521 ? -11.297 15.602 30.219 1 85 521 ASN B O 1
ATOM 8862 N N . ALA B 1 522 ? -11.93 17.672 29.797 1 80.5 522 ALA B N 1
ATOM 8863 C CA . ALA B 1 522 ? -13.312 17.391 30.203 1 80.5 522 ALA B CA 1
ATOM 8864 C C . ALA B 1 522 ? -13.898 16.234 29.391 1 80.5 522 ALA B C 1
ATOM 8866 O O . ALA B 1 522 ? -14.484 15.312 29.969 1 80.5 522 ALA B O 1
ATOM 8867 N N . ILE B 1 523 ? -13.648 16.234 28.203 1 73.06 523 ILE B N 1
ATOM 8868 C CA . ILE B 1 523 ? -14.273 15.25 27.312 1 73.06 523 ILE B CA 1
ATOM 8869 C C . ILE B 1 523 ? -13.703 13.859 27.594 1 73.06 523 ILE B C 1
ATOM 8871 O O . ILE B 1 523 ? -14.445 12.93 27.906 1 73.06 523 ILE B O 1
ATOM 8875 N N . ALA B 1 524 ? -12.406 13.742 27.578 1 76.56 524 ALA B N 1
ATOM 8876 C CA . ALA B 1 524 ? -11.758 12.445 27.766 1 76.56 524 ALA B CA 1
ATOM 8877 C C . ALA B 1 524 ? -12.008 11.906 29.172 1 76.56 524 ALA B C 1
ATOM 8879 O O . ALA B 1 524 ? -12.273 10.719 29.344 1 76.56 524 ALA B O 1
ATOM 8880 N N . THR B 1 525 ? -12.016 12.797 30.141 1 80 525 THR B N 1
ATOM 8881 C CA . THR B 1 525 ? -12.109 12.367 31.531 1 80 525 THR B CA 1
ATOM 8882 C C . THR B 1 525 ? -13.547 12.031 31.891 1 80 525 THR B C 1
ATOM 8884 O O . THR B 1 525 ? -13.805 11.078 32.625 1 80 525 THR B O 1
ATOM 8887 N N . MET B 1 526 ? -14.43 12.781 31.328 1 78.19 526 MET B N 1
ATOM 8888 C CA . MET B 1 526 ? -15.828 12.469 31.578 1 78.19 526 MET B CA 1
ATOM 8889 C C . MET B 1 526 ? -16.203 11.117 31 1 78.19 526 MET B C 1
ATOM 8891 O O . MET B 1 526 ? -16.891 10.32 31.641 1 78.19 526 MET B O 1
ATOM 8895 N N . GLU B 1 527 ? -15.758 10.945 29.797 1 74.31 527 GLU B N 1
ATOM 8896 C CA . GLU B 1 527 ? -16.031 9.664 29.141 1 74.31 527 GLU B CA 1
ATOM 8897 C C . GLU B 1 527 ? -15.43 8.5 29.922 1 74.31 527 GLU B C 1
ATOM 8899 O O . GLU B 1 527 ? -16.062 7.461 30.078 1 74.31 527 GLU B O 1
ATOM 8904 N N . TRP B 1 528 ? -14.234 8.688 30.312 1 76.38 528 TRP B N 1
ATOM 8905 C CA . TRP B 1 528 ? -13.523 7.676 31.094 1 76.38 528 TRP B CA 1
ATOM 8906 C C . TRP B 1 528 ? -14.203 7.434 32.438 1 76.38 528 TRP B C 1
ATOM 8908 O O . TRP B 1 528 ? -14.328 6.293 32.875 1 76.38 528 TRP B O 1
ATOM 8918 N N . ALA B 1 529 ? -14.719 8.531 33.094 1 74.75 529 ALA B N 1
ATOM 8919 C CA . ALA B 1 529 ? -15.219 8.477 34.469 1 74.75 529 ALA B CA 1
ATOM 8920 C C . ALA B 1 529 ? -16.688 8.055 34.5 1 74.75 529 ALA B C 1
ATOM 8922 O O . ALA B 1 529 ? -17.172 7.566 35.531 1 74.75 529 ALA B O 1
ATOM 8923 N N . ARG B 1 530 ? -17.312 8.266 33.438 1 68.69 530 ARG B N 1
ATOM 8924 C CA . ARG B 1 530 ? -18.75 8.031 33.406 1 68.69 530 ARG B CA 1
ATOM 8925 C C . ARG B 1 530 ? -19.094 6.609 33.844 1 68.69 530 ARG B C 1
ATOM 8927 O O . ARG B 1 530 ? -20.047 6.383 34.562 1 68.69 530 ARG B O 1
ATOM 8934 N N . SER B 1 531 ? -18.359 5.715 33.375 1 69.5 531 SER B N 1
ATOM 8935 C CA . SER B 1 531 ? -18.703 4.332 33.688 1 69.5 531 SER B CA 1
ATOM 8936 C C . SER B 1 531 ? -18.094 3.904 35.031 1 69.5 531 SER B C 1
ATOM 8938 O O . SER B 1 531 ? -18.453 2.852 35.562 1 69.5 531 SER B O 1
ATOM 8940 N N . ARG B 1 532 ? -17.312 4.707 35.562 1 74.31 532 ARG B N 1
ATOM 8941 C CA . ARG B 1 532 ? -16.531 4.281 36.719 1 74.31 532 ARG B CA 1
ATOM 8942 C C . ARG B 1 532 ? -17 4.988 38 1 74.31 532 ARG B C 1
ATOM 8944 O O . ARG B 1 532 ? -16.875 4.449 39.094 1 74.31 532 ARG B O 1
ATOM 8951 N N . ASP B 1 533 ? -17.438 6.258 37.969 1 72.25 533 ASP B N 1
ATOM 8952 C CA . ASP B 1 533 ? -17.953 7.066 39.094 1 72.25 533 ASP B CA 1
ATOM 8953 C C . ASP B 1 533 ? -19.219 7.812 38.688 1 72.25 533 ASP B C 1
ATOM 8955 O O . ASP B 1 533 ? -19.156 8.852 38.031 1 72.25 533 ASP B O 1
ATOM 8959 N N . LEU B 1 534 ? -20.359 7.242 39.062 1 69.12 534 LEU B N 1
ATOM 8960 C CA . LEU B 1 534 ? -21.656 7.742 38.625 1 69.12 534 LEU B CA 1
ATOM 8961 C C . LEU B 1 534 ? -21.922 9.125 39.219 1 69.12 534 LEU B C 1
ATOM 8963 O O . LEU B 1 534 ? -22.828 9.828 38.781 1 69.12 534 LEU B O 1
ATOM 8967 N N . ARG B 1 535 ? -21.172 9.461 40.188 1 72.69 535 ARG B N 1
ATOM 8968 C CA . ARG B 1 535 ? -21.422 10.734 40.875 1 72.69 535 ARG B CA 1
ATOM 8969 C C . ARG B 1 535 ? -20.891 11.906 40.031 1 72.69 535 ARG B C 1
ATOM 8971 O O . ARG B 1 535 ? -21.172 13.062 40.344 1 72.69 535 ARG B O 1
ATOM 8978 N N . ILE B 1 536 ? -20.203 11.656 38.938 1 77.94 536 ILE B N 1
ATOM 8979 C CA . ILE B 1 536 ? -19.578 12.672 38.094 1 77.94 536 ILE B CA 1
ATOM 8980 C C . ILE B 1 536 ? -20.578 13.156 37.062 1 77.94 536 ILE B C 1
ATOM 8982 O O . ILE B 1 536 ? -21.031 12.383 36.219 1 77.94 536 ILE B O 1
ATOM 8986 N N . ALA B 1 537 ? -21.031 14.453 37.281 1 75.69 537 ALA B N 1
ATOM 8987 C CA . ALA B 1 537 ? -22.031 15.016 36.375 1 75.69 537 ALA B CA 1
ATOM 8988 C C . ALA B 1 537 ? -21.469 16.219 35.625 1 75.69 537 ALA B C 1
ATOM 8990 O O . ALA B 1 537 ? -21.922 16.531 34.531 1 75.69 537 ALA B O 1
ATOM 8991 N N . GLN B 1 538 ? -20.641 16.922 36.312 1 80.81 538 GLN B N 1
ATOM 8992 C CA . GLN B 1 538 ? -20.078 18.141 35.719 1 80.81 538 GLN B CA 1
ATOM 8993 C C . GLN B 1 538 ? -18.562 18.219 35.969 1 80.81 538 GLN B C 1
ATOM 8995 O O . GLN B 1 538 ? -18.016 17.422 36.75 1 80.81 538 GLN B O 1
ATOM 9000 N N . TYR B 1 539 ? -17.906 19.219 35.406 1 82.5 539 TYR B N 1
ATOM 9001 C CA . TYR B 1 539 ? -16.453 19.344 35.438 1 82.5 539 TYR B CA 1
ATOM 9002 C C . TYR B 1 539 ? -15.969 19.438 36.875 1 82.5 539 TYR B C 1
ATOM 9004 O O . TYR B 1 539 ? -14.961 18.828 37.25 1 82.5 539 TYR B O 1
ATOM 9012 N N . SER B 1 540 ? -16.688 20.188 37.656 1 83.38 540 SER B N 1
ATOM 9013 C CA . SER B 1 540 ? -16.234 20.438 39.031 1 83.38 540 SER B CA 1
ATOM 9014 C C . SER B 1 540 ? -16.188 19.156 39.844 1 83.38 540 SER B C 1
ATOM 9016 O O . SER B 1 540 ? -15.406 19.047 40.781 1 83.38 540 SER B O 1
ATOM 9018 N N . ASP B 1 541 ? -17 18.172 39.375 1 83.88 541 ASP B N 1
ATOM 9019 C CA . ASP B 1 541 ? -17.031 16.891 40.094 1 83.88 541 ASP B CA 1
ATOM 9020 C C . ASP B 1 541 ? -15.758 16.094 39.844 1 83.88 541 ASP B C 1
ATOM 9022 O O . ASP B 1 541 ? -15.406 15.227 40.656 1 83.88 541 ASP B O 1
ATOM 9026 N N . LEU B 1 542 ? -15.117 16.422 38.812 1 85.75 542 LEU B N 1
ATOM 9027 C CA . LEU B 1 542 ? -13.922 15.68 38.438 1 85.75 542 LEU B CA 1
ATOM 9028 C C . LEU B 1 542 ? -12.797 15.938 39.438 1 85.75 542 LEU B C 1
ATOM 9030 O O . LEU B 1 542 ? -12.07 15.016 39.812 1 85.75 542 LEU B O 1
ATOM 9034 N N . ALA B 1 543 ? -12.727 17.156 39.906 1 83.62 543 ALA B N 1
ATOM 9035 C CA . ALA B 1 543 ? -11.664 17.562 40.812 1 83.62 543 ALA B CA 1
ATOM 9036 C C . ALA B 1 543 ? -11.828 16.891 42.188 1 83.62 543 ALA B C 1
ATOM 9038 O O . ALA B 1 543 ? -10.844 16.672 42.906 1 83.62 543 ALA B O 1
ATOM 9039 N N . ASN B 1 544 ? -13.062 16.5 42.469 1 81.19 544 ASN B N 1
ATOM 9040 C CA . ASN B 1 544 ? -13.336 15.945 43.781 1 81.19 544 ASN B CA 1
ATOM 9041 C C . ASN B 1 544 ? -13.484 14.43 43.75 1 81.19 544 ASN B C 1
ATOM 9043 O O . ASN B 1 544 ? -13.703 13.789 44.781 1 81.19 544 ASN B O 1
ATOM 9047 N N . SER B 1 545 ? -13.383 13.891 42.594 1 86.5 545 SER B N 1
ATOM 9048 C CA . SER B 1 545 ? -13.523 12.453 42.469 1 86.5 545 SER B CA 1
ATOM 9049 C C . SER B 1 545 ? -12.211 11.734 42.75 1 86.5 545 SER B C 1
ATOM 9051 O O . SER B 1 545 ? -11.195 11.992 42.094 1 86.5 545 SER B O 1
ATOM 9053 N N . GLU B 1 546 ? -12.242 10.828 43.625 1 85.31 546 GLU B N 1
ATOM 9054 C CA . GLU B 1 546 ? -11.039 10.094 44.031 1 85.31 546 GLU B CA 1
ATOM 9055 C C . GLU B 1 546 ? -10.492 9.258 42.875 1 85.31 546 GLU B C 1
ATOM 9057 O O . GLU B 1 546 ? -9.273 9.141 42.688 1 85.31 546 GLU B O 1
ATOM 9062 N N . ILE B 1 547 ? -11.406 8.781 42.156 1 87.38 547 ILE B N 1
ATOM 9063 C CA . ILE B 1 547 ? -10.961 7.922 41.062 1 87.38 547 ILE B CA 1
ATOM 9064 C C . ILE B 1 547 ? -10.266 8.766 40 1 87.38 547 ILE B C 1
ATOM 9066 O O . ILE B 1 547 ? -9.289 8.32 39.375 1 87.38 547 ILE B O 1
ATOM 9070 N N . VAL B 1 548 ? -10.797 9.914 39.75 1 89.88 548 VAL B N 1
ATOM 9071 C CA . VAL B 1 548 ? -10.18 10.805 38.781 1 89.88 548 VAL B CA 1
ATOM 9072 C C . VAL B 1 548 ? -8.82 11.273 39.281 1 89.88 548 VAL B C 1
ATOM 9074 O O . VAL B 1 548 ? -7.84 11.305 38.531 1 89.88 548 VAL B O 1
ATOM 9077 N N . VAL B 1 549 ? -8.766 11.516 40.562 1 90.38 549 VAL B N 1
ATOM 9078 C CA . VAL B 1 549 ? -7.52 11.977 41.156 1 90.38 549 VAL B CA 1
ATOM 9079 C C . VAL B 1 549 ? -6.453 10.891 41.062 1 90.38 549 VAL B C 1
ATOM 9081 O O . VAL B 1 549 ? -5.301 11.172 40.719 1 90.38 549 VAL B O 1
ATOM 9084 N N . ARG B 1 550 ? -6.824 9.75 41.25 1 89 550 ARG B N 1
ATOM 9085 C CA . ARG B 1 550 ? -5.887 8.633 41.156 1 89 550 ARG B CA 1
ATOM 9086 C C . ARG B 1 550 ? -5.402 8.43 39.75 1 89 550 ARG B C 1
ATOM 9088 O O . ARG B 1 550 ? -4.23 8.125 39.5 1 89 550 ARG B O 1
ATOM 9095 N N . MET B 1 551 ? -6.398 8.523 38.875 1 90.31 551 MET B N 1
ATOM 9096 C CA . MET B 1 551 ? -6.035 8.398 37.469 1 90.31 551 MET B CA 1
ATOM 9097 C C . MET B 1 551 ? -5.031 9.477 37.062 1 90.31 551 MET B C 1
ATOM 9099 O O . MET B 1 551 ? -4.031 9.18 36.406 1 90.31 551 MET B O 1
ATOM 9103 N N . ILE B 1 552 ? -5.277 10.68 37.469 1 93.06 552 ILE B N 1
ATOM 9104 C CA . ILE B 1 552 ? -4.395 11.797 37.156 1 93.06 552 ILE B CA 1
ATOM 9105 C C . ILE B 1 552 ? -3.049 11.609 37.844 1 93.06 552 ILE B C 1
ATOM 9107 O O . ILE B 1 552 ? -2.002 11.953 37.312 1 93.06 552 ILE B O 1
ATOM 9111 N N . GLU B 1 553 ? -3.113 11.07 39.031 1 91.81 553 GLU B N 1
ATOM 9112 C CA . GLU B 1 553 ? -1.884 10.758 39.75 1 91.81 553 GLU B CA 1
ATOM 9113 C C . GLU B 1 553 ? -1.009 9.797 38.938 1 91.81 553 GLU B C 1
ATOM 9115 O O . GLU B 1 553 ? 0.211 9.961 38.875 1 91.81 553 GLU B O 1
ATOM 9120 N N . GLY B 1 554 ? -1.651 8.852 38.469 1 90.94 554 GLY B N 1
ATOM 9121 C CA . GLY B 1 554 ? -0.933 7.93 37.625 1 90.94 554 GLY B CA 1
ATOM 9122 C C . GLY B 1 554 ? -0.314 8.609 36.406 1 90.94 554 GLY B C 1
ATOM 9123 O O . GLY B 1 554 ? 0.832 8.328 36.062 1 90.94 554 GLY B O 1
ATOM 9124 N N . GLU B 1 555 ? -1.072 9.5 35.781 1 91.31 555 GLU B N 1
ATOM 9125 C CA . GLU B 1 555 ? -0.582 10.227 34.625 1 91.31 555 GLU B CA 1
ATOM 9126 C C . GLU B 1 555 ? 0.604 11.117 34.969 1 91.31 555 GLU B C 1
ATOM 9128 O O . GLU B 1 555 ? 1.565 11.219 34.219 1 91.31 555 GLU B O 1
ATOM 9133 N N . ILE B 1 556 ? 0.542 11.727 36.125 1 92.88 556 ILE B N 1
ATOM 9134 C CA . ILE B 1 556 ? 1.636 12.562 36.594 1 92.88 556 ILE B CA 1
ATOM 9135 C C . ILE B 1 556 ? 2.854 11.695 36.906 1 92.88 556 ILE B C 1
ATOM 9137 O O . ILE B 1 556 ? 3.99 12.094 36.656 1 92.88 556 ILE B O 1
ATOM 9141 N N . GLY B 1 557 ? 2.59 10.562 37.438 1 91.75 557 GLY B N 1
ATOM 9142 C CA . GLY B 1 557 ? 3.668 9.609 37.688 1 91.75 557 GLY B CA 1
ATOM 9143 C C . GLY B 1 557 ? 4.43 9.25 36.406 1 91.75 557 GLY B C 1
ATOM 9144 O O . GLY B 1 557 ? 5.66 9.188 36.438 1 91.75 557 GLY B O 1
ATOM 9145 N N . LYS B 1 558 ? 3.709 9.016 35.438 1 90.56 558 LYS B N 1
ATOM 9146 C CA . LYS B 1 558 ? 4.324 8.711 34.156 1 90.56 558 LYS B CA 1
ATOM 9147 C C . LYS B 1 558 ? 5.199 9.867 33.688 1 90.56 558 LYS B C 1
ATOM 9149 O O . LYS B 1 558 ? 6.301 9.656 33.156 1 90.56 558 LYS B O 1
ATOM 9154 N N . ALA B 1 559 ? 4.68 11.047 33.812 1 89.25 559 ALA B N 1
ATOM 9155 C CA . ALA B 1 559 ? 5.449 12.227 33.438 1 89.25 559 ALA B CA 1
ATOM 9156 C C . ALA B 1 559 ? 6.699 12.367 34.281 1 89.25 559 ALA B C 1
ATOM 9158 O O . ALA B 1 559 ? 7.789 12.633 33.781 1 89.25 559 ALA B O 1
ATOM 9159 N N . ASN B 1 560 ? 6.535 12.125 35.594 1 91.31 560 ASN B N 1
ATOM 9160 C CA . ASN B 1 560 ? 7.637 12.234 36.531 1 91.31 560 ASN B CA 1
ATOM 9161 C C . ASN B 1 560 ? 8.766 11.266 36.188 1 91.31 560 ASN B C 1
ATOM 9163 O O . ASN B 1 560 ? 9.945 11.586 36.375 1 91.31 560 ASN B O 1
ATOM 9167 N N . SER B 1 561 ? 8.398 10.18 35.688 1 87.88 561 SER B N 1
ATOM 9168 C CA . SER B 1 561 ? 9.391 9.164 35.375 1 87.88 561 SER B CA 1
ATOM 9169 C C . SER B 1 561 ? 10.328 9.633 34.281 1 87.88 561 SER B C 1
ATOM 9171 O O . SER B 1 561 ? 11.43 9.102 34.125 1 87.88 561 SER B O 1
ATOM 9173 N N . LYS B 1 562 ? 9.984 10.641 33.562 1 83.31 562 LYS B N 1
ATOM 9174 C CA . LYS B 1 562 ? 10.766 11.148 32.438 1 83.31 562 LYS B CA 1
ATOM 9175 C C . LYS B 1 562 ? 11.492 12.438 32.844 1 83.31 562 LYS B C 1
ATOM 9177 O O . LYS B 1 562 ? 12.148 13.062 32 1 83.31 562 LYS B O 1
ATOM 9182 N N . LEU B 1 563 ? 11.289 12.883 34.031 1 85.69 563 LEU B N 1
ATOM 9183 C CA . LEU B 1 563 ? 11.836 14.156 34.5 1 85.69 563 LEU B CA 1
ATOM 9184 C C . LEU B 1 563 ? 12.938 13.93 35.531 1 85.69 563 LEU B C 1
ATOM 9186 O O . LEU B 1 563 ? 12.938 12.922 36.25 1 85.69 563 LEU B O 1
ATOM 9190 N N . ALA B 1 564 ? 13.883 14.852 35.531 1 80.75 564 ALA B N 1
ATOM 9191 C CA . ALA B 1 564 ? 14.891 14.828 36.594 1 80.75 564 ALA B CA 1
ATOM 9192 C C . ALA B 1 564 ? 14.25 14.984 37.969 1 80.75 564 ALA B C 1
ATOM 9194 O O . ALA B 1 564 ? 13.141 15.523 38.094 1 80.75 564 ALA B O 1
ATOM 9195 N N . ARG B 1 565 ? 14.883 14.453 38.969 1 83.88 565 ARG B N 1
ATOM 9196 C CA . ARG B 1 565 ? 14.367 14.43 40.344 1 83.88 565 ARG B CA 1
ATOM 9197 C C . ARG B 1 565 ? 13.883 15.805 40.75 1 83.88 565 ARG B C 1
ATOM 9199 O O . ARG B 1 565 ? 12.797 15.938 41.344 1 83.88 565 ARG B O 1
ATOM 9206 N N . ALA B 1 566 ? 14.664 16.875 40.469 1 80.69 566 ALA B N 1
ATOM 9207 C CA . ALA B 1 566 ? 14.336 18.234 40.906 1 80.69 566 ALA B CA 1
ATOM 9208 C C . ALA B 1 566 ? 13.133 18.781 40.125 1 80.69 566 ALA B C 1
ATOM 9210 O O . ALA B 1 566 ? 12.492 19.734 40.562 1 80.69 566 ALA B O 1
ATOM 9211 N N . GLU B 1 567 ? 12.773 18.125 39.062 1 87.88 567 GLU B N 1
ATOM 9212 C CA . GLU B 1 567 ? 11.719 18.609 38.156 1 87.88 567 GLU B CA 1
ATOM 9213 C C . GLU B 1 567 ? 10.414 17.859 38.375 1 87.88 567 GLU B C 1
ATOM 9215 O O . GLU B 1 567 ? 9.383 18.188 37.781 1 87.88 567 GLU B O 1
ATOM 9220 N N . GLN B 1 568 ? 10.469 16.875 39.25 1 91.56 568 GLN B N 1
ATOM 9221 C CA . GLN B 1 568 ? 9.305 16.031 39.469 1 91.56 568 GLN B CA 1
ATOM 9222 C C . GLN B 1 568 ? 8.25 16.734 40.312 1 91.56 568 GLN B C 1
ATOM 9224 O O . GLN B 1 568 ? 8.586 17.438 41.25 1 91.56 568 GLN B O 1
ATOM 9229 N N . ILE B 1 569 ? 7.004 16.547 39.969 1 93.81 569 ILE B N 1
ATOM 9230 C CA . ILE B 1 569 ? 5.863 17.078 40.688 1 93.81 569 ILE B CA 1
ATOM 9231 C C . ILE B 1 569 ? 5.594 16.234 41.938 1 93.81 569 ILE B C 1
ATOM 9233 O O . ILE B 1 569 ? 5.293 15.039 41.812 1 93.81 569 ILE B O 1
ATOM 9237 N N . LYS B 1 570 ? 5.695 16.844 43.031 1 90.88 570 LYS B N 1
ATOM 9238 C CA . LYS B 1 570 ? 5.57 16.109 44.281 1 90.88 570 LYS B CA 1
ATOM 9239 C C . LYS B 1 570 ? 4.113 15.992 44.688 1 90.88 570 LYS B C 1
ATOM 9241 O O . LYS B 1 570 ? 3.74 15.07 45.438 1 90.88 570 LYS B O 1
ATOM 9246 N N . ALA B 1 571 ? 3.344 16.969 44.438 1 91.94 571 ALA B N 1
ATOM 9247 C CA . ALA B 1 571 ? 1.921 17.016 44.75 1 91.94 571 ALA B CA 1
ATOM 9248 C C . ALA B 1 571 ? 1.154 17.844 43.719 1 91.94 571 ALA B C 1
ATOM 9250 O O . ALA B 1 571 ? 1.733 18.688 43.031 1 91.94 571 ALA B O 1
ATOM 9251 N N . PHE B 1 572 ? -0.128 17.531 43.594 1 94.81 572 PHE B N 1
ATOM 9252 C CA . PHE B 1 572 ? -0.932 18.266 42.625 1 94.81 572 PHE B CA 1
ATOM 9253 C C . PHE B 1 572 ? -2.365 18.422 43.125 1 94.81 572 PHE B C 1
ATOM 9255 O O . PHE B 1 572 ? -2.771 17.766 44.094 1 94.81 572 PHE B O 1
ATOM 9262 N N . ARG B 1 573 ? -3.072 19.344 42.531 1 93.5 573 ARG B N 1
ATOM 9263 C CA . ARG B 1 573 ? -4.516 19.5 42.688 1 93.5 573 ARG B CA 1
ATOM 9264 C C . ARG B 1 573 ? -5.191 19.672 41.312 1 93.5 573 ARG B C 1
ATOM 9266 O O . ARG B 1 573 ? -4.625 20.281 40.406 1 93.5 573 ARG B O 1
ATOM 9273 N N . ILE B 1 574 ? -6.352 19.094 41.219 1 93.94 574 ILE B N 1
ATOM 9274 C CA . ILE B 1 574 ? -7.152 19.297 40.031 1 93.94 574 ILE B CA 1
ATOM 9275 C C . ILE B 1 574 ? -7.949 20.594 40.156 1 93.94 574 ILE B C 1
ATOM 9277 O O . ILE B 1 574 ? -8.57 20.844 41.188 1 93.94 574 ILE B O 1
ATOM 9281 N N . LEU B 1 575 ? -7.824 21.375 39.094 1 92.94 575 LEU B N 1
ATOM 9282 C CA . LEU B 1 575 ? -8.555 22.641 39.062 1 92.94 575 LEU B CA 1
ATOM 9283 C C . LEU B 1 575 ? -10.062 22.391 39.062 1 92.94 575 LEU B C 1
ATOM 9285 O O . LEU B 1 575 ? -10.539 21.484 38.344 1 92.94 575 LEU B O 1
ATOM 9289 N N . PRO B 1 576 ? -10.812 23.078 39.844 1 89.75 576 PRO B N 1
ATOM 9290 C CA . PRO B 1 576 ? -12.266 22.891 39.906 1 89.75 576 PRO B CA 1
ATOM 9291 C C . PRO B 1 576 ? -12.984 23.469 38.688 1 89.75 576 PRO B C 1
ATOM 9293 O O . PRO B 1 576 ? -14.195 23.266 38.531 1 89.75 576 PRO B O 1
ATOM 9296 N N . GLU B 1 577 ? -12.242 24.219 37.844 1 89.12 577 GLU B N 1
ATOM 9297 C CA . GLU B 1 577 ? -12.766 24.812 36.625 1 89.12 577 GLU B CA 1
ATOM 9298 C C . GLU B 1 577 ? -11.703 24.828 35.531 1 89.12 577 GLU B C 1
ATOM 9300 O O . GLU B 1 577 ? -10.516 24.703 35.812 1 89.12 577 GLU B O 1
ATOM 9305 N N . GLU B 1 578 ? -12.188 25 34.312 1 86.94 578 GLU B N 1
ATOM 9306 C CA . GLU B 1 578 ? -11.258 25.109 33.188 1 86.94 578 GLU B CA 1
ATOM 9307 C C . GLU B 1 578 ? -10.594 26.484 33.156 1 86.94 578 GLU B C 1
ATOM 9309 O O . GLU B 1 578 ? -11.219 27.484 33.469 1 86.94 578 GLU B O 1
ATOM 9314 N N . LEU B 1 579 ? -9.312 26.453 32.844 1 85.94 579 LEU B N 1
ATOM 9315 C CA . LEU B 1 579 ? -8.617 27.719 32.625 1 85.94 579 LEU B CA 1
ATOM 9316 C C . LEU B 1 579 ? -9.133 28.422 31.391 1 85.94 579 LEU B C 1
ATOM 9318 O O . LEU B 1 579 ? -9.289 27.812 30.328 1 85.94 579 LEU B O 1
ATOM 9322 N N . SER B 1 580 ? -9.539 29.688 31.562 1 81 580 SER B N 1
ATOM 9323 C CA . SER B 1 580 ? -10.109 30.438 30.453 1 81 580 SER B CA 1
ATOM 9324 C C . SER B 1 580 ? -9.766 31.922 30.547 1 81 580 SER B C 1
ATOM 9326 O O . SER B 1 580 ? -9.375 32.406 31.609 1 81 580 SER B O 1
ATOM 9328 N N . PRO B 1 581 ? -9.828 32.594 29.469 1 74.06 581 PRO B N 1
ATOM 9329 C CA . PRO B 1 581 ? -9.711 34.031 29.562 1 74.06 581 PRO B CA 1
ATOM 9330 C C . PRO B 1 581 ? -10.797 34.688 30.422 1 74.06 581 PRO B C 1
ATOM 9332 O O . PRO B 1 581 ? -10.539 35.656 31.109 1 74.06 581 PRO B O 1
ATOM 9335 N N . GLU B 1 582 ? -11.922 34.062 30.453 1 74.19 582 GLU B N 1
ATOM 9336 C CA . GLU B 1 582 ? -13.07 34.594 31.188 1 74.19 582 GLU B CA 1
ATOM 9337 C C . GLU B 1 582 ? -12.805 34.625 32.688 1 74.19 582 GLU B C 1
ATOM 9339 O O . GLU B 1 582 ? -13.203 35.562 33.375 1 74.19 582 GLU B O 1
ATOM 9344 N N . ASN B 1 583 ? -12.07 33.625 33.188 1 78.31 583 ASN B N 1
ATOM 9345 C CA . ASN B 1 583 ? -11.781 33.625 34.625 1 78.31 583 ASN B CA 1
ATOM 9346 C C . ASN B 1 583 ? -10.453 34.312 34.906 1 78.31 583 ASN B C 1
ATOM 9348 O O . ASN B 1 583 ? -9.953 34.25 36.031 1 78.31 583 ASN B O 1
ATOM 9352 N N . GLY B 1 584 ? -9.875 34.844 33.906 1 77.19 584 GLY B N 1
ATOM 9353 C CA . GLY B 1 584 ? -8.758 35.75 34.062 1 77.19 584 GLY B CA 1
ATOM 9354 C C . GLY B 1 584 ? -7.414 35.062 34.125 1 77.19 584 GLY B C 1
ATOM 9355 O O . GLY B 1 584 ? -6.383 35.688 34.344 1 77.19 584 GLY B O 1
ATOM 9356 N N . VAL B 1 585 ? -7.406 33.75 33.938 1 84.25 585 VAL B N 1
ATOM 9357 C CA . VAL B 1 585 ? -6.164 33.031 34.188 1 84.25 585 VAL B CA 1
ATOM 9358 C C . VAL B 1 585 ? -5.488 32.656 32.875 1 84.25 585 VAL B C 1
ATOM 9360 O O . VAL B 1 585 ? -4.43 32.031 32.875 1 84.25 585 VAL B O 1
ATOM 9363 N N . MET B 1 586 ? -6.145 33 31.828 1 80.06 586 MET B N 1
ATOM 9364 C CA . MET B 1 586 ? -5.551 32.844 30.516 1 80.06 586 MET B CA 1
ATOM 9365 C C . MET B 1 586 ? -5.688 34.125 29.703 1 80.06 586 MET B C 1
ATOM 9367 O O . MET B 1 586 ? -6.645 34.875 29.875 1 80.06 586 MET B O 1
ATOM 9371 N N . THR B 1 587 ? -4.703 34.281 28.875 1 68.75 587 THR B N 1
ATOM 9372 C CA . THR B 1 587 ? -4.82 35.375 27.906 1 68.75 587 THR B CA 1
ATOM 9373 C C . THR B 1 587 ? -5.867 35.062 26.844 1 68.75 587 THR B C 1
ATOM 9375 O O . THR B 1 587 ? -6.312 33.906 26.734 1 68.75 587 THR B O 1
ATOM 9378 N N . PRO B 1 588 ? -6.25 36 26.188 1 62.22 588 PRO B N 1
ATOM 9379 C CA . PRO B 1 588 ? -7.203 35.719 25.109 1 62.22 588 PRO B CA 1
ATOM 9380 C C . PRO B 1 588 ? -6.672 34.719 24.078 1 62.22 588 PRO B C 1
ATOM 9382 O O . PRO B 1 588 ? -7.453 34.062 23.406 1 62.22 588 PRO B O 1
ATOM 9385 N N . THR B 1 589 ? -5.355 34.688 23.984 1 58.31 589 THR B N 1
ATOM 9386 C CA . THR B 1 589 ? -4.742 33.75 23.062 1 58.31 589 THR B CA 1
ATOM 9387 C C . THR B 1 589 ? -4.496 32.406 23.75 1 58.31 589 THR B C 1
ATOM 9389 O O . THR B 1 589 ? -3.775 31.562 23.219 1 58.31 589 THR B O 1
ATOM 9392 N N . ARG B 1 590 ? -5.082 32.344 25 1 64 590 ARG B N 1
ATOM 9393 C CA . ARG B 1 590 ? -5.137 31.125 25.797 1 64 590 ARG B CA 1
ATOM 9394 C C . ARG B 1 590 ? -3.764 30.781 26.359 1 64 590 ARG B C 1
ATOM 9396 O O . ARG B 1 590 ? -3.424 29.594 26.484 1 64 590 ARG B O 1
ATOM 9403 N N . LYS B 1 591 ? -2.961 31.766 26.5 1 72.19 591 LYS B N 1
ATOM 9404 C CA . LYS B 1 591 ? -1.725 31.578 27.25 1 72.19 591 LYS B CA 1
ATOM 9405 C C . LYS B 1 591 ? -1.974 31.688 28.75 1 72.19 591 LYS B C 1
ATOM 9407 O O . LYS B 1 591 ? -2.742 32.531 29.203 1 72.19 591 LYS B O 1
ATOM 9412 N N . LYS B 1 592 ? -1.316 30.812 29.625 1 79.94 592 LYS B N 1
ATOM 9413 C CA . LYS B 1 592 ? -1.468 30.828 31.078 1 79.94 592 LYS B CA 1
ATOM 9414 C C . LYS B 1 592 ? -0.928 32.125 31.672 1 79.94 592 LYS B C 1
ATOM 9416 O O . LYS B 1 592 ? 0.161 32.562 31.312 1 79.94 592 LYS B O 1
ATOM 9421 N N . ARG B 1 593 ? -1.763 32.75 32.438 1 78.31 593 ARG B N 1
ATOM 9422 C CA . ARG B 1 593 ? -1.308 33.844 33.281 1 78.31 593 ARG B CA 1
ATOM 9423 C C . ARG B 1 593 ? -0.887 33.344 34.656 1 78.31 593 ARG B C 1
ATOM 9425 O O . ARG B 1 593 ? -1.706 33.281 35.562 1 78.31 593 ARG B O 1
ATOM 9432 N N . ARG B 1 594 ? 0.374 33.062 34.844 1 83.75 594 ARG B N 1
ATOM 9433 C CA . ARG B 1 594 ? 0.861 32.344 36 1 83.75 594 ARG B CA 1
ATOM 9434 C C . ARG B 1 594 ? 0.604 33.125 37.281 1 83.75 594 ARG B C 1
ATOM 9436 O O . ARG B 1 594 ? 0.218 32.562 38.312 1 83.75 594 ARG B O 1
ATOM 9443 N N . LYS B 1 595 ? 0.859 34.406 37.25 1 79.31 595 LYS B N 1
ATOM 9444 C CA . LYS B 1 595 ? 0.629 35.219 38.438 1 79.31 595 LYS B CA 1
ATOM 9445 C C . LYS B 1 595 ? -0.834 35.188 38.875 1 79.31 595 LYS B C 1
ATOM 9447 O O . LYS B 1 595 ? -1.131 35 40.062 1 79.31 595 LYS B O 1
ATOM 9452 N N . GLN B 1 596 ? -1.695 35.281 37.875 1 84.81 596 GLN B N 1
ATOM 9453 C CA . GLN B 1 596 ? -3.125 35.25 38.156 1 84.81 596 GLN B CA 1
ATOM 9454 C C . GLN B 1 596 ? -3.549 33.844 38.625 1 84.81 596 GLN B C 1
ATOM 9456 O O . GLN B 1 596 ? -4.414 33.719 39.5 1 84.81 596 GLN B O 1
ATOM 9461 N N . ILE B 1 597 ? -2.969 32.906 38.062 1 89.5 597 ILE B N 1
ATOM 9462 C CA . ILE B 1 597 ? -3.252 31.531 38.5 1 89.5 597 ILE B CA 1
ATOM 9463 C C . ILE B 1 597 ? -2.844 31.375 39.969 1 89.5 597 ILE B C 1
ATOM 9465 O O . ILE B 1 597 ? -3.607 30.828 40.781 1 89.5 597 ILE B O 1
ATOM 9469 N N . MET B 1 598 ? -1.701 31.891 40.312 1 85.88 598 MET B N 1
ATOM 9470 C CA . MET B 1 598 ? -1.209 31.797 41.688 1 85.88 598 MET B CA 1
ATOM 9471 C C . MET B 1 598 ? -2.131 32.531 42.656 1 85.88 598 MET B C 1
ATOM 9473 O O . MET B 1 598 ? -2.383 32.062 43.781 1 85.88 598 MET B O 1
ATOM 9477 N N . GLU B 1 599 ? -2.598 33.656 42.156 1 87 599 GLU B N 1
ATOM 9478 C CA . GLU B 1 599 ? -3.469 34.438 43 1 87 599 GLU B CA 1
ATOM 9479 C C . GLU B 1 599 ? -4.844 33.812 43.156 1 87 599 GLU B C 1
ATOM 9481 O O . GLU B 1 599 ? -5.359 33.688 44.25 1 87 599 GLU B O 1
ATOM 9486 N N . ARG B 1 600 ? -5.379 33.406 42.094 1 89.31 600 ARG B N 1
ATOM 9487 C CA . ARG B 1 600 ? -6.742 32.875 42.094 1 89.31 600 ARG B CA 1
ATOM 9488 C C . ARG B 1 600 ? -6.82 31.562 42.844 1 89.31 600 ARG B C 1
ATOM 9490 O O . ARG B 1 600 ? -7.793 31.312 43.562 1 89.31 600 ARG B O 1
ATOM 9497 N N . TYR B 1 601 ? -5.816 30.781 42.75 1 91.94 601 TYR B N 1
ATOM 9498 C CA . TYR B 1 601 ? -5.875 29.453 43.344 1 91.94 601 TYR B CA 1
ATOM 9499 C C . TYR B 1 601 ? -4.922 29.344 44.531 1 91.94 601 TYR B C 1
ATOM 9501 O O . TYR B 1 601 ? -4.387 28.266 44.781 1 91.94 601 TYR B O 1
ATOM 9509 N N . ARG B 1 602 ? -4.711 30.438 45.125 1 89.38 602 ARG B N 1
ATOM 9510 C CA . ARG B 1 602 ? -3.777 30.5 46.25 1 89.38 602 ARG B CA 1
ATOM 9511 C C . ARG B 1 602 ? -4.152 29.5 47.344 1 89.38 602 ARG B C 1
ATOM 9513 O O . ARG B 1 602 ? -3.287 28.812 47.875 1 89.38 602 ARG B O 1
ATOM 9520 N N . SER B 1 603 ? -5.449 29.438 47.625 1 87.44 603 SER B N 1
ATOM 9521 C CA . SER B 1 603 ? -5.902 28.531 48.688 1 87.44 603 SER B CA 1
ATOM 9522 C C . SER B 1 603 ? -5.594 27.078 48.344 1 87.44 603 SER B C 1
ATOM 9524 O O . SER B 1 603 ? -5.203 26.297 49.219 1 87.44 603 SER B O 1
ATOM 9526 N N . LEU B 1 604 ? -5.805 26.766 47.125 1 89.38 604 LEU B N 1
ATOM 9527 C CA . LEU B 1 604 ? -5.523 25.406 46.656 1 89.38 604 LEU B CA 1
ATOM 9528 C C . LEU B 1 604 ? -4.027 25.125 46.688 1 89.38 604 LEU B C 1
ATOM 9530 O O . LEU B 1 604 ? -3.607 24.031 47.094 1 89.38 604 LEU B O 1
ATOM 9534 N N . ILE B 1 605 ? -3.195 26.078 46.281 1 90.5 605 ILE B N 1
ATOM 9535 C CA . ILE B 1 605 ? -1.743 25.953 46.219 1 90.5 605 ILE B CA 1
ATOM 9536 C C . ILE B 1 605 ? -1.182 25.766 47.625 1 90.5 605 ILE B C 1
ATOM 9538 O O . ILE B 1 605 ? -0.278 24.953 47.844 1 90.5 605 ILE B O 1
ATOM 9542 N N . ASP B 1 606 ? -1.786 26.5 48.531 1 85.19 606 ASP B N 1
ATOM 9543 C CA . ASP B 1 606 ? -1.319 26.453 49.906 1 85.19 606 ASP B CA 1
ATOM 9544 C C . ASP B 1 606 ? -1.468 25.047 50.5 1 85.19 606 ASP B C 1
ATOM 9546 O O . ASP B 1 606 ? -0.685 24.656 51.375 1 85.19 606 ASP B O 1
ATOM 9550 N N . THR B 1 607 ? -2.457 24.375 49.969 1 86.12 607 THR B N 1
ATOM 9551 C CA . THR B 1 607 ? -2.684 23.031 50.5 1 86.12 607 THR B CA 1
ATOM 9552 C C . THR B 1 607 ? -1.596 22.078 50 1 86.12 607 THR B C 1
ATOM 9554 O O . THR B 1 607 ? -1.441 20.969 50.531 1 86.12 607 THR B O 1
ATOM 9557 N N . LEU B 1 608 ? -0.895 22.406 49.031 1 88.44 608 LEU B N 1
ATOM 9558 C CA . LEU B 1 608 ? 0.077 21.531 48.375 1 88.44 608 LEU B CA 1
ATOM 9559 C C . LEU B 1 608 ? 1.421 21.594 49.094 1 88.44 608 LEU B C 1
ATOM 9561 O O . LEU B 1 608 ? 2.277 20.719 48.906 1 88.44 608 LEU B O 1
ATOM 9565 N N . TYR B 1 609 ? 1.601 22.578 49.812 1 81.88 609 TYR B N 1
ATOM 9566 C CA . TYR B 1 609 ? 2.877 22.75 50.5 1 81.88 609 TYR B CA 1
ATOM 9567 C C . TYR B 1 609 ? 2.699 22.672 52.031 1 81.88 609 TYR B C 1
ATOM 9569 O O . TYR B 1 609 ? 1.704 23.156 52.562 1 81.88 609 TYR B O 1
ATOM 9577 N N . ASP B 1 610 ? 3.229 21.688 52.719 1 65.44 610 ASP B N 1
ATOM 9578 C CA . ASP B 1 610 ? 3.213 21.578 54.156 1 65.44 610 ASP B CA 1
ATOM 9579 C C . ASP B 1 610 ? 4.043 22.688 54.812 1 65.44 610 ASP B C 1
ATOM 9581 O O . ASP B 1 610 ? 5.266 22.719 54.656 1 65.44 610 ASP B O 1
ATOM 9585 N N . GLU B 1 611 ? 3.449 23.797 54.938 1 53.41 611 GLU B N 1
ATOM 9586 C CA . GLU B 1 611 ? 4.227 24.875 55.531 1 53.41 611 GLU B CA 1
ATOM 9587 C C . GLU B 1 611 ? 4.492 24.594 57 1 53.41 611 GLU B C 1
ATOM 9589 O O . GLU B 1 611 ? 4.953 25.484 57.75 1 53.41 611 GLU B O 1
ATOM 9594 N N . SER B 1 612 ? 4.109 23.5 57.5 1 49.53 612 SER B N 1
ATOM 9595 C CA . SER B 1 612 ? 4.293 23.312 58.938 1 49.53 612 SER B CA 1
ATOM 9596 C C . SER B 1 612 ? 5.738 23.578 59.344 1 49.53 612 SER B C 1
ATOM 9598 O O . SER B 1 612 ? 5.996 24.219 60.375 1 49.53 612 SER B O 1
ATOM 9600 N N . GLU B 1 613 ? 6.539 22.984 58.594 1 43.94 613 GLU B N 1
ATOM 9601 C CA . GLU B 1 613 ? 7.922 23.188 59 1 43.94 613 GLU B CA 1
ATOM 9602 C C . GLU B 1 613 ? 8.359 24.641 58.812 1 43.94 613 GLU B C 1
ATOM 9604 O O . GLU B 1 613 ? 9.047 25.203 59.656 1 43.94 613 GLU B O 1
ATOM 9609 N N . ASP B 1 614 ? 7.934 25.234 57.75 1 43.75 614 ASP B N 1
ATOM 9610 C CA . ASP B 1 614 ? 8.328 26.625 57.562 1 43.75 614 ASP B CA 1
ATOM 9611 C C . ASP B 1 614 ? 7.598 27.562 58.5 1 43.75 614 ASP B C 1
ATOM 9613 O O . ASP B 1 614 ? 8.172 28.531 59 1 43.75 614 ASP B O 1
ATOM 9617 N N . ASN B 1 615 ? 6.445 27.203 58.688 1 44.94 615 ASN B N 1
ATOM 9618 C CA . ASN B 1 615 ? 5.719 27.984 59.688 1 44.94 615 ASN B CA 1
ATOM 9619 C C . ASN B 1 615 ? 6.336 27.812 61.062 1 44.94 615 ASN B C 1
ATOM 9621 O O . ASN B 1 615 ? 6.344 28.75 61.875 1 44.94 615 ASN B O 1
ATOM 9625 N N . LEU B 1 616 ? 6.734 26.578 61.344 1 44.88 616 LEU B N 1
ATOM 9626 C CA . LEU B 1 616 ? 7.414 26.359 62.625 1 44.88 616 LEU B CA 1
ATOM 9627 C C . LEU B 1 616 ? 8.695 27.188 62.688 1 44.88 616 LEU B C 1
ATOM 9629 O O . LEU B 1 616 ? 8.992 27.781 63.75 1 44.88 616 LEU B O 1
ATOM 9633 N N . VAL B 1 617 ? 9.383 27.312 61.656 1 47.28 617 VAL B N 1
ATOM 9634 C CA . VAL B 1 617 ? 10.625 28.078 61.656 1 47.28 617 VAL B CA 1
ATOM 9635 C C . VAL B 1 617 ? 10.305 29.578 61.719 1 47.28 617 VAL B C 1
ATOM 9637 O O . VAL B 1 617 ? 10.922 30.312 62.5 1 47.28 617 VAL B O 1
ATOM 9640 N N . LYS B 1 618 ? 9.359 30.125 61.062 1 50.16 618 LYS B N 1
ATOM 9641 C CA . LYS B 1 618 ? 8.977 31.531 61.125 1 50.16 618 LYS B CA 1
ATOM 9642 C C . LYS B 1 618 ? 8.414 31.906 62.5 1 50.16 618 LYS B C 1
ATOM 9644 O O . LYS B 1 618 ? 8.672 33 63 1 50.16 618 LYS B O 1
ATOM 9649 N N . ALA B 1 619 ? 7.762 30.984 63 1 49.22 619 ALA B N 1
ATOM 9650 C CA . ALA B 1 619 ? 7.207 31.203 64.375 1 49.22 619 ALA B CA 1
ATOM 9651 C C . ALA B 1 619 ? 8.312 31.25 65.375 1 49.22 619 ALA B C 1
ATOM 9653 O O . ALA B 1 619 ? 8.25 32.062 66.312 1 49.22 619 ALA B O 1
ATOM 9654 N N . GLU B 1 620 ? 9.227 30.359 65.062 1 47 620 GLU B N 1
ATOM 9655 C CA . GLU B 1 620 ? 10.352 30.375 66 1 47 620 GLU B CA 1
ATOM 9656 C C . GLU B 1 620 ? 11.203 31.625 65.812 1 47 620 GLU B C 1
ATOM 9658 O O . GLU B 1 620 ? 11.727 32.156 66.812 1 47 620 GLU B O 1
ATOM 9663 N N . MET B 1 621 ? 11.359 32.094 64.625 1 45.03 621 MET B N 1
ATOM 9664 C CA . MET B 1 621 ? 12.172 33.281 64.438 1 45.03 621 MET B CA 1
ATOM 9665 C C . MET B 1 621 ? 11.438 34.531 64.938 1 45.03 621 MET B C 1
ATOM 9667 O O . MET B 1 621 ? 12.055 35.562 65.188 1 45.03 621 MET B O 1
ATOM 9671 N N . LYS B 1 622 ? 10.094 34.594 64.875 1 47.81 622 LYS B N 1
ATOM 9672 C CA . LYS B 1 622 ? 9.32 35.688 65.5 1 47.81 622 LYS B CA 1
ATOM 9673 C C . LYS B 1 622 ? 9.336 35.625 67 1 47.81 622 LYS B C 1
ATOM 9675 O O . LYS B 1 622 ? 9 36.594 67.688 1 47.81 622 LYS B O 1
ATOM 9680 N N . THR B 1 623 ? 9.633 34.469 67.5 1 37.56 623 THR B N 1
ATOM 9681 C CA . THR B 1 623 ? 9.805 34.5 68.938 1 37.56 623 THR B CA 1
ATOM 9682 C C . THR B 1 623 ? 11.227 34.938 69.312 1 37.56 623 THR B C 1
ATOM 9684 O O . THR B 1 623 ? 12.188 34.531 68.688 1 37.56 623 THR B O 1
#

Organism: NCBI:txid2511166

Foldseek 3Di:
DPLLPDQFLVVCQFPFLLNLLLVQCVPWVAQFQAWEDDPNDIDTDGSVRLLQLLLLLLQLCVVLPNAAAAEEEEAAFDDVLSLSVQSSCVLNNYAYQYDYNPDALCLLLCSCVQRVHQHYEHADPVSVVRPVSNVCVVSHSAYEYSDPVDDCPPPDPRYYYSCRSSPPRRDDSNVSSVVSSVVDGQARWHYWAFDPDLDDRTWTFTFGSSQLQNQLVLLCNQDVCQSPDAWEAEQQAGCSASQSVSQSHRNVSNGNYYYYYYPGSVCSQVVLLVRLTQEEEAAQLVLLVLVVVLVVVLVPDDPVSVVLVVVLLVLLVVQLVQQAVVDDGDPVSVVSNVVCLVPPLLVSCSSRSNNNHAHYEYEPAAHQQVSCVVVVSSPHQYWYFYDDRQRRHGQFIQSGGSYHHQFRHAGRPHPQKDWDADPQQFIKIAHRNGTQATRVCVPRRCVQAPPRIGRPQWGWDADPVRTIGTQAGVVQFAQALVGDTHRVRVLFSLLCVDSQFSGKDWDGHPHHAIAIETETDFVVLCVVCVVPPVVDDDQLVLQVDPVNVVVSVVSLVVSQVVDDPRSRHPYYGYDSDDDDVVLPQADSSGHGSNSVVCVVCVVVVVVGDPCVVVVVVVVVVVD/DPLLPDQFLVVCQFPFLLNLLLVQCVPWVADFQAWEDDPNDIDTDGSVRLLQLLLLLLQLCVVLPNAAAAEEEEAAFDDVLSLSVLSSCVLNNYAYQYDYNPDALCLLLVSCVQRVHQHYEHADPVSVVRPVSNVCVVSHSAYEYSPPVDDCPPPDPRYYYSCVSSPPRRDDSNVSSVVSSVVDGQARWHYWAFDPPLDDRTWTFTFGSSQLQNQLVLLCNQDVCQSPDAWEAEQQAGCSASQSVSQSHRNVSNGRYYYYYYPGSVCSQVVLLVRLTQEEEAAQLVLLVLVVVLVVVLVPDDPVSVVLLVVLLVLLVVQLVQQAVVDDGDPVSVVSNVVCLVPPLLVSCSSRSNNNHAHYEYEPAAHQQVSCVVVVSSPHQYWYFYDDRQRRHGQFIQNGGSYHHQFRHAGRPHPQKDWDADPVQFIKIAHRNGTQATRVCVPRRCVQAPPRIGRPQWGWDADPVRTIGTQAGVVQFAQALVGDTHRQRVLFSLLCVDSQFSGKDWDGHPHHAIAIETETDFVVLCVVCVVPPVVDDDQLVLQVDPVNVVVSVVSLVVSQVVDDPRSRHPYYGYDSDDDDVVLPQADSSRHGSNSVVCVVCVVVVVVGDPCVVVVVVVVVVVD

Radius of gyration: 45.24 Å; Cα contacts (8 Å, |Δi|>4): 2469; chains: 2; bounding box: 70×138×122 Å

Nearest PDB structures (foldseek):
  6k4c-assembly1_A  TM=7.790E-01  e=1.470E-31  Lampyridae
  5kyv-assembly1_A  TM=8.099E-01  e=2.498E-28  Photinus pyralis
  1ult-assembly1_B  TM=7.543E-01  e=7.786E-29  Thermus thermophilus
  5wys-assembly1_A  TM=6.987E-01  e=1.651E-25  Photinus pyralis
  6abh-assembly2_F  TM=7.390E-01  e=2.014E-20  Phrixothrix hirtus

InterPro domains:
  IPR000873 AMP-dependent synthetase/ligase domain [PF00501] (25-439)
  IPR020845 AMP-binding, conserved site [PS00455] (192-203)
  IPR042099 ANL, N-terminal domain [G3DSA:3.40.50.12780] (2-313)
  IPR042099 ANL, N-terminal domain [G3DSA:3.40.50.12780] (324-473)

Sequence (1246 aa):
MDVESFTSGAQLVDVTIPQLLSARRAERPEMVAYKQKRRGEWIATTWRQYSDQVADLAAALRNAGFKRGDRAAIMGDVSQEWLLADMATICAGGVTVGVYFTSSPEEVGYYLSDSGASFIFVGSELQLDIVLASGQAEGLRKIIVLDPEWSAAAAAANVVSLRSFCEKNSVDTDEFLRTQVAKAKASDLVSIGYTSGTTGFPKGAMLTHLSLLAGAHSITTFTPRMRSDTHRLVVHLPMSHTVARAQATTLPLLARMVPHFGETSAEFAQTIKEVRPTYFTAPPRFYQRFATQILSKVHAGSAKQKQDYQFAMTIARKALDDRQAGAAPDPLISALFAVCQDQIFRPLLAEVGFEDLTVCYTSSAAMPSELMSLWQLWGLQLKECYGQTELVGANLVQMAEWPEAGTVGVPLHDAAWETAILEDREMIVRGPGLFVGYWNKPEETRSALRDGWLYTGDIVDIGPTGLFKLVDRKKEIINTSNGKSISPTQIENEIRHSPFISEAAVIGEGKKYLTALIEVNAIATMEWARSRDLRIAQYSDLANSEIVVRMIEGEIGKANSKLARAEQIKAFRILPEELSPENGVMTPTRKKRRKQIMERYRSLIDTLYDESEDNLVKAEMKTMDVESFTSGAQLVDVTIPQLLSARRAERPEMVAYKQKRRGEWIATTWRQYSDQVADLAAALRNAGFKRGDRAAIMGDVSQEWLLADMATICAGGVTVGVYFTSSPEEVGYYLSDSGASFIFVGSELQLDIVLASGQAEGLRKIIVLDPEWSAAAAAANVVSLRSFCEKNSVDTDEFLRTQVAKAKASDLVSIGYTSGTTGFPKGAMLTHLSLLAGAHSITTFTPRMRSDTHRLVVHLPMSHTVARAQATTLPLLARMVPHFGETSAEFAQTIKEVRPTYFTAPPRFYQRFATQILSKVHAGSAKQKQDYQFAMTIARKALDDRQAGAAPDPLISALFAVCQDQIFRPLLAEVGFEDLTVCYTSSAAMPSELMSLWQLWGLQLKECYGQTELVGANLVQMAEWPEAGTVGVPLHDAAWETAILEDREMIVRGPGLFVGYWNKPEETRSALRDGWLYTGDIVDIGPTGLFKLVDRKKEIINTSNGKSISPTQIENEIRHSPFISEAAVIGEGKKYLTALIEVNAIATMEWARSRDLRIAQYSDLANSEIVVRMIEGEIGKANSKLARAEQIKAFRILPEELSPENGVMTPTRKKRRKQIMERYRSLIDTLYDESEDNLVKAEMKT

Secondary structure (DSSP, 8-state):
--GGG--SGGGGTT--HHHHHHHHHHH-TTSEEEEEEETTEEEEEEHHHHHHHHHHHHHHHHHTT--TT-EEEEE--SSHHHHHHHHHHHHTT-EEEEE-TT--HHHHHHHHHHHT-SEEEESSHHHHHHHHTTT-GGG-SEEEE--TT---TT--TTEEEHHHHHTT----HHHHHHHHHHH--TTSEEEEEEE--SSSSPEEEEEEHHHHHHHHHHHHHS-THHHHS-EEEE--S-TTSHHHHIIIIIHHHHS-EEEEE-S-GGGHHHHHHHH--SEEEE-HHHHHHHHHHHHHHHHTS-HHHHHHHHHHHHHHHHHHHHHHT-SPPPHHHHHHHHHHIIIIIHHHHHTTT-TT--EEEE-SSPPPHHHHHHHHHTT--EEEEEEETTEEEEEEE--SSSPPTT--BEE-S-TT-EEEE-TT-EEEEESTTB--EETT-HHHHHHHEETTEEEEEEEEEE-TTS-EEEEEEGGG-EE-TTS-EE-HHHHHHHHTTSTTEEEEEEE-TTSSSEEEEEEE-HHHHHHHHHTT-TT--SHHHHHH-HHHHHHHHHHHHHHHTTS-GGGSEEEEEE-SS---TTTTSB-TT--B-HHHHHHHTHHHHHTTS--HHHHHHHHHHH-/--GGG--SGGGGTT--HHHHHHHHHHH-TTSEEEEEEETTEEEEEEHHHHHHHHHHHHHHHHHTT--TT-EEEEE--SSHHHHHHHHHHHHTT-EEEEE-TT--HHHHHHHHHHHT-SEEEESSHHHHHHHHTTT-GGG-SEEEE--TT---TT--TTEEEHHHHHTT----HHHHHHHHHHH--TTSEEEEEEE--SSSSPEEEEEEHHHHHHHHHHHHHS-THHHHS-EEEE--S-TTSHHHHIIIIIHHHHS-EEEEE-S-GGGHHHHHHHH--SEEEE-HHHHHHHHHHHHHHHHTS-HHHHHHHHHHHHHHHHHHHHHHT-SPPPHHHHHHHHHHIIIIIHHHHHTTT-TT--EEEE-SSPPPHHHHHHHHHTT---EEEEEETTEEEEEEE--SSSPPTT--BEE-S-TT-EEEE-TT-EEEEESTTB--EETT-HHHHHHHEETTEEEEEEEEEE-TTS-EEEEEEGGG-EE-TTS-EE-HHHHHHHHTTSTTEEEEEEE-TTSSSEEEEEEE-HHHHHHHHHTT-TT--SHHHHHH-HHHHHHHHHHHHHHHTTS-GGGSEEEEEE-SS---TTTTSB-TT--B-HHHHHHHTHHHHHTTS--HHHHHHHHHHH-